Protein 6J4J (pdb70)

Radius of gyration: 38.88 Å; Cα contacts (8 Å, |Δi|>4): 1572; chains: 6; bounding box: 60×95×123 Å

Nearest PDB structures (foldseek):
  6j4j-assembly1_H  TM=1.005E+00  e=2.246E-25  Glycine max
  3a9q-assembly1_B  TM=1.001E+00  e=1.206E-21  Glycine max
  3a9q-assembly1_E  TM=1.002E+00  e=1.329E-21  Glycine max
  3a9q-assembly1_R  TM=1.001E+00  e=2.166E-21  Glycine max
  7xz4-assembly1_A  TM=1.002E+00  e=5.474E-21  Setaria italica

Sequence (1050 aa):
NVSLARQNYADDSESAINEQINVEYNVSYVYHALFAYFDRDNIALKGLAKFFKESSEEEREHAEQLIKYQNIRGGRVVLHPITSPPSEFEHSEKGDALYAMELALSLEKLTNEKLLHVHSVADRNNDPQLADFIESEFLYEQVKSIKKIAEYVAQLRLVGKGHGVWHFDQKLLHDNVSLARQNYADDSESAINEQINVEYNVSYVYHALFAYFDRDNIALKGLAKFFKESSEEEREHAEQLIKYQNIRGGRVVLHPITSPPSEFEHSEKGDALYAMELALSLEKLTNEKLLHVHSVADRNNDPQLADFIESEFLYEQVKSIKKIAEYVAQLRLVGKGHGVWHFDQKLLHDNVSLARQNYADDSESAINEQINVEYNVSYVYHALFAYFDRDNIALKGLAKFFKESSEEEREHAEQLIKYQNIRGGRVVLHPITSPPSEFEHSEKGDALYAMELALSLEKLTNEKLLHVHSVADRNNDPQLADFIESEFLYEQVKSIKKIAEYVAQLRLVGKGHGVWHFDQKLLHDNVSLARQNYADDSESAINEQINVEYNVSYVYHALFAYFDRDNIALKGLAKFFKESSEEEREHAEQLIKYQNIRGGRVVLHPITSPPSEFEHSEKGDALYAMELALSLEKLTNEKLLHVHSVADRNNDPQLADFIESEFLYEQVKSIKKIAEYVAQLRLVGKGHGVWHFDQKLLHDNVSLARQNYADDSESAINEQINVEYNVSYVYHALFAYFDRDNIALKGLAKFFKESSEEEREHAEQLIKYQNIRGGRVVLHPITSPPSEFEHSEKGDALYAMELALSLEKLTNEKLLHVHSVADRNNDPQLADFIESEFLYEQVKSIKKIAEYVAQLRLVGKGHGVWHFDQKLLHDNVSLARQNYADDSESAINEQINVEYNVSYVYHALFAYFDRDNIALKGLAKFFKESSEEEREHAEQLIKYQNIRGGRVVLHPITSPPSEFEHSEKGDALYAMELALSLEKLTNEKLLHVHSVADRNNDPQLADFIESEFLYEQVKSIKKIAEYVAQLRLVGKGHGVWHFDQKLLHD

Secondary structure (DSSP, 8-state):
---SS--S--HHHHHHHHHHHHHHHHHHHHHHHHHHHHTSTTT--HHHHHHHHHHHHHHHHHHHHHHHHHHHHT-------BPPPPS----TTT-HHHHHHHHHHHHHHHHHHHHHHHHHHHHHTT-HHHHHHHIIIIIHHHHHHHHHHHHHHHHHHHH-TTHHHHHHHHHHHT-/---SS--S--HHHHHHHHHHHHHHHHHHHHHHHHHHHHTSTTT--HHHHHHHHHHHHHHHHHHHHHHHHHHHHT----PPPBPPPP-----TTT-HHHHHHHHHHHHHHHHHHHHHHHHHHHHHTT-HHHHHHHIIIIIHHHHHHHHHHHHHHHHHHHH-TTHHHHHHHHHHHT-/---SS--S--HHHHHHHHHHHHHHHHHHHHHHHHHHHHTSTTT--HHHHHHHHHHHHHHHHHHHHHHHHHHHHT----PPPBPPPPS----TTT-HHHHHHHHHHHHHHHHHHHHHHHHHHHHHTT-HHHHHHHIIIIIHHHHHHHHHHHHHHHHHHHH-TTHHHHHHHHHHHT-/---SS--S--HHHHHHHHHHHHHHHHHHHHHHHHHHHHTSTTT--HHHHHHHHHHHHHHHHHHHHHHHHHHHHT-------BPPPPS----TTT-HHHHHHHHHHHHHHHHHHHHHHHHHHHHHTT-HHHHHHHIIIIIHHHHHHHHHHHHHHHHHHHH-TTHHHHHHHHHHHH-/---SS--S--HHHHHHHHHHHHHHHHHHHHHHHHHHHHTSTTT--HHHHHHHHHHHHHHHHHHHHHHHHHHHHTPPP----BPPPPS----TTT-HHHHHHHHHHHHHHHHHHHHHHHHHHHHHTT-HHHHHHHIIIIIHHHHHHHHHHHHHHHHHHHH-TTHHHHHHHHHHHH-/---SS--S--HHHHHHHHHHHHHHHHHHHHHHHHHHHHTSTTT--HHHHHHHHHHHHHHHHHHHHHHHHHHHHT-------BPPPPS----TTT-HHHHHHHHHHHHHHHHHHHHHHHHHHHHHTT-HHHHHHHIIIIIHHHHHHHHHHHHHHHHHHHH-TTHHHHHHHHHHHT-

CATH classification: 1.20.1260.10

Organism: Glycine max (NCBI:txid3847)

B-factor: mean 34.37, std 7.86, range [22.91, 81.15]

Structure (mmCIF, N/CA/C/O backbone):
data_6J4J
#
_entry.id   6J4J
#
_cell.length_a   130.827
_cell.length_b   130.827
_cell.length_c   171.256
_cell.angle_alpha   90.00
_cell.angle_beta   90.00
_cell.angle_gamma   90.00
#
_symmetry.space_group_name_H-M   'I 4'
#
loop_
_entity.id
_entity.type
_entity.pdbx_description
1 polymer Ferritin
2 non-polymer 'MAGNESIUM ION'
3 water water
#
loop_
_atom_site.group_PDB
_atom_site.id
_atom_site.type_symbol
_atom_site.label_atom_id
_atom_site.label_alt_id
_atom_site.label_comp_id
_atom_site.label_asym_id
_atom_site.label_entity_id
_atom_site.label_seq_id
_atom_site.pdbx_PDB_ins_code
_atom_site.Cartn_x
_atom_site.Cartn_y
_atom_site.Cartn_z
_atom_site.occupancy
_atom_site.B_iso_or_equiv
_atom_site.auth_seq_id
_atom_site.auth_comp_id
_atom_site.auth_asym_id
_atom_site.auth_atom_id
_atom_site.pdbx_PDB_model_num
ATOM 1 N N . ASN A 1 31 ? -9.616 -55.221 18.837 1.00 53.69 33 ASN H N 1
ATOM 2 C CA . ASN A 1 31 ? -9.311 -55.294 17.411 1.00 56.22 33 ASN H CA 1
ATOM 3 C C . ASN A 1 31 ? -9.700 -56.638 16.787 1.00 50.94 33 ASN H C 1
ATOM 4 O O . ASN A 1 31 ? -10.419 -56.681 15.791 1.00 56.88 33 ASN H O 1
ATOM 9 N N . VAL A 1 32 ? -9.229 -57.727 17.383 1.00 50.69 34 VAL H N 1
ATOM 10 C CA . VAL A 1 32 ? -9.320 -59.066 16.805 1.00 45.39 34 VAL H CA 1
ATOM 11 C C . VAL A 1 32 ? -10.466 -59.835 17.457 1.00 42.57 34 VAL H C 1
ATOM 12 O O . VAL A 1 32 ? -10.707 -59.713 18.666 1.00 37.06 34 VAL H O 1
ATOM 16 N N . SER A 1 33 ? -11.172 -60.640 16.664 1.00 36.94 35 SER H N 1
ATOM 17 C CA . SER A 1 33 ? -12.199 -61.508 17.227 1.00 39.09 35 SER H CA 1
ATOM 18 C C . SER A 1 33 ? -11.574 -62.568 18.127 1.00 34.65 35 SER H C 1
ATOM 19 O O . SER A 1 33 ? -10.668 -63.290 17.709 1.00 35.05 35 SER H O 1
ATOM 22 N N . LEU A 1 34 ? -12.075 -62.681 19.357 1.00 32.61 36 LEU H N 1
ATOM 23 C CA . LEU A 1 34 ? -11.663 -63.768 20.236 1.00 31.37 36 LEU H CA 1
ATOM 24 C C . LEU A 1 34 ? -12.531 -65.014 20.080 1.00 34.00 36 LEU H C 1
ATOM 25 O O . LEU A 1 34 ? -12.142 -66.086 20.557 1.00 32.23 36 LEU H O 1
ATOM 30 N N . ALA A 1 35 ? -13.676 -64.911 19.398 1.00 30.54 37 ALA H N 1
ATOM 31 C CA . ALA A 1 35 ? -14.553 -66.067 19.221 1.00 32.40 37 ALA H CA 1
ATOM 32 C C . ALA A 1 35 ? -14.145 -66.935 18.034 1.00 30.94 37 ALA H C 1
ATOM 33 O O . ALA A 1 35 ? -14.347 -68.156 18.062 1.00 29.25 37 ALA H O 1
ATOM 35 N N . ARG A 1 36 ? -13.564 -66.331 17.003 1.00 30.51 38 ARG H N 1
ATOM 36 C CA . ARG A 1 36 ? -13.409 -67.000 15.716 1.00 29.13 38 ARG H CA 1
ATOM 37 C C . ARG A 1 36 ? -12.642 -68.309 15.857 1.00 28.98 38 ARG H C 1
ATOM 38 O O . ARG A 1 36 ? -11.586 -68.358 16.490 1.00 31.85 38 ARG H O 1
ATOM 46 N N . GLN A 1 37 ? -13.176 -69.376 15.270 1.00 29.69 39 GLN H N 1
ATOM 47 C CA . GLN A 1 37 ? -12.522 -70.680 15.350 1.00 30.20 39 GLN H CA 1
ATOM 48 C C . GLN A 1 37 ? -13.058 -71.565 14.234 1.00 28.76 39 GLN H C 1
ATOM 49 O O . GLN A 1 37 ? -14.275 -71.702 14.090 1.00 30.06 39 GLN H O 1
ATOM 55 N N . ASN A 1 38 ? -12.151 -72.179 13.473 1.00 29.66 40 ASN H N 1
ATOM 56 C CA . ASN A 1 38 ? -12.505 -73.017 12.322 1.00 30.46 40 ASN H CA 1
ATOM 57 C C . ASN A 1 38 ? -13.397 -72.270 11.329 1.00 26.68 40 ASN H C 1
ATOM 58 O O . ASN A 1 38 ? -14.347 -72.832 10.775 1.00 29.61 40 ASN H O 1
ATOM 63 N N . TYR A 1 39 ? -13.092 -70.994 11.096 1.00 27.80 41 TYR H N 1
ATOM 64 C CA . TYR A 1 39 ? -13.912 -70.124 10.247 1.00 28.93 41 TYR H CA 1
ATOM 65 C C . TYR A 1 39 ? -13.007 -69.490 9.197 1.00 29.50 41 TYR H C 1
ATOM 66 O O . TYR A 1 39 ? -12.266 -68.546 9.495 1.00 30.25 41 TYR H O 1
ATOM 75 N N . ALA A 1 40 ? -13.103 -69.987 7.967 1.00 30.16 42 ALA H N 1
ATOM 76 C CA . ALA A 1 40 ? -12.190 -69.598 6.904 1.00 31.85 42 ALA H CA 1
ATOM 77 C C . ALA A 1 40 ? -12.561 -68.232 6.328 1.00 32.55 42 ALA H C 1
ATOM 78 O O . ALA A 1 40 ? -13.718 -67.802 6.375 1.00 30.00 42 ALA H O 1
ATOM 80 N N . ASP A 1 41 ? -11.554 -67.540 5.784 1.00 32.13 43 ASP H N 1
ATOM 81 C CA . ASP A 1 41 ? -11.818 -66.292 5.068 1.00 30.34 43 ASP H CA 1
ATOM 82 C C . ASP A 1 41 ? -12.824 -66.490 3.935 1.00 32.26 43 ASP H C 1
ATOM 83 O O . ASP A 1 41 ? -13.678 -65.626 3.699 1.00 30.63 43 ASP H O 1
ATOM 88 N N . ASP A 1 42 ? -12.730 -67.611 3.216 1.00 30.83 44 ASP H N 1
ATOM 89 C CA . ASP A 1 42 ? -13.683 -67.885 2.143 1.00 33.14 44 ASP H CA 1
ATOM 90 C C . ASP A 1 42 ? -15.104 -68.018 2.682 1.00 33.26 44 ASP H C 1
ATOM 91 O O . ASP A 1 42 ? -16.063 -67.581 2.040 1.00 29.93 44 ASP H O 1
ATOM 96 N N . SER A 1 43 ? -15.263 -68.636 3.850 1.00 31.74 45 SER H N 1
ATOM 97 C CA . SER A 1 43 ? -16.596 -68.743 4.438 1.00 28.02 45 SER H CA 1
ATOM 98 C C . SER A 1 43 ? -17.110 -67.374 4.861 1.00 29.13 45 SER H C 1
ATOM 99 O O . SER A 1 43 ? -18.267 -67.027 4.601 1.00 30.17 45 SER H O 1
ATOM 102 N N . GLU A 1 44 ? -16.250 -66.577 5.503 1.00 30.35 46 GLU H N 1
ATOM 103 C CA . GLU A 1 44 ? -16.616 -65.220 5.887 1.00 29.11 46 GLU H CA 1
ATOM 104 C C . GLU A 1 44 ? -17.046 -64.401 4.673 1.00 29.37 46 GLU H C 1
ATOM 105 O O . GLU A 1 44 ? -18.061 -63.702 4.719 1.00 27.20 46 GLU H O 1
ATOM 111 N N . SER A 1 45 ? -16.294 -64.488 3.568 1.00 29.87 47 SER H N 1
ATOM 112 C CA . SER A 1 45 ? -16.671 -63.767 2.352 1.00 30.82 47 SER H CA 1
ATOM 113 C C . SER A 1 45 ? -18.001 -64.257 1.796 1.00 29.42 47 SER H C 1
ATOM 114 O O . SER A 1 45 ? -18.820 -63.454 1.333 1.00 30.90 47 SER H O 1
ATOM 117 N N . ALA A 1 46 ? -18.225 -65.573 1.800 1.00 29.73 48 ALA H N 1
ATOM 118 C CA . ALA A 1 46 ? -19.469 -66.094 1.246 1.00 30.28 48 ALA H CA 1
ATOM 119 C C . ALA A 1 46 ? -20.684 -65.613 2.042 1.00 30.31 48 ALA H C 1
ATOM 120 O O . ALA A 1 46 ? -21.755 -65.374 1.469 1.00 27.90 48 ALA H O 1
ATOM 122 N N . ILE A 1 47 ? -20.545 -65.481 3.364 1.00 30.07 49 ILE H N 1
ATOM 123 C CA . ILE A 1 47 ? -21.640 -64.961 4.183 1.00 27.27 49 ILE H CA 1
ATOM 124 C C . ILE A 1 47 ? -21.881 -63.482 3.881 1.00 30.23 49 ILE H C 1
ATOM 125 O O . ILE A 1 47 ? -23.032 -63.037 3.773 1.00 29.17 49 ILE H O 1
ATOM 130 N N . ASN A 1 48 ? -20.810 -62.691 3.732 1.00 25.84 50 ASN H N 1
ATOM 131 C CA . ASN A 1 48 ? -21.006 -61.289 3.352 1.00 28.28 50 ASN H CA 1
ATOM 132 C C . ASN A 1 48 ? -21.672 -61.173 1.984 1.00 31.83 50 ASN H C 1
ATOM 133 O O . ASN A 1 48 ? -22.524 -60.302 1.771 1.00 29.82 50 ASN H O 1
ATOM 138 N N . GLU A 1 49 ? -21.293 -62.036 1.041 1.00 28.37 51 GLU H N 1
ATOM 139 C CA . GLU A 1 49 ? -21.998 -62.063 -0.236 1.00 31.52 51 GLU H CA 1
ATOM 140 C C . GLU A 1 49 ? -23.463 -62.442 -0.043 1.00 28.29 51 GLU H C 1
ATOM 141 O O . GLU A 1 49 ? -24.354 -61.813 -0.628 1.00 27.78 51 GLU H O 1
ATOM 147 N N . GLN A 1 50 ? -23.739 -63.447 0.798 1.00 27.50 52 GLN H N 1
ATOM 148 C CA . GLN A 1 50 ? -25.128 -63.864 0.989 1.00 29.93 52 GLN H CA 1
ATOM 149 C C . GLN A 1 50 ? -25.963 -62.748 1.615 1.00 28.50 52 GLN H C 1
ATOM 150 O O . GLN A 1 50 ? -27.128 -62.555 1.243 1.00 27.22 52 GLN H O 1
ATOM 156 N N . ILE A 1 51 ? -25.384 -62.006 2.564 1.00 26.51 53 ILE H N 1
ATOM 157 C CA . ILE A 1 51 ? -26.076 -60.849 3.138 1.00 29.14 53 ILE H CA 1
ATOM 158 C C . ILE A 1 51 ? -26.519 -59.895 2.038 1.00 28.87 53 ILE H C 1
ATOM 159 O O . ILE A 1 51 ? -27.645 -59.380 2.049 1.00 29.77 53 ILE H O 1
ATOM 164 N N . ASN A 1 52 ? -25.646 -59.659 1.055 1.00 29.82 54 ASN H N 1
ATOM 165 C CA . ASN A 1 52 ? -25.960 -58.722 -0.010 1.00 29.08 54 ASN H CA 1
ATOM 166 C C . ASN A 1 52 ? -27.000 -59.281 -0.975 1.00 29.18 54 ASN H C 1
ATOM 167 O O . ASN A 1 52 ? -27.807 -58.522 -1.524 1.00 28.66 54 ASN H O 1
ATOM 172 N N . VAL A 1 53 ? -26.994 -60.594 -1.198 1.00 26.20 55 VAL H N 1
ATOM 173 C CA . VAL A 1 53 ? -28.022 -61.213 -2.034 1.00 29.00 55 VAL H CA 1
ATOM 174 C C . VAL A 1 53 ? -29.395 -61.018 -1.407 1.00 27.64 55 VAL H C 1
ATOM 175 O O . VAL A 1 53 ? -30.364 -60.656 -2.085 1.00 27.75 55 VAL H O 1
ATOM 179 N N . GLU A 1 54 ? -29.496 -61.262 -0.098 1.00 29.75 56 GLU H N 1
ATOM 180 C CA . GLU A 1 54 ? -30.787 -61.176 0.575 1.00 29.30 56 GLU H CA 1
ATOM 181 C C . GLU A 1 54 ? -31.295 -59.742 0.587 1.00 29.97 56 GLU H C 1
ATOM 182 O O . GLU A 1 54 ? -32.489 -59.500 0.389 1.00 27.80 56 GLU H O 1
ATOM 188 N N . TYR A 1 55 ? -30.393 -58.783 0.816 1.00 29.05 57 TYR H N 1
ATOM 189 C CA . TYR A 1 55 ? -30.742 -57.370 0.749 1.00 29.19 57 TYR H CA 1
ATOM 190 C C . TYR A 1 55 ? -31.232 -56.982 -0.631 1.00 28.55 57 TYR H C 1
ATOM 191 O O . TYR A 1 55 ? -32.237 -56.278 -0.764 1.00 28.54 57 TYR H O 1
ATOM 200 N N . ASN A 1 56 ? -30.520 -57.416 -1.675 1.00 27.43 58 ASN H N 1
ATOM 201 C CA . ASN A 1 56 ? -30.928 -57.071 -3.030 1.00 30.11 58 ASN H CA 1
ATOM 202 C C . ASN A 1 56 ? -32.283 -57.679 -3.368 1.00 30.08 58 ASN H C 1
ATOM 203 O O . ASN A 1 56 ? -33.137 -57.012 -3.962 1.00 27.80 58 ASN H O 1
ATOM 208 N N . VAL A 1 57 ? -32.508 -58.938 -2.986 1.00 27.62 59 VAL H N 1
ATOM 209 C CA . VAL A 1 57 ? -33.817 -59.543 -3.230 1.00 28.14 59 VAL H CA 1
ATOM 210 C C . VAL A 1 57 ? -34.903 -58.830 -2.418 1.00 28.04 59 VAL H C 1
ATOM 211 O O . VAL A 1 57 ? -36.005 -58.589 -2.919 1.00 29.30 59 VAL H O 1
ATOM 215 N N . SER A 1 58 ? -34.610 -58.483 -1.159 1.00 26.47 60 SER H N 1
ATOM 216 C CA . SER A 1 58 ? -35.544 -57.690 -0.354 1.00 28.77 60 SER H CA 1
ATOM 217 C C . SER A 1 58 ? -35.912 -56.378 -1.043 1.00 28.11 60 SER H C 1
ATOM 218 O O . SER A 1 58 ? -37.072 -55.951 -1.014 1.00 26.78 60 SER H O 1
ATOM 221 N N . TYR A 1 59 ? -34.925 -55.718 -1.649 1.00 30.64 61 TYR H N 1
ATOM 222 C CA . TYR A 1 59 ? -35.144 -54.436 -2.308 1.00 27.27 61 TYR H CA 1
ATOM 223 C C . TYR A 1 59 ? -36.017 -54.601 -3.547 1.00 29.61 61 TYR H C 1
ATOM 224 O O . TYR A 1 59 ? -36.912 -53.783 -3.793 1.00 27.66 61 TYR H O 1
ATOM 233 N N . VAL A 1 60 ? -35.770 -55.651 -4.341 1.00 26.95 62 VAL H N 1
ATOM 234 C CA . VAL A 1 60 ? -36.600 -55.915 -5.515 1.00 28.33 62 VAL H CA 1
ATOM 235 C C . VAL A 1 60 ? -38.047 -56.176 -5.094 1.00 30.78 62 VAL H C 1
ATOM 236 O O . VAL A 1 60 ? -38.989 -55.736 -5.761 1.00 30.52 62 VAL H O 1
ATOM 240 N N . TYR A 1 61 ? -38.245 -56.908 -3.990 1.00 27.64 63 TYR H N 1
ATOM 241 C CA . TYR A 1 61 ? -39.601 -57.159 -3.506 1.00 27.58 63 TYR H CA 1
ATOM 242 C C . TYR A 1 61 ? -40.286 -55.867 -3.095 1.00 27.52 63 TYR H C 1
ATOM 243 O O . TYR A 1 61 ? -41.499 -55.722 -3.263 1.00 28.11 63 TYR H O 1
ATOM 252 N N . HIS A 1 62 ? -39.539 -54.931 -2.506 1.00 26.50 64 HIS H N 1
ATOM 253 C CA . HIS A 1 62 ? -40.139 -53.637 -2.210 1.00 28.02 64 HIS H CA 1
ATOM 254 C C . HIS A 1 62 ? -40.520 -52.877 -3.477 1.00 28.78 64 HIS H C 1
ATOM 255 O O . HIS A 1 62 ? -41.529 -52.158 -3.481 1.00 28.12 64 HIS H O 1
ATOM 262 N N . ALA A 1 63 ? -39.720 -53.006 -4.545 1.00 26.39 65 ALA H N 1
ATOM 263 C CA . ALA A 1 63 ? -40.093 -52.422 -5.833 1.00 29.96 65 ALA H CA 1
ATOM 264 C C . ALA A 1 63 ? -41.361 -53.069 -6.372 1.00 29.87 65 ALA H C 1
ATOM 265 O O . ALA A 1 63 ? -42.223 -52.393 -6.946 1.00 29.08 65 ALA H O 1
ATOM 267 N N . LEU A 1 64 ? -41.497 -54.380 -6.190 1.00 28.82 66 LEU H N 1
ATOM 268 C CA . LEU A 1 64 ? -42.706 -55.062 -6.639 1.00 29.41 66 LEU H CA 1
ATOM 269 C C . LEU A 1 64 ? -43.923 -54.579 -5.856 1.00 30.12 66 LEU H C 1
ATOM 270 O O . LEU A 1 64 ? -44.969 -54.278 -6.441 1.00 28.86 66 LEU H O 1
ATOM 275 N N . PHE A 1 65 ? -43.796 -54.479 -4.530 1.00 27.20 67 PHE H N 1
ATOM 276 C CA . PHE A 1 65 ? -44.844 -53.846 -3.728 1.00 30.35 67 PHE H CA 1
ATOM 277 C C . PHE A 1 65 ? -45.218 -52.472 -4.272 1.00 31.22 67 PHE H C 1
ATOM 278 O O . PHE A 1 65 ? -46.402 -52.168 -4.457 1.00 28.62 67 PHE H O 1
ATOM 286 N N . ALA A 1 66 ? -44.213 -51.617 -4.501 1.00 29.11 68 ALA H N 1
ATOM 287 C CA . ALA A 1 66 ? -44.472 -50.228 -4.885 1.00 30.10 68 ALA H CA 1
ATOM 288 C C . ALA A 1 66 ? -45.223 -50.132 -6.207 1.00 27.93 68 ALA H C 1
ATOM 289 O O . ALA A 1 66 ? -45.961 -49.164 -6.435 1.00 30.39 68 ALA H O 1
ATOM 291 N N . TYR A 1 67 ? -45.043 -51.115 -7.090 1.00 27.50 69 TYR H N 1
ATOM 292 C CA . TYR A 1 67 ? -45.756 -51.127 -8.359 1.00 29.44 69 TYR H CA 1
ATOM 293 C C . TYR A 1 67 ? -47.217 -51.522 -8.172 1.00 30.70 69 TYR H C 1
ATOM 294 O O . TYR A 1 67 ? -48.129 -50.815 -8.627 1.00 27.46 69 TYR H O 1
ATOM 303 N N . PHE A 1 68 ? -47.459 -52.648 -7.502 1.00 29.59 70 PHE H N 1
ATOM 304 C CA . PHE A 1 68 ? -48.827 -53.134 -7.363 1.00 29.02 70 PHE H CA 1
ATOM 305 C C . PHE A 1 68 ? -49.637 -52.307 -6.383 1.00 33.70 70 PHE H C 1
ATOM 306 O O . PHE A 1 68 ? -50.870 -52.398 -6.403 1.00 32.41 70 PHE H O 1
ATOM 314 N N . ASP A 1 69 ? -48.969 -51.481 -5.565 1.00 28.13 71 ASP H N 1
ATOM 315 C CA . ASP A 1 69 ? -49.597 -50.483 -4.706 1.00 29.45 71 ASP H CA 1
ATOM 316 C C . ASP A 1 69 ? -50.020 -49.213 -5.457 1.00 30.07 71 ASP H C 1
ATOM 317 O O . ASP A 1 69 ? -50.647 -48.337 -4.851 1.00 29.09 71 ASP H O 1
ATOM 322 N N . ARG A 1 70 ? -49.694 -49.081 -6.745 1.00 29.32 72 ARG H N 1
ATOM 323 C CA . ARG A 1 70 ? -50.146 -47.931 -7.527 1.00 28.51 72 ARG H CA 1
ATOM 324 C C . ARG A 1 70 ? -51.662 -47.933 -7.667 1.00 32.36 72 ARG H C 1
ATOM 325 O O . ARG A 1 70 ? -52.300 -48.989 -7.781 1.00 30.10 72 ARG H O 1
ATOM 333 N N . ASP A 1 71 ? -52.236 -46.725 -7.702 1.00 28.88 73 ASP H N 1
ATOM 334 C CA . ASP A 1 71 ? -53.688 -46.606 -7.754 1.00 30.75 73 ASP H CA 1
ATOM 335 C C . ASP A 1 71 ? -54.265 -47.205 -9.034 1.00 30.89 73 ASP H C 1
ATOM 336 O O . ASP A 1 71 ? -55.378 -47.740 -9.009 1.00 31.59 73 ASP H O 1
ATOM 341 N N . ASN A 1 72 ? -53.528 -47.151 -10.149 1.00 28.90 74 ASN H N 1
ATOM 342 C CA . ASN A 1 72 ? -54.003 -47.671 -11.430 1.00 32.79 74 ASN H CA 1
ATOM 343 C C . ASN A 1 72 ? -53.668 -49.146 -11.644 1.00 33.85 74 ASN H C 1
ATOM 344 O O . ASN A 1 72 ? -54.035 -49.703 -12.680 1.00 30.24 74 ASN H O 1
ATOM 349 N N . ILE A 1 73 ? -52.974 -49.784 -10.698 1.00 31.89 75 ILE H N 1
ATOM 350 C CA . ILE A 1 73 ? -52.707 -51.219 -10.742 1.00 28.67 75 ILE H CA 1
ATOM 351 C C . ILE A 1 73 ? -53.638 -51.893 -9.741 1.00 30.13 75 ILE H C 1
ATOM 352 O O . ILE A 1 73 ? -54.412 -52.784 -10.100 1.00 30.19 75 ILE H O 1
ATOM 357 N N . ALA A 1 74 ? -53.559 -51.469 -8.477 1.00 27.46 76 ALA H N 1
ATOM 358 C CA . ALA A 1 74 ? -54.592 -51.723 -7.470 1.00 31.84 76 ALA H CA 1
ATOM 359 C C . ALA A 1 74 ? -54.798 -53.217 -7.213 1.00 34.21 76 ALA H C 1
ATOM 360 O O . ALA A 1 74 ? -55.925 -53.684 -7.032 1.00 30.02 76 ALA H O 1
ATOM 362 N N . LEU A 1 75 ? -53.700 -53.969 -7.171 1.00 33.42 77 LEU H N 1
ATOM 363 C CA . LEU A 1 75 ? -53.726 -55.389 -6.814 1.00 32.33 77 LEU H CA 1
ATOM 364 C C . LEU A 1 75 ? -53.157 -55.493 -5.396 1.00 31.22 77 LEU H C 1
ATOM 365 O O . LEU A 1 75 ? -51.946 -55.609 -5.192 1.00 32.22 77 LEU H O 1
ATOM 370 N N . LYS A 1 76 ? -54.047 -55.419 -4.409 1.00 33.44 78 LYS H N 1
ATOM 371 C CA . LYS A 1 76 ? -53.612 -55.204 -3.032 1.00 34.55 78 LYS H CA 1
ATOM 372 C C . LYS A 1 76 ? -53.104 -56.482 -2.373 1.00 33.23 78 LYS H C 1
ATOM 373 O O . LYS A 1 76 ?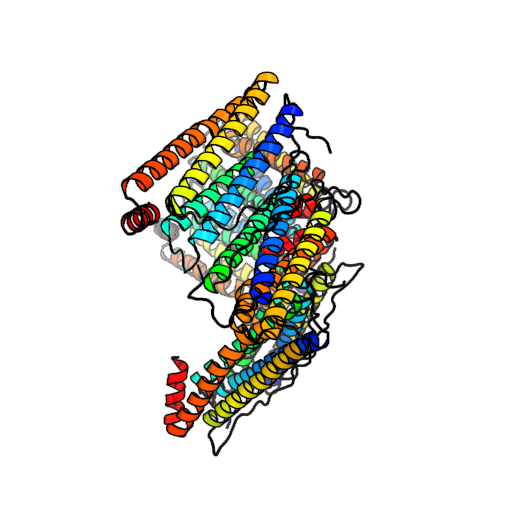 -52.252 -56.414 -1.483 1.00 30.86 78 LYS H O 1
ATOM 379 N N . GLY A 1 77 ? -53.604 -57.647 -2.790 1.00 30.90 79 GLY H N 1
ATOM 380 C CA . GLY A 1 77 ? -53.064 -58.894 -2.273 1.00 30.95 79 GLY H CA 1
ATOM 381 C C . GLY A 1 77 ? -51.630 -59.126 -2.722 1.00 30.20 79 GLY H C 1
ATOM 382 O O . GLY A 1 77 ? -50.774 -59.523 -1.930 1.00 28.47 79 GLY H O 1
ATOM 383 N N . LEU A 1 78 ? -51.352 -58.880 -4.004 1.00 30.54 80 LEU H N 1
ATOM 384 C CA . LEU A 1 78 ? -49.982 -58.984 -4.499 1.00 29.15 80 LEU H CA 1
ATOM 385 C C . LEU A 1 78 ? -49.080 -57.960 -3.831 1.00 31.28 80 LEU H C 1
ATOM 386 O O . LEU A 1 78 ? -47.937 -58.272 -3.472 1.00 33.15 80 LEU H O 1
ATOM 391 N N . ALA A 1 79 ? -49.576 -56.730 -3.646 1.00 29.74 81 ALA H N 1
ATOM 392 C CA . ALA A 1 79 ? -48.800 -55.715 -2.933 1.00 29.56 81 ALA H CA 1
ATOM 393 C C . ALA A 1 79 ? -48.481 -56.169 -1.519 1.00 31.54 81 ALA H C 1
ATOM 394 O O . ALA A 1 79 ? -47.350 -56.019 -1.043 1.00 35.03 81 ALA H O 1
ATOM 396 N N . LYS A 1 80 ? -49.482 -56.691 -0.814 1.00 29.45 82 LYS H N 1
ATOM 397 C CA . LYS A 1 80 ? -49.243 -57.192 0.531 1.00 33.17 82 LYS H CA 1
ATOM 398 C C . LYS A 1 80 ? -48.236 -58.342 0.514 1.00 32.18 82 LYS H C 1
ATOM 399 O O . LYS A 1 80 ? -47.297 -58.368 1.317 1.00 30.29 82 LYS H O 1
ATOM 405 N N . PHE A 1 81 ? -48.401 -59.294 -0.408 1.00 28.93 83 PHE H N 1
ATOM 406 C CA . PHE A 1 81 ? -47.489 -60.438 -0.435 1.00 32.49 83 PHE H CA 1
ATOM 407 C C . PHE A 1 81 ? -46.054 -59.991 -0.716 1.00 31.76 83 PHE H C 1
ATOM 408 O O . PHE A 1 81 ? -45.106 -60.447 -0.063 1.00 31.09 83 PHE H O 1
ATOM 416 N N . PHE A 1 82 ? -45.879 -59.090 -1.683 1.00 27.85 84 PHE H N 1
ATOM 417 C CA . PHE A 1 82 ? -44.538 -58.630 -2.020 1.00 29.29 84 PHE H CA 1
ATOM 418 C C . PHE A 1 82 ? -43.937 -57.806 -0.889 1.00 30.24 84 PHE H C 1
ATOM 419 O O . PHE A 1 82 ? -42.735 -57.899 -0.623 1.00 31.25 84 PHE H O 1
ATOM 427 N N . LYS A 1 83 ? -44.757 -57.025 -0.176 1.00 30.36 85 LYS H N 1
ATOM 428 C CA . LYS A 1 83 ? -44.219 -56.251 0.941 1.00 32.12 85 LYS H CA 1
ATOM 429 C C . LYS A 1 83 ? -43.782 -57.157 2.089 1.00 35.76 85 LYS H C 1
ATOM 430 O O . LYS A 1 83 ? -42.736 -56.922 2.708 1.00 30.85 85 LYS H O 1
ATOM 436 N N . GLU A 1 84 ? -44.571 -58.192 2.393 1.00 30.67 86 GLU H N 1
ATOM 437 C CA . GLU A 1 84 ? -44.168 -59.149 3.418 1.00 31.91 86 GLU H CA 1
ATOM 438 C C . GLU A 1 84 ? -42.968 -59.982 2.975 1.00 31.58 86 GLU H C 1
ATOM 439 O O . GLU A 1 84 ? -42.140 -60.357 3.811 1.00 33.55 86 GLU H O 1
ATOM 445 N N . SER A 1 85 ? -42.856 -60.290 1.676 1.00 29.19 87 SER H N 1
ATOM 446 C CA . SER A 1 85 ? -41.670 -60.986 1.186 1.00 28.42 87 SER H CA 1
ATOM 447 C C . SER A 1 85 ? -40.422 -60.117 1.333 1.00 31.59 87 SER H C 1
ATOM 448 O O . SER A 1 85 ? -39.334 -60.625 1.626 1.00 31.58 87 SER H O 1
ATOM 451 N N . SER A 1 86 ? -40.557 -58.802 1.120 1.00 30.33 88 SER H N 1
ATOM 452 C CA . SER A 1 86 ? -39.423 -57.900 1.320 1.00 29.17 88 SER H CA 1
ATOM 453 C C . SER A 1 86 ? -38.975 -57.887 2.778 1.00 33.96 88 SER H C 1
ATOM 454 O O . SER A 1 86 ? -37.769 -57.919 3.076 1.00 31.04 88 SER H O 1
ATOM 457 N N . GLU A 1 87 ? -39.930 -57.833 3.707 1.00 33.33 89 GLU H N 1
ATOM 458 C CA . GLU A 1 87 ? -39.567 -57.844 5.115 1.00 34.08 89 GLU H CA 1
ATOM 459 C C . GLU A 1 87 ? -38.869 -59.146 5.490 1.00 33.36 89 GLU H C 1
ATOM 460 O O . GLU A 1 87 ? -37.922 -59.151 6.282 1.00 34.73 89 GLU H O 1
ATOM 466 N N . GLU A 1 88 ? -39.320 -60.261 4.918 1.00 34.54 90 GLU H N 1
ATOM 467 C CA . GLU A 1 88 ? -38.765 -61.558 5.283 1.00 37.63 90 GLU H CA 1
ATOM 468 C C . GLU A 1 88 ? -37.338 -61.729 4.764 1.00 34.19 90 GLU H C 1
ATOM 469 O O . GLU A 1 88 ? -36.480 -62.288 5.459 1.00 31.09 90 GLU H O 1
ATOM 475 N N . GLU A 1 89 ? -37.067 -61.277 3.538 1.00 30.17 91 GLU H N 1
ATOM 476 C CA . GLU A 1 89 ? -35.705 -61.372 3.022 1.00 30.06 91 GLU H CA 1
ATOM 477 C C . GLU A 1 89 ? -34.758 -60.470 3.802 1.00 29.93 91 GLU H C 1
ATOM 478 O O . GLU A 1 89 ? -33.592 -60.823 4.018 1.00 28.45 91 GLU H O 1
ATOM 484 N N . ARG A 1 90 ? -35.234 -59.296 4.228 1.00 30.32 92 ARG H N 1
ATOM 485 C CA . ARG A 1 90 ? -34.393 -58.426 5.045 1.00 33.19 92 ARG H CA 1
ATOM 486 C C . ARG A 1 90 ? -34.109 -59.050 6.410 1.00 33.04 92 ARG H C 1
ATOM 487 O O . ARG A 1 90 ? -33.010 -58.893 6.951 1.00 32.01 92 ARG H O 1
ATOM 495 N N . GLU A 1 91 ? -35.092 -59.753 6.987 1.00 32.61 93 GLU H N 1
ATOM 496 C CA . GLU A 1 91 ? -34.842 -60.512 8.211 1.00 32.95 93 GLU H CA 1
ATOM 497 C C . GLU A 1 91 ? -33.804 -61.605 7.975 1.00 29.29 93 GLU H C 1
ATOM 498 O O . GLU A 1 91 ? -32.974 -61.876 8.847 1.00 29.27 93 GLU H O 1
ATOM 504 N N . HIS A 1 92 ? -33.814 -62.226 6.789 1.00 29.65 94 HIS H N 1
ATOM 505 C CA . HIS A 1 92 ? -32.757 -63.183 6.458 1.00 30.42 94 HIS H CA 1
ATOM 506 C C . HIS A 1 92 ? -31.388 -62.513 6.417 1.00 28.50 94 HIS H C 1
ATOM 507 O O . HIS A 1 92 ? -30.407 -63.084 6.894 1.00 27.05 94 HIS H O 1
ATOM 514 N N . ALA A 1 93 ? -31.298 -61.306 5.842 1.00 27.90 95 ALA H N 1
ATOM 515 C CA . ALA A 1 93 ? -30.026 -60.579 5.846 1.00 25.90 95 ALA H CA 1
ATOM 516 C C . ALA A 1 93 ? -29.568 -60.268 7.271 1.00 28.09 95 ALA H C 1
ATOM 517 O O . ALA A 1 93 ? -28.383 -60.419 7.603 1.00 29.16 95 ALA H O 1
ATOM 519 N N . GLU A 1 94 ? -30.496 -59.834 8.128 1.00 30.36 96 GLU H N 1
ATOM 520 C CA . GLU A 1 94 ? -30.153 -59.522 9.515 1.00 31.34 96 GLU H CA 1
ATOM 521 C C . GLU A 1 94 ? -29.694 -60.768 10.260 1.00 27.69 96 GLU H C 1
ATOM 522 O O . GLU A 1 94 ? -28.763 -60.714 11.075 1.00 28.53 96 GLU H O 1
ATOM 528 N N . GLN A 1 95 ? -30.358 -61.896 10.011 1.00 27.23 97 GLN H N 1
ATOM 529 C CA . GLN A 1 95 ? -29.956 -63.151 10.634 1.00 30.17 97 GLN H CA 1
ATOM 530 C C . GLN A 1 95 ? -28.534 -63.537 10.242 1.00 30.39 97 GLN H C 1
ATOM 531 O O . GLN A 1 95 ? -27.776 -64.057 11.068 1.00 28.41 97 GLN H O 1
ATOM 537 N N . LEU A 1 96 ? -28.148 -63.283 8.983 1.00 29.43 98 LEU H N 1
ATOM 538 C CA . LEU A 1 96 ? -26.803 -63.627 8.524 1.00 25.27 98 LEU H CA 1
ATOM 539 C C . LEU A 1 96 ? -25.754 -62.669 9.063 1.00 26.75 98 LEU H C 1
ATOM 540 O O . LEU A 1 96 ? -24.607 -63.075 9.290 1.00 27.58 98 LEU H O 1
ATOM 545 N N . ILE A 1 97 ? -26.118 -61.398 9.239 1.00 26.48 99 ILE H N 1
ATOM 546 C CA . ILE A 1 97 ? -25.250 -60.454 9.942 1.00 27.51 99 ILE H CA 1
ATOM 547 C C . ILE A 1 97 ? -24.960 -60.946 11.358 1.00 29.14 99 ILE H C 1
ATOM 548 O O . ILE A 1 97 ? -23.803 -60.980 11.800 1.00 28.46 99 ILE H O 1
ATOM 553 N N . LYS A 1 98 ? -26.009 -61.326 12.096 1.00 27.91 100 LYS H N 1
ATOM 554 C CA . LYS A 1 98 ? -25.808 -61.845 13.447 1.00 28.12 100 LYS H CA 1
ATOM 555 C C . LYS A 1 98 ? -24.962 -63.111 13.441 1.00 26.67 100 LYS H C 1
ATOM 556 O O . LYS A 1 98 ? -24.129 -63.306 14.329 1.00 28.26 100 LYS H O 1
ATOM 562 N N . TYR A 1 99 ? -25.153 -63.980 12.445 1.00 27.23 101 TYR H N 1
ATOM 563 C CA . TYR A 1 99 ? -24.343 -65.194 12.360 1.00 27.66 101 TYR H CA 1
ATOM 564 C C . TYR A 1 99 ? -22.869 -64.869 12.111 1.00 27.99 101 TYR H C 1
ATOM 565 O O . TYR A 1 99 ? -21.983 -65.466 12.736 1.00 27.12 101 TYR H O 1
ATOM 574 N N . GLN A 1 100 ? -22.590 -63.944 11.183 1.00 26.29 102 GLN H N 1
ATOM 575 C CA . GLN A 1 100 ? -21.218 -63.507 10.940 1.00 28.11 102 GLN H CA 1
ATOM 576 C C . GLN A 1 100 ? -20.514 -63.140 12.247 1.00 29.27 102 GLN H C 1
ATOM 577 O O . GLN A 1 100 ? -19.400 -63.597 12.522 1.00 30.29 102 GLN H O 1
ATOM 583 N N . ASN A 1 101 ? -21.158 -62.309 13.067 1.00 26.33 103 ASN H N 1
ATOM 584 C CA . ASN A 1 101 ? -20.554 -61.902 14.333 1.00 28.59 103 ASN H CA 1
ATOM 585 C C . ASN A 1 101 ? -20.460 -63.047 15.338 1.00 27.38 103 ASN H C 1
ATOM 586 O O . ASN A 1 101 ? -19.508 -63.094 16.120 1.00 27.83 103 ASN H O 1
ATOM 591 N N . ILE A 1 102 ? -21.427 -63.971 15.345 1.00 26.09 104 ILE H N 1
ATOM 592 C CA . ILE A 1 102 ? -21.308 -65.154 16.199 1.00 27.30 104 ILE H CA 1
ATOM 593 C C . ILE A 1 102 ? -20.043 -65.945 15.869 1.00 26.57 104 ILE H C 1
ATOM 594 O O . ILE A 1 102 ? -19.359 -66.444 16.770 1.00 28.80 104 ILE H O 1
ATOM 599 N N . ARG A 1 103 ? -19.705 -66.078 14.582 1.00 29.58 105 ARG H N 1
ATOM 600 C CA . ARG A 1 103 ? -18.529 -66.852 14.182 1.00 28.37 105 ARG H CA 1
ATOM 601 C C . ARG A 1 103 ? -17.234 -66.045 14.222 1.00 26.96 105 ARG H C 1
ATOM 602 O O . ARG A 1 103 ? -16.160 -66.610 13.988 1.00 28.40 105 ARG H O 1
ATOM 610 N N . GLY A 1 104 ? -17.299 -64.756 14.510 1.00 28.07 106 GLY H N 1
ATOM 611 C CA . GLY A 1 104 ? -16.095 -63.953 14.569 1.00 32.60 106 GLY H CA 1
ATOM 612 C C . GLY A 1 104 ? -15.652 -63.351 13.256 1.00 30.91 106 GLY H C 1
ATOM 613 O O . GLY A 1 104 ? -14.556 -62.777 13.198 1.00 30.81 106 GLY H O 1
ATOM 614 N N . GLY A 1 105 ? -16.472 -63.456 12.194 1.00 28.05 107 GLY H N 1
ATOM 615 C CA . GLY A 1 105 ? -16.188 -62.746 10.961 1.00 31.38 107 GLY H CA 1
ATOM 616 C C . GLY A 1 105 ? -16.580 -61.277 11.063 1.00 31.19 107 GLY H C 1
ATOM 617 O O . GLY A 1 105 ? -17.233 -60.844 12.016 1.00 32.51 107 GLY H O 1
ATOM 618 N N . ARG A 1 106 ? -16.152 -60.491 10.077 1.00 34.16 108 ARG H N 1
ATOM 619 C CA . ARG A 1 106 ? -16.473 -59.068 10.027 1.00 32.22 108 ARG H CA 1
ATOM 620 C C . ARG A 1 106 ? -17.497 -58.801 8.932 1.00 31.37 108 ARG H C 1
ATOM 621 O O . ARG A 1 106 ? -17.267 -59.132 7.759 1.00 29.94 108 ARG H O 1
ATOM 629 N N . VAL A 1 107 ? -18.613 -58.185 9.321 1.00 29.79 109 VAL H N 1
ATOM 630 C CA . VAL A 1 107 ? -19.685 -57.879 8.380 1.00 29.16 109 VAL H CA 1
ATOM 631 C C . VAL A 1 107 ? -19.252 -56.737 7.474 1.00 34.82 109 VAL H C 1
ATOM 632 O O . VAL A 1 107 ? -18.856 -55.661 7.948 1.00 29.14 109 VAL H O 1
ATOM 636 N N . VAL A 1 108 ? -19.329 -56.966 6.166 1.00 32.37 110 VAL H N 1
ATOM 637 C CA . VAL A 1 108 ? -19.104 -55.946 5.152 1.00 34.37 110 VAL H CA 1
ATOM 638 C C . VAL A 1 108 ? -20.388 -55.824 4.347 1.00 33.75 110 VAL H C 1
ATOM 639 O O . VAL A 1 108 ? -20.872 -56.820 3.790 1.00 29.51 110 VAL H O 1
ATOM 643 N N . LEU A 1 109 ? -20.928 -54.608 4.270 1.00 30.61 111 LEU H N 1
ATOM 644 C CA . LEU A 1 109 ? -22.207 -54.345 3.616 1.00 32.26 111 LEU H CA 1
ATOM 645 C C . LEU A 1 109 ? -21.938 -53.711 2.252 1.00 35.77 111 LEU H C 1
ATOM 646 O O . LEU A 1 109 ? -21.445 -52.581 2.168 1.00 38.65 111 LEU H O 1
ATOM 651 N N . HIS A 1 110 ? -22.237 -54.446 1.197 1.00 33.54 112 HIS H N 1
ATOM 652 C CA . HIS A 1 110 ? -21.942 -54.021 -0.165 1.00 32.99 112 HIS H CA 1
ATOM 653 C C . HIS A 1 110 ? -23.099 -53.203 -0.716 1.00 33.76 112 HIS H C 1
ATOM 654 O O . HIS A 1 110 ? -24.193 -53.174 -0.133 1.00 33.02 112 HIS H O 1
ATOM 661 N N . PRO A 1 111 ? -22.897 -52.493 -1.833 1.00 36.95 113 PRO H N 1
ATOM 662 C CA . PRO A 1 111 ? -23.983 -51.661 -2.360 1.00 34.83 113 PRO H CA 1
ATOM 663 C C . PRO A 1 111 ? -25.188 -52.504 -2.757 1.00 30.94 113 PRO H C 1
ATOM 664 O O . PRO A 1 111 ? -25.075 -53.688 -3.084 1.00 32.91 113 PRO H O 1
ATOM 668 N N . ILE A 1 112 ? -26.361 -51.896 -2.654 1.00 31.63 114 ILE H N 1
ATOM 669 C CA . ILE A 1 112 ? -27.619 -52.508 -3.071 1.00 32.13 114 ILE H CA 1
ATOM 670 C C . ILE A 1 112 ? -28.049 -51.810 -4.360 1.00 34.73 114 ILE H C 1
ATOM 671 O O . ILE A 1 112 ? -28.266 -50.591 -4.368 1.00 30.40 114 ILE H O 1
ATOM 676 N N . THR A 1 113 ? -28.139 -52.565 -5.455 1.00 33.35 115 THR H N 1
ATOM 677 C CA . THR A 1 113 ? -28.398 -51.948 -6.748 1.00 34.40 115 THR H CA 1
ATOM 678 C C . THR A 1 113 ? -29.875 -51.579 -6.891 1.00 33.22 115 THR H C 1
ATOM 679 O O . THR A 1 113 ? -30.751 -52.104 -6.197 1.00 32.85 115 THR H O 1
ATOM 683 N N . SER A 1 114 ? -30.146 -50.684 -7.825 1.00 30.59 116 SER H N 1
ATOM 684 C CA . SER A 1 114 ? -31.511 -50.219 -8.058 1.00 32.37 116 SER H CA 1
ATOM 685 C C . SER A 1 114 ? -32.352 -51.292 -8.760 1.00 32.32 116 SER H C 1
ATOM 686 O O . SER A 1 114 ? -31.956 -51.780 -9.822 1.00 31.89 116 SER H O 1
ATOM 689 N N . PRO A 1 115 ? -33.499 -51.683 -8.216 1.00 32.46 117 PRO H N 1
ATOM 690 C CA . PRO A 1 115 ? -34.372 -52.641 -8.920 1.00 30.49 117 PRO H CA 1
ATOM 691 C C . PRO A 1 115 ? -35.146 -51.967 -10.037 1.00 31.58 117 PRO H C 1
ATOM 692 O O . PRO A 1 115 ? -35.269 -50.732 -10.057 1.00 29.91 117 PRO H O 1
ATOM 696 N N . PRO A 1 116 ? -35.712 -52.739 -10.976 1.00 34.77 118 PRO H N 1
ATOM 697 C CA . PRO A 1 116 ? -36.669 -52.156 -11.924 1.00 35.90 118 PRO H CA 1
ATOM 698 C C . PRO A 1 116 ? -37.845 -51.552 -11.174 1.00 35.24 118 PRO H C 1
ATOM 699 O O . PRO A 1 116 ? -38.198 -51.987 -10.075 1.00 31.48 118 PRO H O 1
ATOM 703 N N . SER A 1 117 ? -38.457 -50.541 -11.781 1.00 34.31 119 SER H N 1
ATOM 704 C CA . SER A 1 117 ? -39.675 -49.976 -11.221 1.00 33.26 119 SER H CA 1
ATOM 705 C C . SER A 1 117 ? -40.934 -50.458 -11.932 1.00 34.27 119 SER H C 1
ATOM 706 O O . SER A 1 117 ? -42.007 -50.471 -11.318 1.00 34.90 119 SER H O 1
ATOM 709 N N . GLU A 1 118 ? -40.826 -50.869 -13.198 1.00 32.60 120 GLU H N 1
ATOM 710 C CA . GLU A 1 118 ? -41.976 -51.213 -14.027 1.00 34.56 120 GLU H CA 1
ATOM 711 C C . GLU A 1 118 ? -42.070 -52.722 -14.194 1.00 34.40 120 GLU H C 1
ATOM 712 O O . GLU A 1 118 ? -41.073 -53.384 -14.497 1.00 35.81 120 GLU H O 1
ATOM 718 N N . PHE A 1 119 ? -43.267 -53.261 -13.998 1.00 33.73 121 PHE H N 1
ATOM 719 C CA . PHE A 1 119 ? -43.493 -54.697 -14.090 1.00 36.22 121 PHE H CA 1
ATOM 720 C C . PHE A 1 119 ? -44.689 -54.973 -14.985 1.00 34.59 121 PHE H C 1
ATOM 721 O O . PHE A 1 119 ? -45.497 -55.871 -14.731 1.00 36.22 121 PHE H O 1
ATOM 729 N N . GLU A 1 120 ? -44.814 -54.187 -16.051 1.00 38.64 122 GLU H N 1
ATOM 730 C CA . GLU A 1 120 ? -45.888 -54.362 -17.020 1.00 42.08 122 GLU H CA 1
ATOM 731 C C . GLU A 1 120 ? -45.515 -55.408 -18.065 1.00 39.42 122 GLU H C 1
ATOM 732 O O . GLU A 1 120 ? -44.394 -55.426 -18.578 1.00 40.41 122 GLU H O 1
ATOM 738 N N . HIS A 1 121 ? -46.465 -56.282 -18.380 1.00 39.00 123 HIS H N 1
ATOM 739 C CA . HIS A 1 121 ? -46.234 -57.328 -19.371 1.00 40.39 123 HIS H CA 1
ATOM 740 C C . HIS A 1 121 ? -47.574 -57.599 -20.038 1.00 40.96 123 HIS H C 1
ATOM 741 O O . HIS A 1 121 ? -48.469 -58.166 -19.404 1.00 39.20 123 HIS H O 1
ATOM 748 N N . SER A 1 122 ? -47.720 -57.191 -21.303 1.00 42.02 124 SER H N 1
ATOM 749 C CA . SER A 1 122 ? -49.041 -57.240 -21.929 1.00 46.99 124 SER H CA 1
ATOM 750 C C . SER A 1 122 ? -49.483 -58.675 -22.196 1.00 43.28 124 SER H C 1
ATOM 751 O O . SER A 1 122 ? -50.652 -59.017 -21.980 1.00 46.90 124 SER H O 1
ATOM 754 N N . GLU A 1 123 ? -48.564 -59.537 -22.634 1.00 43.64 125 GLU H N 1
ATOM 755 C CA . GLU A 1 123 ? -48.956 -60.898 -22.989 1.00 45.63 125 GLU H CA 1
ATOM 756 C C . GLU A 1 123 ? -49.252 -61.742 -21.749 1.00 39.73 125 GLU H C 1
ATOM 757 O O . GLU A 1 123 ? -50.339 -62.314 -21.625 1.00 40.23 125 GLU H O 1
ATOM 763 N N . LYS A 1 124 ? -48.311 -61.819 -20.806 1.00 39.04 126 LYS H N 1
ATOM 764 C CA . LYS A 1 124 ? -48.572 -62.581 -19.585 1.00 36.36 126 LYS H CA 1
ATOM 765 C C . LYS A 1 124 ? -49.549 -61.874 -18.647 1.00 34.20 126 LYS H C 1
ATOM 766 O O . LYS A 1 124 ? -50.230 -62.537 -17.853 1.00 34.35 126 LYS H O 1
ATOM 772 N N . GLY A 1 125 ? -49.632 -60.554 -18.709 1.00 33.87 127 GLY H N 1
ATOM 773 C CA . GLY A 1 125 ? -50.257 -59.836 -17.605 1.00 32.47 127 GLY H CA 1
ATOM 774 C C . GLY A 1 125 ? -49.248 -59.522 -16.517 1.00 32.22 127 GLY H C 1
ATOM 775 O O . GLY A 1 125 ? -48.304 -60.269 -16.269 1.00 30.75 127 GLY H O 1
ATOM 776 N N . ASP A 1 126 ? -49.447 -58.371 -15.863 1.00 33.62 128 ASP H N 1
ATOM 777 C CA . ASP A 1 126 ? -48.485 -57.892 -14.869 1.00 31.88 128 ASP H CA 1
ATOM 778 C C . ASP A 1 126 ? -48.330 -58.878 -13.716 1.00 31.86 128 ASP H C 1
ATOM 779 O O . ASP A 1 126 ? -47.214 -59.137 -13.256 1.00 32.33 128 ASP H O 1
ATOM 784 N N . ALA A 1 127 ? -49.452 -59.392 -13.198 1.00 29.95 129 ALA H N 1
ATOM 785 C CA . ALA A 1 127 ? -49.401 -60.238 -12.006 1.00 29.26 129 ALA H CA 1
ATOM 786 C C . ALA A 1 127 ? -48.654 -61.542 -12.283 1.00 30.32 129 ALA H C 1
ATOM 787 O O . ALA A 1 127 ? -47.819 -61.970 -11.478 1.00 30.28 129 ALA H O 1
ATOM 789 N N . LEU A 1 128 ? -48.916 -62.175 -13.429 1.00 27.67 130 LEU H N 1
ATOM 790 C CA . LEU A 1 128 ? -48.208 -63.411 -13.750 1.00 28.03 130 LEU H CA 1
ATOM 791 C C . LEU A 1 128 ? -46.727 -63.147 -13.976 1.00 30.44 130 LEU H C 1
ATOM 792 O O . LEU A 1 128 ? -45.874 -63.883 -13.462 1.00 28.97 130 LEU H O 1
ATOM 797 N N . TYR A 1 129 ? -46.404 -62.086 -14.721 1.00 30.57 131 TYR H N 1
ATOM 798 C CA . TYR A 1 129 ? -45.007 -61.718 -14.929 1.00 32.68 131 TYR H CA 1
ATOM 799 C C . TYR A 1 129 ? -44.290 -61.476 -13.604 1.00 31.10 131 TYR H C 1
ATOM 800 O O . TYR A 1 129 ? -43.182 -61.978 -13.387 1.00 29.74 131 TYR H O 1
ATOM 809 N N . ALA A 1 130 ? -44.914 -60.708 -12.698 1.00 29.17 132 ALA H N 1
ATOM 810 C CA . ALA A 1 130 ? -44.280 -60.394 -11.416 1.00 30.69 132 ALA H CA 1
ATOM 811 C C . ALA A 1 130 ? -44.026 -61.646 -10.579 1.00 30.43 132 ALA H C 1
ATOM 812 O O . ALA A 1 130 ? -43.004 -61.747 -9.886 1.00 31.27 132 ALA H O 1
ATOM 814 N N . MET A 1 131 ? -44.955 -62.600 -10.607 1.00 30.00 133 MET H N 1
ATOM 815 C CA . MET A 1 131 ? -44.785 -63.819 -9.822 1.00 31.21 133 MET H CA 1
ATOM 816 C C . MET A 1 131 ? -43.710 -64.725 -10.405 1.00 28.51 133 MET H C 1
ATOM 817 O O . MET A 1 131 ? -42.996 -65.402 -9.657 1.00 29.85 133 MET H O 1
ATOM 822 N N . GLU A 1 132 ? -43.618 -64.798 -11.736 1.00 29.13 134 GLU H N 1
ATOM 823 C CA . GLU A 1 132 ? -42.531 -65.552 -12.354 1.00 32.15 134 GLU H CA 1
ATOM 824 C C . GLU A 1 132 ? -41.181 -64.927 -12.029 1.00 29.14 134 GLU H C 1
ATOM 825 O O . GLU A 1 132 ? -40.193 -65.637 -11.822 1.00 31.64 134 GLU H O 1
ATOM 831 N N . LEU A 1 133 ? -41.132 -63.596 -11.958 1.00 29.45 135 LEU H N 1
ATOM 832 C CA . LEU A 1 133 ? -39.932 -62.900 -11.506 1.00 29.39 135 LEU H CA 1
ATOM 833 C C . LEU A 1 133 ? -39.612 -63.224 -10.047 1.00 33.01 135 LEU H C 1
ATOM 834 O O . LEU A 1 133 ? -38.450 -63.458 -9.694 1.00 31.54 135 LEU H O 1
ATOM 839 N N . ALA A 1 134 ? -40.629 -63.212 -9.172 1.00 30.34 136 ALA H N 1
ATOM 840 C CA . ALA A 1 134 ? -40.391 -63.592 -7.778 1.00 33.27 136 ALA H CA 1
ATOM 841 C C . ALA A 1 134 ? -39.879 -65.025 -7.687 1.00 31.62 136 ALA H C 1
ATOM 842 O O . ALA A 1 134 ? -38.945 -65.309 -6.925 1.00 32.24 136 ALA H O 1
ATOM 844 N N . LEU A 1 135 ? -40.457 -65.936 -8.476 1.00 27.53 137 LEU H N 1
ATOM 845 C CA . LEU A 1 135 ? -39.964 -67.316 -8.514 1.00 31.30 137 LEU H CA 1
ATOM 846 C C . LEU A 1 135 ? -38.481 -67.365 -8.870 1.00 33.27 137 LEU H C 1
ATOM 847 O O . LEU A 1 135 ? -37.701 -68.083 -8.230 1.00 31.56 137 LEU H O 1
ATOM 852 N N . SER A 1 136 ? -38.076 -66.606 -9.895 1.00 31.17 138 SER H N 1
ATOM 853 C CA . SER A 1 136 ? -36.671 -66.568 -10.297 1.00 33.45 138 SER H CA 1
ATOM 854 C C . SER A 1 136 ? -35.799 -65.967 -9.204 1.00 31.55 138 SER H C 1
ATOM 855 O O . SER A 1 136 ? -34.671 -66.420 -8.977 1.00 34.47 138 SER H O 1
ATOM 858 N N . LEU A 1 137 ? -36.312 -64.949 -8.511 1.00 34.06 139 LEU H N 1
ATOM 859 C CA . LEU A 1 137 ? -35.591 -64.350 -7.390 1.00 34.36 139 LEU H CA 1
ATOM 860 C C . LEU A 1 137 ? -35.296 -65.387 -6.317 1.00 35.31 139 LEU H C 1
ATOM 861 O O . LEU A 1 137 ? -34.177 -65.458 -5.791 1.00 33.16 139 LEU H O 1
ATOM 866 N N . GLU A 1 138 ? -36.299 -66.204 -5.981 1.00 31.86 140 GLU H N 1
ATOM 867 C CA . GLU A 1 138 ? -36.154 -67.196 -4.919 1.00 35.02 140 GLU H CA 1
ATOM 868 C C . GLU A 1 138 ? -35.175 -68.293 -5.312 1.00 30.69 140 GLU H C 1
ATOM 869 O O . GLU A 1 138 ? -34.423 -68.796 -4.466 1.00 31.10 140 GLU H O 1
ATOM 875 N N . LYS A 1 139 ? -35.201 -68.694 -6.582 1.00 28.25 141 LYS H N 1
ATOM 876 C CA . LYS A 1 139 ? -34.286 -69.716 -7.073 1.00 33.00 141 LYS H CA 1
ATOM 877 C C . LYS A 1 139 ? -32.859 -69.192 -7.157 1.00 35.30 141 LYS H C 1
ATOM 878 O O . LYS A 1 139 ? -31.903 -69.944 -6.928 1.00 32.98 141 LYS H O 1
ATOM 884 N N . LEU A 1 140 ? -32.693 -67.919 -7.525 1.00 34.20 142 LEU H N 1
ATOM 885 C CA . LEU A 1 140 ? -31.372 -67.304 -7.464 1.00 34.93 142 LEU H CA 1
ATOM 886 C C . LEU A 1 140 ? -30.835 -67.327 -6.040 1.00 33.17 142 LEU H C 1
ATOM 887 O O . LEU A 1 140 ? -29.706 -67.770 -5.797 1.00 36.22 142 LEU H O 1
ATOM 892 N N . THR A 1 141 ? -31.637 -66.845 -5.084 1.00 32.52 143 THR H N 1
ATOM 893 C CA . THR A 1 141 ? -31.261 -66.905 -3.677 1.00 32.65 143 THR H CA 1
ATOM 894 C C . THR A 1 141 ? -30.876 -68.324 -3.270 1.00 33.16 143 THR H C 1
ATOM 895 O O . THR A 1 141 ? -29.892 -68.529 -2.547 1.00 30.91 143 THR H O 1
ATOM 899 N N . ASN A 1 142 ? -31.653 -69.317 -3.717 1.00 30.76 144 ASN H N 1
ATOM 900 C CA . ASN A 1 142 ? -31.366 -70.712 -3.380 1.00 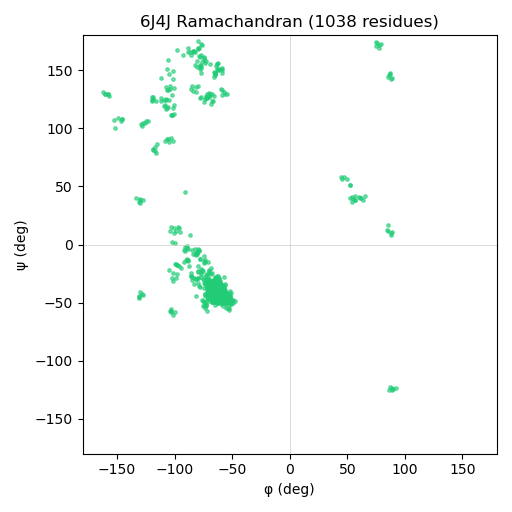32.17 144 ASN H CA 1
ATOM 901 C C . ASN A 1 142 ? -30.011 -71.157 -3.936 1.00 30.16 144 ASN H C 1
ATOM 902 O O . ASN A 1 142 ? -29.236 -71.830 -3.248 1.00 29.68 144 ASN H O 1
ATOM 907 N N . GLU A 1 143 ? -29.726 -70.814 -5.195 1.00 29.49 145 GLU H N 1
ATOM 908 C CA . GLU A 1 143 ? -28.420 -71.101 -5.777 1.00 32.27 145 GLU H CA 1
ATOM 909 C C . GLU A 1 143 ? -27.286 -70.486 -4.957 1.00 32.15 145 GLU H C 1
ATOM 910 O O . GLU A 1 143 ? -26.241 -71.118 -4.757 1.00 30.97 145 GLU H O 1
ATOM 916 N N . LYS A 1 144 ? -27.463 -69.244 -4.494 1.00 31.29 146 LYS H N 1
ATOM 917 C CA . LYS A 1 144 ? -26.431 -68.612 -3.675 1.00 33.69 146 LYS H CA 1
ATOM 918 C C . LYS A 1 144 ? -26.290 -69.308 -2.326 1.00 31.41 146 LYS H C 1
ATOM 919 O O . LYS A 1 144 ? -25.173 -69.475 -1.823 1.00 31.05 146 LYS H O 1
ATOM 925 N N . LEU A 1 145 ? -27.411 -69.714 -1.717 1.00 28.98 147 LEU H N 1
ATOM 926 C CA . LEU A 1 145 ? -27.324 -70.454 -0.457 1.00 31.15 147 LEU H CA 1
ATOM 927 C C . LEU A 1 145 ? -26.589 -71.778 -0.650 1.00 30.50 147 LEU H C 1
ATOM 928 O O . LEU A 1 145 ? -25.772 -72.172 0.192 1.00 27.27 147 LEU H O 1
ATOM 933 N N . LEU A 1 146 ? -26.864 -72.479 -1.757 1.00 28.55 148 LEU H N 1
ATOM 934 C CA . LEU A 1 146 ? -26.160 -73.733 -2.015 1.00 29.36 148 LEU H CA 1
ATOM 935 C C . LEU A 1 146 ? -24.667 -73.496 -2.272 1.00 31.44 148 LEU H C 1
ATOM 936 O O . LEU A 1 146 ? -23.833 -74.337 -1.913 1.00 31.53 148 LEU H O 1
ATOM 941 N N . HIS A 1 147 ? -24.306 -72.348 -2.853 1.00 28.92 149 HIS H N 1
ATOM 942 C CA . HIS A 1 147 ? -22.896 -71.988 -2.954 1.00 29.53 149 HIS H CA 1
ATOM 943 C C . HIS A 1 147 ? -22.266 -71.815 -1.573 1.00 31.18 149 HIS H C 1
ATOM 944 O O . HIS A 1 147 ? -21.157 -72.302 -1.325 1.00 30.11 149 HIS H O 1
ATOM 951 N N . VAL A 1 148 ? -22.954 -71.116 -0.655 1.00 30.67 150 VAL H N 1
ATOM 952 C CA . VAL A 1 148 ? -22.421 -70.971 0.699 1.00 30.21 150 VAL H CA 1
ATOM 953 C C . VAL A 1 148 ? -22.222 -72.340 1.340 1.00 31.57 150 VAL H C 1
ATOM 954 O O . VAL A 1 148 ? -21.197 -72.592 1.988 1.00 27.83 150 VAL H O 1
ATOM 958 N N . HIS A 1 149 ? -23.195 -73.244 1.178 1.00 27.25 151 HIS H N 1
ATOM 959 C CA . HIS A 1 149 ? -23.047 -74.583 1.752 1.00 30.12 151 HIS H CA 1
ATOM 960 C C . HIS A 1 149 ? -21.811 -75.287 1.192 1.00 31.00 151 HIS H C 1
ATOM 961 O O . HIS A 1 149 ? -21.069 -75.940 1.934 1.00 30.46 151 HIS H O 1
ATOM 968 N N . SER A 1 150 ? -21.558 -75.140 -0.116 1.00 32.70 152 SER H N 1
ATOM 969 C CA . SER A 1 150 ? -20.399 -75.792 -0.723 1.00 31.80 152 SER H CA 1
ATOM 970 C C . SER A 1 150 ? -19.090 -75.224 -0.190 1.00 30.22 152 SER H C 1
ATOM 971 O O . SER A 1 150 ? -18.128 -75.967 0.019 1.00 31.37 152 SER H O 1
ATOM 974 N N . VAL A 1 151 ? -19.033 -73.906 0.017 1.00 30.45 153 VAL H N 1
ATOM 975 C CA . VAL A 1 151 ? -17.852 -73.290 0.615 1.00 30.16 153 VAL H CA 1
ATOM 976 C C . VAL A 1 151 ? -17.617 -73.849 2.008 1.00 32.49 153 VAL H C 1
ATOM 977 O O . VAL A 1 151 ? -16.476 -74.149 2.387 1.00 31.54 153 VAL H O 1
ATOM 981 N N . ALA A 1 152 ? -18.691 -74.007 2.791 1.00 28.87 154 ALA H N 1
ATOM 982 C CA . ALA A 1 152 ? -18.561 -74.562 4.137 1.00 27.86 154 ALA H CA 1
ATOM 983 C C . ALA A 1 152 ? -17.994 -75.979 4.097 1.00 31.17 154 ALA H C 1
ATOM 984 O O . ALA A 1 152 ? -17.084 -76.316 4.866 1.00 29.62 154 ALA H O 1
ATOM 986 N N . ASP A 1 153 ? -18.531 -76.830 3.208 1.00 30.82 155 ASP H N 1
ATOM 987 C CA . ASP A 1 153 ? -18.051 -78.213 3.098 1.00 35.27 155 ASP H CA 1
ATOM 988 C C . ASP A 1 153 ? -16.586 -78.252 2.674 1.00 34.76 155 ASP H C 1
ATOM 989 O O . ASP A 1 153 ? -15.790 -79.036 3.202 1.00 32.93 155 ASP H O 1
ATOM 994 N N . ARG A 1 154 ? -16.239 -77.429 1.687 1.00 32.46 156 ARG H N 1
ATOM 995 C CA . ARG A 1 154 ? -14.878 -77.339 1.172 1.00 38.11 156 ARG H CA 1
ATOM 996 C C . ARG A 1 154 ? -13.883 -76.988 2.270 1.00 38.57 156 ARG H C 1
ATOM 997 O O . ARG A 1 154 ? -12.743 -77.466 2.264 1.00 35.99 156 ARG H O 1
ATOM 1005 N N . ASN A 1 155 ? -14.287 -76.137 3.212 1.00 34.57 157 ASN H N 1
ATOM 1006 C CA . ASN A 1 155 ? -13.421 -75.703 4.299 1.00 35.79 157 ASN H CA 1
ATOM 1007 C C . ASN A 1 155 ? -13.645 -76.498 5.579 1.00 33.66 157 ASN H C 1
ATOM 1008 O O . ASN A 1 155 ? -13.179 -76.086 6.642 1.00 36.61 157 ASN H O 1
ATOM 1013 N N . ASN A 1 156 ? -14.327 -77.637 5.487 1.00 35.10 158 ASN H N 1
ATOM 1014 C CA . ASN A 1 156 ? -14.622 -78.505 6.626 1.00 35.67 158 ASN H CA 1
ATOM 1015 C C . ASN A 1 156 ? -15.158 -77.696 7.806 1.00 36.35 158 ASN H C 1
ATOM 1016 O O . ASN A 1 156 ? -14.615 -77.697 8.913 1.00 31.17 158 ASN H O 1
ATOM 1021 N N . ASP A 1 157 ? -16.256 -76.994 7.539 1.00 31.05 159 ASP H N 1
ATOM 1022 C CA . ASP A 1 157 ? -16.921 -76.150 8.528 1.00 31.24 159 ASP H CA 1
ATOM 1023 C C . ASP A 1 157 ? -18.317 -76.715 8.701 1.00 25.81 159 ASP H C 1
ATOM 1024 O O . ASP A 1 157 ? -19.277 -76.222 8.092 1.00 30.14 159 ASP H O 1
ATOM 1029 N N . PRO A 1 158 ? -18.486 -77.757 9.514 1.00 28.64 160 PRO H N 1
ATOM 1030 C CA . PRO A 1 158 ? -19.811 -78.372 9.643 1.00 29.48 160 PRO H CA 1
ATOM 1031 C C . PRO A 1 158 ? -20.821 -77.496 10.374 1.00 30.71 160 PRO H C 1
ATOM 1032 O O . PRO A 1 158 ? -22.029 -77.704 10.198 1.00 29.78 160 PRO H O 1
ATOM 1036 N N . GLN A 1 159 ? -20.379 -76.532 11.187 1.00 29.71 161 GLN H N 1
ATOM 1037 C CA . GLN A 1 159 ? -21.344 -75.651 11.841 1.00 29.83 161 GLN H CA 1
ATOM 1038 C C . GLN A 1 159 ? -21.982 -74.705 10.829 1.00 28.32 161 GLN H C 1
ATOM 1039 O O . GLN A 1 159 ? -23.205 -74.513 10.840 1.00 29.51 161 GLN H O 1
ATOM 1045 N N . LEU A 1 160 ? -21.178 -74.123 9.931 1.00 26.82 162 LEU H N 1
ATOM 1046 C CA . LEU A 1 160 ? -21.740 -73.264 8.888 1.00 27.11 162 LEU H CA 1
ATOM 1047 C C . LEU A 1 160 ? -22.642 -74.055 7.952 1.00 28.38 162 LEU H C 1
ATOM 1048 O O . LEU A 1 160 ? -23.742 -73.602 7.613 1.00 27.82 162 LEU H O 1
ATOM 1053 N N . ALA A 1 161 ? -22.202 -75.250 7.542 1.00 27.15 163 ALA H N 1
ATOM 1054 C CA . ALA A 1 161 ? -23.027 -76.098 6.688 1.00 30.32 163 ALA H CA 1
ATOM 1055 C C . ALA A 1 161 ? -24.384 -76.361 7.334 1.00 31.95 163 ALA H C 1
ATOM 1056 O O . ALA A 1 161 ? -25.433 -76.213 6.691 1.00 32.96 163 ALA H O 1
ATOM 1058 N N . ASP A 1 162 ? -24.384 -76.730 8.616 1.00 30.47 164 ASP H N 1
ATOM 1059 C CA . ASP A 1 162 ? -25.639 -77.015 9.302 1.00 29.86 164 ASP H CA 1
ATOM 1060 C C . ASP A 1 162 ? -26.486 -75.760 9.486 1.00 30.21 164 ASP H C 1
ATOM 1061 O O . ASP A 1 162 ? -27.716 -75.830 9.419 1.00 28.57 164 ASP H O 1
ATOM 1066 N N . PHE A 1 163 ? -25.853 -74.612 9.753 1.00 29.04 165 PHE H N 1
ATOM 1067 C CA . PHE A 1 163 ? -26.613 -73.371 9.892 1.00 30.63 165 PHE H CA 1
ATOM 1068 C C . PHE A 1 163 ? -27.375 -73.055 8.606 1.00 30.90 165 PHE H C 1
ATOM 1069 O O . PHE A 1 163 ? -28.566 -72.732 8.645 1.00 29.45 165 PHE H O 1
ATOM 1077 N N . ILE A 1 164 ? -26.714 -73.186 7.451 1.00 29.77 166 ILE H N 1
ATOM 1078 C CA . ILE A 1 164 ? -27.369 -72.930 6.170 1.00 27.62 166 ILE H CA 1
ATOM 1079 C C . ILE A 1 164 ? -28.512 -73.920 5.942 1.00 31.23 166 ILE H C 1
ATOM 1080 O O . ILE A 1 164 ? -29.641 -73.522 5.631 1.00 29.37 166 ILE H O 1
ATOM 1085 N N . GLU A 1 165 ? -28.235 -75.222 6.114 1.00 28.78 167 GLU H N 1
ATOM 1086 C CA . GLU A 1 165 ? -29.261 -76.263 6.016 1.00 33.74 167 GLU H CA 1
ATOM 1087 C C . GLU A 1 165 ? -30.459 -75.976 6.908 1.00 34.48 167 GLU H C 1
ATOM 1088 O O . GLU A 1 165 ? -31.614 -75.973 6.452 1.00 32.36 167 GLU H O 1
ATOM 1094 N N . SER A 1 166 ? -30.202 -75.769 8.200 1.00 33.52 168 SER H N 1
ATOM 1095 C CA . SER A 1 166 ? -31.284 -75.748 9.174 1.00 33.78 168 SER H CA 1
ATOM 1096 C C . SER A 1 166 ? -32.040 -74.431 9.151 1.00 34.56 168 SER H C 1
ATOM 1097 O O . SER A 1 166 ? -33.260 -74.415 9.334 1.00 35.91 168 SER H O 1
ATOM 1100 N N . GLU A 1 167 ? -31.342 -73.318 8.938 1.00 33.96 169 GLU H N 1
ATOM 1101 C CA . GLU A 1 167 ? -31.984 -72.018 9.022 1.00 31.97 169 GLU H CA 1
ATOM 1102 C C . GLU A 1 167 ? -32.468 -71.499 7.680 1.00 32.10 169 GLU H C 1
ATOM 1103 O O . GLU A 1 167 ? -33.337 -70.626 7.661 1.00 32.55 169 GLU H O 1
ATOM 1109 N N . PHE A 1 168 ? -31.936 -72.002 6.567 1.00 28.15 170 PHE H N 1
ATOM 1110 C CA . PHE A 1 168 ? -32.251 -71.380 5.285 1.00 31.83 170 PHE H CA 1
ATOM 1111 C C . PHE A 1 168 ? -32.749 -72.335 4.206 1.00 33.17 170 PHE H C 1
ATOM 1112 O O . PHE A 1 168 ? -33.699 -71.997 3.494 1.00 30.04 170 PHE H O 1
ATOM 1120 N N . LEU A 1 169 ? -32.133 -73.518 4.061 1.00 29.31 171 LEU H N 1
ATOM 1121 C CA . LEU A 1 169 ? -32.406 -74.311 2.864 1.00 31.80 171 LEU H CA 1
ATOM 1122 C C . LEU A 1 169 ? -33.839 -74.826 2.844 1.00 31.82 171 LEU H C 1
ATOM 1123 O O . LEU A 1 169 ? -34.473 -74.854 1.782 1.00 32.25 171 LEU H O 1
ATOM 1128 N N . TYR A 1 170 ? -34.364 -75.240 3.997 1.00 31.21 172 TYR H N 1
ATOM 1129 C CA . TYR A 1 170 ? -35.708 -75.812 4.027 1.00 36.35 172 TYR H CA 1
ATOM 1130 C C . TYR A 1 170 ? -36.768 -74.744 3.781 1.00 31.68 172 TYR H C 1
ATOM 1131 O O . TYR A 1 170 ? -37.699 -74.953 2.992 1.00 31.64 172 TYR H O 1
ATOM 1140 N N . GLU A 1 171 ? -36.655 -73.599 4.460 1.00 33.00 173 GLU H N 1
ATOM 1141 C CA . GLU A 1 171 ? -37.566 -72.492 4.175 1.00 35.11 173 GLU H CA 1
ATOM 1142 C C . GLU A 1 171 ? -37.491 -72.082 2.715 1.00 31.96 173 GLU H C 1
ATOM 1143 O O . GLU A 1 171 ? -38.516 -71.744 2.115 1.00 31.89 173 GLU H O 1
ATOM 1149 N N . GLN A 1 172 ? -36.295 -72.133 2.118 1.00 29.37 174 GLN H N 1
ATOM 1150 C CA . GLN A 1 172 ? -36.153 -71.707 0.732 1.00 31.60 174 GLN H CA 1
ATOM 1151 C C . GLN A 1 172 ? -36.955 -72.606 -0.210 1.00 29.23 174 GLN H C 1
ATOM 1152 O O . GLN A 1 172 ? -37.656 -72.112 -1.098 1.00 28.95 174 GLN H O 1
ATOM 1158 N N . VAL A 1 173 ? -36.877 -73.932 -0.034 1.00 27.53 175 VAL H N 1
ATOM 1159 C CA . VAL A 1 173 ? -37.606 -74.775 -0.981 1.00 28.44 175 VAL H CA 1
ATOM 1160 C C . VAL A 1 173 ? -39.106 -74.671 -0.726 1.00 29.48 175 VAL H C 1
ATOM 1161 O O . VAL A 1 173 ? -39.907 -74.728 -1.667 1.00 31.37 175 VAL H O 1
ATOM 1165 N N . LYS A 1 174 ? -39.509 -74.479 0.533 1.00 30.58 176 LYS H N 1
ATOM 1166 C CA . LYS A 1 174 ? -40.914 -74.219 0.835 1.00 32.09 176 LYS H CA 1
ATOM 1167 C C . LYS A 1 174 ? -41.405 -72.938 0.167 1.00 31.08 176 LYS H C 1
ATOM 1168 O O . LYS A 1 174 ? -42.506 -72.904 -0.392 1.00 25.47 176 LYS H O 1
ATOM 1174 N N . SER A 1 175 ? -40.608 -71.869 0.233 1.00 24.82 177 SER H N 1
ATOM 1175 C CA . SER A 1 175 ? -40.990 -70.619 -0.414 1.00 30.86 177 SER H CA 1
ATOM 1176 C C . SER A 1 175 ? -41.025 -70.768 -1.935 1.00 31.65 177 SER H C 1
ATOM 1177 O O . SER A 1 175 ? -41.915 -70.222 -2.604 1.00 30.34 177 SER H O 1
ATOM 1180 N N . ILE A 1 176 ? -40.073 -71.512 -2.501 1.00 30.32 178 ILE H N 1
ATOM 1181 C CA . ILE A 1 176 ? -40.062 -71.707 -3.949 1.00 29.85 178 ILE H CA 1
ATOM 1182 C C . ILE A 1 176 ? -41.313 -72.457 -4.397 1.00 30.49 178 ILE H C 1
ATOM 1183 O O . ILE A 1 176 ? -41.925 -72.109 -5.414 1.00 29.17 178 ILE H O 1
ATOM 1188 N N . LYS A 1 177 ? -41.719 -73.496 -3.654 1.00 27.51 179 LYS H N 1
ATOM 1189 C CA . LYS A 1 177 ? -42.925 -74.220 -4.055 1.00 29.25 179 LYS H CA 1
ATOM 1190 C C . LYS A 1 177 ? -44.160 -73.342 -3.922 1.00 28.08 179 LYS H C 1
ATOM 1191 O O . LYS A 1 177 ? -45.037 -73.375 -4.788 1.00 30.35 179 LYS H O 1
ATOM 1197 N N . LYS A 1 178 ? -44.267 -72.583 -2.824 1.00 28.35 180 LYS H N 1
ATOM 1198 C CA . LYS A 1 178 ? -45.400 -71.671 -2.658 1.00 30.08 180 LYS H CA 1
ATOM 1199 C C . LYS A 1 178 ? -45.525 -70.717 -3.845 1.00 33.39 180 LYS H C 1
ATOM 1200 O O . LYS A 1 178 ? -46.620 -70.526 -4.398 1.00 31.51 180 LYS H O 1
ATOM 1206 N N . ILE A 1 179 ? -44.408 -70.131 -4.275 1.00 28.86 181 ILE H N 1
ATOM 1207 C CA . ILE A 1 179 ? -44.468 -69.166 -5.365 1.00 28.02 181 ILE H CA 1
ATOM 1208 C C . ILE A 1 179 ? -44.744 -69.860 -6.695 1.00 32.19 181 ILE H C 1
ATOM 1209 O O . ILE A 1 179 ? -45.489 -69.339 -7.534 1.00 31.48 181 ILE H O 1
ATOM 1214 N N . ALA A 1 180 ? -44.162 -71.048 -6.911 1.00 31.44 182 ALA H N 1
ATOM 1215 C CA . ALA A 1 180 ? -44.498 -71.822 -8.102 1.00 28.93 182 ALA H CA 1
ATOM 1216 C C . ALA A 1 180 ? -45.987 -72.156 -8.138 1.00 30.30 182 ALA H C 1
ATOM 1217 O O . ALA A 1 180 ? -46.598 -72.173 -9.214 1.00 26.79 182 ALA H O 1
ATOM 1219 N N . GLU A 1 181 ? -46.592 -72.423 -6.970 1.00 28.23 183 GLU H N 1
ATOM 1220 C CA . GLU A 1 181 ? -48.038 -72.654 -6.938 1.00 31.22 183 GLU H CA 1
ATOM 1221 C C . GLU A 1 181 ? -48.815 -71.396 -7.326 1.00 29.90 183 GLU H C 1
ATOM 1222 O O . GLU A 1 181 ? -49.818 -71.478 -8.046 1.00 27.38 183 GLU H O 1
ATOM 1228 N N . TYR A 1 182 ? -48.373 -70.224 -6.857 1.00 26.24 184 TYR H N 1
ATOM 1229 C CA . TYR A 1 182 ? -49.016 -68.982 -7.279 1.00 29.50 184 TYR H CA 1
ATOM 1230 C C . TYR A 1 182 ? -48.882 -68.776 -8.786 1.00 29.81 184 TYR H C 1
ATOM 1231 O O . TYR A 1 182 ? -49.829 -68.327 -9.444 1.00 29.38 184 TYR H O 1
ATOM 1240 N N . VAL A 1 183 ? -47.712 -69.088 -9.354 1.00 29.34 185 VAL H N 1
ATOM 1241 C CA . VAL A 1 183 ? -47.552 -68.988 -10.804 1.00 31.62 185 VAL H CA 1
ATOM 1242 C C . VAL A 1 183 ? -48.588 -69.852 -11.506 1.00 28.07 185 VAL H C 1
ATOM 1243 O O . VAL A 1 183 ? -49.247 -69.418 -12.458 1.00 29.57 185 VAL H O 1
ATOM 1247 N N . ALA A 1 184 ? -48.740 -71.096 -11.054 1.00 30.33 186 ALA H N 1
ATOM 1248 C CA . ALA A 1 184 ? -49.663 -72.008 -11.721 1.00 32.03 186 ALA H CA 1
ATOM 1249 C C . ALA A 1 184 ? -51.103 -71.519 -11.598 1.00 28.64 186 ALA H C 1
ATOM 1250 O O . ALA A 1 184 ? -51.875 -71.580 -12.566 1.00 29.58 186 ALA H O 1
ATOM 1252 N N . GLN A 1 185 ? -51.477 -71.024 -10.415 1.00 29.57 187 GLN H N 1
ATOM 1253 C CA . GLN A 1 185 ? -52.827 -70.507 -10.226 1.00 30.82 187 GLN H CA 1
ATOM 1254 C C . GLN A 1 185 ? -53.070 -69.282 -11.089 1.00 28.08 187 GLN H C 1
ATOM 1255 O O . GLN A 1 185 ? -54.141 -69.146 -11.690 1.00 29.46 187 GLN H O 1
ATOM 1261 N N . LEU A 1 186 ? -52.080 -68.387 -11.185 1.00 27.64 188 LEU H N 1
ATOM 1262 C CA . LEU A 1 186 ? -52.246 -67.205 -12.032 1.00 30.85 188 LEU H CA 1
ATOM 1263 C C . LEU A 1 186 ? -52.416 -67.584 -13.496 1.00 32.83 188 LEU H C 1
ATOM 1264 O O . LEU A 1 186 ? -53.202 -66.950 -14.216 1.00 30.39 188 LEU H O 1
ATOM 1269 N N . ARG A 1 187 ? -51.675 -68.601 -13.967 1.00 28.39 189 ARG H N 1
ATOM 1270 C CA . ARG A 1 187 ? -51.874 -69.079 -15.336 1.00 31.29 189 ARG H CA 1
ATOM 1271 C C . ARG A 1 187 ? -53.271 -69.655 -15.510 1.00 28.12 189 ARG H C 1
ATOM 1272 O O . ARG A 1 187 ? -53.893 -69.497 -16.565 1.00 37.41 189 ARG H O 1
ATOM 1280 N N . LEU A 1 188 ? -53.773 -70.337 -14.486 1.00 28.65 190 LEU H N 1
ATOM 1281 C CA . LEU A 1 188 ? -55.056 -71.024 -14.606 1.00 31.38 190 LEU H CA 1
ATOM 1282 C C . LEU A 1 188 ? -56.224 -70.043 -14.655 1.00 30.33 190 LEU H C 1
ATOM 1283 O O . LEU A 1 188 ? -57.163 -70.235 -15.434 1.00 29.94 190 LEU H O 1
ATOM 1288 N N . VAL A 1 189 ? -56.220 -69.020 -13.794 1.00 31.79 191 VAL H N 1
ATOM 1289 C CA . VAL A 1 189 ? -57.380 -68.128 -13.724 1.00 30.94 191 VAL H CA 1
ATOM 1290 C C . VAL A 1 189 ? -57.418 -67.137 -14.884 1.00 30.92 191 VAL H C 1
ATOM 1291 O O . VAL A 1 189 ? -58.498 -66.633 -15.221 1.00 30.88 191 VAL H O 1
ATOM 1295 N N . GLY A 1 190 ? -56.277 -66.845 -15.504 1.00 32.09 192 GLY H N 1
ATOM 1296 C CA . GLY A 1 190 ? -56.236 -65.967 -16.655 1.00 34.01 192 GLY H CA 1
ATOM 1297 C C . GLY A 1 190 ? -56.351 -64.499 -16.281 1.00 32.14 192 GLY H C 1
ATOM 1298 O O . GLY A 1 190 ? -56.690 -64.122 -15.157 1.00 32.63 192 GLY H O 1
ATOM 1299 N N . LYS A 1 191 ? -56.101 -63.651 -17.271 1.00 34.48 193 LYS H N 1
ATOM 1300 C CA . LYS A 1 191 ? -56.072 -62.215 -17.047 1.00 34.00 193 LYS H CA 1
ATOM 1301 C C . LYS A 1 191 ? -57.469 -61.671 -16.745 1.00 32.18 193 LYS H C 1
ATOM 1302 O O . LYS A 1 191 ? -58.493 -62.255 -17.106 1.00 34.33 193 LYS H O 1
ATOM 1308 N N . GLY A 1 192 ? -57.497 -60.551 -16.058 1.00 32.13 194 GLY H N 1
ATOM 1309 C CA . GLY A 1 192 ? -58.749 -59.842 -15.817 1.00 32.34 194 GLY H CA 1
ATOM 1310 C C . GLY A 1 192 ? -59.382 -60.261 -14.499 1.00 28.72 194 GLY H C 1
ATOM 1311 O O . GLY A 1 192 ? -58.755 -60.156 -13.448 1.00 29.45 194 GLY H O 1
ATOM 1312 N N . HIS A 1 193 ? -60.629 -60.732 -14.571 1.00 27.96 195 HIS H N 1
ATOM 1313 C CA . HIS A 1 193 ? -61.372 -61.098 -13.368 1.00 26.10 195 HIS H CA 1
ATOM 1314 C C . HIS A 1 193 ? -60.649 -62.184 -12.571 1.00 29.08 195 HIS H C 1
ATOM 1315 O O . HIS A 1 193 ? -60.609 -62.135 -11.333 1.00 29.03 195 HIS H O 1
ATOM 1322 N N . GLY A 1 194 ? -60.058 -63.164 -13.259 1.00 30.15 196 GLY H N 1
ATOM 1323 C CA . GLY A 1 194 ? -59.335 -64.217 -12.549 1.00 27.13 196 GLY H CA 1
ATOM 1324 C C . GLY A 1 194 ? -58.161 -63.691 -11.739 1.00 27.51 196 GLY H C 1
ATOM 1325 O O . GLY A 1 194 ? -57.968 -64.075 -10.583 1.00 28.53 196 GLY H O 1
ATOM 1326 N N . VAL A 1 195 ? -57.353 -62.808 -12.336 1.00 30.33 197 VAL H N 1
ATOM 1327 C CA . VAL A 1 195 ? -56.208 -62.239 -11.616 1.00 29.55 197 VAL H CA 1
ATOM 1328 C C . VAL A 1 195 ? -56.675 -61.456 -10.393 1.00 26.84 197 VAL H C 1
ATOM 1329 O O . VAL A 1 195 ? -56.122 -61.594 -9.294 1.00 28.04 197 VAL H O 1
ATOM 1333 N N . TRP A 1 196 ? -57.690 -60.607 -10.572 1.00 28.53 198 TRP H N 1
ATOM 1334 C CA . TRP A 1 196 ? -58.233 -59.859 -9.440 1.00 29.13 198 TRP H CA 1
ATOM 1335 C C . TRP A 1 196 ? -58.718 -60.799 -8.341 1.00 28.81 198 TRP H C 1
ATOM 1336 O O . TRP A 1 196 ? -58.552 -60.515 -7.152 1.00 28.11 198 TRP H O 1
ATOM 1347 N N . HIS A 1 197 ? -59.337 -61.917 -8.729 1.00 28.10 199 HIS H N 1
ATOM 1348 C CA . HIS A 1 197 ? -59.867 -62.856 -7.748 1.00 26.99 199 HIS H CA 1
ATOM 1349 C C . HIS A 1 197 ? -58.739 -63.567 -7.012 1.00 30.92 199 HIS H C 1
ATOM 1350 O O . HIS A 1 197 ? -58.784 -63.696 -5.781 1.00 28.07 199 HIS H O 1
ATOM 1357 N N . PHE A 1 198 ? -57.718 -64.032 -7.751 1.00 30.43 200 PHE H N 1
ATOM 1358 C CA . PHE A 1 198 ? -56.530 -64.591 -7.106 1.00 29.55 200 PHE H CA 1
ATOM 1359 C C . PHE A 1 198 ? -55.921 -63.586 -6.139 1.00 30.44 200 PHE H C 1
ATOM 1360 O O . PHE A 1 198 ? -55.530 -63.938 -5.013 1.00 31.01 200 PHE H O 1
ATOM 1368 N N . ASP A 1 199 ? -55.855 -62.322 -6.559 1.00 29.91 201 ASP H N 1
ATOM 1369 C CA . ASP A 1 199 ? -55.316 -61.270 -5.706 1.00 28.70 201 ASP H CA 1
ATOM 1370 C C . ASP A 1 199 ? -56.120 -61.123 -4.411 1.00 32.11 201 ASP H C 1
ATOM 1371 O O . ASP A 1 199 ? -55.542 -60.905 -3.340 1.00 32.17 201 ASP H O 1
ATOM 1376 N N . GLN A 1 200 ? -57.454 -61.233 -4.486 1.00 30.61 202 GLN H N 1
ATOM 1377 C CA . GLN A 1 200 ? -58.269 -61.189 -3.271 1.00 31.68 202 GLN H CA 1
ATOM 1378 C C . GLN A 1 200 ? -57.963 -62.362 -2.347 1.00 31.32 202 GLN H C 1
ATOM 1379 O O . GLN A 1 200 ? -57.963 -62.208 -1.123 1.00 34.41 202 GLN H O 1
ATOM 1385 N N . LYS A 1 201 ? -57.718 -63.548 -2.910 1.00 32.08 203 LYS H N 1
ATOM 1386 C CA . LYS A 1 201 ? -57.358 -64.696 -2.077 1.00 35.11 203 LYS H CA 1
ATOM 1387 C C . LYS A 1 201 ? -56.038 -64.450 -1.360 1.00 40.18 203 LYS H C 1
ATOM 1388 O O . LYS A 1 201 ? -55.903 -64.721 -0.160 1.00 39.74 203 LYS H O 1
ATOM 1394 N N . LEU A 1 202 ? -55.043 -63.943 -2.092 1.00 37.23 204 LEU H N 1
ATOM 1395 C CA . LEU A 1 202 ? -53.760 -63.598 -1.486 1.00 38.12 204 LEU H CA 1
ATOM 1396 C C . LEU A 1 202 ? -53.940 -62.591 -0.354 1.00 41.22 204 LEU H C 1
ATOM 1397 O O . LEU A 1 202 ? -53.318 -62.714 0.706 1.00 42.60 204 LEU H O 1
ATOM 1402 N N . LEU A 1 203 ? -54.821 -61.611 -0.555 1.00 36.27 205 LEU H N 1
ATOM 1403 C CA . LEU A 1 203 ? -55.033 -60.558 0.431 1.00 41.83 205 LEU H CA 1
ATOM 1404 C C . LEU A 1 203 ? -55.519 -61.110 1.768 1.00 50.38 205 LEU H C 1
ATOM 1405 O O . LEU A 1 203 ? -55.122 -60.614 2.828 1.00 52.03 205 LEU H O 1
ATOM 1410 N N . HIS A 1 204 ? -56.373 -62.133 1.750 1.00 48.38 206 HIS H N 1
ATOM 1411 C CA . HIS A 1 204 ? -56.983 -62.637 2.977 1.00 58.22 206 HIS H CA 1
ATOM 1412 C C . HIS A 1 204 ? -56.245 -63.831 3.578 1.00 60.26 206 HIS H C 1
ATOM 1413 O O . HIS A 1 204 ? -56.764 -64.462 4.504 1.00 64.68 206 HIS H O 1
ATOM 1420 N N . ASP A 1 205 ? -55.047 -64.141 3.091 1.00 57.89 207 ASP H N 1
ATOM 1421 C CA . ASP A 1 205 ? -54.253 -65.240 3.626 1.00 62.44 207 ASP H CA 1
ATOM 1422 C C . ASP A 1 205 ? -53.184 -64.729 4.592 1.00 63.93 207 ASP H C 1
ATOM 1423 O O . ASP A 1 205 ? -52.965 -63.519 4.711 1.00 64.60 207 ASP H O 1
ATOM 1428 N N . ASN B 1 31 ? -51.884 -47.382 -17.424 1.00 54.77 33 ASN A N 1
ATOM 1429 C CA . ASN B 1 31 ? -50.656 -46.629 -17.668 1.00 58.05 33 ASN A CA 1
ATOM 1430 C C . ASN B 1 31 ? -50.479 -45.449 -16.716 1.00 52.53 33 ASN A C 1
ATOM 1431 O O . ASN B 1 31 ? -49.399 -45.238 -16.160 1.00 57.34 33 ASN A O 1
ATOM 1436 N N . VAL B 1 32 ? -51.561 -44.695 -16.537 1.00 46.40 34 VAL A N 1
ATOM 1437 C CA . VAL B 1 32 ? -51.536 -43.344 -15.986 1.00 45.07 34 VAL A CA 1
ATOM 1438 C C . VAL B 1 32 ? -52.205 -43.345 -14.614 1.00 41.51 34 VAL A C 1
ATOM 1439 O O . VAL B 1 32 ? -53.171 -44.078 -14.389 1.00 35.99 34 VAL A O 1
ATOM 1443 N N . SER B 1 33 ? -51.680 -42.540 -13.690 1.00 39.26 35 SER A N 1
ATOM 1444 C CA . SER B 1 33 ? -52.307 -42.424 -12.380 1.00 36.59 35 SER A CA 1
ATOM 1445 C C . SER B 1 33 ? -53.633 -41.693 -12.515 1.00 40.23 35 SER A C 1
ATOM 1446 O O . SER B 1 33 ? -53.698 -40.616 -13.116 1.00 35.58 35 SER A O 1
ATOM 1449 N N . LEU B 1 34 ? -54.695 -42.261 -11.936 1.00 32.54 36 LEU A N 1
ATOM 1450 C CA . LEU B 1 34 ? -55.966 -41.553 -11.940 1.00 32.27 36 LEU A CA 1
ATOM 1451 C C . LEU B 1 34 ? -56.152 -40.696 -10.694 1.00 32.84 36 LEU A C 1
ATOM 1452 O O . LEU B 1 34 ? -56.999 -39.796 -10.692 1.00 33.20 36 LEU A O 1
ATOM 1457 N N . ALA B 1 35 ? -55.347 -40.922 -9.658 1.00 30.65 37 ALA A N 1
ATOM 1458 C CA . ALA B 1 35 ? -55.469 -40.155 -8.425 1.00 29.35 37 ALA A CA 1
ATOM 1459 C C . ALA B 1 35 ? -54.694 -38.844 -8.470 1.00 32.86 37 ALA A C 1
ATOM 1460 O O . ALA B 1 35 ? -55.063 -37.896 -7.763 1.00 29.12 37 ALA A O 1
ATOM 1462 N N . ARG B 1 36 ? -53.621 -38.775 -9.266 1.00 27.68 38 ARG A N 1
ATOM 1463 C CA . ARG B 1 36 ? -52.666 -37.669 -9.154 1.00 28.80 38 ARG A CA 1
ATOM 1464 C C . ARG B 1 36 ? -53.353 -36.324 -9.374 1.00 30.00 38 ARG A C 1
ATOM 1465 O O . ARG B 1 36 ? -54.130 -36.157 -10.315 1.00 29.91 38 ARG A O 1
ATOM 1473 N N . GLN B 1 37 ? -53.072 -35.366 -8.499 1.00 31.05 39 GLN A N 1
ATOM 1474 C CA . GLN B 1 37 ? -53.699 -34.052 -8.593 1.00 29.21 39 GLN A CA 1
ATOM 1475 C C . GLN B 1 37 ? -52.892 -33.065 -7.765 1.00 28.15 39 GLN A C 1
ATOM 1476 O O . GLN B 1 37 ? -52.593 -33.335 -6.598 1.00 30.27 39 GLN A O 1
ATOM 1482 N N . ASN B 1 38 ? -52.566 -31.920 -8.364 1.00 28.65 40 ASN A N 1
ATOM 1483 C CA . ASN B 1 38 ? -51.740 -30.895 -7.726 1.00 28.83 40 ASN A CA 1
ATOM 1484 C C . ASN B 1 38 ? -50.432 -31.478 -7.197 1.00 27.30 40 ASN A C 1
ATOM 1485 O O . ASN B 1 38 ? -49.963 -31.115 -6.119 1.00 29.64 40 ASN A O 1
ATOM 1490 N N . TYR B 1 39 ? -49.828 -32.387 -7.965 1.00 28.64 41 TYR A N 1
ATOM 1491 C CA . TYR B 1 39 ? -48.622 -33.105 -7.544 1.00 27.87 41 TYR A CA 1
ATOM 1492 C C . TYR B 1 39 ? -47.571 -32.966 -8.638 1.00 29.29 41 TYR A C 1
ATOM 1493 O O . TYR B 1 39 ? -47.634 -33.659 -9.660 1.00 28.22 41 TYR A O 1
ATOM 1502 N N . ALA B 1 40 ? -46.615 -32.072 -8.412 1.00 28.77 42 ALA A N 1
ATOM 1503 C CA . ALA B 1 40 ? -45.646 -31.700 -9.429 1.00 27.87 42 ALA A CA 1
ATOM 1504 C C . ALA B 1 40 ? -44.576 -32.778 -9.568 1.00 28.99 42 ALA A C 1
ATOM 1505 O O . ALA B 1 40 ? -44.295 -33.528 -8.628 1.00 29.90 42 ALA A O 1
ATOM 1507 N N . ASP B 1 41 ? -43.976 -32.849 -10.760 1.00 27.34 43 ASP A N 1
ATOM 1508 C CA . ASP B 1 41 ? -42.853 -33.763 -10.974 1.00 29.23 43 ASP A CA 1
ATOM 1509 C C . ASP B 1 41 ? -41.710 -33.439 -10.027 1.00 30.76 43 ASP A C 1
ATOM 1510 O O . ASP B 1 41 ? -41.000 -34.335 -9.554 1.00 29.41 43 ASP A O 1
ATOM 1515 N N . ASP B 1 42 ? -41.509 -32.149 -9.771 1.00 29.03 44 ASP A N 1
ATOM 1516 C CA . ASP B 1 42 ? -40.566 -31.676 -8.766 1.00 31.35 44 ASP A CA 1
ATOM 1517 C C . ASP B 1 42 ? -40.795 -32.373 -7.421 1.00 31.45 44 ASP A C 1
ATOM 1518 O O . ASP B 1 42 ? -39.864 -32.913 -6.815 1.00 30.94 44 ASP A O 1
ATOM 1523 N N . SER B 1 43 ? -42.046 -32.390 -6.949 1.00 30.91 45 SER A N 1
ATOM 1524 C CA . SER B 1 43 ? -42.342 -33.019 -5.661 1.00 27.94 45 SER A CA 1
ATOM 1525 C C . SER B 1 43 ? -42.149 -34.532 -5.715 1.00 29.43 45 SER A C 1
ATOM 1526 O O . SER B 1 43 ? -41.582 -35.127 -4.784 1.00 27.07 45 SER A O 1
ATOM 1529 N N . GLU B 1 44 ? -42.646 -35.169 -6.784 1.00 27.54 46 GLU A N 1
ATOM 1530 C CA . GLU B 1 44 ? -42.468 -36.605 -6.970 1.00 28.62 46 GLU A CA 1
ATOM 1531 C C . GLU B 1 44 ? -41.003 -37.000 -6.847 1.00 27.38 46 GLU A C 1
ATOM 1532 O O . GLU B 1 44 ? -40.672 -37.993 -6.191 1.00 27.62 46 GLU A O 1
ATOM 1538 N N . SER B 1 45 ? -40.106 -36.230 -7.473 1.00 27.83 47 SER A N 1
ATOM 1539 C CA . SER B 1 45 ? -38.686 -36.569 -7.432 1.00 29.51 47 SER A CA 1
ATOM 1540 C C . SER B 1 45 ? -38.108 -36.348 -6.044 1.00 26.64 47 SER A C 1
ATOM 1541 O O . SER B 1 45 ? -37.285 -37.143 -5.577 1.00 27.19 47 SER A O 1
ATOM 1544 N N . ALA B 1 46 ? -38.535 -35.281 -5.363 1.00 28.98 48 ALA A N 1
ATOM 1545 C CA . ALA B 1 46 ? -38.044 -35.018 -4.013 1.00 28.04 48 ALA A CA 1
ATOM 1546 C C . ALA B 1 46 ? -38.416 -36.148 -3.062 1.00 29.01 48 ALA A C 1
ATOM 1547 O O . ALA B 1 46 ? -37.639 -36.494 -2.164 1.00 26.85 48 ALA A O 1
ATOM 1549 N N . ILE B 1 47 ? -39.608 -36.730 -3.238 1.00 28.75 49 ILE A N 1
ATOM 1550 C CA . ILE B 1 47 ? -40.014 -37.858 -2.400 1.00 25.95 49 ILE A CA 1
ATOM 1551 C C . ILE B 1 47 ? -39.164 -39.092 -2.706 1.00 26.52 49 ILE A C 1
ATOM 1552 O O . ILE B 1 47 ? -38.723 -39.798 -1.790 1.00 25.75 49 ILE A O 1
ATOM 1557 N N . ASN B 1 48 ? -38.925 -39.384 -3.996 1.00 23.52 50 ASN A N 1
ATOM 1558 C CA . ASN B 1 48 ? -38.053 -40.509 -4.327 1.00 24.93 50 ASN A CA 1
ATOM 1559 C C . ASN B 1 48 ? -36.650 -40.298 -3.772 1.00 25.73 50 ASN A C 1
ATOM 1560 O O . ASN B 1 48 ? -36.017 -41.246 -3.300 1.00 27.39 50 ASN A O 1
ATOM 1565 N N . GLU B 1 49 ? -36.154 -39.056 -3.792 1.00 26.21 51 GLU A N 1
ATOM 1566 C CA . GLU B 1 49 ? -34.865 -38.778 -3.156 1.00 28.97 51 GLU A CA 1
ATOM 1567 C C . GLU B 1 49 ? -34.920 -39.043 -1.653 1.00 29.74 51 GLU A C 1
ATOM 1568 O O . GLU B 1 49 ? -34.026 -39.692 -1.095 1.00 28.05 51 GLU A O 1
ATOM 1574 N N . GLN B 1 50 ? -35.979 -38.577 -0.981 1.00 27.47 52 GLN A N 1
ATOM 1575 C CA . GLN B 1 50 ? -36.044 -38.757 0.468 1.00 25.71 52 GLN A CA 1
A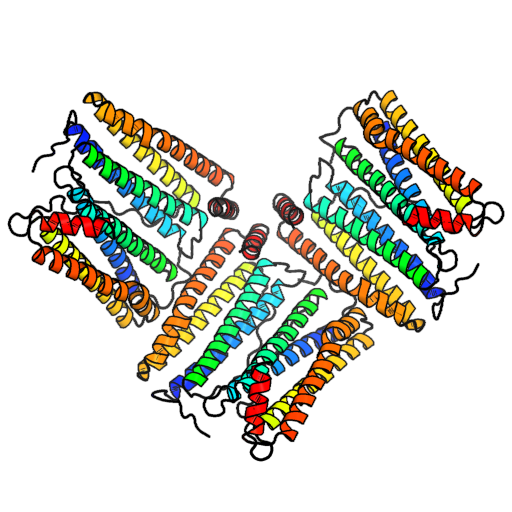TOM 1576 C C . GLN B 1 50 ? -36.143 -40.235 0.841 1.00 27.70 52 GLN A C 1
ATOM 1577 O O . GLN B 1 50 ? -35.578 -40.665 1.856 1.00 27.43 52 GLN A O 1
ATOM 1583 N N . ILE B 1 51 ? -36.867 -41.025 0.043 1.00 27.27 53 ILE A N 1
ATOM 1584 C CA . ILE B 1 51 ? -36.868 -42.477 0.231 1.00 28.18 53 ILE A CA 1
ATOM 1585 C C . ILE B 1 51 ? -35.437 -43.008 0.241 1.00 27.66 53 ILE A C 1
ATOM 1586 O O . ILE B 1 51 ? -35.058 -43.816 1.093 1.00 28.48 53 ILE A O 1
ATOM 1591 N N . ASN B 1 52 ? -34.626 -42.564 -0.721 1.00 26.74 54 ASN A N 1
ATOM 1592 C CA . ASN B 1 52 ? -33.257 -43.050 -0.821 1.00 26.69 54 ASN A CA 1
ATOM 1593 C C . ASN B 1 52 ? -32.407 -42.546 0.337 1.00 25.57 54 ASN A C 1
ATOM 1594 O O . ASN B 1 52 ? -31.522 -43.259 0.818 1.00 29.01 54 ASN A O 1
ATOM 1599 N N . VAL B 1 53 ? -32.652 -41.316 0.791 1.00 26.94 55 VAL A N 1
ATOM 1600 C CA . VAL B 1 53 ? -31.961 -40.809 1.977 1.00 26.46 55 VAL A CA 1
ATOM 1601 C C . VAL B 1 53 ? -32.264 -41.691 3.182 1.00 28.14 55 VAL A C 1
ATOM 1602 O O . VAL B 1 53 ? -31.357 -42.083 3.922 1.00 29.86 55 VAL A O 1
ATOM 1606 N N . GLU B 1 54 ? -33.542 -42.034 3.388 1.00 29.03 56 GLU A N 1
ATOM 1607 C CA . GLU B 1 54 ? -33.907 -42.826 4.561 1.00 25.86 56 GLU A CA 1
ATOM 1608 C C . GLU B 1 54 ? -33.312 -44.231 4.492 1.00 27.38 56 GLU A C 1
ATOM 1609 O O . GLU B 1 54 ? -32.861 -44.767 5.510 1.00 29.62 56 GLU A O 1
ATOM 1615 N N . TYR B 1 55 ? -33.287 -44.832 3.298 1.00 28.09 57 TYR A N 1
ATOM 1616 C CA . TYR B 1 55 ? -32.679 -46.153 3.114 1.00 29.96 57 TYR A CA 1
ATOM 1617 C C . TYR B 1 55 ? -31.180 -46.133 3.396 1.00 30.39 57 TYR A C 1
ATOM 1618 O O . TYR B 1 55 ? -30.645 -47.035 4.059 1.00 28.33 57 TYR A O 1
ATOM 1627 N N . ASN B 1 56 ? -30.472 -45.139 2.856 1.00 27.52 58 ASN A N 1
ATOM 1628 C CA . ASN B 1 56 ? -29.034 -45.049 3.101 1.00 29.13 58 ASN A CA 1
ATOM 1629 C C . ASN B 1 56 ? -28.741 -44.885 4.583 1.00 30.06 58 ASN A C 1
ATOM 1630 O O . ASN B 1 56 ? -27.812 -45.507 5.118 1.00 28.09 58 ASN A O 1
ATOM 1635 N N . VAL B 1 57 ? -29.525 -44.051 5.265 1.00 27.70 59 VAL A N 1
ATOM 1636 C CA . VAL B 1 57 ? -29.319 -43.874 6.695 1.00 28.07 59 VAL A CA 1
ATOM 1637 C C . VAL B 1 57 ? -29.621 -45.171 7.434 1.00 27.08 59 VAL A C 1
ATOM 1638 O O . VAL B 1 57 ? -28.855 -45.592 8.309 1.00 30.94 59 VAL A O 1
ATOM 1642 N N . SER B 1 58 ? -30.737 -45.824 7.090 1.00 25.52 60 SER A N 1
ATOM 1643 C CA . SER B 1 58 ? -31.052 -47.135 7.649 1.00 29.41 60 SER A CA 1
ATOM 1644 C C . SER B 1 58 ? -29.876 -48.090 7.498 1.00 29.94 60 SER A C 1
ATOM 1645 O O . SER B 1 58 ? -29.541 -48.831 8.425 1.00 28.75 60 SER A O 1
ATOM 1648 N N . TYR B 1 59 ? -29.228 -48.060 6.330 1.00 29.81 61 TYR A N 1
ATOM 1649 C CA . TYR B 1 59 ? -28.138 -48.978 6.027 1.00 28.72 61 TYR A CA 1
ATOM 1650 C C . TYR B 1 59 ? -26.914 -48.667 6.874 1.00 28.67 61 TYR A C 1
ATOM 1651 O O . TYR B 1 59 ? -26.251 -49.585 7.369 1.00 28.17 61 TYR A O 1
ATOM 1660 N N . VAL B 1 60 ? -26.607 -47.377 7.068 1.00 29.91 62 VAL A N 1
ATOM 1661 C CA . VAL B 1 60 ? -25.485 -46.998 7.928 1.00 29.55 62 VAL A CA 1
ATOM 1662 C C . VAL B 1 60 ? -25.753 -47.408 9.377 1.00 31.94 62 VAL A C 1
ATOM 1663 O O . VAL B 1 60 ? -24.854 -47.888 10.083 1.00 27.95 62 VAL A O 1
ATOM 1667 N N . TYR B 1 61 ? -26.989 -47.216 9.850 1.00 28.81 63 TYR A N 1
ATOM 1668 C CA . TYR B 1 61 ? -27.336 -47.689 11.187 1.00 27.68 63 TYR A CA 1
ATOM 1669 C C . TYR B 1 61 ? -27.141 -49.191 11.304 1.00 29.07 63 TYR A C 1
ATOM 1670 O O . TYR B 1 61 ? -26.718 -49.692 12.351 1.00 28.13 63 TYR A O 1
ATOM 1679 N N . HIS B 1 62 ? -27.446 -49.929 10.241 1.00 28.73 64 HIS A N 1
ATOM 1680 C CA . HIS B 1 62 ? -27.235 -51.367 10.285 1.00 32.18 64 HIS A CA 1
ATOM 1681 C C . HIS B 1 62 ? -25.751 -51.722 10.339 1.00 29.97 64 HIS A C 1
ATOM 1682 O O . HIS B 1 62 ? -25.364 -52.680 11.023 1.00 30.49 64 HIS A O 1
ATOM 1689 N N . ALA B 1 63 ? -24.901 -50.964 9.640 1.00 26.99 65 ALA A N 1
ATOM 1690 C CA . ALA B 1 63 ? -23.462 -51.172 9.780 1.00 30.68 65 ALA A CA 1
ATOM 1691 C C . ALA B 1 63 ? -22.996 -50.847 11.198 1.00 30.85 65 ALA A C 1
ATOM 1692 O O . ALA B 1 63 ? -22.094 -51.506 11.731 1.00 31.11 65 ALA A O 1
ATOM 1694 N N . LEU B 1 64 ? -23.601 -49.835 11.826 1.00 29.77 66 LEU A N 1
ATOM 1695 C CA . LEU B 1 64 ? -23.235 -49.502 13.199 1.00 27.52 66 LEU A CA 1
ATOM 1696 C C . LEU B 1 64 ? -23.637 -50.624 14.144 1.00 33.26 66 LEU A C 1
ATOM 1697 O O . LEU B 1 64 ? -22.851 -51.026 15.011 1.00 29.89 66 LEU A O 1
ATOM 1702 N N . PHE B 1 65 ? -24.850 -51.161 13.975 1.00 28.83 67 PHE A N 1
ATOM 1703 C CA . PHE B 1 65 ? -25.226 -52.378 14.691 1.00 32.40 67 PHE A CA 1
ATOM 1704 C C . PHE B 1 65 ? -24.210 -53.501 14.480 1.00 32.03 67 PHE A C 1
ATOM 1705 O O . PHE B 1 65 ? -23.781 -54.149 15.440 1.00 31.20 67 PHE A O 1
ATOM 1713 N N . ALA B 1 66 ? -23.827 -53.758 13.220 1.00 30.06 68 ALA A N 1
ATOM 1714 C CA . ALA B 1 66 ? -22.933 -54.883 12.933 1.00 27.55 68 ALA A CA 1
ATOM 1715 C C . ALA B 1 66 ? -21.590 -54.741 13.635 1.00 28.63 68 ALA A C 1
ATOM 1716 O O . ALA B 1 66 ? -20.958 -55.750 13.978 1.00 30.57 68 ALA A O 1
ATOM 1718 N N . TYR B 1 67 ? -21.124 -53.505 13.826 1.00 29.12 69 TYR A N 1
ATOM 1719 C CA . TYR B 1 67 ? -19.837 -53.275 14.474 1.00 30.18 69 TYR A CA 1
ATOM 1720 C C . TYR B 1 67 ? -19.929 -53.509 15.981 1.00 30.34 69 TYR A C 1
ATOM 1721 O O . TYR B 1 67 ? -19.102 -54.223 16.562 1.00 28.00 69 TYR A O 1
ATOM 1730 N N . PHE B 1 68 ? -20.935 -52.918 16.635 1.00 28.98 70 PHE A N 1
ATOM 1731 C CA . PHE B 1 68 ? -21.032 -53.048 18.088 1.00 29.45 70 PHE A CA 1
ATOM 1732 C C . PHE B 1 68 ? -21.518 -54.424 18.524 1.00 32.51 70 PHE A C 1
ATOM 1733 O O . PHE B 1 68 ? -21.327 -54.787 19.691 1.00 29.43 70 PHE A O 1
ATOM 1741 N N . ASP B 1 69 ? -22.095 -55.205 17.604 1.00 27.34 71 ASP A N 1
ATOM 1742 C CA . ASP B 1 69 ? -22.467 -56.601 17.816 1.00 28.48 71 ASP A CA 1
ATOM 1743 C C . ASP B 1 69 ? -21.267 -57.554 17.717 1.00 30.91 71 ASP A C 1
ATOM 1744 O O . ASP B 1 69 ? -21.429 -58.756 17.943 1.00 27.87 71 ASP A O 1
ATOM 1749 N N . ARG B 1 70 ? -20.079 -57.057 17.366 1.00 27.08 72 ARG A N 1
ATOM 1750 C CA . ARG B 1 70 ? -18.880 -57.893 17.340 1.00 30.44 72 ARG A CA 1
ATOM 1751 C C . ARG B 1 70 ? -18.522 -58.378 18.741 1.00 32.00 72 ARG A C 1
ATOM 1752 O O . ARG B 1 70 ? -18.691 -57.657 19.728 1.00 28.48 72 ARG A O 1
ATOM 1760 N N . ASP B 1 71 ? -17.951 -59.589 18.817 1.00 31.43 73 ASP A N 1
ATOM 1761 C CA . ASP B 1 71 ? -17.626 -60.160 20.127 1.00 32.04 73 ASP A CA 1
ATOM 1762 C C . ASP B 1 71 ? -16.569 -59.347 20.873 1.00 33.80 73 ASP A C 1
ATOM 1763 O O . ASP B 1 71 ? -16.561 -59.333 22.112 1.00 32.90 73 ASP A O 1
ATOM 1768 N N . ASN B 1 72 ? -15.678 -58.666 20.156 1.00 29.48 74 ASN A N 1
ATOM 1769 C CA . ASN B 1 72 ? -14.605 -57.918 20.801 1.00 33.23 74 ASN A CA 1
ATOM 1770 C C . ASN B 1 72 ? -14.979 -56.475 21.093 1.00 32.77 74 ASN A C 1
ATOM 1771 O O . ASN B 1 72 ? -14.180 -55.759 21.703 1.00 33.11 74 ASN A O 1
ATOM 1776 N N . ILE B 1 73 ? -16.154 -56.030 20.651 1.00 30.13 75 ILE A N 1
ATOM 1777 C CA . ILE B 1 73 ? -16.676 -54.709 20.986 1.00 30.53 75 ILE A CA 1
ATOM 1778 C C . ILE B 1 73 ? -17.683 -54.874 22.116 1.00 29.77 75 ILE A C 1
ATOM 1779 O O . ILE B 1 73 ? -17.536 -54.276 23.188 1.00 32.16 75 ILE A O 1
ATOM 1784 N N . ALA B 1 74 ? -18.717 -55.681 21.880 1.00 30.38 76 ALA A N 1
ATOM 1785 C CA . ALA B 1 74 ? -19.580 -56.190 22.945 1.00 31.37 76 ALA A CA 1
ATOM 1786 C C . ALA B 1 74 ? -20.299 -55.067 23.691 1.00 35.37 76 ALA A C 1
ATOM 1787 O O . ALA B 1 74 ? -20.433 -55.101 24.919 1.00 29.89 76 ALA A O 1
ATOM 1789 N N . LEU B 1 75 ? -20.760 -54.064 22.953 1.00 31.31 77 LEU A N 1
ATOM 1790 C CA . LEU B 1 75 ? -21.556 -52.975 23.515 1.00 33.25 77 LEU A CA 1
ATOM 1791 C C . LEU B 1 75 ? -22.987 -53.221 23.035 1.00 35.36 77 LEU A C 1
ATOM 1792 O O . LEU B 1 75 ? -23.391 -52.763 21.962 1.00 32.98 77 LEU A O 1
ATOM 1797 N N . LYS B 1 76 ? -23.745 -53.967 23.840 1.00 33.40 78 LYS A N 1
ATOM 1798 C CA . LYS B 1 76 ? -25.015 -54.524 23.384 1.00 36.64 78 LYS A CA 1
ATOM 1799 C C . LYS B 1 76 ? -26.151 -53.504 23.404 1.00 33.59 78 LYS A C 1
ATOM 1800 O O . LYS B 1 76 ? -27.081 -53.612 22.595 1.00 31.06 78 LYS A O 1
ATOM 1806 N N . GLY B 1 77 ? -26.095 -52.515 24.297 1.00 31.25 79 GLY A N 1
ATOM 1807 C CA . GLY B 1 77 ? -27.093 -51.453 24.265 1.00 31.88 79 GLY A CA 1
ATOM 1808 C C . GLY B 1 77 ? -26.976 -50.604 23.014 1.00 32.29 79 GLY A C 1
ATOM 1809 O O . GLY B 1 77 ? -27.974 -50.290 22.363 1.00 31.58 79 GLY A O 1
ATOM 1810 N N . LEU B 1 78 ? -25.748 -50.222 22.663 1.00 30.32 80 LEU A N 1
ATOM 1811 C CA . LEU B 1 78 ? -25.525 -49.476 21.434 1.00 30.15 80 LEU A CA 1
ATOM 1812 C C . LEU B 1 78 ? -25.902 -50.304 20.216 1.00 32.57 80 LEU A C 1
ATOM 1813 O O . LEU B 1 78 ? -26.494 -49.781 19.264 1.00 33.69 80 LEU A O 1
ATOM 1818 N N . ALA B 1 79 ? -25.562 -51.599 20.219 1.00 30.11 81 ALA A N 1
ATOM 1819 C CA . ALA B 1 79 ? -25.957 -52.461 19.110 1.00 32.75 81 ALA A CA 1
ATOM 1820 C C . ALA B 1 79 ? -27.473 -52.483 18.959 1.00 35.43 81 ALA A C 1
ATOM 1821 O O . ALA B 1 79 ? -28.007 -52.333 17.851 1.00 32.38 81 ALA A O 1
ATOM 1823 N N . LYS B 1 80 ? -28.183 -52.654 20.076 1.00 30.31 82 LYS A N 1
ATOM 1824 C CA . LYS B 1 80 ? -29.643 -52.638 20.044 1.00 34.66 82 LYS A CA 1
ATOM 1825 C C . LYS B 1 80 ? -30.181 -51.287 19.580 1.00 33.08 82 LYS A C 1
ATOM 1826 O O . LYS B 1 80 ? -31.124 -51.228 18.782 1.00 31.36 82 LYS A O 1
ATOM 1832 N N . PHE B 1 81 ? -29.606 -50.190 20.071 1.00 30.47 83 PHE A N 1
ATOM 1833 C CA . PHE B 1 81 ? -30.111 -48.881 19.680 1.00 32.34 83 PHE A CA 1
ATOM 1834 C C . PHE B 1 81 ? -29.929 -48.646 18.185 1.00 33.86 83 PHE A C 1
ATOM 1835 O O . PHE B 1 81 ? -30.842 -48.167 17.507 1.00 30.12 83 PHE A O 1
ATOM 1843 N N . PHE B 1 82 ? -28.750 -48.974 17.654 1.00 30.32 84 PHE A N 1
ATOM 1844 C CA . PHE B 1 82 ? -28.506 -48.749 16.231 1.00 31.93 84 PHE A CA 1
ATOM 1845 C C . PHE B 1 82 ? -29.348 -49.687 15.368 1.00 30.33 84 PHE A C 1
ATOM 1846 O O . PHE B 1 82 ? -29.837 -49.290 14.306 1.00 31.37 84 PHE A O 1
ATOM 1854 N N . LYS B 1 83 ? -29.565 -50.923 15.821 1.00 32.63 85 LYS A N 1
ATOM 1855 C CA . LYS B 1 83 ? -30.445 -51.822 15.083 1.00 31.97 85 LYS A CA 1
ATOM 1856 C C . LYS B 1 83 ? -31.873 -51.285 15.042 1.00 35.58 85 LYS A C 1
ATOM 1857 O O . LYS B 1 83 ? -32.521 -51.294 13.989 1.00 33.49 85 LYS A O 1
ATOM 1863 N N . GLU B 1 84 ? -32.391 -50.820 16.187 1.00 30.49 86 GLU A N 1
ATOM 1864 C CA . GLU B 1 84 ? -33.738 -50.250 16.184 1.00 36.58 86 GLU A CA 1
ATOM 1865 C C . GLU B 1 84 ? -33.789 -48.940 15.400 1.00 34.41 86 GLU A C 1
ATOM 1866 O O . GLU B 1 84 ? -34.807 -48.637 14.771 1.00 34.37 86 GLU A O 1
ATOM 1872 N N . SER B 1 85 ? -32.704 -48.160 15.412 1.00 31.21 87 SER A N 1
ATOM 1873 C CA . SER B 1 85 ? -32.650 -46.976 14.564 1.00 31.02 87 SER A CA 1
ATOM 1874 C C . SER B 1 85 ? -32.721 -47.350 13.084 1.00 32.40 87 SER A C 1
ATOM 1875 O O . SER B 1 85 ? -33.405 -46.682 12.300 1.00 31.48 87 SER A O 1
ATOM 1878 N N . SER B 1 86 ? -32.011 -48.413 12.685 1.00 30.95 88 SER A N 1
ATOM 1879 C CA . SER B 1 86 ? -32.065 -48.869 11.300 1.00 32.57 88 SER A CA 1
ATOM 1880 C C . SER B 1 86 ? -33.481 -49.290 10.916 1.00 35.05 88 SER A C 1
ATOM 1881 O O . SER B 1 86 ? -33.953 -48.982 9.814 1.00 31.76 88 SER A O 1
ATOM 1884 N N . GLU 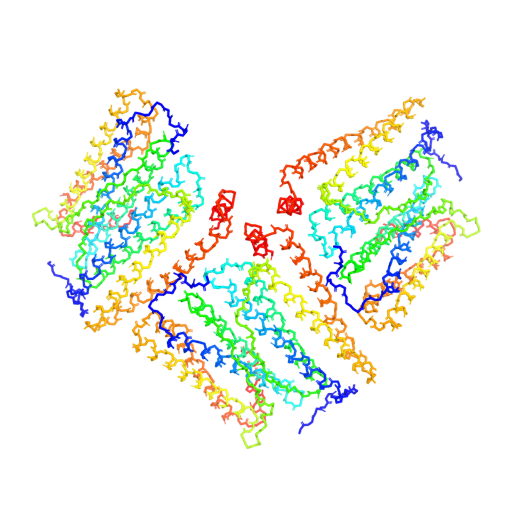B 1 87 ? -34.179 -49.981 11.822 1.00 34.93 89 GLU A N 1
ATOM 1885 C CA . GLU B 1 87 ? -35.564 -50.368 11.565 1.00 38.30 89 GLU A CA 1
ATOM 1886 C C . GLU B 1 87 ? -36.469 -49.147 11.439 1.00 36.08 89 GLU A C 1
ATOM 1887 O O . GLU B 1 87 ? -37.345 -49.102 10.571 1.00 34.85 89 GLU A O 1
ATOM 1893 N N . GLU B 1 88 ? -36.275 -48.147 12.300 1.00 34.52 90 GLU A N 1
ATOM 1894 C CA . GLU B 1 88 ? -37.108 -46.949 12.241 1.00 39.27 90 GLU A CA 1
ATOM 1895 C C . GLU B 1 88 ? -36.906 -46.175 10.934 1.00 35.83 90 GLU A C 1
ATOM 1896 O O . GLU B 1 88 ? -37.870 -45.659 10.358 1.00 33.11 90 GLU A O 1
ATOM 1902 N N . GLU B 1 89 ? -35.663 -46.063 10.457 1.00 32.19 91 GLU A N 1
ATOM 1903 C CA . GLU B 1 89 ? -35.426 -45.326 9.216 1.00 30.62 91 GLU A CA 1
ATOM 1904 C C . GLU B 1 89 ? -36.003 -46.067 8.015 1.00 31.28 91 GLU A C 1
ATOM 1905 O O . GLU B 1 89 ? -36.530 -45.440 7.087 1.00 29.48 91 GLU A O 1
ATOM 1911 N N . ARG B 1 90 ? -35.924 -47.401 8.015 1.00 31.82 92 ARG A N 1
ATOM 1912 C CA . ARG B 1 90 ? -36.538 -48.165 6.936 1.00 34.71 92 ARG A CA 1
ATOM 1913 C C . ARG B 1 90 ? -38.053 -47.969 6.916 1.00 35.74 92 ARG A C 1
ATOM 1914 O O . ARG B 1 90 ? -38.658 -47.863 5.841 1.00 31.29 92 ARG A O 1
ATOM 1922 N N . GLU B 1 91 ? -38.680 -47.911 8.098 1.00 33.27 93 GLU A N 1
ATOM 1923 C CA . GLU B 1 91 ? -40.121 -47.665 8.173 1.00 35.94 93 GLU A CA 1
ATOM 1924 C C . GLU B 1 91 ? -40.483 -46.283 7.638 1.00 31.60 93 GLU A C 1
ATOM 1925 O O . GLU B 1 91 ? -41.532 -46.118 7.010 1.00 30.76 93 GLU A O 1
ATOM 1931 N N . HIS B 1 92 ? -39.639 -45.275 7.887 1.00 31.06 94 HIS A N 1
ATOM 1932 C CA . HIS B 1 92 ? -39.827 -43.968 7.249 1.00 30.84 94 HIS A CA 1
ATOM 1933 C C . HIS B 1 92 ? -39.772 -44.078 5.726 1.00 30.74 94 HIS A C 1
ATOM 1934 O O . HIS B 1 92 ? -40.586 -43.473 5.020 1.00 29.40 94 HIS A O 1
ATOM 1941 N N . ALA B 1 93 ? -38.799 -44.835 5.201 1.00 30.04 95 ALA A N 1
ATOM 1942 C CA . ALA B 1 93 ? -38.711 -45.052 3.761 1.00 30.16 95 ALA A CA 1
ATOM 1943 C C . ALA B 1 93 ? -39.988 -45.694 3.221 1.00 30.91 95 ALA A C 1
ATOM 1944 O O . ALA B 1 93 ? -40.536 -45.259 2.197 1.00 28.43 95 ALA A O 1
ATOM 1946 N N . GLU B 1 94 ? -40.495 -46.719 3.917 1.00 29.66 96 GLU A N 1
ATOM 1947 C CA . GLU B 1 94 ? -41.708 -47.403 3.463 1.00 31.64 96 GLU A CA 1
ATOM 1948 C C . GLU B 1 94 ? -42.927 -46.494 3.541 1.00 28.70 96 GLU A C 1
ATOM 1949 O O . GLU B 1 94 ? -43.814 -46.550 2.677 1.00 28.95 96 GLU A O 1
ATOM 1955 N N . GLN B 1 95 ? -42.993 -45.669 4.583 1.00 28.10 97 GLN A N 1
ATOM 1956 C CA . GLN B 1 95 ? -44.065 -44.687 4.700 1.00 31.56 97 GLN A CA 1
ATOM 1957 C C . GLN B 1 95 ? -44.046 -43.696 3.542 1.00 30.87 97 GLN A C 1
ATOM 1958 O O . GLN B 1 95 ? -45.103 -43.299 3.039 1.00 29.80 97 GLN A O 1
ATOM 1964 N N . LEU B 1 96 ? -42.854 -43.267 3.115 1.00 27.48 98 LEU A N 1
ATOM 1965 C CA . LEU B 1 96 ? -42.768 -42.364 1.963 1.00 27.83 98 LEU A CA 1
ATOM 1966 C C . LEU B 1 96 ? -43.112 -43.074 0.655 1.00 26.69 98 LEU A C 1
ATOM 1967 O O . LEU B 1 96 ? -43.625 -42.442 -0.280 1.00 27.63 98 LEU A O 1
ATOM 1972 N N . ILE B 1 97 ? -42.813 -44.369 0.557 1.00 26.69 99 ILE A N 1
ATOM 1973 C CA . ILE B 1 97 ? -43.239 -45.145 -0.607 1.00 28.05 99 ILE A CA 1
ATOM 1974 C C . ILE B 1 97 ? -44.758 -45.154 -0.696 1.00 26.46 99 ILE A C 1
ATOM 1975 O O . ILE B 1 97 ? -45.339 -44.920 -1.765 1.00 25.98 99 ILE A O 1
ATOM 1980 N N . LYS B 1 98 ? -45.419 -45.468 0.422 1.00 27.54 100 LYS A N 1
ATOM 1981 C CA . LYS B 1 98 ? -46.879 -45.440 0.476 1.00 30.65 100 LYS A CA 1
ATOM 1982 C C . LYS B 1 98 ? -47.416 -44.063 0.125 1.00 27.39 100 LYS A C 1
ATOM 1983 O O . LYS B 1 98 ? -48.389 -43.946 -0.624 1.00 29.71 100 LYS A O 1
ATOM 1989 N N . TYR B 1 99 ? -46.805 -43.010 0.672 1.00 25.93 101 TYR A N 1
ATOM 1990 C CA . TYR B 1 99 ? -47.246 -41.648 0.372 1.00 25.50 101 TYR A CA 1
ATOM 1991 C C . TYR B 1 99 ? -47.139 -41.345 -1.118 1.00 28.98 101 TYR A C 1
ATOM 1992 O O . TYR B 1 99 ? -48.063 -40.775 -1.721 1.00 26.65 101 TYR A O 1
ATOM 2001 N N . GLN B 1 100 ? -45.996 -41.683 -1.722 1.00 26.04 102 GLN A N 1
ATOM 2002 C CA . GLN B 1 100 ? -45.821 -41.477 -3.158 1.00 27.04 102 GLN A CA 1
ATOM 2003 C C . GLN B 1 100 ? -46.989 -42.061 -3.954 1.00 27.58 102 GLN A C 1
ATOM 2004 O O . GLN B 1 100 ? -47.562 -41.401 -4.829 1.00 26.50 102 GLN A O 1
ATOM 2010 N N . ASN B 1 101 ? -47.365 -43.303 -3.654 1.00 28.50 103 ASN A N 1
ATOM 2011 C CA . ASN B 1 101 ? -48.471 -43.934 -4.374 1.00 27.03 103 ASN A CA 1
ATOM 2012 C C . ASN B 1 101 ? -49.821 -43.311 -4.024 1.00 27.34 103 ASN A C 1
ATOM 2013 O O . ASN B 1 101 ? -50.706 -43.247 -4.886 1.00 27.45 103 ASN A O 1
ATOM 2018 N N . ILE B 1 102 ? -50.013 -42.862 -2.776 1.00 25.86 104 ILE A N 1
ATOM 2019 C CA . ILE B 1 102 ? -51.241 -42.135 -2.444 1.00 26.85 104 ILE A CA 1
ATOM 2020 C C . ILE B 1 102 ? -51.390 -40.907 -3.335 1.00 27.22 104 ILE A C 1
ATOM 2021 O O . ILE B 1 102 ? -52.483 -40.615 -3.836 1.00 29.66 104 ILE A O 1
ATOM 2026 N N . ARG B 1 103 ? -50.292 -40.180 -3.570 1.00 27.66 105 ARG A N 1
ATOM 2027 C CA . ARG B 1 103 ? -50.374 -38.975 -4.394 1.00 27.05 105 ARG A CA 1
ATOM 2028 C C . ARG B 1 103 ? -50.338 -39.267 -5.889 1.00 28.65 105 ARG A C 1
ATOM 2029 O O . ARG B 1 103 ? -50.549 -38.349 -6.696 1.00 27.90 105 ARG A O 1
ATOM 2037 N N . GLY B 1 104 ? -50.085 -40.503 -6.287 1.00 27.32 106 GLY A N 1
ATOM 2038 C CA . GLY B 1 104 ? -50.075 -40.824 -7.697 1.00 29.70 106 GLY A CA 1
ATOM 2039 C C . GLY B 1 104 ? -48.746 -40.628 -8.388 1.00 28.99 106 GLY A C 1
ATOM 2040 O O . GLY B 1 104 ? -48.703 -40.689 -9.625 1.00 27.14 106 GLY A O 1
ATOM 2041 N N . GLY B 1 105 ? -47.651 -40.382 -7.626 1.00 28.08 107 GLY A N 1
ATOM 2042 C CA . GLY B 1 105 ? -46.316 -40.463 -8.188 1.00 29.69 107 GLY A CA 1
ATOM 2043 C C . GLY B 1 105 ? -45.845 -41.906 -8.367 1.00 28.60 107 GLY A C 1
ATOM 2044 O O . GLY B 1 105 ? -46.490 -42.863 -7.939 1.00 30.43 107 GLY A O 1
ATOM 2045 N N . ARG B 1 106 ? -44.705 -42.075 -9.038 1.00 30.91 108 ARG A N 1
ATOM 2046 C CA . ARG B 1 106 ? -44.158 -43.406 -9.292 1.00 31.25 108 ARG A CA 1
ATOM 2047 C C . ARG B 1 106 ? -42.916 -43.600 -8.441 1.00 29.15 108 ARG A C 1
ATOM 2048 O O . ARG B 1 106 ? -41.984 -42.790 -8.507 1.00 31.74 108 ARG A O 1
ATOM 2056 N N . VAL B 1 107 ? -42.908 -44.666 -7.638 1.00 29.31 109 VAL A N 1
ATOM 2057 C CA . VAL B 1 107 ? -41.757 -44.931 -6.782 1.00 28.31 109 VAL A CA 1
ATOM 2058 C C . VAL B 1 107 ? -40.603 -45.418 -7.646 1.00 29.98 109 VAL A C 1
ATOM 2059 O O . VAL B 1 107 ? -40.756 -46.337 -8.465 1.00 28.41 109 VAL A O 1
ATOM 2063 N N . VAL B 1 108 ? -39.448 -44.782 -7.494 1.00 29.61 110 VAL A N 1
ATOM 2064 C CA . VAL B 1 108 ? -38.193 -45.269 -8.050 1.00 29.34 110 VAL A CA 1
ATOM 2065 C C . VAL B 1 108 ? -37.248 -45.493 -6.883 1.00 33.17 110 VAL A C 1
ATOM 2066 O O . VAL B 1 108 ? -37.042 -44.585 -6.067 1.00 32.52 110 VAL A O 1
ATOM 2070 N N . LEU B 1 109 ? -36.685 -46.700 -6.793 1.00 31.04 111 LEU A N 1
ATOM 2071 C CA . LEU B 1 109 ? -35.817 -47.084 -5.684 1.00 30.82 111 LEU A CA 1
ATOM 2072 C C . LEU B 1 109 ? -34.370 -47.025 -6.168 1.00 34.10 111 LEU A C 1
ATOM 2073 O O . LEU B 1 109 ? -33.955 -47.824 -7.011 1.00 36.48 111 LEU A O 1
ATOM 2078 N N . HIS B 1 110 ? -33.615 -46.070 -5.651 1.00 33.53 112 HIS A N 1
ATOM 2079 C CA . HIS B 1 110 ? -32.278 -45.761 -6.146 1.00 31.45 112 HIS A CA 1
ATOM 2080 C C . HIS B 1 110 ? -31.236 -46.613 -5.426 1.00 31.45 112 HIS A C 1
ATOM 2081 O O . HIS B 1 110 ? -31.533 -47.276 -4.431 1.00 29.77 112 HIS A O 1
ATOM 2088 N N . PRO B 1 111 ? -29.985 -46.633 -5.905 1.00 31.58 113 PRO A N 1
ATOM 2089 C CA . PRO B 1 111 ? -28.981 -47.484 -5.251 1.00 31.53 113 PRO A CA 1
ATOM 2090 C C . PRO B 1 111 ? -28.723 -47.045 -3.816 1.00 32.89 113 PRO A C 1
ATOM 2091 O O . PRO B 1 111 ? -28.904 -45.881 -3.444 1.00 32.47 113 PRO A O 1
ATOM 2095 N N . ILE B 1 112 ? -28.339 -48.010 -2.989 1.00 29.80 114 ILE A N 1
ATOM 2096 C CA . ILE B 1 112 ? -27.989 -47.753 -1.598 1.00 30.62 114 ILE A CA 1
ATOM 2097 C C . ILE B 1 112 ? -26.483 -47.924 -1.467 1.00 32.55 114 ILE A C 1
ATOM 2098 O O . ILE B 1 112 ? -25.940 -48.998 -1.756 1.00 30.13 114 ILE A O 1
ATOM 2103 N N . THR B 1 113 ? -25.812 -46.850 -1.065 1.00 32.54 115 THR A N 1
ATOM 2104 C CA . THR B 1 113 ? -24.358 -46.844 -0.942 1.00 34.53 115 THR A CA 1
ATOM 2105 C C . THR B 1 113 ? -23.887 -47.803 0.144 1.00 36.22 115 THR A C 1
ATOM 2106 O O . THR B 1 113 ? -24.540 -47.971 1.174 1.00 35.95 115 THR A O 1
ATOM 2110 N N . SER B 1 114 ? -22.736 -48.410 -0.085 1.00 35.50 116 SER A N 1
ATOM 2111 C CA . SER B 1 114 ? -22.072 -49.226 0.923 1.00 36.40 116 SER A CA 1
ATOM 2112 C C . SER B 1 114 ? -21.593 -48.350 2.079 1.00 37.23 116 SER A C 1
ATOM 2113 O O . SER B 1 114 ? -20.855 -47.388 1.844 1.00 39.77 116 SER A O 1
ATOM 2116 N N . PRO B 1 115 ? -21.986 -48.622 3.323 1.00 37.62 117 PRO A N 1
ATOM 2117 C CA . PRO B 1 115 ? -21.548 -47.780 4.451 1.00 33.43 117 PRO A CA 1
ATOM 2118 C C . PRO B 1 115 ? -20.179 -48.205 4.951 1.00 34.72 117 PRO A C 1
ATOM 2119 O O . PRO B 1 115 ? -19.700 -49.302 4.617 1.00 33.00 117 PRO A O 1
ATOM 2123 N N . PRO B 1 116 ? -19.524 -47.385 5.779 1.00 37.03 118 PRO A N 1
ATOM 2124 C CA . PRO B 1 116 ? -18.284 -47.838 6.429 1.00 39.05 118 PRO A CA 1
ATOM 2125 C C . PRO B 1 116 ? -18.560 -49.050 7.307 1.00 37.36 118 PRO A C 1
ATOM 2126 O O . PRO B 1 116 ? -19.660 -49.219 7.832 1.00 36.74 118 PRO A O 1
ATOM 2130 N N . SER B 1 117 ? -17.550 -49.904 7.458 1.00 35.49 119 SER A N 1
ATOM 2131 C CA . SER B 1 117 ? -17.669 -51.041 8.362 1.00 38.67 119 SER A CA 1
ATOM 2132 C C . SER B 1 117 ? -17.015 -50.805 9.723 1.00 37.83 119 SER A C 1
ATOM 2133 O O . SER B 1 117 ? -17.486 -51.361 10.723 1.00 35.26 119 SER A O 1
ATOM 2136 N N . GLU B 1 118 ? -15.968 -49.975 9.798 1.00 38.42 120 GLU A N 1
ATOM 2137 C CA . GLU B 1 118 ? -15.213 -49.761 11.031 1.00 36.41 120 GLU A CA 1
ATOM 2138 C C . GLU B 1 118 ? -15.572 -48.424 11.671 1.00 37.00 120 GLU A C 1
ATOM 2139 O O . GLU B 1 118 ? -15.675 -47.401 10.990 1.00 38.90 120 GLU A O 1
ATOM 2145 N N . PHE B 1 119 ? -15.758 -48.437 12.988 1.00 35.77 121 PHE A N 1
ATOM 2146 C CA . PHE B 1 119 ? -16.124 -47.250 13.754 1.00 35.11 121 PHE A CA 1
ATOM 2147 C C . PHE B 1 119 ? -15.224 -47.107 14.970 1.00 37.78 121 PHE A C 1
ATOM 2148 O O . PHE B 1 119 ? -15.650 -46.676 16.043 1.00 39.42 121 PHE A O 1
ATOM 2156 N N . GLU B 1 120 ? -13.953 -47.467 14.808 1.00 38.01 122 GLU A N 1
ATOM 2157 C CA . GLU B 1 120 ? -12.971 -47.361 15.881 1.00 39.88 122 GLU A CA 1
ATOM 2158 C C . GLU B 1 120 ? -12.404 -45.948 15.937 1.00 39.66 122 GLU A C 1
ATOM 2159 O O . GLU B 1 120 ? -12.018 -45.385 14.910 1.00 45.80 122 GLU A O 1
ATOM 2165 N N . HIS B 1 121 ? -12.353 -45.378 17.137 1.00 40.27 123 HIS A N 1
ATOM 2166 C CA . HIS B 1 121 ? -11.827 -44.028 17.339 1.00 41.99 123 HIS A CA 1
ATOM 2167 C C . HIS B 1 121 ? -11.146 -44.037 18.702 1.00 46.64 123 HIS A C 1
ATOM 2168 O O . HIS B 1 121 ? -11.831 -44.120 19.724 1.00 39.67 123 HIS A O 1
ATOM 2175 N N . SER B 1 122 ? -9.808 -43.986 18.723 1.00 46.62 124 SER A N 1
ATOM 2176 C CA . SER B 1 122 ? -9.089 -44.153 19.987 1.00 52.38 124 SER A CA 1
ATOM 2177 C C . SER B 1 122 ? -9.239 -42.929 20.885 1.00 50.44 124 SER A C 1
ATOM 2178 O O . SER B 1 122 ? -9.314 -43.055 22.113 1.00 52.63 124 SER A O 1
ATOM 2181 N N . GLU B 1 123 ? -9.312 -41.751 20.282 1.00 47.92 125 GLU A N 1
ATOM 2182 C CA . GLU B 1 123 ? -9.385 -40.487 20.992 1.00 48.55 125 GLU A CA 1
ATOM 2183 C C . GLU B 1 123 ? -10.741 -40.290 21.661 1.00 45.50 125 GLU A C 1
ATOM 2184 O O . GLU B 1 123 ? -10.809 -40.127 22.885 1.00 46.03 125 GLU A O 1
ATOM 2190 N N . LYS B 1 124 ? -11.824 -40.344 20.883 1.00 45.58 126 LYS A N 1
ATOM 2191 C CA . LYS B 1 124 ? -13.172 -40.241 21.430 1.00 40.43 126 LYS A CA 1
ATOM 2192 C C . LYS B 1 124 ? -13.649 -41.531 22.094 1.00 40.69 126 LYS A C 1
ATOM 2193 O O . LYS B 1 124 ? -14.524 -41.481 22.970 1.00 40.51 126 LYS A O 1
ATOM 2199 N N . GLY B 1 125 ? -13.116 -42.684 21.693 1.00 37.41 127 GLY A N 1
ATOM 2200 C CA . GLY B 1 125 ? -13.755 -43.946 22.019 1.00 35.18 127 GLY A CA 1
ATOM 2201 C C . GLY B 1 125 ? -14.786 -44.284 20.955 1.00 33.76 127 GLY A C 1
ATOM 2202 O O . GLY B 1 125 ? -15.391 -43.372 20.380 1.00 33.02 127 GLY A O 1
ATOM 2203 N N . ASP B 1 126 ? -14.988 -45.578 20.673 1.00 31.66 128 ASP A N 1
ATOM 2204 C CA . ASP B 1 126 ? -15.870 -45.970 19.576 1.00 35.80 128 ASP A CA 1
ATOM 2205 C C . ASP B 1 126 ? -17.298 -45.492 19.811 1.00 32.94 128 ASP A C 1
ATOM 2206 O O . ASP B 1 126 ? -17.978 -45.074 18.868 1.00 31.46 128 ASP A O 1
ATOM 2211 N N . ALA B 1 127 ? -17.779 -45.579 21.059 1.00 27.80 129 ALA A N 1
ATOM 2212 C CA . ALA B 1 127 ? -19.180 -45.270 21.345 1.00 30.05 129 ALA A CA 1
ATOM 2213 C C . ALA B 1 127 ? -19.483 -43.798 21.097 1.00 29.61 129 ALA A C 1
ATOM 2214 O O . ALA B 1 127 ? -20.483 -43.458 20.452 1.00 30.05 129 ALA A O 1
ATOM 2216 N N . LEU B 1 128 ? -18.638 -42.903 21.618 1.00 30.31 130 LEU A N 1
ATOM 2217 C CA . LEU B 1 128 ? -18.876 -41.478 21.420 1.00 29.74 130 LEU A CA 1
ATOM 2218 C C . LEU B 1 128 ? -18.768 -41.112 19.946 1.00 30.78 130 LEU A C 1
ATOM 2219 O O . LEU B 1 128 ? -19.581 -40.338 19.421 1.00 31.87 130 LEU A O 1
ATOM 2224 N N . TYR B 1 129 ? -17.774 -41.667 19.258 1.00 31.57 131 TYR A N 1
ATOM 2225 C CA . TYR B 1 129 ? -17.638 -41.395 17.836 1.00 33.86 131 TYR A CA 1
ATOM 2226 C C . TYR B 1 129 ? -18.862 -41.868 17.061 1.00 31.16 131 TYR A C 1
ATOM 2227 O O . TYR B 1 129 ? -19.368 -41.148 16.195 1.00 33.26 131 TYR A O 1
ATOM 2236 N N . ALA B 1 130 ? -19.374 -43.066 17.377 1.00 29.55 132 ALA A N 1
ATOM 2237 C CA . ALA B 1 130 ? -20.554 -43.568 16.668 1.00 32.81 132 ALA A CA 1
ATOM 2238 C C . ALA B 1 130 ? -21.795 -42.722 16.962 1.00 31.28 132 ALA A C 1
ATOM 2239 O O . ALA B 1 130 ? -22.638 -42.520 16.079 1.00 30.80 132 ALA A O 1
ATOM 2241 N N . MET B 1 131 ? -21.935 -42.225 18.194 1.00 28.84 133 MET A N 1
ATOM 2242 C CA . MET B 1 131 ? -23.106 -41.410 18.516 1.00 32.22 133 MET A CA 1
ATOM 2243 C C . MET B 1 131 ? -23.018 -40.028 17.877 1.00 32.04 133 MET A C 1
ATOM 2244 O O . MET B 1 131 ? -24.045 -39.460 17.484 1.00 28.14 133 MET A O 1
ATOM 2249 N N . GLU B 1 132 ? -21.811 -39.468 17.762 1.00 30.93 134 GLU A N 1
ATOM 2250 C CA . GLU B 1 132 ? -21.667 -38.221 17.016 1.00 31.19 134 GLU A CA 1
ATOM 2251 C C . GLU B 1 132 ? -21.976 -38.429 15.546 1.00 32.00 134 GLU A C 1
ATOM 2252 O O . GLU B 1 132 ? -22.549 -37.546 14.898 1.00 30.67 134 GLU A O 1
ATOM 2258 N N . LEU B 1 133 ? -21.621 -39.600 15.004 1.00 31.58 135 LEU A N 1
ATOM 2259 C CA . LEU B 1 133 ? -21.981 -39.912 13.628 1.00 32.32 135 LEU A CA 1
ATOM 2260 C C . LEU B 1 133 ? -23.493 -40.017 13.467 1.00 30.40 135 LEU A C 1
ATOM 2261 O O . LEU B 1 133 ? -24.057 -39.473 12.509 1.00 32.71 135 LEU A O 1
ATOM 2266 N N . ALA B 1 134 ? -24.170 -40.709 14.397 1.00 29.63 136 ALA A N 1
ATOM 2267 C CA . ALA B 1 134 ? -25.631 -40.793 14.334 1.00 30.10 136 ALA A CA 1
ATOM 2268 C C . ALA B 1 134 ? -26.257 -39.408 14.382 1.00 28.92 136 ALA A C 1
ATOM 2269 O O . ALA B 1 134 ? -27.212 -39.129 13.655 1.00 30.06 136 ALA A O 1
ATOM 2271 N N . LEU B 1 135 ? -25.729 -38.520 15.232 1.00 30.45 137 LEU A N 1
ATOM 2272 C CA . LEU B 1 135 ? -26.244 -37.154 15.273 1.00 30.98 137 LEU A CA 1
ATOM 2273 C C . LEU B 1 135 ? -26.102 -36.479 13.912 1.00 30.81 137 LEU A C 1
ATOM 2274 O O . LEU B 1 135 ? -27.038 -35.829 13.437 1.00 29.05 137 LEU A O 1
ATOM 2279 N N . SER B 1 136 ? -24.945 -36.650 13.258 1.00 30.50 138 SER A N 1
ATOM 2280 C CA . SER B 1 136 ? -24.745 -36.079 11.927 1.00 34.21 138 SER A CA 1
ATOM 2281 C C . SER B 1 136 ? -25.732 -36.656 10.928 1.00 34.04 138 SER A C 1
ATOM 2282 O O . SER B 1 136 ? -26.252 -35.931 10.072 1.00 33.06 138 SER A O 1
ATOM 2285 N N . LEU B 1 137 ? -25.983 -37.968 11.011 1.00 31.71 139 LEU A N 1
ATOM 2286 C CA . LEU B 1 137 ? -26.933 -38.604 10.106 1.00 33.91 139 LEU A CA 1
ATOM 2287 C C . LEU B 1 137 ? -28.333 -38.027 10.280 1.00 35.39 139 LEU A C 1
ATOM 2288 O O . LEU B 1 137 ? -29.035 -37.786 9.292 1.00 32.96 139 LEU A O 1
ATOM 2293 N N . GLU B 1 138 ? -28.761 -37.817 11.532 1.00 31.41 140 GLU A N 1
ATOM 2294 C CA . GLU B 1 138 ? -30.097 -37.284 11.782 1.00 33.92 140 GLU A CA 1
ATOM 2295 C C . GLU B 1 138 ? -30.220 -35.844 11.305 1.00 31.36 140 GLU A C 1
ATOM 2296 O O . GLU B 1 138 ? -31.275 -35.444 10.804 1.00 31.59 140 GLU A O 1
ATOM 2302 N N . LYS B 1 139 ? -29.172 -35.040 11.492 1.00 28.71 141 LYS A N 1
ATOM 2303 C CA . LYS B 1 139 ? -29.224 -33.665 11.019 1.00 31.26 141 LYS A CA 1
ATOM 2304 C C . LYS B 1 139 ? -29.163 -33.597 9.500 1.00 30.85 141 LYS A C 1
ATOM 2305 O O . LYS B 1 139 ? -29.796 -32.721 8.904 1.00 31.77 141 LYS A O 1
ATOM 2311 N N . LEU B 1 140 ? -28.420 -34.507 8.860 1.00 31.95 142 LEU A N 1
ATOM 2312 C CA . LEU B 1 140 ? -28.453 -34.594 7.403 1.00 36.31 142 LEU A CA 1
ATOM 2313 C C . LEU B 1 140 ? -29.837 -34.982 6.903 1.00 30.96 142 LEU A C 1
ATOM 2314 O O . LEU B 1 140 ? -30.322 -34.431 5.911 1.00 31.67 142 LEU A O 1
ATOM 2319 N N . THR B 1 141 ? -30.479 -35.946 7.559 1.00 28.87 143 THR A N 1
ATOM 2320 C CA . THR B 1 141 ? -31.837 -36.298 7.170 1.00 31.35 143 THR A CA 1
ATOM 2321 C C . THR B 1 141 ? -32.777 -35.113 7.361 1.00 32.93 143 THR A C 1
ATOM 2322 O O . THR B 1 141 ? -33.645 -34.857 6.520 1.00 29.93 143 THR A O 1
ATOM 2326 N N . ASN B 1 142 ? -32.606 -34.370 8.460 1.00 32.01 144 ASN A N 1
ATOM 2327 C CA . ASN B 1 142 ? -33.447 -33.202 8.699 1.00 28.95 144 ASN A CA 1
ATOM 2328 C C . ASN B 1 142 ? -33.284 -32.173 7.591 1.00 28.18 144 ASN A C 1
ATOM 2329 O O . ASN B 1 142 ? -34.261 -31.563 7.157 1.00 28.01 144 ASN A O 1
ATOM 2334 N N . GLU B 1 143 ? -32.046 -31.963 7.136 1.00 28.05 145 GLU A N 1
ATOM 2335 C CA . GLU B 1 143 ? -31.777 -31.016 6.060 1.00 33.06 145 GLU A CA 1
ATOM 2336 C C . GLU B 1 143 ? -32.485 -31.422 4.774 1.00 30.45 145 GLU A C 1
ATOM 2337 O O . GLU B 1 143 ? -33.020 -30.573 4.052 1.00 27.63 145 GLU A O 1
ATOM 2343 N N . LYS B 1 144 ? -32.471 -32.716 4.458 1.00 27.78 146 LYS A N 1
ATOM 2344 C CA . LYS B 1 144 ? -33.164 -33.201 3.267 1.00 30.23 146 LYS A CA 1
ATOM 2345 C C . LYS B 1 144 ? -34.672 -33.069 3.425 1.00 29.00 146 LYS A C 1
ATOM 2346 O O . LYS B 1 144 ? -35.365 -32.692 2.478 1.00 29.73 146 LYS A O 1
ATOM 2352 N N . LEU B 1 145 ? -35.193 -33.350 4.626 1.00 26.87 147 LEU A N 1
ATOM 2353 C CA . LEU B 1 145 ? -36.624 -33.180 4.882 1.00 24.66 147 LEU A CA 1
ATOM 2354 C C . LEU B 1 145 ? -37.052 -31.728 4.703 1.00 26.69 147 LEU A C 1
ATOM 2355 O O . LEU B 1 145 ? -38.108 -31.452 4.124 1.00 27.76 147 LEU A O 1
ATOM 2360 N N . LEU B 1 146 ? -36.255 -30.781 5.221 1.00 27.39 148 LEU A N 1
ATOM 2361 C CA . LEU B 1 146 ? -36.575 -29.365 5.059 1.00 27.89 148 LEU A CA 1
ATOM 2362 C C . LEU B 1 146 ? -36.528 -28.952 3.597 1.00 27.55 148 LEU A C 1
ATOM 2363 O O . LEU B 1 146 ? -37.299 -28.082 3.163 1.00 28.57 148 LEU A O 1
ATOM 2368 N N . HIS B 1 147 ? -35.634 -29.556 2.819 1.00 28.19 149 HIS A N 1
ATOM 2369 C CA . HIS B 1 147 ? -35.663 -29.308 1.383 1.00 27.79 149 HIS A CA 1
ATOM 2370 C C . HIS B 1 147 ? -36.950 -29.838 0.753 1.00 28.67 149 HIS A C 1
ATOM 2371 O O . HIS B 1 147 ? -37.567 -29.152 -0.075 1.00 27.21 149 HIS A O 1
ATOM 2378 N N . VAL B 1 148 ? -37.377 -31.055 1.121 1.00 28.25 150 VAL A N 1
ATOM 2379 C CA . VAL B 1 148 ? -38.650 -31.557 0.592 1.00 26.10 150 VAL A CA 1
ATOM 2380 C C . VAL B 1 148 ? -39.770 -30.582 0.922 1.00 28.94 150 VAL A C 1
ATOM 2381 O O . VAL B 1 148 ? -40.631 -30.289 0.081 1.00 28.24 150 VAL A O 1
ATOM 2385 N N . HIS B 1 149 ? -39.773 -30.060 2.152 1.00 26.21 151 HIS A N 1
ATOM 2386 C CA . HIS B 1 149 ? -40.819 -29.126 2.554 1.00 29.51 151 HIS A CA 1
ATOM 2387 C C . HIS B 1 149 ? -40.795 -27.875 1.684 1.00 28.21 151 HIS A C 1
ATOM 2388 O O . HIS B 1 149 ? -41.845 -27.373 1.270 1.00 28.30 151 HIS A O 1
ATOM 2395 N N . SER B 1 150 ? -39.598 -27.362 1.400 1.00 27.85 152 SER A N 1
ATOM 2396 C CA . SER B 1 150 ? -39.455 -26.215 0.504 1.00 30.66 152 SER A CA 1
ATOM 2397 C C . SER B 1 150 ? -39.913 -26.538 -0.921 1.00 26.71 152 SER A C 1
ATOM 2398 O O . SER B 1 150 ? -40.443 -25.664 -1.617 1.00 26.31 152 SER A O 1
ATOM 2401 N N . VAL B 1 151 ? -39.752 -27.787 -1.363 1.00 27.22 153 VAL A N 1
ATOM 2402 C CA . VAL B 1 151 ? -40.262 -28.183 -2.676 1.00 26.42 153 VAL A CA 1
ATOM 2403 C C . VAL B 1 151 ? -41.788 -28.130 -2.693 1.00 29.33 153 VAL A C 1
ATOM 2404 O O . VAL B 1 151 ? -42.400 -27.650 -3.656 1.00 27.26 153 VAL A O 1
ATOM 2408 N N . ALA B 1 152 ? -42.425 -28.611 -1.621 1.00 27.57 154 ALA A N 1
ATOM 2409 C CA . ALA B 1 152 ? -43.880 -28.541 -1.512 1.00 26.91 154 ALA A CA 1
ATOM 2410 C C . ALA B 1 152 ? -44.371 -27.100 -1.536 1.00 28.90 154 ALA A C 1
ATOM 2411 O O . ALA B 1 152 ? -45.363 -26.785 -2.209 1.00 28.16 154 ALA A O 1
ATOM 2413 N N . ASP B 1 153 ? -43.701 -26.218 -0.785 1.00 25.32 155 ASP A N 1
ATOM 2414 C CA . ASP B 1 153 ? -44.102 -24.814 -0.738 1.00 31.62 155 ASP A CA 1
ATOM 2415 C C . ASP B 1 153 ? -44.005 -24.171 -2.115 1.00 30.08 155 ASP A C 1
ATOM 2416 O O . ASP B 1 153 ? -44.921 -23.469 -2.549 1.00 33.65 155 ASP A O 1
ATOM 2421 N N . ARG B 1 154 ? -42.908 -24.415 -2.830 1.00 29.57 156 ARG A N 1
ATOM 2422 C CA . ARG B 1 154 ? -42.733 -23.701 -4.083 1.00 32.50 156 ARG A CA 1
ATOM 2423 C C . ARG B 1 154 ? -43.649 -24.224 -5.178 1.00 32.57 156 ARG A C 1
ATOM 2424 O O . ARG B 1 154 ? -43.805 -23.550 -6.196 1.00 32.36 156 ARG A O 1
ATOM 2432 N N . ASN B 1 155 ? -44.279 -25.385 -4.986 1.00 31.91 157 ASN A N 1
ATOM 2433 C CA . ASN B 1 155 ? -45.262 -25.901 -5.932 1.00 31.63 157 ASN A CA 1
ATOM 2434 C C . ASN B 1 155 ? -46.693 -25.736 -5.438 1.00 32.22 157 ASN A C 1
ATOM 2435 O O . ASN B 1 155 ? -47.599 -26.353 -6.004 1.00 32.80 157 ASN A O 1
ATOM 2440 N N . ASN B 1 156 ? -46.913 -24.955 -4.377 1.00 29.71 158 ASN A N 1
ATOM 2441 C CA . ASN B 1 156 ? -48.251 -24.768 -3.818 1.00 35.10 158 ASN A CA 1
ATOM 2442 C C . ASN B 1 156 ? -48.923 -26.107 -3.526 1.00 32.46 158 ASN A C 1
ATOM 2443 O O . ASN B 1 156 ? -50.048 -26.365 -3.950 1.00 31.38 158 ASN A O 1
ATOM 2448 N N . ASP B 1 157 ? -48.210 -26.976 -2.800 1.00 29.33 159 ASP A N 1
ATOM 2449 C CA . ASP B 1 157 ? -48.688 -28.314 -2.458 1.00 27.31 159 ASP A CA 1
ATOM 2450 C C . ASP B 1 157 ? -48.818 -28.355 -0.936 1.00 29.57 159 ASP A C 1
ATOM 2451 O O . ASP B 1 157 ? -47.937 -28.885 -0.255 1.00 29.93 159 ASP A O 1
ATOM 2456 N N . PRO B 1 158 ? -49.899 -27.780 -0.383 1.00 27.73 160 PRO A N 1
ATOM 2457 C CA . PRO B 1 158 ? -50.023 -27.767 1.086 1.00 29.02 160 PRO A CA 1
ATOM 2458 C C . PRO B 1 158 ? -50.230 -29.141 1.693 1.00 29.77 160 PRO A C 1
ATOM 2459 O O . PRO B 1 158 ? -49.893 -29.328 2.873 1.00 28.36 160 PRO A O 1
ATOM 2463 N N . GLN B 1 159 ? -50.767 -30.107 0.940 1.00 26.82 161 GLN A N 1
ATOM 2464 C CA . GLN B 1 159 ? -50.896 -31.453 1.485 1.00 28.59 161 GLN A CA 1
ATOM 2465 C C . GLN B 1 159 ? -49.518 -32.083 1.686 1.00 27.53 161 GLN A C 1
ATOM 2466 O O . GLN B 1 159 ? -49.238 -32.642 2.752 1.00 29.83 161 GLN A O 1
ATOM 2472 N N . LEU B 1 160 ? -48.625 -31.967 0.689 1.00 25.63 162 LEU A N 1
ATOM 2473 C CA . LEU B 1 160 ? -47.270 -32.490 0.866 1.00 25.59 162 LEU A CA 1
ATOM 2474 C C . LEU B 1 160 ? -46.552 -31.789 2.013 1.00 26.47 162 LEU A C 1
ATOM 2475 O O . LEU B 1 160 ? -45.885 -32.441 2.829 1.00 29.24 162 LEU A O 1
ATOM 2480 N N . ALA B 1 161 ? -46.675 -30.460 2.092 1.00 28.52 163 ALA A N 1
ATOM 2481 C CA . ALA B 1 161 ? -46.049 -29.721 3.186 1.00 27.63 163 ALA A CA 1
ATOM 2482 C C . ALA B 1 161 ? -46.553 -30.214 4.540 1.00 32.49 163 ALA A C 1
ATOM 2483 O O . ALA B 1 161 ? -45.761 -30.441 5.467 1.00 29.51 163 ALA A O 1
ATOM 2485 N N . ASP B 1 162 ? -47.870 -30.402 4.671 1.00 28.95 164 ASP A N 1
ATOM 2486 C CA . ASP B 1 162 ? -48.409 -30.862 5.947 1.00 31.12 164 ASP A CA 1
ATOM 2487 C C . ASP B 1 162 ? -47.968 -32.289 6.266 1.00 30.93 164 ASP A C 1
ATOM 2488 O O . ASP B 1 162 ? -47.701 -32.615 7.424 1.00 30.51 164 ASP A O 1
ATOM 2493 N N . PHE B 1 163 ? -47.907 -33.158 5.258 1.00 29.93 165 PHE A N 1
ATOM 2494 C CA . PHE B 1 163 ? -47.441 -34.520 5.484 1.00 30.00 165 PHE A CA 1
ATOM 2495 C C . PHE B 1 163 ? -46.019 -34.529 6.039 1.00 30.75 165 PHE A C 1
ATOM 2496 O O . PHE B 1 163 ? -45.712 -35.253 6.993 1.00 29.18 165 PHE A O 1
ATOM 2504 N N . ILE B 1 164 ? -45.132 -33.729 5.443 1.00 28.37 166 ILE A N 1
ATOM 2505 C CA . ILE B 1 164 ? -43.747 -33.670 5.905 1.00 29.42 166 ILE A CA 1
ATOM 2506 C C . ILE B 1 164 ? -43.691 -33.114 7.326 1.00 29.26 166 ILE A C 1
ATOM 2507 O O . ILE B 1 164 ? -43.018 -33.669 8.196 1.00 30.73 166 ILE A O 1
ATOM 2512 N N . GLU B 1 165 ? -44.430 -32.026 7.579 1.00 29.59 167 GLU A N 1
ATOM 2513 C CA . GLU B 1 165 ? -44.500 -31.425 8.919 1.00 30.74 167 GLU A CA 1
ATOM 2514 C C . GLU B 1 165 ? -44.989 -32.411 9.967 1.00 33.61 167 GLU A C 1
ATOM 2515 O O . GLU B 1 165 ? -44.374 -32.567 11.032 1.00 34.39 167 GLU A O 1
ATOM 2521 N N . SER B 1 166 ? -46.138 -33.039 9.711 1.00 29.71 168 SER A N 1
ATOM 2522 C CA . SER B 1 166 ? -46.804 -33.832 10.739 1.00 34.64 168 SER A CA 1
ATOM 2523 C C . SER B 1 166 ? -46.181 -35.204 10.912 1.00 35.13 168 SER A C 1
ATOM 2524 O O . SER B 1 166 ? -46.180 -35.743 12.023 1.00 34.46 168 SER A O 1
ATOM 2527 N N . GLU B 1 167 ? -45.667 -35.800 9.841 1.00 33.19 169 GLU A N 1
ATOM 2528 C CA . GLU B 1 167 ? -45.148 -37.154 9.952 1.00 33.45 169 GLU A CA 1
ATOM 2529 C C . GLU B 1 167 ? -43.639 -37.211 10.128 1.00 34.25 169 GLU A C 1
ATOM 2530 O O . GLU B 1 167 ? -43.129 -38.253 10.547 1.00 32.49 169 GLU A O 1
ATOM 2536 N N . PHE B 1 168 ? -42.916 -36.135 9.823 1.00 29.74 170 PHE A N 1
ATOM 2537 C CA . PHE B 1 168 ? -41.458 -36.253 9.861 1.00 32.88 170 PHE A CA 1
ATOM 2538 C C . PHE B 1 168 ? -40.748 -35.156 10.637 1.00 33.27 170 PHE A C 1
ATOM 2539 O O . PHE B 1 168 ? -39.828 -35.471 11.396 1.00 32.23 170 PHE A O 1
ATOM 2547 N N . LEU B 1 169 ? -41.133 -33.882 10.466 1.00 28.84 171 LEU A N 1
ATOM 2548 C CA . LEU B 1 169 ? -40.280 -32.805 10.971 1.00 30.63 171 LEU A CA 1
ATOM 2549 C C . LEU B 1 169 ? -40.220 -32.797 12.494 1.00 30.80 171 LEU A C 1
ATOM 2550 O O . LEU B 1 169 ? -39.152 -32.577 13.072 1.00 29.65 171 LEU A O 1
ATOM 2555 N N . TYR B 1 170 ? -41.357 -33.008 13.161 1.00 30.17 172 TYR A N 1
ATOM 2556 C CA . TYR B 1 170 ? -41.359 -32.977 14.622 1.00 34.69 172 TYR A CA 1
ATOM 2557 C C . TYR B 1 170 ? -40.657 -34.197 15.191 1.00 32.04 172 TYR A C 1
ATOM 2558 O O . TYR B 1 170 ? -39.863 -34.079 16.130 1.00 33.88 172 TYR A O 1
ATOM 2567 N N . GLU B 1 171 ? -40.944 -35.381 14.643 1.00 33.56 173 GLU A N 1
ATOM 2568 C CA . GLU B 1 171 ? -40.214 -36.574 15.060 1.00 36.10 173 GLU A CA 1
ATOM 2569 C C . GLU B 1 171 ? -38.715 -36.392 14.881 1.00 34.10 173 GLU A C 1
ATOM 2570 O O . GLU B 1 171 ? -37.927 -36.897 15.691 1.00 31.98 173 GLU A O 1
ATOM 2576 N N . GLN B 1 172 ? -38.308 -35.655 13.841 1.00 29.35 174 GLN A N 1
ATOM 2577 C CA . GLN B 1 172 ? -36.886 -35.511 13.545 1.00 29.84 174 GLN A CA 1
ATOM 2578 C C . GLN B 1 172 ? -36.176 -34.623 14.568 1.00 28.92 174 GLN A C 1
ATOM 2579 O O . GLN B 1 172 ? -35.059 -34.939 14.984 1.00 28.21 174 GLN A O 1
ATOM 2585 N N . VAL B 1 173 ? -36.792 -33.512 14.998 1.00 26.90 175 VAL A N 1
ATOM 2586 C CA . VAL B 1 173 ? -36.103 -32.694 16.001 1.00 28.43 175 VAL A CA 1
ATOM 2587 C C . VAL B 1 173 ? -36.107 -33.393 17.351 1.00 30.39 175 VAL A C 1
ATOM 2588 O O . VAL B 1 173 ? -35.167 -33.232 18.138 1.00 29.57 175 VAL A O 1
ATOM 2592 N N . LYS B 1 174 ? -37.147 -34.177 17.645 1.00 30.78 176 LYS A N 1
ATOM 2593 C CA . LYS B 1 174 ? -37.130 -34.972 18.867 1.00 31.37 176 LYS A CA 1
ATOM 2594 C C . LYS B 1 174 ? -36.014 -36.003 18.823 1.00 32.19 176 LYS A C 1
ATOM 2595 O O . LYS B 1 174 ? -35.308 -36.211 19.816 1.00 30.17 176 LYS A O 1
ATOM 2601 N N . SER B 1 175 ? -35.825 -36.637 17.666 1.00 26.92 177 SER A N 1
ATOM 2602 C CA . SER B 1 175 ? -34.746 -37.602 17.502 1.00 30.01 177 SER A CA 1
ATOM 2603 C C . SER B 1 175 ? -33.378 -36.937 17.633 1.00 30.77 177 SER A C 1
ATOM 2604 O O . SER B 1 175 ? -32.475 -37.470 18.293 1.00 29.40 177 SER A O 1
ATOM 2607 N N . ILE B 1 176 ? -33.204 -35.771 17.005 1.00 29.41 178 ILE A N 1
ATOM 2608 C CA . ILE B 1 176 ? -31.931 -35.057 17.079 1.00 27.05 178 ILE A CA 1
ATOM 2609 C C . ILE B 1 176 ? -31.602 -34.680 18.522 1.00 28.82 178 ILE A C 1
ATOM 2610 O O . ILE B 1 176 ? -30.457 -34.830 18.971 1.00 29.17 178 ILE A O 1
ATOM 2615 N N . LYS B 1 177 ? -32.588 -34.169 19.271 1.00 27.69 179 LYS A N 1
ATOM 2616 C CA . LYS B 1 177 ? -32.317 -33.813 20.662 1.00 29.08 179 LYS A CA 1
ATOM 2617 C C . LYS B 1 177 ? -31.943 -35.046 21.475 1.00 28.27 179 LYS A C 1
ATOM 2618 O O . LYS B 1 177 ? -30.995 -35.010 22.265 1.00 30.37 179 LYS A O 1
ATOM 2624 N N . LYS B 1 178 ? -32.670 -36.150 21.284 1.00 27.78 180 LYS A N 1
ATOM 2625 C CA . LYS B 1 178 ? -32.361 -37.382 22.007 1.00 30.61 180 LYS A CA 1
ATOM 2626 C C . LYS B 1 178 ? -30.916 -37.821 21.778 1.00 31.92 180 LYS A C 1
ATOM 2627 O O . LYS B 1 178 ? -30.197 -38.150 22.725 1.00 30.02 180 LYS A O 1
ATOM 2633 N N . ILE B 1 179 ? -30.473 -37.839 20.517 1.00 29.84 181 ILE A N 1
ATOM 2634 C CA . ILE B 1 179 ? -29.110 -38.273 20.227 1.00 29.47 181 ILE A CA 1
ATOM 2635 C C . ILE B 1 179 ? -28.085 -37.239 20.697 1.00 30.26 181 ILE A C 1
ATOM 2636 O O . ILE B 1 179 ? -26.988 -37.599 21.152 1.00 28.59 181 ILE A O 1
ATOM 2641 N N . ALA B 1 180 ? -28.420 -35.948 20.626 1.00 29.59 182 ALA A N 1
ATOM 2642 C CA . ALA B 1 180 ? -27.551 -34.939 21.223 1.00 27.45 182 ALA A CA 1
ATOM 2643 C C . ALA B 1 180 ? -27.390 -35.169 22.725 1.00 29.78 182 ALA A C 1
ATOM 2644 O O . ALA B 1 180 ? -26.301 -34.974 23.282 1.00 26.70 182 ALA A O 1
ATOM 2646 N N . GLU B 1 181 ? -28.467 -35.584 23.400 1.00 29.36 183 GLU A N 1
ATOM 2647 C CA . GLU B 1 181 ? -28.379 -35.916 24.821 1.00 30.85 183 GLU A CA 1
ATOM 2648 C C . GLU B 1 181 ? -27.455 -37.109 25.057 1.00 30.69 183 GLU A C 1
ATOM 2649 O O . GLU B 1 181 ? -26.677 -37.117 26.018 1.00 29.71 183 GLU A O 1
ATOM 2655 N N . TYR B 1 182 ? -27.539 -38.131 24.195 1.00 29.97 184 TYR A N 1
ATOM 2656 C CA . TYR B 1 182 ? -26.646 -39.285 24.307 1.00 30.90 184 TYR A CA 1
ATOM 2657 C C . TYR B 1 182 ? -25.181 -38.887 24.142 1.00 31.07 184 TYR A C 1
ATOM 2658 O O . TYR B 1 182 ? -24.304 -39.412 24.837 1.00 28.62 184 TYR A O 1
ATOM 2667 N N . VAL B 1 183 ? -24.890 -38.003 23.185 1.00 28.85 185 VAL A N 1
ATOM 2668 C CA . VAL B 1 183 ? -23.523 -37.517 23.013 1.00 30.06 185 VAL A CA 1
ATOM 2669 C C . VAL B 1 183 ? -23.027 -36.859 24.298 1.00 30.12 185 VAL A C 1
ATOM 2670 O O . VAL B 1 183 ? -21.921 -37.144 24.778 1.00 29.35 185 VAL A O 1
ATOM 2674 N N . ALA B 1 184 ? -23.835 -35.961 24.871 1.00 28.72 186 ALA A N 1
ATOM 2675 C CA . ALA B 1 184 ? -23.442 -35.284 26.105 1.00 29.14 186 ALA A CA 1
ATOM 2676 C C . ALA B 1 184 ? -23.216 -36.282 27.233 1.00 27.11 186 ALA A C 1
ATOM 2677 O O . ALA B 1 184 ? -22.271 -36.145 28.010 1.00 30.06 186 ALA A O 1
ATOM 2679 N N . GLN B 1 185 ? -24.055 -37.313 27.325 1.00 29.34 187 GLN A N 1
ATOM 2680 C CA . GLN B 1 185 ? -23.866 -38.307 28.376 1.00 26.86 187 GLN A CA 1
ATOM 2681 C C . GLN B 1 185 ? -22.602 -39.134 28.148 1.00 29.73 187 GLN A C 1
ATOM 2682 O O . GLN B 1 185 ? -21.865 -39.413 29.097 1.00 29.53 187 GLN A O 1
ATOM 2688 N N . LEU B 1 186 ? -22.322 -39.528 26.898 1.00 28.96 188 LEU A N 1
ATOM 2689 C CA . LEU B 1 186 ? -21.106 -40.294 26.632 1.00 28.63 188 LEU A CA 1
ATOM 2690 C C . LEU B 1 186 ? -19.848 -39.471 26.918 1.00 32.90 188 LEU A C 1
ATOM 2691 O O . LEU B 1 186 ? -18.862 -40.000 27.446 1.00 32.04 188 LEU A O 1
ATOM 2696 N N . ARG B 1 187 ? -19.856 -38.175 26.566 1.00 30.47 189 ARG A N 1
ATOM 2697 C CA . ARG B 1 187 ? -18.764 -37.290 26.972 1.00 31.66 189 ARG A CA 1
ATOM 2698 C C . ARG B 1 187 ? -18.636 -37.221 28.493 1.00 33.31 189 ARG A C 1
ATOM 2699 O O . ARG B 1 187 ? -17.525 -37.161 29.031 1.00 33.49 189 ARG A O 1
ATOM 2707 N N . LEU B 1 188 ? -19.767 -37.190 29.203 1.00 31.08 190 LEU A N 1
ATOM 2708 C CA . LEU B 1 188 ? -19.726 -37.006 30.650 1.00 33.03 190 LEU A CA 1
ATOM 2709 C C . LEU B 1 188 ? -19.170 -38.238 31.363 1.00 33.81 190 LEU A C 1
ATOM 2710 O O . LEU B 1 188 ? -18.350 -38.113 32.282 1.00 33.67 190 LEU A O 1
ATOM 2715 N N . VAL B 1 189 ? -19.609 -39.437 30.971 1.00 31.77 191 VAL A N 1
ATOM 2716 C CA . VAL B 1 189 ? -19.211 -40.630 31.719 1.00 32.33 191 VAL A CA 1
ATOM 2717 C C . VAL B 1 189 ? -17.785 -41.067 31.396 1.00 34.28 191 VAL A C 1
ATOM 2718 O O . VAL B 1 189 ? -17.171 -41.791 32.192 1.00 31.94 191 VAL A O 1
ATOM 2722 N N . GLY B 1 190 ? -17.239 -40.652 30.256 1.00 31.94 192 GLY A N 1
ATOM 2723 C CA . GLY B 1 190 ? -15.878 -40.988 29.896 1.00 32.84 192 GLY A CA 1
ATOM 2724 C C . GLY B 1 190 ? -15.740 -42.420 29.418 1.00 34.23 192 GLY A C 1
ATOM 2725 O O . GLY B 1 190 ? -16.661 -43.235 29.496 1.00 36.74 192 GLY A O 1
ATOM 2726 N N . LYS B 1 191 ? -14.540 -42.736 28.940 1.00 32.95 193 LYS A N 1
ATOM 2727 C CA . LYS B 1 191 ? -14.280 -44.039 28.345 1.00 35.71 193 LYS A CA 1
ATOM 2728 C C . LYS B 1 191 ? -14.176 -45.126 29.414 1.00 36.81 193 LYS A C 1
ATOM 2729 O O . LYS B 1 191 ? -13.991 -44.859 30.603 1.00 35.20 193 LYS A O 1
ATOM 2735 N N . GLY B 1 192 ? -14.319 -46.368 28.975 1.00 35.68 194 GLY A N 1
ATOM 2736 C CA . GLY B 1 192 ? -14.123 -47.506 29.857 1.00 34.57 194 GLY A CA 1
ATOM 2737 C C . GLY B 1 192 ? -15.392 -47.854 30.608 1.00 33.45 194 GLY A C 1
ATOM 2738 O O . GLY B 1 192 ? -16.442 -48.086 29.995 1.00 31.08 194 GLY A O 1
ATOM 2739 N N . HIS B 1 193 ? -15.290 -47.902 31.940 1.00 27.70 195 HIS A N 1
ATOM 2740 C CA . HIS B 1 193 ? -16.431 -48.257 32.778 1.00 29.86 195 HIS A CA 1
ATOM 2741 C C . HIS B 1 193 ? -17.635 -47.373 32.471 1.00 28.86 195 HIS A C 1
ATOM 2742 O O . HIS B 1 193 ? -18.759 -47.868 32.336 1.00 27.36 195 HIS A O 1
ATOM 2749 N N . GLY B 1 194 ? -17.413 -46.062 32.330 1.00 31.33 196 GLY A N 1
ATOM 2750 C CA . GLY B 1 194 ? -18.521 -45.154 32.046 1.00 29.33 196 GLY A CA 1
ATOM 2751 C C . GLY B 1 194 ? -19.271 -45.516 30.776 1.00 29.17 196 GLY A C 1
ATOM 2752 O O . GLY B 1 194 ? -20.504 -45.573 30.760 1.00 29.81 196 GLY A O 1
ATOM 2753 N N . VAL B 1 195 ? -18.535 -45.780 29.692 1.00 32.14 197 VAL A N 1
ATOM 2754 C CA . VAL B 1 195 ? -19.176 -46.153 28.432 1.00 28.30 197 VAL A CA 1
ATOM 2755 C C . VAL B 1 195 ? -19.982 -47.439 28.595 1.00 30.14 197 VAL A C 1
ATOM 2756 O O . VAL B 1 195 ? -21.135 -47.528 28.158 1.00 30.03 197 VAL A O 1
ATOM 2760 N N . TRP B 1 196 ? -19.383 -48.459 29.220 1.00 28.79 198 TRP A N 1
ATOM 2761 C CA . TRP B 1 196 ? -20.089 -49.716 29.438 1.00 29.40 198 TRP A CA 1
ATOM 2762 C C . TRP B 1 196 ? -21.383 -49.495 30.221 1.00 28.10 198 TRP A C 1
ATOM 2763 O O . TRP B 1 196 ? -22.415 -50.109 29.922 1.00 26.87 198 TRP A O 1
ATOM 2774 N N . HIS B 1 197 ? -21.354 -48.585 31.198 1.00 26.92 199 HIS A N 1
ATOM 2775 C CA . HIS B 1 197 ? -22.530 -48.316 32.021 1.00 27.42 199 HIS A CA 1
ATOM 2776 C C . HIS B 1 197 ? -23.613 -47.588 31.231 1.00 30.78 199 HIS A C 1
ATOM 2777 O O . HIS B 1 197 ? -24.800 -47.925 31.339 1.00 28.50 199 HIS A O 1
ATOM 2784 N N . PHE B 1 198 ? -23.227 -46.563 30.462 1.00 29.41 200 PHE A N 1
ATOM 2785 C CA . PHE B 1 198 ? -24.178 -45.902 29.572 1.00 29.33 200 PHE A CA 1
ATOM 2786 C C . PHE B 1 198 ? -24.809 -46.906 28.617 1.00 29.02 200 PHE A C 1
ATOM 2787 O O . PHE B 1 198 ? -26.015 -46.853 28.340 1.00 29.71 200 PHE A O 1
ATOM 2795 N N . ASP B 1 199 ? -23.993 -47.821 28.099 1.00 30.53 201 ASP A N 1
ATOM 2796 C CA . ASP B 1 199 ? -24.478 -48.874 27.216 1.00 30.42 201 ASP A CA 1
ATOM 2797 C C . ASP B 1 199 ? -25.515 -49.760 27.905 1.00 32.91 201 ASP A C 1
ATOM 2798 O O . ASP B 1 199 ? -26.523 -50.133 27.288 1.00 31.54 201 ASP A O 1
ATOM 2803 N N . GLN B 1 200 ? -25.279 -50.124 29.179 1.00 29.12 202 GLN A N 1
ATOM 2804 C CA . GLN B 1 200 ? -26.271 -50.892 29.938 1.00 31.05 202 GLN A CA 1
ATOM 2805 C C . GLN B 1 200 ? -27.582 -50.134 30.080 1.00 31.21 202 GLN A C 1
ATOM 2806 O O . GLN B 1 200 ? -28.660 -50.724 29.967 1.00 36.25 202 GLN A O 1
ATOM 2812 N N . LYS B 1 201 ? -27.520 -48.828 30.349 1.00 33.17 203 LYS A N 1
ATOM 2813 C CA . LYS B 1 201 ? -28.766 -48.076 30.458 1.00 37.45 203 LYS A CA 1
ATOM 2814 C C . LYS B 1 201 ? -29.491 -48.032 29.113 1.00 38.40 203 LYS A C 1
ATOM 2815 O O . LYS B 1 201 ? -30.719 -48.164 29.057 1.00 38.22 203 LYS A O 1
ATOM 2821 N N . LEU B 1 202 ? -28.742 -47.912 28.016 1.00 35.03 204 LEU A N 1
ATOM 2822 C CA . LEU B 1 202 ? -29.357 -47.933 26.693 1.00 38.38 204 LEU A CA 1
ATOM 2823 C C . LEU B 1 202 ? -30.010 -49.283 26.421 1.00 41.22 204 LEU A C 1
ATOM 2824 O O . LEU B 1 202 ? -31.108 -49.351 25.860 1.00 42.35 204 LEU A O 1
ATOM 2829 N N . LEU B 1 203 ? -29.369 -50.364 26.873 1.00 39.22 205 LEU A N 1
ATOM 2830 C CA . LEU B 1 203 ? -29.876 -51.717 26.655 1.00 42.12 205 LEU A CA 1
ATOM 2831 C C . LEU B 1 203 ? -31.212 -51.949 27.359 1.00 50.93 205 LEU A C 1
ATOM 2832 O O . LEU B 1 203 ? -32.138 -52.533 26.780 1.00 52.19 205 LEU A O 1
ATOM 2837 N N . HIS B 1 204 ? -31.329 -51.519 28.613 1.00 50.80 206 HIS A N 1
ATOM 2838 C CA . HIS B 1 204 ? -32.553 -51.726 29.395 1.00 57.85 206 HIS A CA 1
ATOM 2839 C C . HIS B 1 204 ? -33.534 -50.574 29.255 1.00 60.53 206 HIS A C 1
ATOM 2840 O O . HIS B 1 204 ? -34.119 -50.111 30.236 1.00 68.37 206 HIS A O 1
ATOM 2847 N N . ASP B 1 205 ? -33.746 -50.116 28.027 1.00 62.48 207 ASP A N 1
ATOM 2848 C CA . ASP B 1 205 ? -34.474 -48.888 27.756 1.00 62.92 207 ASP A CA 1
ATOM 2849 C C . ASP B 1 205 ? -35.461 -49.104 26.607 1.00 69.50 207 ASP A C 1
ATOM 2850 O O . ASP B 1 205 ? -35.639 -50.228 26.123 1.00 73.91 207 ASP A O 1
ATOM 2855 N N . ASN C 1 31 ? -23.876 -110.463 26.376 1.00 61.55 33 ASN B N 1
ATOM 2856 C CA . ASN C 1 31 ? -25.202 -109.940 26.057 1.00 55.93 33 ASN B CA 1
ATOM 2857 C C . ASN C 1 31 ? -25.060 -108.644 25.257 1.00 52.87 33 ASN B C 1
ATOM 2858 O O . ASN C 1 31 ? -24.609 -107.622 25.776 1.00 58.61 33 ASN B O 1
ATOM 2863 N N . VAL C 1 32 ? -25.470 -108.694 23.997 1.00 47.54 34 VAL B N 1
ATOM 2864 C CA . VAL C 1 32 ? -25.060 -107.726 22.993 1.00 46.95 34 VAL B CA 1
ATOM 2865 C C . VAL C 1 32 ? -26.214 -106.771 22.682 1.00 40.68 34 VAL B C 1
ATOM 2866 O O . VAL C 1 32 ? -27.390 -107.059 22.939 1.00 38.69 34 VAL B O 1
ATOM 2870 N N . SER C 1 33 ? -25.862 -105.607 22.132 1.00 40.69 35 SER B N 1
ATOM 2871 C CA . SER C 1 33 ? -26.863 -104.624 21.728 1.00 36.38 35 SER B CA 1
ATOM 2872 C C . SER C 1 33 ? -27.644 -105.124 20.521 1.00 36.04 35 SER B C 1
ATOM 2873 O O . SER C 1 33 ? -27.058 -105.482 19.496 1.00 35.84 35 SER B O 1
ATOM 2876 N N . LEU C 1 34 ? -28.970 -105.127 20.629 1.00 33.35 36 LEU B N 1
ATOM 2877 C CA . LEU C 1 34 ? -29.819 -105.411 19.478 1.00 33.08 36 LEU B CA 1
ATOM 2878 C C . LEU C 1 34 ? -30.163 -104.161 18.671 1.00 34.40 36 LEU B C 1
ATOM 2879 O O . LEU C 1 34 ? -30.677 -104.286 17.556 1.00 35.07 36 LEU B O 1
ATOM 2884 N N . ALA C 1 35 ? -29.914 -102.964 19.208 1.00 31.53 37 ALA B N 1
ATOM 2885 C CA . ALA C 1 35 ? -30.211 -101.737 18.479 1.00 31.69 37 ALA B CA 1
ATOM 2886 C C . ALA C 1 35 ? -29.093 -101.300 17.542 1.00 33.12 37 ALA B C 1
ATOM 2887 O O . ALA C 1 35 ? -29.371 -100.642 16.533 1.00 29.86 37 ALA B O 1
ATOM 2889 N N . ARG C 1 36 ? -27.845 -101.658 17.847 1.00 29.89 38 ARG B N 1
ATOM 2890 C CA . ARG C 1 36 ? -26.702 -101.062 17.174 1.00 27.39 38 ARG B CA 1
ATOM 2891 C C . ARG C 1 36 ? -26.750 -101.319 15.673 1.00 28.48 38 ARG B C 1
ATOM 2892 O O . ARG C 1 36 ? -26.997 -102.439 15.229 1.00 28.65 38 ARG B O 1
ATOM 2900 N N . GLN C 1 37 ? -26.510 -100.271 14.891 1.00 29.83 39 GLN B N 1
ATOM 2901 C CA . GLN C 1 37 ? -26.578 -100.370 13.437 1.00 29.50 39 GLN B CA 1
ATOM 2902 C C . GLN C 1 37 ? -25.809 -99.197 12.853 1.00 29.97 39 GLN B C 1
ATOM 2903 O O . GLN C 1 37 ? -26.034 -98.050 13.253 1.00 30.03 39 GLN B O 1
ATOM 2909 N N . ASN C 1 38 ? -24.906 -99.484 11.917 1.00 28.86 40 ASN B N 1
ATOM 2910 C CA . ASN C 1 38 ? -24.074 -98.456 11.273 1.00 29.91 40 ASN B CA 1
ATOM 2911 C C . ASN C 1 38 ? -23.320 -97.609 12.301 1.00 27.89 40 ASN B C 1
ATOM 2912 O O . ASN C 1 38 ? -23.148 -96.399 12.132 1.00 30.19 40 ASN B O 1
ATOM 2917 N N . TYR C 1 39 ? -22.873 -98.235 13.386 1.00 28.74 41 TYR B N 1
ATOM 2918 C CA . TYR C 1 39 ? -22.239 -97.509 14.486 1.00 30.13 41 TYR B CA 1
ATOM 2919 C C . TYR C 1 39 ? -20.846 -98.087 14.710 1.00 31.23 41 TYR B C 1
ATOM 2920 O O . TYR C 1 39 ? -20.707 -99.191 15.248 1.00 31.67 41 TYR B O 1
ATOM 2929 N N . ALA C 1 40 ? -19.826 -97.340 14.305 1.00 30.52 42 ALA B N 1
ATOM 2930 C CA . ALA C 1 40 ? -18.468 -97.865 14.242 1.00 30.80 42 ALA B CA 1
ATOM 2931 C C . ALA C 1 40 ? -17.833 -97.850 15.622 1.00 32.31 42 ALA B C 1
ATOM 2932 O O . ALA C 1 40 ? -18.205 -97.049 16.487 1.00 30.45 42 ALA B O 1
ATOM 2934 N N . ASP C 1 41 ? -16.877 -98.765 15.833 1.00 30.81 43 ASP B N 1
ATOM 2935 C CA . ASP C 1 41 ? -16.120 -98.762 17.081 1.00 30.29 43 ASP B CA 1
ATOM 2936 C C . ASP C 1 41 ? -15.475 -97.405 17.327 1.00 33.76 43 ASP B C 1
ATOM 2937 O O . ASP C 1 41 ? -15.481 -96.906 18.457 1.00 32.23 43 ASP B O 1
ATOM 2942 N N . ASP C 1 42 ? -14.919 -96.788 16.277 1.00 32.77 44 ASP B N 1
ATOM 2943 C CA . ASP C 1 42 ? -14.278 -95.483 16.438 1.00 32.42 44 ASP B CA 1
ATOM 2944 C C . ASP C 1 42 ? -15.275 -94.406 16.856 1.00 32.06 44 ASP B C 1
ATOM 2945 O O . ASP C 1 42 ? -14.930 -93.494 17.616 1.00 32.03 44 ASP B O 1
ATOM 2950 N N . SER C 1 43 ? -16.503 -94.467 16.340 1.00 31.38 45 SER B N 1
ATOM 2951 C CA . SER C 1 43 ? -17.523 -93.506 16.754 1.00 30.38 45 SER B CA 1
ATOM 2952 C C . SER C 1 43 ? -17.898 -93.701 18.220 1.00 29.69 45 SER B C 1
ATOM 2953 O O . SER C 1 43 ? -17.924 -92.738 18.998 1.00 31.03 45 SER B O 1
ATOM 2956 N N . GLU C 1 44 ? -18.184 -94.947 18.612 1.00 29.54 46 GLU B N 1
ATOM 2957 C CA . GLU C 1 44 ? -18.419 -95.288 20.015 1.00 29.13 46 GLU B CA 1
ATOM 2958 C C . GLU C 1 44 ? -17.322 -94.727 20.918 1.00 32.19 46 GLU B C 1
ATOM 2959 O O . GLU C 1 44 ? -17.604 -94.107 21.953 1.00 28.71 46 GLU B O 1
ATOM 2965 N N . SER C 1 45 ? -16.054 -94.931 20.529 1.00 30.65 47 SER B N 1
ATOM 2966 C CA . SER C 1 45 ? -14.933 -94.453 21.337 1.00 35.54 47 SER B CA 1
ATOM 2967 C C . SER C 1 45 ? -14.885 -92.927 21.387 1.00 30.51 47 SER B C 1
ATOM 2968 O O . SER C 1 45 ? -14.594 -92.348 22.438 1.00 29.87 47 SER B O 1
ATOM 2971 N N . ALA C 1 46 ? -15.141 -92.259 20.259 1.00 30.53 48 ALA B N 1
ATOM 2972 C CA . ALA C 1 46 ? -15.142 -90.797 20.249 1.00 30.40 48 ALA B CA 1
ATOM 2973 C C . ALA C 1 46 ? -16.247 -90.229 21.140 1.00 28.85 48 ALA B C 1
ATOM 2974 O O . ALA C 1 46 ? -16.071 -89.179 21.766 1.00 28.45 48 ALA B O 1
ATOM 2976 N N . ILE C 1 47 ? -17.399 -90.902 21.205 1.00 29.07 49 ILE B N 1
ATOM 2977 C CA . ILE C 1 47 ? -18.453 -90.458 22.118 1.00 27.90 49 ILE B CA 1
ATOM 2978 C C . ILE C 1 47 ? -18.028 -90.658 23.572 1.00 31.61 49 ILE B C 1
ATOM 2979 O O . ILE C 1 47 ? -18.222 -89.769 24.415 1.00 29.78 49 ILE B O 1
ATOM 2984 N N . ASN C 1 48 ? -17.438 -91.817 23.898 1.00 26.33 50 ASN B N 1
ATOM 2985 C CA . ASN C 1 48 ? -16.933 -92.000 25.260 1.00 29.05 50 ASN B CA 1
ATOM 2986 C C . ASN C 1 48 ? -15.861 -90.973 25.598 1.00 30.57 50 ASN B C 1
ATOM 2987 O O . ASN C 1 48 ? -15.787 -90.502 26.740 1.00 29.12 50 ASN B O 1
ATOM 2992 N N . GLU C 1 49 ? -15.008 -90.629 24.627 1.00 25.76 51 GLU B N 1
ATOM 2993 C CA . GLU C 1 49 ? -14.012 -89.581 24.860 1.00 32.05 51 GLU B CA 1
ATOM 2994 C C . GLU C 1 49 ? -14.684 -88.237 25.114 1.00 29.33 51 GLU B C 1
ATOM 2995 O O . GLU C 1 49 ? -14.271 -87.487 26.007 1.00 29.88 51 GLU B O 1
ATOM 3001 N N . GLN C 1 50 ? -15.736 -87.924 24.346 1.00 27.33 52 GLN B N 1
ATOM 3002 C CA . GLN C 1 50 ? -16.416 -86.639 24.494 1.00 28.32 52 GLN B CA 1
ATOM 3003 C C . GLN C 1 50 ? -17.167 -86.554 25.821 1.00 29.09 52 GLN B C 1
ATOM 3004 O O . GLN C 1 50 ? -17.273 -85.471 26.407 1.00 28.18 52 GLN B O 1
ATOM 3010 N N . ILE C 1 51 ? -17.732 -87.674 26.285 1.00 27.44 53 ILE B N 1
ATOM 3011 C CA . ILE C 1 51 ? -18.350 -87.696 27.613 1.00 28.10 53 ILE B CA 1
ATOM 3012 C C . ILE C 1 51 ? -17.345 -87.248 28.664 1.00 29.94 53 ILE B C 1
ATOM 3013 O O . ILE C 1 51 ? -17.654 -86.420 29.530 1.00 28.46 53 ILE B O 1
ATOM 3018 N N . ASN C 1 52 ? -16.111 -87.764 28.584 1.00 30.01 54 ASN B N 1
ATOM 3019 C CA . ASN C 1 52 ? -15.079 -87.413 29.555 1.00 30.71 54 ASN B CA 1
ATOM 3020 C C . ASN C 1 52 ? -14.636 -85.961 29.400 1.00 32.44 54 ASN B C 1
ATOM 3021 O O . ASN C 1 52 ? -14.315 -85.302 30.394 1.00 30.58 54 ASN B O 1
ATOM 3026 N N . VAL C 1 53 ? -14.606 -85.447 28.163 1.00 28.25 55 VAL B N 1
ATOM 3027 C CA . VAL C 1 53 ? -14.305 -84.032 27.959 1.00 26.88 55 VAL B CA 1
ATOM 3028 C C . VAL C 1 53 ? -15.318 -83.162 28.693 1.00 29.81 55 VAL B C 1
ATOM 3029 O O . VAL C 1 53 ? -14.948 -82.224 29.411 1.00 29.25 55 VAL B O 1
ATOM 3033 N N . GLU C 1 54 ? -16.616 -83.449 28.518 1.00 31.60 56 GLU B N 1
ATOM 3034 C CA . GLU C 1 54 ? -17.640 -82.594 29.116 1.00 29.31 56 GLU B CA 1
ATOM 3035 C C . GLU C 1 54 ? -17.573 -82.656 30.640 1.00 30.24 56 GLU B C 1
ATOM 3036 O O . GLU C 1 54 ? -17.693 -81.626 31.315 1.00 29.92 56 GLU B O 1
ATOM 3042 N N . TYR C 1 55 ? -17.346 -83.854 31.194 1.00 25.98 57 TYR B N 1
ATOM 3043 C CA . TYR C 1 55 ? -17.208 -84.009 32.640 1.00 28.56 57 TYR B CA 1
ATOM 3044 C C . TYR C 1 55 ? -16.021 -83.224 33.177 1.00 32.71 57 TYR B C 1
ATOM 3045 O O . TYR C 1 55 ? -16.132 -82.561 34.213 1.00 28.63 57 TYR B O 1
ATOM 3054 N N . ASN C 1 56 ? -14.866 -83.310 32.507 1.00 28.36 58 ASN B N 1
ATOM 3055 C CA . ASN C 1 56 ? -13.699 -82.565 32.975 1.00 30.23 58 ASN B CA 1
ATOM 3056 C C . ASN C 1 56 ? -13.949 -81.061 32.929 1.00 30.54 58 ASN B C 1
ATOM 3057 O O . ASN C 1 56 ? -13.608 -80.338 33.874 1.00 28.27 58 ASN B O 1
ATOM 3062 N N . VAL C 1 57 ? -14.570 -80.573 31.853 1.00 29.34 59 VAL B N 1
ATOM 3063 C CA . VAL C 1 57 ? -14.876 -79.143 31.768 1.00 29.75 59 VAL B CA 1
ATOM 3064 C C . VAL C 1 57 ? -15.860 -78.744 32.858 1.00 28.65 59 VAL B C 1
ATOM 3065 O O . VAL C 1 57 ? -15.738 -77.675 33.469 1.00 27.78 59 VAL B O 1
ATOM 3069 N N . SER C 1 58 ? -16.863 -79.590 33.098 1.00 28.98 60 SER B N 1
ATOM 3070 C CA . SER C 1 58 ? -17.822 -79.357 34.165 1.00 29.43 60 SER B CA 1
ATOM 3071 C C . SER C 1 58 ? -17.123 -79.252 35.512 1.00 29.02 60 SER B C 1
ATOM 3072 O O . SER C 1 58 ? -17.460 -78.391 36.332 1.00 30.79 60 SER B O 1
ATOM 3075 N N . TYR C 1 59 ? -16.139 -80.125 35.747 1.00 32.42 61 TYR B N 1
ATOM 3076 C CA . TYR C 1 59 ? -15.388 -80.125 36.999 1.00 28.52 61 TYR B CA 1
ATOM 3077 C C . TYR C 1 59 ? -14.581 -78.840 37.151 1.00 28.67 61 TYR B C 1
ATOM 3078 O O . TYR C 1 59 ? -14.534 -78.253 38.237 1.00 29.87 61 TYR B O 1
ATOM 3087 N N . VAL C 1 60 ? -13.962 -78.373 36.064 1.00 28.38 62 VAL B N 1
ATOM 3088 C CA . VAL C 1 60 ? -13.199 -77.131 36.118 1.00 30.03 62 VAL B CA 1
ATOM 3089 C C . VAL C 1 60 ? -14.123 -75.957 36.419 1.00 28.62 62 VAL B C 1
ATOM 3090 O O . VAL C 1 60 ? -13.783 -75.072 37.206 1.00 29.29 62 VAL B O 1
ATOM 3094 N N . TYR C 1 61 ? -15.310 -75.937 35.805 1.00 28.95 63 TYR B N 1
ATOM 3095 C CA . TYR C 1 61 ? -16.281 -74.887 36.109 1.00 28.60 63 TYR B CA 1
ATOM 3096 C C . TYR C 1 61 ? -16.705 -74.922 37.572 1.00 29.20 63 TYR B C 1
ATOM 3097 O O . TYR C 1 61 ? -16.946 -73.871 38.179 1.00 30.17 63 TYR B O 1
ATOM 3106 N N . HIS C 1 62 ? -16.828 -76.122 38.157 1.00 30.23 64 HIS B N 1
ATOM 3107 C CA . HIS C 1 62 ? -17.134 -76.197 39.584 1.00 30.91 64 HIS B CA 1
ATOM 3108 C C . HIS C 1 62 ? -15.983 -75.657 40.432 1.00 30.51 64 HIS B C 1
ATOM 3109 O O . HIS C 1 62 ? -16.224 -75.033 41.472 1.00 29.14 64 HIS B O 1
ATOM 3116 N N . ALA C 1 63 ? -14.733 -75.853 39.996 1.00 28.50 65 ALA B N 1
ATOM 3117 C CA . ALA C 1 63 ? -13.610 -75.257 40.718 1.00 30.04 65 ALA B CA 1
ATOM 3118 C C . ALA C 1 63 ? -13.628 -73.738 40.609 1.00 30.70 65 ALA B C 1
ATOM 3119 O O . ALA C 1 63 ? -13.305 -73.036 41.576 1.00 32.22 65 ALA B O 1
ATOM 3121 N N . LEU C 1 64 ? -14.018 -73.213 39.444 1.00 29.42 66 LEU B N 1
ATOM 3122 C CA . LEU C 1 64 ? -14.152 -71.768 39.290 1.00 29.84 66 LEU B CA 1
ATOM 3123 C C . LEU C 1 64 ? -15.255 -71.223 40.182 1.00 32.59 66 LEU B C 1
ATOM 3124 O O . LEU C 1 64 ? -15.093 -70.165 40.802 1.00 31.19 66 LEU B O 1
ATOM 3129 N N . PHE C 1 65 ? -16.390 -71.926 40.258 1.00 27.86 67 PHE B N 1
ATOM 3130 C CA . PHE C 1 65 ? -17.418 -71.526 41.211 1.00 30.75 67 PHE B CA 1
ATOM 3131 C C . PHE C 1 65 ? -16.858 -71.498 42.630 1.00 29.34 67 PHE B C 1
ATOM 3132 O O . PHE C 1 65 ? -17.061 -70.530 43.365 1.00 28.14 67 PHE B O 1
ATOM 3140 N N . ALA C 1 66 ? -16.158 -72.565 43.032 1.00 28.92 68 ALA B N 1
ATOM 3141 C CA . ALA C 1 66 ? -15.704 -72.678 44.416 1.00 28.46 68 ALA B CA 1
ATOM 3142 C C . ALA C 1 66 ? -14.732 -71.565 44.785 1.00 27.81 68 ALA B C 1
ATOM 3143 O O . ALA C 1 66 ? -14.649 -71.179 45.959 1.00 32.32 68 ALA B O 1
ATOM 3145 N N . TYR C 1 67 ? -14.005 -71.031 43.800 1.00 27.94 69 TYR B N 1
ATOM 3146 C CA . TYR C 1 67 ? -13.084 -69.924 44.038 1.00 30.98 69 TYR B CA 1
ATOM 3147 C C . TYR C 1 67 ? -13.830 -68.603 44.218 1.00 31.24 69 TYR B C 1
ATOM 3148 O O . TYR C 1 67 ? -13.612 -67.890 45.200 1.00 28.54 69 TYR B O 1
ATOM 3157 N N . PHE C 1 68 ? -14.704 -68.246 43.269 1.00 28.68 70 PHE B N 1
ATOM 3158 C CA . PHE C 1 68 ? -15.377 -66.957 43.358 1.00 26.87 70 PHE B CA 1
ATOM 3159 C C . PHE C 1 68 ? -16.472 -66.942 44.417 1.00 30.99 70 PHE B C 1
ATOM 3160 O O . PHE C 1 68 ? -16.966 -65.861 44.757 1.00 31.51 70 PHE B O 1
ATOM 3168 N N . ASP C 1 69 ? -16.828 -68.106 44.966 1.00 28.70 71 ASP B N 1
ATOM 3169 C CA . ASP C 1 69 ? -17.731 -68.223 46.108 1.00 31.74 71 ASP B CA 1
ATOM 3170 C C . ASP C 1 69 ? -17.036 -67.978 47.449 1.00 31.80 71 ASP B C 1
ATOM 3171 O O . ASP C 1 69 ? -17.718 -67.906 48.480 1.00 29.66 71 ASP B O 1
ATOM 3176 N N . ARG C 1 70 ? -15.711 -67.844 47.464 1.00 29.35 72 ARG B N 1
ATOM 3177 C CA . ARG C 1 70 ? -14.991 -67.573 48.707 1.00 32.06 72 ARG B CA 1
ATOM 3178 C C . ARG C 1 70 ? -15.377 -66.207 49.270 1.00 32.11 72 ARG B C 1
ATOM 3179 O O . ARG C 1 70 ? -15.661 -65.265 48.529 1.00 32.09 72 ARG B O 1
ATOM 3187 N N . ASP C 1 71 ? -15.365 -66.093 50.604 1.00 29.51 73 ASP B N 1
ATOM 3188 C CA . ASP C 1 71 ? -15.793 -64.837 51.222 1.00 31.52 73 ASP B CA 1
ATOM 3189 C C . ASP C 1 71 ? -14.877 -63.668 50.851 1.00 31.86 73 ASP B C 1
ATOM 3190 O O . ASP C 1 71 ? -15.340 -62.522 50.784 1.00 30.98 73 ASP B O 1
ATOM 3195 N N . ASN C 1 72 ? -13.595 -63.924 50.576 1.00 29.14 74 ASN B N 1
ATOM 3196 C CA . ASN C 1 72 ? -12.654 -62.843 50.280 1.00 33.56 74 ASN B CA 1
ATOM 3197 C C . ASN C 1 72 ? -12.562 -62.521 48.799 1.00 34.96 74 ASN B C 1
ATOM 3198 O O . ASN C 1 72 ? -11.817 -61.604 48.423 1.00 32.60 74 ASN B O 1
ATOM 3203 N N . ILE C 1 73 ? -13.280 -63.263 47.956 1.00 32.91 75 ILE B N 1
ATOM 3204 C CA . ILE C 1 73 ? -13.351 -62.994 46.524 1.00 32.58 75 ILE B CA 1
ATOM 3205 C C . ILE C 1 73 ? -14.701 -62.338 46.277 1.00 34.77 75 ILE B C 1
ATOM 3206 O O . ILE C 1 73 ? -14.775 -61.232 45.734 1.00 32.41 75 ILE B O 1
ATOM 3211 N N . ALA C 1 74 ? -15.775 -63.019 46.694 1.00 29.74 76 ALA B N 1
ATOM 3212 C CA . ALA C 1 74 ? -17.107 -62.429 46.797 1.00 31.71 76 ALA B CA 1
ATOM 3213 C C . ALA C 1 74 ? -17.590 -61.828 45.474 1.00 32.14 76 ALA B C 1
ATOM 3214 O O . ALA C 1 74 ? -18.181 -60.746 45.447 1.00 29.58 76 ALA B O 1
ATOM 3216 N N . LEU C 1 75 ? -17.347 -62.522 44.364 1.00 31.51 77 LEU B N 1
ATOM 3217 C CA . LEU C 1 75 ? -17.927 -62.118 43.078 1.00 32.76 77 LEU B CA 1
ATOM 3218 C C . LEU C 1 75 ? -19.095 -63.070 42.812 1.00 34.22 77 LEU B C 1
ATOM 3219 O O . LEU C 1 75 ? -18.931 -64.159 42.254 1.00 32.11 77 LEU B O 1
ATOM 3224 N N . LYS C 1 76 ? -20.285 -62.653 43.263 1.00 32.46 78 LYS B N 1
ATOM 3225 C CA . LYS C 1 76 ? -21.448 -63.537 43.289 1.00 35.99 78 LYS B CA 1
ATOM 3226 C C . LYS C 1 76 ? -21.949 -63.852 41.886 1.00 34.43 78 LYS B C 1
ATOM 3227 O O . LYS C 1 76 ? -22.444 -64.955 41.632 1.00 32.83 78 LYS B O 1
ATOM 3233 N N . GLY C 1 77 ? -21.862 -62.887 40.971 1.00 32.10 79 GLY B N 1
ATOM 3234 C CA . GLY C 1 77 ? -22.333 -63.129 39.618 1.00 30.98 79 GLY B CA 1
ATOM 3235 C C . GLY C 1 77 ? -21.456 -64.110 38.865 1.00 32.84 79 GLY B C 1
ATOM 3236 O O . GLY C 1 77 ? -21.958 -64.998 38.168 1.00 27.92 79 GLY B O 1
ATOM 3237 N N . LEU C 1 78 ? -20.133 -63.951 38.977 1.00 29.84 80 LEU B N 1
ATOM 3238 C CA . LEU C 1 78 ? -19.213 -64.904 38.367 1.00 32.72 80 LEU B CA 1
ATOM 3239 C C . LEU C 1 78 ? -19.394 -66.290 38.968 1.00 31.45 80 LEU B C 1
ATOM 3240 O O . LEU C 1 78 ? -19.396 -67.295 38.246 1.00 33.36 80 LEU B O 1
ATOM 3245 N N . ALA C 1 79 ? -19.562 -66.361 40.292 1.00 31.49 81 ALA B N 1
ATOM 3246 C CA . ALA C 1 79 ? -19.805 -67.646 40.942 1.00 35.12 81 ALA B CA 1
ATOM 3247 C C . ALA C 1 79 ? -21.042 -68.317 40.366 1.00 33.33 81 ALA B C 1
ATOM 3248 O O . ALA C 1 79 ? -21.005 -69.496 39.989 1.00 31.96 81 ALA B O 1
ATOM 3250 N N . LYS C 1 80 ? -22.150 -67.574 40.289 1.00 30.28 82 LYS B N 1
ATOM 3251 C CA . LYS C 1 80 ? -23.381 -68.125 39.725 1.00 31.75 82 LYS B CA 1
ATOM 3252 C C . LYS C 1 80 ? -23.187 -68.559 38.276 1.00 31.60 82 LYS B C 1
ATOM 3253 O O . LYS C 1 80 ? -23.652 -69.633 37.882 1.00 31.21 82 LYS B O 1
ATOM 3259 N N . PHE C 1 81 ? -22.496 -67.746 37.471 1.00 31.77 83 PHE B N 1
ATOM 3260 C CA . PHE C 1 81 ? -22.275 -68.112 36.072 1.00 31.91 83 PHE B CA 1
ATOM 3261 C C . PHE C 1 81 ? -21.496 -69.423 35.949 1.00 34.64 83 PHE B C 1
ATOM 3262 O O . PHE C 1 81 ? -21.866 -70.314 35.170 1.00 31.77 83 PHE B O 1
ATOM 3270 N N . PHE C 1 82 ? -20.408 -69.557 36.709 1.00 30.44 84 PHE B N 1
ATOM 3271 C CA . PHE C 1 82 ? -19.587 -70.761 36.618 1.00 31.96 84 PHE B CA 1
ATOM 3272 C C . PHE C 1 82 ? -20.318 -71.976 37.178 1.00 31.09 84 PHE B C 1
ATOM 3273 O O . PHE C 1 82 ? -20.173 -73.086 36.655 1.00 31.72 84 PHE B O 1
ATOM 3281 N N . LYS C 1 83 ? -21.112 -71.792 38.235 1.00 30.02 85 LYS B N 1
ATOM 3282 C CA . LYS C 1 83 ? -21.914 -72.896 38.749 1.00 30.96 85 LYS B CA 1
ATOM 3283 C C . LYS C 1 83 ? -22.902 -73.398 37.699 1.00 36.46 85 LYS B C 1
ATOM 3284 O O . LYS C 1 83 ? -23.032 -74.607 37.475 1.00 30.73 85 LYS B O 1
ATOM 3290 N N . GLU C 1 84 ? -23.632 -72.481 37.060 1.00 33.32 86 GLU B N 1
ATOM 3291 C CA . GLU C 1 84 ? -24.579 -72.905 36.037 1.00 35.32 86 GLU B CA 1
ATOM 3292 C C . GLU C 1 84 ? -23.864 -73.448 34.801 1.00 33.96 86 GLU B C 1
ATOM 3293 O O . GLU C 1 84 ? -24.375 -74.362 34.152 1.00 32.59 86 GLU B O 1
ATOM 3299 N N . SER C 1 85 ? -22.671 -72.935 34.483 1.00 32.39 87 SER B N 1
ATOM 3300 C CA . SER C 1 85 ? -21.886 -73.531 33.408 1.00 32.06 87 SER B CA 1
ATOM 3301 C C . SER C 1 85 ? -21.490 -74.970 33.743 1.00 33.57 87 SER B C 1
ATOM 3302 O O . SER C 1 85 ? -21.490 -75.841 32.863 1.00 33.68 87 SER B O 1
ATOM 3305 N N . SER C 1 86 ? -21.153 -75.235 35.011 1.00 29.45 88 SER B N 1
ATOM 3306 C CA . SER C 1 86 ? -20.811 -76.588 35.442 1.00 28.73 88 SER B CA 1
ATOM 3307 C C . SER C 1 86 ? -21.988 -77.543 35.272 1.00 34.79 88 SER B C 1
ATOM 3308 O O . SER C 1 86 ? -21.831 -78.666 34.768 1.00 30.83 88 SER B O 1
ATOM 3311 N N . GLU C 1 87 ? -23.172 -77.129 35.730 1.00 32.04 89 GLU B N 1
ATOM 3312 C CA . GLU C 1 87 ? -24.387 -77.911 35.529 1.00 38.50 89 GLU B CA 1
ATOM 3313 C C . GLU C 1 87 ? -24.648 -78.174 34.043 1.00 37.62 89 GLU B C 1
ATOM 3314 O O . GLU C 1 87 ? -24.986 -79.294 33.652 1.00 38.92 89 GLU B O 1
ATOM 3320 N N . GLU C 1 88 ? -24.506 -77.138 33.211 1.00 36.82 90 GLU B N 1
ATOM 3321 C CA . GLU C 1 88 ? -24.742 -77.273 31.774 1.00 40.98 90 GLU B CA 1
ATOM 3322 C C . GLU C 1 88 ? -23.817 -78.313 31.138 1.00 42.03 90 GLU B C 1
ATOM 3323 O O . GLU C 1 88 ? -24.279 -79.186 30.389 1.00 37.72 90 GLU B O 1
ATOM 3329 N N . GLU C 1 89 ? -22.510 -78.238 31.423 1.00 34.14 91 GLU B N 1
ATOM 3330 C CA . GLU C 1 89 ? -21.575 -79.199 30.848 1.00 32.68 91 GLU B CA 1
ATOM 3331 C C . GLU C 1 89 ? -21.855 -80.613 31.344 1.00 34.58 91 GLU B C 1
ATOM 3332 O O . GLU C 1 89 ? -21.742 -81.575 30.578 1.00 30.00 91 GLU B O 1
ATOM 3338 N N . ARG C 1 90 ? -22.237 -80.765 32.614 1.00 33.39 92 ARG B N 1
ATOM 3339 C CA . ARG C 1 90 ? -22.588 -82.098 33.089 1.00 36.38 92 ARG B CA 1
ATOM 3340 C C . ARG C 1 90 ? -23.837 -82.620 32.383 1.00 36.40 92 ARG B C 1
ATOM 3341 O O . ARG C 1 90 ? -23.936 -83.819 32.097 1.00 32.00 92 ARG B O 1
ATOM 3349 N N . GLU C 1 91 ? -24.798 -81.738 32.091 1.00 30.70 93 GLU B N 1
ATOM 3350 C CA . GLU C 1 91 ? -25.956 -82.147 31.300 1.00 36.35 93 GLU B CA 1
ATOM 3351 C C . GLU C 1 91 ? -25.556 -82.575 29.886 1.00 33.13 93 GLU B C 1
ATOM 3352 O O . GLU C 1 91 ? -26.160 -83.495 29.324 1.00 34.54 93 GLU B O 1
ATOM 3358 N N . HIS C 1 92 ? -24.539 -81.937 29.297 1.00 32.49 94 HIS B N 1
ATOM 3359 C CA . HIS C 1 92 ? -24.043 -82.393 27.994 1.00 32.15 94 HIS B CA 1
ATOM 3360 C C . HIS C 1 92 ? -23.476 -83.805 28.092 1.00 32.78 94 HIS B C 1
ATOM 3361 O O . HIS C 1 92 ? -23.736 -84.657 27.232 1.00 31.25 94 HIS B O 1
ATOM 3368 N N . ALA C 1 93 ? -22.704 -84.076 29.150 1.00 32.26 95 ALA B N 1
ATOM 3369 C CA . ALA C 1 93 ? -22.176 -85.419 29.360 1.00 34.10 95 ALA B CA 1
ATOM 3370 C C . ALA C 1 93 ? -23.304 -86.441 29.455 1.00 30.62 95 ALA B C 1
ATOM 3371 O O . ALA C 1 93 ? -23.242 -87.506 28.834 1.00 27.85 95 ALA B O 1
ATOM 3373 N N . GLU C 1 94 ? -24.344 -86.136 30.240 1.00 30.48 96 GLU B N 1
ATOM 3374 C CA . GLU C 1 94 ? -25.451 -87.082 30.408 1.00 29.54 96 GLU B CA 1
ATOM 3375 C C . GLU C 1 94 ? -26.209 -87.297 29.100 1.00 29.06 96 GLU B C 1
ATOM 3376 O O . GLU C 1 94 ? -26.724 -88.395 28.845 1.00 29.12 96 GLU B O 1
ATOM 3382 N N . GLN C 1 95 ? -26.359 -86.243 28.303 1.00 28.74 97 GLN B N 1
ATOM 3383 C CA . GLN C 1 95 ? -26.987 -86.393 26.996 1.00 31.85 97 GLN B CA 1
ATOM 3384 C C . GLN C 1 95 ? -26.166 -87.305 26.090 1.00 32.12 97 GLN B C 1
ATOM 3385 O O . GLN C 1 95 ? -26.724 -88.102 25.329 1.00 30.09 97 GLN B O 1
ATOM 3391 N N . LEU C 1 96 ? -24.837 -87.202 26.157 1.00 30.49 98 LEU B N 1
ATOM 3392 C CA . LEU C 1 96 ? -23.991 -88.078 25.350 1.00 30.54 98 LEU B CA 1
ATOM 3393 C C . LEU C 1 96 ? -24.028 -89.518 25.854 1.00 29.04 98 LEU B C 1
ATOM 3394 O O . LEU C 1 96 ? -23.955 -90.456 25.050 1.00 28.54 98 LEU B O 1
ATOM 3399 N N . ILE C 1 97 ? -24.154 -89.717 27.171 1.00 27.68 99 ILE B N 1
ATOM 3400 C CA . ILE C 1 97 ? -24.365 -91.063 27.706 1.00 29.12 99 ILE B CA 1
ATOM 3401 C C . ILE C 1 97 ? -25.637 -91.672 27.123 1.00 30.11 99 ILE B C 1
ATOM 3402 O O . ILE C 1 97 ? -25.636 -92.804 26.619 1.00 29.49 99 ILE B O 1
ATOM 3407 N N . LYS C 1 98 ? -26.742 -90.921 27.180 1.00 29.17 100 LYS B N 1
ATOM 3408 C CA . LYS C 1 98 ? -28.007 -91.390 26.622 1.00 30.58 100 LYS B CA 1
ATOM 3409 C C . LYS C 1 98 ? -27.890 -91.678 25.136 1.00 28.65 100 LYS B C 1
ATOM 3410 O O . LYS C 1 98 ? -28.444 -92.665 24.641 1.00 28.60 100 LYS B O 1
ATOM 3416 N N . TYR C 1 99 ? -27.206 -90.804 24.397 1.00 25.85 101 TYR B N 1
ATOM 3417 C CA . TYR C 1 99 ? -27.031 -91.027 22.967 1.00 27.46 101 TYR B CA 1
ATOM 3418 C C . TYR C 1 99 ? -26.263 -92.321 22.698 1.00 29.84 101 TYR B C 1
ATOM 3419 O O . TYR C 1 99 ? -26.631 -93.102 21.812 1.00 27.92 101 TYR B O 1
ATOM 3428 N N . GLN C 1 100 ? -25.177 -92.547 23.449 1.00 27.76 102 GLN B N 1
ATOM 3429 C CA . GLN C 1 100 ? -24.397 -93.778 23.324 1.00 26.55 102 GLN B CA 1
ATOM 3430 C C . GLN C 1 100 ? -25.296 -95.007 23.432 1.00 28.13 102 GLN B C 1
ATOM 3431 O O . GLN C 1 100 ? -25.195 -95.942 22.628 1.00 27.58 102 GLN B O 1
ATOM 3437 N N . ASN C 1 101 ? -26.206 -95.009 24.412 1.00 27.82 103 ASN B N 1
ATOM 3438 C CA . ASN C 1 101 ? -27.088 -96.160 24.583 1.00 28.66 103 ASN B CA 1
ATOM 3439 C C . ASN C 1 101 ? -28.153 -96.232 23.493 1.00 27.00 103 ASN B C 1
ATOM 3440 O O . ASN C 1 101 ? -28.529 -97.335 23.080 1.00 29.69 103 ASN B O 1
ATOM 3445 N N . ILE C 1 102 ? -28.629 -95.088 22.998 1.00 26.36 104 ILE B N 1
ATOM 3446 C CA . ILE C 1 102 ? -29.558 -95.102 21.867 1.00 31.38 104 ILE B CA 1
ATOM 3447 C C . ILE C 1 102 ? -28.927 -95.802 20.666 1.00 29.69 104 ILE B C 1
ATOM 3448 O O . ILE C 1 102 ? -29.587 -96.583 19.969 1.00 28.81 104 ILE B O 1
ATOM 3453 N N . ARG C 1 103 ? -27.634 -95.549 20.414 1.00 25.64 105 ARG B N 1
ATOM 3454 C CA . ARG C 1 103 ? -26.965 -96.140 19.261 1.00 24.88 105 ARG B CA 1
ATOM 3455 C C . ARG C 1 103 ? -26.444 -97.546 19.526 1.00 28.39 105 ARG B C 1
ATOM 3456 O O . ARG C 1 103 ? -25.980 -98.203 18.586 1.00 28.85 105 ARG B O 1
ATOM 3464 N N . GLY C 1 104 ? -26.497 -98.020 20.766 1.00 28.78 106 GLY B N 1
ATOM 3465 C CA . GLY C 1 104 ? -26.050 -99.359 21.077 1.00 30.42 106 GLY B CA 1
ATOM 3466 C C . GLY C 1 104 ? -24.583 -99.484 21.422 1.00 30.14 106 GLY B C 1
ATOM 3467 O O . GLY C 1 104 ? -24.078 -100.609 21.485 1.00 29.60 106 GLY B O 1
ATOM 3468 N N . GLY C 1 105 ? -23.876 -98.368 21.626 1.00 25.63 107 GLY B N 1
ATOM 3469 C CA . GLY C 1 105 ? -22.538 -98.438 22.171 1.00 30.46 107 GLY B CA 1
ATOM 3470 C C . GLY C 1 105 ? -22.576 -98.615 23.681 1.00 31.76 107 GLY B C 1
ATOM 3471 O O . GLY C 1 105 ? -23.622 -98.502 24.317 1.00 31.47 107 GLY B O 1
ATOM 3472 N N . ARG C 1 106 ? -21.420 -98.912 24.262 1.00 30.25 108 ARG B N 1
ATOM 3473 C CA . ARG C 1 106 ? -21.311 -99.101 25.702 1.00 30.78 108 ARG B CA 1
ATOM 3474 C C . ARG C 1 106 ? -20.583 -97.915 26.296 1.00 28.91 108 ARG B C 1
ATOM 3475 O O . ARG C 1 106 ? -19.472 -97.586 25.864 1.00 29.36 108 ARG B O 1
ATOM 3483 N N . VAL C 1 107 ? -21.218 -97.279 27.279 1.00 29.20 109 VAL B N 1
ATOM 3484 C CA . VAL C 1 107 ? -20.615 -96.146 27.963 1.00 30.56 109 VAL B CA 1
ATOM 3485 C C . VAL C 1 107 ? -19.461 -96.638 28.823 1.00 32.08 109 VAL B C 1
ATOM 3486 O O . VAL C 1 107 ? -19.617 -97.577 29.621 1.00 28.69 109 VAL B O 1
ATOM 3490 N N . VAL C 1 108 ? -18.294 -96.021 28.648 1.00 33.46 110 VAL B N 1
ATOM 3491 C CA . VAL C 1 108 ? -17.146 -96.206 29.523 1.00 34.63 110 VAL B CA 1
ATOM 3492 C C . VAL C 1 108 ? -16.813 -94.849 30.121 1.00 37.14 110 VAL B C 1
ATOM 3493 O O . VAL C 1 108 ? -16.574 -93.884 29.385 1.00 32.87 110 VAL B O 1
ATOM 3497 N N . LEU C 1 109 ? -16.789 -94.775 31.447 1.00 33.78 111 LEU B N 1
ATOM 3498 C CA . LEU C 1 109 ? -16.531 -93.536 32.162 1.00 34.21 111 LEU B CA 1
ATOM 3499 C C . LEU C 1 109 ? -15.080 -93.539 32.637 1.00 39.43 111 LEU B C 1
ATOM 3500 O O . LEU C 1 109 ? -14.678 -94.410 33.417 1.00 42.48 111 LEU B O 1
ATOM 3505 N N . HIS C 1 110 ? -14.302 -92.590 32.148 1.00 34.41 112 HIS B N 1
ATOM 3506 C CA . HIS C 1 110 ? -12.882 -92.445 32.415 1.00 37.76 112 HIS B CA 1
ATOM 3507 C C . HIS C 1 110 ? -12.646 -91.516 33.595 1.00 38.48 112 HIS B C 1
ATOM 3508 O O . HIS C 1 110 ? -13.543 -90.773 34.002 1.00 34.56 112 HIS B O 1
ATOM 3515 N N . PRO C 1 111 ? -11.444 -91.540 34.179 1.00 40.30 113 PRO B N 1
ATOM 3516 C CA . PRO C 1 111 ? -11.200 -90.705 35.355 1.00 36.46 113 PRO B CA 1
ATOM 3517 C C . PRO C 1 111 ? -11.401 -89.229 35.046 1.00 36.70 113 PRO B C 1
ATOM 3518 O O . PRO C 1 111 ? -11.260 -88.775 33.907 1.00 33.08 113 PRO B O 1
ATOM 3522 N N . ILE C 1 112 ? -11.801 -88.487 36.071 1.00 35.52 114 ILE B N 1
ATOM 3523 C CA . ILE C 1 112 ? -11.941 -87.039 35.975 1.00 35.24 114 ILE B CA 1
ATOM 3524 C C . ILE C 1 112 ? -10.776 -86.427 36.733 1.00 36.72 114 ILE B C 1
ATOM 3525 O O . ILE C 1 112 ? -10.616 -86.655 37.939 1.00 37.01 114 ILE B O 1
ATOM 3530 N N . THR C 1 113 ? -9.952 -85.672 36.019 1.00 37.86 115 THR B N 1
ATOM 3531 C CA . THR C 1 113 ? -8.719 -85.149 36.577 1.00 37.96 115 THR B CA 1
ATOM 3532 C C . THR C 1 113 ? -9.015 -83.970 37.506 1.00 36.52 115 THR B C 1
ATOM 3533 O O . THR C 1 113 ? -10.053 -83.309 37.410 1.00 37.26 115 THR B O 1
ATOM 3537 N N . SER C 1 114 ? -8.091 -83.719 38.410 1.00 38.53 116 SER B N 1
ATOM 3538 C CA . SER C 1 114 ? -8.264 -82.682 39.420 1.00 38.74 116 SER B CA 1
ATOM 3539 C C . SER C 1 114 ? -8.025 -81.303 38.805 1.00 36.19 116 SER B C 1
ATOM 3540 O O . SER C 1 114 ? -6.987 -81.086 38.183 1.00 39.81 116 SER B O 1
ATOM 3543 N N . PRO C 1 115 ? -8.951 -80.360 38.952 1.00 39.20 117 PRO B N 1
ATOM 3544 C CA . PRO C 1 115 ? -8.746 -79.013 38.370 1.00 34.33 117 PRO B CA 1
ATOM 3545 C C . PRO C 1 115 ? -7.907 -78.141 39.280 1.00 33.00 117 PRO B C 1
ATOM 3546 O O . PRO C 1 115 ? -7.711 -78.474 40.463 1.00 36.55 117 PRO B O 1
ATOM 3550 N N . PRO C 1 116 ? -7.394 -77.003 38.795 1.00 35.75 118 PRO B N 1
ATOM 3551 C CA . PRO C 1 116 ? -6.754 -76.046 39.704 1.00 38.05 118 PRO B CA 1
ATOM 3552 C C . PRO C 1 116 ? -7.779 -75.522 40.696 1.00 37.17 118 PRO B C 1
ATOM 3553 O O . PRO C 1 116 ? -8.987 -75.542 40.440 1.00 37.35 118 PRO B O 1
ATOM 3557 N N . SER C 1 117 ? -7.287 -75.073 41.854 1.00 34.90 119 SER B N 1
ATOM 3558 C CA . SER C 1 117 ? -8.149 -74.461 42.854 1.00 35.23 119 SER B CA 1
ATOM 3559 C C . SER C 1 117 ? -8.008 -72.944 42.932 1.00 39.50 119 SER B C 1
ATOM 3560 O O . SER C 1 117 ? -8.941 -72.280 43.401 1.00 34.21 119 SER B O 1
ATOM 3563 N N . GLU C 1 118 ? -6.887 -72.381 42.475 1.00 35.12 120 GLU B N 1
ATOM 3564 C CA . GLU C 1 118 ? -6.613 -70.951 42.570 1.00 34.50 120 GLU B CA 1
ATOM 3565 C C . GLU C 1 118 ? -6.722 -70.292 41.205 1.00 37.96 120 GLU B C 1
ATOM 3566 O O . GLU C 1 118 ? -6.216 -70.815 40.207 1.00 37.48 120 GLU B O 1
ATOM 3572 N N . PHE C 1 119 ? -7.374 -69.136 41.166 1.00 34.93 121 PHE B N 1
ATOM 3573 C CA . PHE C 1 119 ? -7.545 -68.390 39.927 1.00 35.86 121 PHE B CA 1
ATOM 3574 C C . PHE C 1 119 ? -7.211 -66.921 40.145 1.00 35.98 121 PHE B C 1
ATOM 3575 O O . PHE C 1 119 ? -7.884 -66.021 39.636 1.00 38.34 121 PHE B O 1
ATOM 3583 N N . GLU C 1 120 ? -6.156 -66.664 40.915 1.00 39.30 122 GLU B N 1
ATOM 3584 C CA . GLU C 1 120 ? -5.690 -65.311 41.183 1.00 40.57 122 GLU B CA 1
ATOM 3585 C C . GLU C 1 120 ? -4.752 -64.871 40.067 1.00 42.26 122 GLU B C 1
ATOM 3586 O O . GLU C 1 120 ? -3.869 -65.631 39.658 1.00 41.24 122 GLU B O 1
ATOM 3592 N N . HIS C 1 121 ? -4.956 -63.651 39.574 1.00 41.04 123 HIS B N 1
ATOM 3593 C CA . HIS C 1 121 ? -4.131 -63.079 38.514 1.00 40.35 123 HIS B CA 1
ATOM 3594 C C . HIS C 1 121 ? -4.043 -61.583 38.762 1.00 41.18 123 HIS B C 1
ATOM 3595 O O . HIS C 1 121 ? -5.013 -60.862 38.516 1.00 39.90 123 HIS B O 1
ATOM 3602 N N . SER C 1 122 ? -2.888 -61.107 39.237 1.00 47.00 124 SER B N 1
ATOM 3603 C CA . SER C 1 122 ? -2.823 -59.728 39.718 1.00 44.80 124 SER B CA 1
ATOM 3604 C C . SER C 1 122 ? -2.940 -58.716 38.577 1.00 47.01 124 SER B C 1
ATOM 3605 O O . SER C 1 122 ? -3.599 -57.680 38.733 1.00 49.51 124 SER B O 1
ATOM 3608 N N . GLU C 1 123 ? -2.336 -58.999 37.417 1.00 42.40 125 GLU B N 1
ATOM 3609 C CA . GLU C 1 123 ? -2.313 -57.993 36.355 1.00 46.98 125 GLU B CA 1
ATOM 3610 C C . GLU C 1 123 ? -3.620 -57.972 35.565 1.00 45.08 125 GLU B C 1
ATOM 3611 O O . GLU C 1 123 ? -4.151 -56.897 35.269 1.00 45.39 125 GLU B O 1
ATOM 3617 N N . LYS C 1 124 ? -4.150 -59.145 35.200 1.00 44.20 126 LYS B N 1
ATOM 3618 C CA . LYS C 1 124 ? -5.464 -59.199 34.568 1.00 39.92 126 LYS B CA 1
ATOM 3619 C C . LYS C 1 124 ? -6.592 -58.956 35.564 1.00 38.78 126 LYS B C 1
ATOM 3620 O O . LYS C 1 124 ? -7.627 -58.398 35.190 1.00 35.38 126 LYS B O 1
ATOM 3626 N N . GLY C 1 125 ? -6.411 -59.340 36.828 1.00 38.26 127 GLY B N 1
ATOM 3627 C CA . GLY C 1 125 ? -7.533 -59.404 37.743 1.00 35.49 127 GLY B CA 1
ATOM 3628 C C . GLY C 1 125 ? -8.150 -60.785 37.633 1.00 35.70 127 GLY B C 1
ATOM 3629 O O . GLY C 1 125 ? -8.193 -61.357 36.539 1.00 32.78 127 GLY B O 1
ATOM 3630 N N . ASP C 1 126 ? -8.615 -61.335 38.758 1.00 35.17 128 ASP B N 1
ATOM 3631 C CA . ASP C 1 126 ? -9.112 -62.710 38.775 1.00 36.26 128 ASP B CA 1
ATOM 3632 C C . ASP C 1 126 ? -10.261 -62.909 37.793 1.00 32.42 128 ASP B C 1
ATOM 3633 O O . ASP C 1 126 ? -10.360 -63.959 37.156 1.00 31.49 128 ASP B O 1
ATOM 3638 N N . ALA C 1 127 ? -11.157 -61.925 37.686 1.00 31.44 129 ALA B N 1
ATOM 3639 C CA . ALA C 1 127 ? -12.352 -62.089 36.863 1.00 31.44 129 ALA B CA 1
ATOM 3640 C C . ALA C 1 127 ? -11.995 -62.229 35.390 1.00 30.23 129 ALA B C 1
ATOM 3641 O O . ALA C 1 127 ? -12.441 -63.164 34.715 1.00 30.14 129 ALA B O 1
ATOM 3643 N N . LEU C 1 128 ? -11.198 -61.297 34.868 1.00 30.33 130 LEU B N 1
ATOM 3644 C CA . LEU C 1 128 ? -10.833 -61.362 33.459 1.00 31.79 130 LEU B CA 1
ATOM 3645 C C . LEU C 1 128 ? -10.058 -62.639 33.152 1.00 31.23 130 LEU B C 1
ATOM 3646 O O . LEU C 1 128 ? -10.315 -63.305 32.141 1.00 31.61 130 LEU B O 1
ATOM 3651 N N . TYR C 1 129 ? -9.113 -63.002 34.020 1.00 31.62 131 TYR B N 1
ATOM 3652 C CA . TYR C 1 129 ? -8.363 -64.232 33.820 1.00 32.75 131 TYR B CA 1
ATOM 3653 C C . TYR C 1 129 ? -9.280 -65.454 33.811 1.00 35.21 131 TYR B C 1
ATOM 3654 O O . TYR C 1 129 ? -9.122 -66.352 32.971 1.00 34.12 131 TYR B O 1
ATOM 3663 N N . ALA C 1 130 ? -10.258 -65.505 34.725 1.00 32.84 132 ALA B N 1
ATOM 3664 C CA . ALA C 1 130 ? -11.156 -66.662 34.766 1.00 31.38 132 ALA B CA 1
ATOM 3665 C C . ALA C 1 130 ? -12.065 -66.714 33.537 1.00 31.96 132 ALA B C 1
ATOM 3666 O O . ALA C 1 130 ? -12.376 -67.804 33.031 1.00 32.29 132 ALA B O 1
ATOM 3668 N N . MET C 1 131 ? -12.509 -65.554 33.048 1.00 30.89 133 MET B N 1
ATOM 3669 C CA . MET C 1 131 ? -13.356 -65.537 31.858 1.00 32.61 133 MET B CA 1
ATOM 3670 C C . MET C 1 131 ? -12.563 -65.926 30.617 1.00 32.52 133 MET B C 1
ATOM 3671 O O . MET C 1 131 ? -13.084 -66.614 29.730 1.00 28.47 133 MET B O 1
ATOM 3676 N N . GLU C 1 132 ? -11.299 -65.501 30.538 1.00 29.31 134 GLU B N 1
ATOM 3677 C CA . GLU C 1 132 ? -10.446 -65.953 29.448 1.00 28.67 134 GLU B CA 1
ATOM 3678 C C . GLU C 1 132 ? -10.175 -67.448 29.530 1.00 33.57 134 GLU B C 1
ATOM 3679 O O . GLU C 1 132 ? -10.013 -68.102 28.492 1.00 35.42 134 GLU B O 1
ATOM 3685 N N . LEU C 1 133 ? -10.122 -68.009 30.742 1.00 32.78 135 LEU B N 1
ATOM 3686 C CA . LEU C 1 133 ? -9.960 -69.454 30.865 1.00 33.93 135 LEU B CA 1
ATOM 3687 C C . LEU C 1 133 ? -11.223 -70.188 30.422 1.00 32.69 135 LEU B C 1
ATOM 3688 O O . LEU C 1 133 ? -11.145 -71.228 29.757 1.00 32.04 135 LEU B O 1
ATOM 3693 N N . ALA C 1 134 ? -12.394 -69.675 30.804 1.00 28.89 136 ALA B N 1
ATOM 3694 C CA . ALA C 1 134 ? -13.647 -70.260 30.341 1.00 32.81 136 ALA B CA 1
ATOM 3695 C C . ALA C 1 134 ? -13.727 -70.232 28.819 1.00 31.71 136 ALA B C 1
ATOM 3696 O O . ALA C 1 134 ? -14.176 -71.202 28.193 1.00 34.06 136 ALA B O 1
ATOM 3698 N N . LEU C 1 135 ? -13.265 -69.141 28.203 1.00 31.47 137 LEU B N 1
ATOM 3699 C CA . LEU C 1 135 ? -13.253 -69.066 26.747 1.00 35.55 137 LEU B CA 1
ATOM 3700 C C . LEU C 1 135 ? -12.380 -70.164 26.144 1.00 33.45 137 LEU B C 1
ATOM 3701 O O . LEU C 1 135 ? -12.770 -70.801 25.162 1.00 33.85 137 LEU B O 1
ATOM 3706 N N . SER C 1 136 ? -11.200 -70.407 26.729 1.00 35.33 138 SER B N 1
ATOM 3707 C CA . SER C 1 136 ? -10.346 -71.498 26.257 1.00 37.35 138 SER B CA 1
ATOM 3708 C C . SER C 1 136 ? -11.013 -72.852 26.458 1.00 35.02 138 SER B C 1
ATOM 3709 O O . SER C 1 136 ? -10.927 -73.730 25.591 1.00 34.02 138 SER B O 1
ATOM 3712 N N . LEU C 1 137 ? -11.666 -73.046 27.608 1.00 33.29 139 LEU B N 1
ATOM 3713 C CA . LEU C 1 137 ? -12.401 -74.284 27.853 1.00 34.85 139 LEU B CA 1
ATOM 3714 C C . LEU C 1 137 ? -13.439 -74.530 26.763 1.00 34.92 139 LEU B C 1
ATOM 3715 O O . LEU C 1 137 ? -13.559 -75.647 26.248 1.00 36.57 139 LEU B O 1
ATOM 3720 N N . GLU C 1 138 ? -14.200 -73.494 26.399 1.00 33.70 140 GLU B N 1
ATOM 3721 C CA . GLU C 1 138 ? -15.262 -73.657 25.407 1.00 36.52 140 GLU B CA 1
ATOM 3722 C C . GLU C 1 138 ? -14.697 -73.946 24.022 1.00 35.03 140 GLU B C 1
ATOM 3723 O O . GLU C 1 138 ? -15.247 -74.774 23.285 1.00 33.95 140 GLU B O 1
ATOM 3729 N N . LYS C 1 139 ? -13.610 -73.265 23.646 1.00 31.03 141 LYS B N 1
ATOM 3730 C CA . LYS C 1 139 ? -12.991 -73.533 22.353 1.00 33.78 141 LYS B CA 1
ATOM 3731 C C . LYS C 1 139 ? -12.322 -74.896 22.329 1.00 34.77 141 LYS B C 1
ATOM 3732 O O . LYS C 1 139 ? -12.292 -75.539 21.275 1.00 34.27 141 LYS B O 1
ATOM 3738 N N . LEU C 1 140 ? -11.789 -75.364 23.466 1.00 34.32 142 LEU B N 1
ATOM 3739 C CA . LEU C 1 140 ? -11.263 -76.726 23.487 1.00 33.97 142 LEU B CA 1
ATOM 3740 C C . LEU C 1 140 ? -12.388 -77.744 23.325 1.00 35.17 142 LEU B C 1
ATOM 3741 O O . LEU C 1 140 ? -12.259 -78.706 22.557 1.00 35.75 142 LEU B O 1
ATOM 3746 N N . THR C 1 141 ? -13.490 -77.566 24.062 1.00 31.98 143 THR B N 1
ATOM 3747 C CA . THR C 1 141 ? -14.648 -78.435 23.877 1.00 32.02 143 THR B CA 1
ATOM 3748 C C . THR C 1 141 ? -15.124 -78.411 22.426 1.00 32.21 143 THR B C 1
ATOM 3749 O O . THR C 1 141 ? -15.482 -79.453 21.867 1.00 29.64 143 THR B O 1
ATOM 3753 N N . ASN C 1 142 ? -15.114 -77.231 21.797 1.00 31.60 144 ASN B N 1
ATOM 3754 C CA . ASN C 1 142 ? -15.542 -77.121 20.399 1.00 33.23 144 ASN B CA 1
ATOM 3755 C C . ASN C 1 142 ? -14.645 -77.946 19.478 1.00 31.76 144 ASN B C 1
ATOM 3756 O O . ASN C 1 142 ? -15.127 -78.661 18.594 1.00 30.46 144 ASN B O 1
ATOM 3761 N N . GLU C 1 143 ? -13.332 -77.838 19.667 1.00 31.97 145 GLU B N 1
ATOM 3762 C CA . GLU C 1 143 ? -12.380 -78.624 18.893 1.00 35.63 145 GLU B CA 1
ATOM 3763 C C . GLU C 1 143 ? -12.624 -80.122 19.053 1.00 34.54 145 GLU B C 1
ATOM 3764 O O . GLU C 1 143 ? -12.548 -80.881 18.079 1.00 31.33 145 GLU B O 1
ATOM 3770 N N . LYS C 1 144 ? -12.911 -80.567 20.279 1.00 32.08 146 LYS B N 1
ATOM 3771 C CA . LYS C 1 144 ? -13.215 -81.978 20.513 1.00 29.67 146 LYS B CA 1
ATOM 3772 C C . LYS C 1 144 ? -14.494 -82.395 19.797 1.00 32.84 146 LYS B C 1
ATOM 3773 O O . LYS C 1 144 ? -14.540 -83.456 19.162 1.00 30.91 146 LYS B O 1
ATOM 3779 N N . LEU C 1 145 ? -15.536 -81.557 19.868 1.00 29.74 147 LEU B N 1
ATOM 3780 C CA . LEU C 1 145 ? -16.785 -81.843 19.160 1.00 28.27 147 LEU B CA 1
ATOM 3781 C C . LEU C 1 145 ? -16.573 -81.933 17.652 1.00 30.26 147 LEU B C 1
ATOM 3782 O O . LEU C 1 145 ? -17.171 -82.790 16.983 1.00 28.16 147 LEU B O 1
ATOM 3787 N N . LEU C 1 146 ? -15.755 -81.029 17.091 1.00 28.11 148 LEU B N 1
ATOM 3788 C CA . LEU C 1 146 ? -15.482 -81.063 15.655 1.00 33.15 148 LEU B CA 1
ATOM 3789 C C . LEU C 1 146 ? -14.702 -82.316 15.279 1.00 30.60 148 LEU B C 1
ATOM 3790 O O . LEU C 1 146 ? -14.870 -82.841 14.176 1.00 30.21 148 LEU B O 1
ATOM 3795 N N . HIS C 1 147 ? -13.875 -82.824 16.194 1.00 30.62 149 HIS B N 1
ATOM 3796 C CA . HIS C 1 147 ? -13.244 -84.125 15.998 1.00 32.20 149 HIS B CA 1
ATOM 3797 C C . HIS C 1 147 ? -14.280 -85.251 15.974 1.00 32.87 149 HIS B C 1
ATOM 3798 O O . HIS C 1 147 ? -14.228 -86.131 15.108 1.00 31.75 149 HIS B O 1
ATOM 3805 N N . VAL C 1 148 ? -15.218 -85.257 16.930 1.00 30.70 150 VAL B N 1
ATOM 3806 C CA . VAL C 1 148 ? -16.271 -86.276 16.920 1.00 29.61 150 VAL B CA 1
ATOM 3807 C C . VAL C 1 148 ? -17.020 -86.241 15.592 1.00 30.54 150 VAL B C 1
ATOM 3808 O O . VAL C 1 148 ? -17.316 -87.282 14.997 1.00 29.09 150 VAL B O 1
ATOM 3812 N N . HIS C 1 149 ? -17.330 -85.037 15.107 1.00 29.24 151 HIS B N 1
ATOM 3813 C CA . HIS C 1 149 ? -18.034 -84.902 13.838 1.00 29.87 151 HIS B CA 1
ATOM 3814 C C . HIS C 1 149 ? -17.222 -85.503 12.694 1.00 32.79 151 HIS B C 1
ATOM 3815 O O . HIS C 1 149 ? -17.772 -86.216 11.846 1.00 29.48 151 HIS B O 1
ATOM 3822 N N . SER C 1 150 ? -15.908 -85.236 12.657 1.00 30.96 152 SER B N 1
ATOM 3823 C CA . SER C 1 150 ? -15.094 -85.786 11.575 1.00 33.67 152 SER B CA 1
ATOM 3824 C C . SER C 1 150 ? -14.972 -87.304 11.686 1.00 31.83 152 SER B C 1
ATOM 3825 O O . SER C 1 150 ? -14.904 -87.990 10.663 1.00 33.70 152 SER B O 1
ATOM 3828 N N . VAL C 1 151 ? -14.977 -87.856 12.904 1.00 31.73 153 VAL B N 1
ATOM 3829 C CA . VAL C 1 151 ? -15.022 -89.313 13.039 1.00 32.34 153 VAL B CA 1
ATOM 3830 C C . VAL C 1 151 ? -16.315 -89.861 12.439 1.00 33.88 153 VAL B C 1
ATOM 3831 O O . VAL C 1 151 ? -16.308 -90.875 11.726 1.00 32.24 153 VAL B O 1
ATOM 3835 N N . ALA C 1 152 ? -17.444 -89.195 12.705 1.00 29.90 154 ALA B N 1
ATOM 3836 C CA . ALA C 1 152 ? -18.717 -89.626 12.125 1.00 26.46 154 ALA B CA 1
ATOM 3837 C C . ALA C 1 152 ? -18.679 -89.609 10.596 1.00 31.33 154 ALA B C 1
ATOM 3838 O O . ALA C 1 152 ? -19.166 -90.542 9.942 1.00 33.11 154 ALA B O 1
ATOM 3840 N N . ASP C 1 153 ? -18.115 -88.551 10.008 1.00 31.11 155 ASP B N 1
ATOM 3841 C CA . ASP C 1 153 ? -18.073 -88.442 8.550 1.00 33.45 155 ASP B CA 1
ATOM 3842 C C . ASP C 1 153 ? -17.186 -89.527 7.938 1.00 35.35 155 ASP B C 1
ATOM 3843 O O . ASP C 1 153 ? -17.574 -90.183 6.966 1.00 33.81 155 ASP B O 1
ATOM 3848 N N . ARG C 1 154 ? -15.986 -89.730 8.496 1.00 34.61 156 ARG B N 1
ATOM 3849 C CA . ARG C 1 154 ? -15.092 -90.781 8.007 1.00 36.44 156 ARG B CA 1
ATOM 3850 C C . ARG C 1 154 ? -15.746 -92.155 8.047 1.00 34.88 156 ARG B C 1
ATOM 3851 O O . ARG C 1 154 ? -15.384 -93.039 7.266 1.00 35.90 156 ARG B O 1
ATOM 3859 N N . ASN C 1 155 ? -16.686 -92.371 8.960 1.00 33.73 157 ASN B N 1
ATOM 3860 C CA . ASN C 1 155 ? -17.348 -93.662 9.080 1.00 34.01 157 ASN B CA 1
ATOM 3861 C C . ASN C 1 155 ? -18.725 -93.696 8.425 1.00 32.46 157 ASN B C 1
ATOM 3862 O O . ASN C 1 155 ? -19.481 -94.646 8.653 1.00 33.22 157 ASN B O 1
ATOM 3867 N N . ASN C 1 156 ? -19.047 -92.705 7.592 1.00 29.11 158 ASN B N 1
ATOM 3868 C CA . ASN C 1 156 ? -20.353 -92.590 6.934 1.00 29.90 158 ASN B CA 1
ATOM 3869 C C . ASN C 1 156 ? -21.490 -92.851 7.923 1.00 32.55 158 ASN B C 1
ATOM 3870 O O . ASN C 1 156 ? -22.338 -93.728 7.741 1.00 30.56 158 ASN B O 1
ATOM 3875 N N . ASP C 1 157 ? -21.485 -92.072 9.001 1.00 31.51 159 ASP B N 1
ATOM 3876 C CA . ASP C 1 157 ? -22.502 -92.157 10.047 1.00 28.21 159 ASP B CA 1
ATOM 3877 C C . ASP C 1 157 ? -23.200 -90.799 10.033 1.00 28.97 159 ASP B C 1
ATOM 3878 O O . ASP C 1 157 ? -22.840 -89.901 10.806 1.00 27.55 159 ASP B O 1
ATOM 3883 N N . PRO C 1 158 ? -24.180 -90.615 9.145 1.00 27.41 160 PRO B N 1
ATOM 3884 C CA . PRO C 1 158 ? -24.823 -89.300 9.073 1.00 29.89 160 PRO B CA 1
ATOM 3885 C C . PRO C 1 158 ? -25.682 -88.995 10.279 1.00 29.10 160 PRO B C 1
ATOM 3886 O O . PRO C 1 158 ? -25.912 -87.816 10.575 1.00 30.97 160 PRO B O 1
ATOM 3890 N N . GLN C 1 159 ? -26.184 -90.006 10.989 1.00 28.83 161 GLN B N 1
ATOM 3891 C CA . GLN C 1 159 ? -26.986 -89.691 12.165 1.00 29.53 161 GLN B CA 1
ATOM 3892 C C . GLN C 1 159 ? -26.108 -89.120 13.275 1.00 28.84 161 GLN B C 1
ATOM 3893 O O . GLN C 1 159 ? -26.451 -88.101 13.884 1.00 28.72 161 GLN B O 1
ATOM 3899 N N . LEU C 1 160 ? -24.947 -89.728 13.524 1.00 26.68 162 LEU B N 1
ATOM 3900 C CA . LEU C 1 160 ? -24.035 -89.171 14.521 1.00 25.93 162 LEU B CA 1
ATOM 3901 C C . LEU C 1 160 ? -23.589 -87.762 14.137 1.00 31.27 162 LEU B C 1
ATOM 3902 O O . LEU C 1 160 ? -23.585 -86.849 14.975 1.00 29.61 162 LEU B O 1
ATOM 3907 N N . ALA C 1 161 ? -23.217 -87.560 12.863 1.00 27.97 163 ALA B N 1
ATOM 3908 C CA . ALA C 1 161 ? -22.796 -86.229 12.435 1.00 30.45 163 ALA B CA 1
ATOM 3909 C C . ALA C 1 161 ? -23.899 -85.203 12.679 1.00 32.51 163 ALA B C 1
ATOM 3910 O O . ALA C 1 161 ? -23.638 -84.099 13.176 1.00 31.99 163 ALA B O 1
ATOM 3912 N N . ASP C 1 162 ? -25.144 -85.567 12.368 1.00 29.41 164 ASP B N 1
ATOM 3913 C CA . ASP C 1 162 ? -26.257 -84.645 12.564 1.00 32.05 164 ASP B CA 1
ATOM 3914 C C . ASP C 1 162 ? -26.551 -84.417 14.045 1.00 28.79 164 ASP B C 1
ATOM 3915 O O . ASP C 1 162 ? -26.885 -83.301 14.446 1.00 28.87 164 ASP B O 1
ATOM 3920 N N . PHE C 1 163 ? -26.454 -85.465 14.865 1.00 29.79 165 PHE B N 1
ATOM 3921 C CA . PHE C 1 163 ? -26.602 -85.304 16.309 1.00 30.99 165 PHE B CA 1
ATOM 3922 C C . PHE C 1 163 ? -25.616 -84.269 16.856 1.00 31.85 165 PHE B C 1
ATOM 3923 O O . PHE C 1 163 ? -26.001 -83.352 17.595 1.00 31.49 165 PHE B O 1
ATOM 3931 N N . ILE C 1 164 ? -24.339 -84.383 16.482 1.00 28.52 166 ILE B N 1
ATOM 3932 C CA . ILE C 1 164 ? -23.344 -83.423 16.957 1.00 30.83 166 ILE B CA 1
ATOM 3933 C C . ILE C 1 164 ? -23.674 -82.018 16.459 1.00 31.74 166 ILE B C 1
ATOM 3934 O O . ILE C 1 164 ? -23.692 -81.057 17.238 1.00 32.25 166 ILE B O 1
ATOM 3939 N N . GLU C 1 165 ? -23.939 -81.883 15.155 1.00 29.49 167 GLU B N 1
ATOM 3940 C CA . GLU C 1 165 ? -24.301 -80.594 14.566 1.00 33.82 167 GLU B CA 1
ATOM 3941 C C . GLU C 1 165 ? -25.457 -79.942 15.307 1.00 33.58 167 GLU B C 1
ATOM 3942 O O . GLU C 1 165 ? -25.368 -78.793 15.748 1.00 34.00 167 GLU B O 1
ATOM 3948 N N . SER C 1 166 ? -26.574 -80.654 15.413 1.00 31.70 168 SER B N 1
ATOM 3949 C CA . SER C 1 166 ? -27.807 -80.011 15.826 1.00 34.15 168 SER B CA 1
ATOM 3950 C C . SER C 1 166 ? -27.956 -79.934 17.340 1.00 35.67 168 SER B C 1
ATOM 3951 O O . SER C 1 166 ? -28.632 -79.026 17.833 1.00 37.28 168 SER B O 1
ATOM 3954 N N . GLU C 1 167 ? -27.308 -80.822 18.093 1.00 35.04 169 GLU B N 1
ATOM 3955 C CA . GLU C 1 167 ? -27.412 -80.773 19.548 1.00 37.04 169 GLU B CA 1
ATOM 3956 C C . GLU C 1 167 ? -26.241 -80.066 20.216 1.00 35.79 169 GLU B C 1
ATOM 3957 O O . GLU C 1 167 ? -26.371 -79.672 21.377 1.00 32.42 169 GLU B O 1
ATOM 3963 N N . PHE C 1 168 ? -25.109 -79.891 19.525 1.00 31.21 170 PHE B N 1
ATOM 3964 C CA . PHE C 1 168 ? -23.926 -79.361 20.200 1.00 32.26 170 PHE B CA 1
ATOM 3965 C C . PHE C 1 168 ? -23.235 -78.205 19.479 1.00 34.22 170 PHE B C 1
ATOM 3966 O O . PHE C 1 168 ? -22.906 -77.204 20.123 1.00 33.10 170 PHE B O 1
ATOM 3974 N N . LEU C 1 169 ? -23.009 -78.306 18.160 1.00 31.80 171 LEU B N 1
ATOM 3975 C CA . LEU C 1 169 ? -22.091 -77.364 17.515 1.00 32.93 171 LEU B CA 1
ATOM 3976 C C . LEU C 1 169 ? -22.643 -75.940 17.534 1.00 31.32 171 LEU B C 1
ATOM 3977 O O . LEU C 1 169 ? -21.895 -74.980 17.750 1.00 30.14 171 LEU B O 1
ATOM 3982 N N . TYR C 1 170 ? -23.947 -75.786 17.303 1.00 32.45 172 TYR B N 1
ATOM 3983 C CA . TYR C 1 170 ? -24.543 -74.451 17.280 1.00 31.20 172 TYR B CA 1
ATOM 3984 C C . TYR C 1 170 ? -24.579 -73.827 18.674 1.00 32.09 172 TYR B C 1
ATOM 3985 O O . TYR C 1 170 ? -24.233 -72.652 18.848 1.00 33.15 172 TYR B O 1
ATOM 3994 N N . GLU C 1 171 ? -25.003 -74.580 19.690 1.00 34.38 173 GLU B N 1
ATOM 3995 C CA . GLU C 1 171 ? -24.933 -74.034 21.045 1.00 34.62 173 GLU B CA 1
ATOM 3996 C C . GLU C 1 171 ? -23.495 -73.679 21.420 1.00 32.09 173 GLU B C 1
ATOM 3997 O O . GLU C 1 171 ? -23.255 -72.695 22.119 1.00 30.50 173 GLU B O 1
ATOM 4003 N N . GLN C 1 172 ? -22.521 -74.451 20.925 1.00 30.10 174 GLN B N 1
ATOM 4004 C CA . GLN C 1 172 ? -21.125 -74.198 21.274 1.00 30.04 174 GLN B CA 1
ATOM 4005 C C . GLN C 1 172 ? -20.623 -72.869 20.703 1.00 30.17 174 GLN B C 1
ATOM 4006 O O . GLN C 1 172 ? -19.955 -72.115 21.414 1.00 30.18 174 GLN B O 1
ATOM 4012 N N . VAL C 1 173 ? -20.935 -72.544 19.435 1.00 29.51 175 VAL B N 1
ATOM 4013 C CA . VAL C 1 173 ? -20.461 -71.255 18.910 1.00 29.68 175 VAL B CA 1
ATOM 4014 C C . VAL C 1 173 ? -21.192 -70.097 19.587 1.00 30.93 175 VAL B C 1
ATOM 4015 O O . VAL C 1 173 ? -20.606 -69.025 19.795 1.00 33.03 175 VAL B O 1
ATOM 4019 N N . LYS C 1 174 ? -22.464 -70.285 19.957 1.00 29.76 176 LYS B N 1
ATOM 4020 C CA . LYS C 1 174 ? -23.183 -69.238 20.684 1.00 29.77 176 LYS B CA 1
ATOM 4021 C C . LYS C 1 174 ? -22.583 -69.004 22.065 1.00 32.02 176 LYS B C 1
ATOM 4022 O O . LYS C 1 174 ? -22.424 -67.854 22.495 1.00 30.80 176 LYS B O 1
ATOM 4028 N N . SER C 1 175 ? -22.266 -70.084 22.778 1.00 26.29 177 SER B N 1
ATOM 4029 C CA . SER C 1 175 ? -21.614 -69.959 24.077 1.00 29.61 177 SER B CA 1
ATOM 4030 C C . SER C 1 175 ? -20.228 -69.327 23.945 1.00 29.97 177 SER B C 1
ATOM 4031 O O . SER C 1 175 ? -19.844 -68.484 24.765 1.00 28.85 177 SER B O 1
ATOM 4034 N N . ILE C 1 176 ? -19.476 -69.693 22.898 1.00 29.71 178 ILE B N 1
ATOM 4035 C CA . ILE C 1 176 ? -18.156 -69.095 22.684 1.00 29.72 178 ILE B CA 1
ATOM 4036 C C . ILE C 1 176 ? -18.271 -67.587 22.448 1.00 30.17 178 ILE B C 1
ATOM 4037 O O . ILE C 1 176 ? -17.482 -66.795 22.990 1.00 28.83 178 ILE B O 1
ATOM 4042 N N . LYS C 1 177 ? -19.256 -67.158 21.652 1.00 24.32 179 LYS B N 1
ATOM 4043 C CA . LYS C 1 177 ? -19.408 -65.725 21.425 1.00 27.00 179 LYS B CA 1
ATOM 4044 C C . LYS C 1 177 ? -19.829 -65.007 22.703 1.00 27.75 179 LYS B C 1
ATOM 4045 O O . LYS C 1 177 ? -19.316 -63.921 23.004 1.00 31.29 179 LYS B O 1
ATOM 4051 N N . LYS C 1 178 ? -20.777 -65.592 23.445 1.00 28.41 180 LYS B N 1
ATOM 4052 C CA . LYS C 1 178 ? -21.201 -65.050 24.737 1.00 30.25 180 LYS B CA 1
ATOM 4053 C C . LYS C 1 178 ? -20.011 -64.783 25.652 1.00 31.35 180 LYS B C 1
ATOM 4054 O O . LYS C 1 178 ? -19.865 -63.687 26.213 1.00 29.70 180 LYS B O 1
ATOM 4060 N N . ILE C 1 179 ? -19.149 -65.785 25.816 1.00 27.95 181 ILE B N 1
ATOM 4061 C CA . ILE C 1 179 ? -18.021 -65.652 26.726 1.00 26.84 181 ILE B CA 1
ATOM 4062 C C . ILE C 1 179 ? -16.991 -64.665 26.186 1.00 27.96 181 ILE B C 1
ATOM 4063 O O . ILE C 1 179 ? -16.363 -63.922 26.956 1.00 29.85 181 ILE B O 1
ATOM 4068 N N . ALA C 1 180 ? -16.791 -64.641 24.858 1.00 29.84 182 ALA B N 1
ATOM 4069 C CA . ALA C 1 180 ? -15.902 -63.645 24.265 1.00 27.12 182 ALA B CA 1
ATOM 4070 C C . ALA C 1 180 ? -16.409 -62.230 24.536 1.00 31.11 182 ALA B C 1
ATOM 4071 O O . ALA C 1 180 ? -15.615 -61.313 24.789 1.00 27.94 182 ALA B O 1
ATOM 4073 N N . GLU C 1 181 ? -17.733 -62.036 24.475 1.00 27.62 183 GLU B N 1
ATOM 4074 C CA . GLU C 1 181 ? -18.328 -60.748 24.825 1.00 29.85 183 GLU B CA 1
ATOM 4075 C C . GLU C 1 181 ? -18.073 -60.402 26.290 1.00 27.88 183 GLU B C 1
ATOM 4076 O O . GLU C 1 181 ? -17.802 -59.242 26.624 1.00 28.33 183 GLU B O 1
ATOM 4082 N N . TYR C 1 182 ? -18.177 -61.391 27.182 1.00 27.78 184 TYR B N 1
ATOM 4083 C CA . TYR C 1 182 ? -17.833 -61.160 28.584 1.00 30.01 184 TYR B CA 1
ATOM 4084 C C . TYR C 1 182 ? -16.368 -60.743 28.739 1.00 28.15 184 TYR B C 1
ATOM 4085 O O . TYR C 1 182 ? -16.055 -59.819 29.501 1.00 28.97 184 TYR B O 1
ATOM 4094 N N . VAL C 1 183 ? -15.459 -61.403 28.021 1.00 27.92 185 VAL B N 1
ATOM 4095 C CA . VAL C 1 183 ? -14.047 -61.023 28.077 1.00 30.72 185 VAL B CA 1
ATOM 4096 C C . VAL C 1 183 ? -13.872 -59.564 27.663 1.00 32.58 185 VAL B C 1
ATOM 4097 O O . VAL C 1 183 ? -13.151 -58.800 28.316 1.00 30.23 185 VAL B O 1
ATOM 4101 N N . ALA C 1 184 ? -14.533 -59.156 26.569 1.00 29.98 186 ALA B N 1
ATOM 4102 C CA . ALA C 1 184 ? -14.381 -57.787 26.083 1.00 31.09 186 ALA B CA 1
ATOM 4103 C C . ALA C 1 184 ? -14.929 -56.779 27.087 1.00 28.49 186 ALA B C 1
ATOM 4104 O O . ALA C 1 184 ? -14.333 -55.720 27.297 1.00 28.83 186 ALA B O 1
ATOM 4106 N N . GLN C 1 185 ? -16.060 -57.098 27.722 1.00 28.39 187 GLN B N 1
ATOM 4107 C CA . GLN C 1 185 ? -16.641 -56.188 28.705 1.00 31.58 187 GLN B CA 1
ATOM 4108 C C . GLN C 1 185 ? -15.769 -56.086 29.954 1.00 28.12 187 GLN B C 1
ATOM 4109 O O . GLN C 1 185 ? -15.636 -55.003 30.529 1.00 30.06 187 GLN B O 1
ATOM 4115 N N . LEU C 1 186 ? -15.158 -57.196 30.380 1.00 29.44 188 LEU B N 1
ATOM 4116 C CA . LEU C 1 186 ? -14.257 -57.150 31.535 1.00 30.38 188 LEU B CA 1
ATOM 4117 C C . LEU C 1 186 ? -12.996 -56.352 31.227 1.00 32.74 188 LEU B C 1
ATOM 4118 O O . LEU C 1 186 ? -12.491 -55.627 32.094 1.00 32.88 188 LEU B O 1
ATOM 4123 N N . ARG C 1 187 ? -12.468 -56.467 30.001 1.00 31.23 189 ARG B N 1
ATOM 4124 C CA . ARG C 1 187 ? -11.351 -55.610 29.600 1.00 34.36 189 ARG B CA 1
ATOM 4125 C C . ARG C 1 187 ? -11.757 -54.141 29.598 1.00 33.19 189 ARG B C 1
ATOM 4126 O O . ARG C 1 187 ? -10.961 -53.270 29.967 1.00 33.56 189 ARG B O 1
ATOM 4134 N N . LEU C 1 188 ? -12.995 -53.846 29.182 1.00 30.98 190 LEU B N 1
ATOM 4135 C CA . LEU C 1 188 ? -13.429 -52.455 29.051 1.00 30.07 190 LEU B CA 1
ATOM 4136 C C . LEU C 1 188 ? -13.670 -51.801 30.410 1.00 33.37 190 LEU B C 1
ATOM 4137 O O . LEU C 1 188 ? -13.321 -50.629 30.606 1.00 33.17 190 LEU B O 1
ATOM 4142 N N . VAL C 1 189 ? -14.311 -52.512 31.345 1.00 30.97 191 VAL B N 1
ATOM 4143 C CA . VAL C 1 189 ? -14.663 -51.875 32.621 1.00 33.44 191 VAL B CA 1
ATOM 4144 C C . VAL C 1 189 ? -13.454 -51.703 33.539 1.00 34.20 191 VAL B C 1
ATOM 4145 O O . VAL C 1 189 ? -13.464 -50.814 34.401 1.00 32.60 191 VAL B O 1
ATOM 4149 N N . GLY C 1 190 ? -12.402 -52.497 33.354 1.00 31.18 192 GLY B N 1
ATOM 4150 C CA . GLY C 1 190 ? -11.225 -52.406 34.194 1.00 32.34 192 GLY B CA 1
ATOM 4151 C C . GLY C 1 190 ? -11.425 -53.002 35.574 1.00 35.63 192 GLY B C 1
ATOM 4152 O O . GLY C 1 190 ? -12.545 -53.365 35.943 1.00 35.71 192 GLY B O 1
ATOM 4153 N N . LYS C 1 191 ? -10.352 -53.067 36.360 1.00 33.99 193 LYS B N 1
ATOM 4154 C CA . LYS C 1 191 ? -10.375 -53.696 37.672 1.00 34.89 193 LYS B CA 1
ATOM 4155 C C . LYS C 1 191 ? -11.092 -52.827 38.711 1.00 34.04 193 LYS B C 1
ATOM 4156 O O . LYS C 1 191 ? -11.249 -51.615 38.557 1.00 35.24 193 LYS B O 1
ATOM 4162 N N . GLY C 1 192 ? -11.533 -53.464 39.774 1.00 34.11 194 GLY B N 1
ATOM 4163 C CA . GLY C 1 192 ? -12.106 -52.740 40.905 1.00 32.42 194 GLY B CA 1
ATOM 4164 C C . GLY C 1 192 ? -13.608 -52.522 40.732 1.00 32.55 194 GLY B C 1
ATOM 4165 O O . GLY C 1 192 ? -14.351 -53.481 40.558 1.00 31.31 194 GLY B O 1
ATOM 4166 N N . HIS C 1 193 ? -14.033 -51.257 40.815 1.00 30.12 195 HIS B N 1
ATOM 4167 C CA . HIS C 1 193 ? -15.453 -50.924 40.679 1.00 28.14 195 HIS B CA 1
ATOM 4168 C C . HIS C 1 193 ? -16.056 -51.526 39.401 1.00 29.78 195 HIS B C 1
ATOM 4169 O O . HIS C 1 193 ? -17.162 -52.083 39.426 1.00 28.84 195 HIS B O 1
ATOM 4176 N N . GLY C 1 194 ? -15.345 -51.426 38.275 1.00 30.95 196 GLY B N 1
ATOM 4177 C CA . GLY C 1 194 ? -15.865 -51.959 37.016 1.00 30.07 196 GLY B CA 1
ATOM 4178 C C . GLY C 1 194 ? -16.151 -53.452 37.060 1.00 29.07 196 GLY B C 1
ATOM 4179 O O . GLY C 1 194 ? -17.210 -53.909 36.617 1.00 29.19 196 GLY B O 1
ATOM 4180 N N . VAL C 1 195 ? -15.210 -54.240 37.586 1.00 32.11 197 VAL B N 1
ATOM 4181 C CA . VAL C 1 195 ? -15.416 -55.690 37.661 1.00 30.03 197 VAL B CA 1
ATOM 4182 C C . VAL C 1 195 ? -16.602 -56.015 38.564 1.00 31.33 197 VAL B C 1
ATOM 4183 O O . VAL C 1 195 ? -17.445 -56.864 38.240 1.00 27.59 197 VAL B O 1
ATOM 4187 N N . TRP C 1 196 ? -16.657 -55.372 39.734 1.00 30.70 198 TRP B N 1
ATOM 4188 C CA . TRP C 1 196 ? -17.781 -55.583 40.638 1.00 31.07 198 TRP B CA 1
ATOM 4189 C C . TRP C 1 196 ? -19.104 -55.267 39.947 1.00 29.91 198 TRP B C 1
ATOM 4190 O O . TRP C 1 196 ? -20.095 -55.991 40.116 1.00 27.37 198 TRP B O 1
ATOM 4201 N N . HIS C 1 197 ? -19.130 -54.187 39.158 1.00 27.69 199 HIS B N 1
ATOM 4202 C CA . HIS C 1 197 ? -20.343 -53.795 38.455 1.00 26.97 199 HIS B CA 1
ATOM 4203 C C . HIS C 1 197 ? -20.704 -54.816 37.382 1.00 30.32 199 HIS B C 1
ATOM 4204 O O . HIS C 1 197 ? -21.857 -55.254 37.291 1.00 27.69 199 HIS B O 1
ATOM 4211 N N . PHE C 1 198 ? -19.732 -55.192 36.545 1.00 27.61 200 PHE B N 1
ATOM 4212 C CA . PHE C 1 198 ? -19.975 -56.256 35.581 1.00 30.61 200 PHE B CA 1
ATOM 4213 C C . PHE C 1 198 ? -20.520 -57.496 36.273 1.00 29.86 200 PHE B C 1
ATOM 4214 O O . PHE C 1 198 ? -21.446 -58.142 35.775 1.00 30.72 200 PHE B O 1
ATOM 4222 N N . ASP C 1 199 ? -19.965 -57.830 37.439 1.00 28.97 201 ASP B N 1
ATOM 4223 C CA . ASP C 1 199 ? -20.401 -59.014 38.165 1.00 31.22 201 ASP B CA 1
ATOM 4224 C C . ASP C 1 199 ? -21.864 -58.896 38.597 1.00 34.93 201 ASP B C 1
ATOM 4225 O O . ASP C 1 199 ? -22.617 -59.880 38.535 1.00 31.74 201 ASP B O 1
ATOM 4230 N N . GLN C 1 200 ? -22.284 -57.696 39.037 1.00 29.48 202 GLN B N 1
ATOM 4231 C CA . GLN C 1 200 ? -23.688 -57.468 39.382 1.00 32.28 202 GLN B CA 1
ATOM 4232 C C . GLN C 1 200 ? -24.594 -57.671 38.171 1.00 34.69 202 GLN B C 1
ATOM 4233 O O . GLN C 1 200 ? -25.679 -58.242 38.295 1.00 39.21 202 GLN B O 1
ATOM 4239 N N . LYS C 1 201 ? -24.162 -57.198 36.995 1.00 33.72 203 LYS B N 1
ATOM 4240 C CA . LYS C 1 201 ? -24.902 -57.438 35.756 1.00 36.78 203 LYS B CA 1
ATOM 4241 C C . LYS C 1 201 ? -25.037 -58.930 35.481 1.00 38.47 203 LYS B C 1
ATOM 4242 O O . LYS C 1 201 ? -26.117 -59.410 35.116 1.00 40.64 203 LYS B O 1
ATOM 4248 N N . LEU C 1 202 ? -23.945 -59.677 35.656 1.00 37.84 204 LEU B N 1
ATOM 4249 C CA . LEU C 1 202 ? -23.980 -61.125 35.469 1.00 39.43 204 LEU B CA 1
ATOM 4250 C C . LEU C 1 202 ? -24.956 -61.778 36.436 1.00 42.36 204 LEU B C 1
ATOM 4251 O O . LEU C 1 202 ? -25.696 -62.698 36.068 1.00 41.03 204 LEU B O 1
ATOM 4256 N N . LEU C 1 203 ? -24.977 -61.300 37.677 1.00 36.44 205 LEU B N 1
ATOM 4257 C CA . LEU C 1 203 ? -25.821 -61.891 38.704 1.00 43.09 205 LEU B CA 1
ATOM 4258 C C . LEU C 1 203 ? -27.303 -61.751 38.374 1.00 48.62 205 LEU B C 1
ATOM 4259 O O . LEU C 1 203 ? -28.092 -62.650 38.680 1.00 49.57 205 LEU B O 1
ATOM 4264 N N . HIS C 1 204 ? -27.700 -60.650 37.739 1.00 50.03 206 HIS B N 1
ATOM 4265 C CA . HIS C 1 204 ? -29.103 -60.392 37.439 1.00 55.38 206 HIS B CA 1
ATOM 4266 C C . HIS C 1 204 ? -29.475 -60.718 35.998 1.00 55.04 206 HIS B C 1
ATOM 4267 O O . HIS C 1 204 ? -30.581 -60.384 35.567 1.00 64.64 206 HIS B O 1
ATOM 4274 N N . ASP C 1 205 ? -28.589 -61.369 35.250 1.00 54.30 207 ASP B N 1
ATOM 4275 C CA . ASP C 1 205 ? -28.911 -61.828 33.901 1.00 56.61 207 ASP B CA 1
ATOM 4276 C C . ASP C 1 205 ? -29.866 -63.012 33.988 1.00 64.52 207 ASP B C 1
ATOM 4277 O O . ASP C 1 205 ? -29.447 -64.139 34.270 1.00 67.04 207 ASP B O 1
ATOM 4282 N N . ASN D 1 31 ? -6.475 -62.314 50.221 1.00 57.29 33 ASN C N 1
ATOM 4283 C CA . ASN D 1 31 ? -6.262 -63.698 49.803 1.00 54.48 33 ASN C CA 1
ATOM 4284 C C . ASN D 1 31 ? -6.543 -64.666 50.949 1.00 50.31 33 ASN C C 1
ATOM 4285 O O . ASN D 1 31 ? -6.569 -65.882 50.747 1.00 58.14 33 ASN C O 1
ATOM 4290 N N . VAL D 1 32 ? -6.754 -64.123 52.150 1.00 48.92 34 VAL C N 1
ATOM 4291 C CA . VAL D 1 32 ? -7.067 -64.920 53.332 1.00 45.93 34 VAL C CA 1
ATOM 4292 C C . VAL D 1 32 ? -8.552 -64.770 53.651 1.00 42.75 34 VAL C C 1
ATOM 4293 O O . VAL D 1 32 ? -9.167 -63.722 53.418 1.00 37.58 34 VAL C O 1
ATOM 4297 N N . SER D 1 33 ? -9.144 -65.840 54.173 1.00 39.43 35 SER C N 1
ATOM 4298 C CA . SER D 1 33 ? -10.541 -65.791 54.582 1.00 39.85 35 SER C CA 1
ATOM 4299 C C . SER D 1 33 ? -10.704 -64.855 55.776 1.00 36.00 35 SER C C 1
ATOM 4300 O O . SER D 1 33 ? -9.976 -64.962 56.764 1.00 35.26 35 SER C O 1
ATOM 4303 N N . LEU D 1 34 ? -11.654 -63.930 55.680 1.00 31.94 36 LEU C N 1
ATOM 4304 C CA . LEU D 1 34 ? -12.049 -63.137 56.834 1.00 32.99 36 LEU C CA 1
ATOM 4305 C C . LEU D 1 34 ? -13.158 -63.795 57.647 1.00 33.85 36 LEU C C 1
ATOM 4306 O O . LEU D 1 34 ? -13.409 -63.370 58.780 1.00 34.29 36 LEU C O 1
ATOM 4311 N N . ALA D 1 35 ? -13.827 -64.816 57.104 1.00 30.83 37 ALA C N 1
ATOM 4312 C CA . ALA D 1 35 ? -14.908 -65.468 57.842 1.00 33.67 37 ALA C CA 1
ATOM 4313 C C . ALA D 1 35 ? -14.394 -66.521 58.825 1.00 32.27 37 ALA C C 1
ATOM 4314 O O . ALA D 1 35 ? -14.968 -66.683 59.910 1.00 32.16 37 ALA C O 1
ATOM 4316 N N . ARG D 1 36 ? -13.313 -67.219 58.473 1.00 30.95 38 ARG C N 1
ATOM 4317 C CA . ARG D 1 36 ? -12.910 -68.433 59.176 1.00 29.18 38 ARG C CA 1
ATOM 4318 C C . ARG D 1 36 ? -12.754 -68.195 60.674 1.00 29.62 38 ARG C C 1
ATOM 4319 O O . ARG D 1 36 ? -12.074 -67.260 61.099 1.00 29.17 38 ARG C O 1
ATOM 4327 N N . GLN D 1 37 ? -13.390 -69.054 61.469 1.00 31.02 39 GLN C N 1
ATOM 4328 C CA . GLN D 1 37 ? -13.350 -68.939 62.925 1.00 31.00 39 GLN C CA 1
ATOM 4329 C C . GLN D 1 37 ? -13.677 -70.303 63.516 1.00 33.28 39 GLN C C 1
ATOM 4330 O O . GLN D 1 37 ? -14.672 -70.930 63.126 1.00 31.66 39 GLN C O 1
ATOM 4336 N N . ASN D 1 38 ? -12.837 -70.759 64.441 1.00 29.03 40 ASN C N 1
ATOM 4337 C CA . ASN D 1 38 ? -13.011 -72.070 65.080 1.00 32.17 40 ASN C CA 1
ATOM 4338 C C . ASN D 1 38 ? -13.099 -73.201 64.052 1.00 30.02 40 ASN C C 1
ATOM 4339 O O . ASN D 1 38 ? -13.875 -74.148 64.207 1.00 29.11 40 ASN C O 1
ATOM 4344 N N . TYR D 1 39 ? -12.296 -73.121 62.993 1.00 30.10 41 TYR C N 1
ATOM 4345 C CA . TYR D 1 39 ? -12.363 -74.095 61.900 1.00 30.49 41 TYR C CA 1
ATOM 4346 C C . TYR D 1 39 ? -10.969 -74.676 61.693 1.00 31.97 41 TYR C C 1
ATOM 4347 O O . TYR D 1 39 ? -10.106 -74.012 61.112 1.00 33.98 41 TYR C O 1
ATOM 4356 N N . ALA D 1 40 ? -10.758 -75.911 62.149 1.00 28.74 42 ALA C N 1
ATOM 4357 C CA . ALA D 1 40 ? -9.432 -76.515 62.123 1.00 30.23 42 ALA C CA 1
ATOM 4358 C C . ALA D 1 40 ? -9.070 -76.998 60.724 1.00 33.93 42 ALA C C 1
ATOM 4359 O O . ALA D 1 40 ? -9.939 -77.361 59.925 1.00 32.46 42 ALA C O 1
ATOM 4361 N N . ASP D 1 41 ? -7.760 -77.018 60.444 1.00 30.94 43 ASP C N 1
ATOM 4362 C CA . ASP D 1 41 ? -7.273 -77.606 59.199 1.00 33.84 43 ASP C CA 1
ATOM 4363 C C . ASP D 1 41 ? -7.808 -79.021 59.001 1.00 34.23 43 ASP C C 1
ATOM 4364 O O . ASP D 1 41 ? -8.164 -79.404 57.880 1.00 31.55 43 ASP C O 1
ATOM 4369 N N . ASP D 1 42 ? -7.869 -79.816 60.076 1.00 31.86 44 ASP C N 1
ATOM 4370 C CA . ASP D 1 42 ? -8.354 -81.193 59.953 1.00 34.21 44 ASP C CA 1
ATOM 4371 C C . ASP D 1 42 ? -9.820 -81.234 59.532 1.00 35.43 44 ASP C C 1
ATOM 4372 O O . ASP D 1 42 ? -10.240 -82.151 58.821 1.00 32.42 44 ASP C O 1
ATOM 4377 N N . SER D 1 43 ? -10.624 -80.283 60.007 1.00 34.38 45 SER C N 1
ATOM 4378 C CA . SER D 1 43 ? -12.023 -80.231 59.598 1.00 31.99 45 SER C CA 1
ATOM 4379 C C . SER D 1 43 ? -12.142 -79.825 58.140 1.00 30.95 45 SER C C 1
ATOM 4380 O O . SER D 1 43 ? -12.919 -80.422 57.384 1.00 29.88 45 SER C O 1
ATOM 4383 N N . GLU D 1 44 ? -11.371 -78.811 57.732 1.00 31.89 46 GLU C N 1
ATOM 4384 C CA . GLU D 1 44 ? -11.299 -78.413 56.329 1.00 29.56 46 GLU C CA 1
ATOM 4385 C C . GLU D 1 44 ? -10.944 -79.597 55.432 1.00 32.79 46 GLU C C 1
ATOM 4386 O O . GLU D 1 44 ? -11.557 -79.797 54.374 1.00 31.88 46 GLU C O 1
ATOM 4392 N N . SER D 1 45 ? -9.942 -80.392 55.834 1.00 30.10 47 SER C N 1
ATOM 4393 C CA . SER D 1 45 ? -9.564 -81.562 55.041 1.00 34.53 47 SER C CA 1
ATOM 4394 C C . SER D 1 45 ? -10.678 -82.603 55.010 1.00 32.64 47 SER C C 1
ATOM 4395 O O . SER D 1 45 ? -10.958 -83.191 53.961 1.00 32.54 47 SER C O 1
ATOM 4398 N N . ALA D 1 46 ? -11.301 -82.874 56.155 1.00 30.14 48 ALA C N 1
ATOM 4399 C CA . ALA D 1 46 ? -12.359 -83.876 56.164 1.00 33.18 48 ALA C CA 1
ATOM 4400 C C . ALA D 1 46 ? -13.500 -83.460 55.246 1.00 28.16 48 ALA C C 1
ATOM 4401 O O . ALA D 1 46 ? -14.101 -84.301 54.570 1.00 29.22 48 ALA C O 1
ATOM 4403 N N . ILE D 1 47 ? -13.801 -82.161 55.187 1.00 28.10 49 ILE C N 1
ATOM 4404 C CA . ILE D 1 47 ? -14.848 -81.705 54.276 1.00 28.09 49 ILE C CA 1
ATOM 4405 C C . ILE D 1 47 ? -14.413 -81.892 52.823 1.00 28.02 49 ILE C C 1
ATOM 4406 O O . ILE D 1 47 ? -15.194 -82.355 51.983 1.00 27.83 49 ILE C O 1
ATOM 4411 N N . ASN D 1 48 ? -13.164 -81.535 52.505 1.00 26.16 50 ASN C N 1
ATOM 4412 C CA . ASN D 1 48 ? -12.684 -81.746 51.143 1.00 27.70 50 ASN C CA 1
ATOM 4413 C C . ASN D 1 48 ? -12.699 -83.226 50.784 1.00 29.66 50 ASN C C 1
ATOM 4414 O O . ASN D 1 48 ? -13.039 -83.590 49.652 1.00 28.83 50 ASN C O 1
ATOM 4419 N N . GLU D 1 49 ? -12.355 -84.101 51.734 1.00 26.91 51 GLU C N 1
ATOM 4420 C CA . GLU D 1 49 ? -12.458 -85.535 51.466 1.00 31.89 51 GLU C CA 1
ATOM 4421 C C . GLU D 1 49 ? -13.906 -85.958 51.253 1.00 29.20 51 GLU C C 1
ATOM 4422 O O . GLU D 1 49 ? -14.190 -86.793 50.387 1.00 27.43 51 GLU C O 1
ATOM 4428 N N . GLN D 1 50 ? -14.838 -85.394 52.032 1.00 27.05 52 GLN C N 1
ATOM 4429 C CA . GLN D 1 50 ? -16.243 -85.763 51.863 1.00 29.11 52 GLN C CA 1
ATOM 4430 C C . GLN D 1 50 ? -16.777 -85.318 50.506 1.00 27.49 52 GLN C C 1
ATOM 4431 O O . GLN D 1 50 ? -17.599 -86.016 49.906 1.00 29.71 52 GLN C O 1
ATOM 4437 N N . ILE D 1 51 ? -16.352 -84.143 50.026 1.00 28.24 53 ILE C N 1
ATOM 4438 C CA . ILE D 1 51 ? -16.741 -83.693 48.688 1.00 29.14 53 ILE C CA 1
ATOM 4439 C C . ILE D 1 51 ? -16.339 -84.730 47.643 1.00 30.61 53 ILE C C 1
ATOM 4440 O O . ILE D 1 51 ? -17.115 -85.059 46.739 1.00 30.41 53 ILE C O 1
ATOM 4445 N N . ASN D 1 52 ? -15.118 -85.264 47.757 1.00 28.69 54 ASN C N 1
ATOM 4446 C CA . ASN D 1 52 ? -14.632 -86.259 46.807 1.00 27.97 54 ASN C CA 1
ATOM 4447 C C . ASN D 1 52 ? -15.382 -87.582 46.931 1.00 29.17 54 ASN C C 1
ATOM 4448 O O . ASN D 1 52 ? -15.594 -88.270 45.926 1.00 29.22 54 ASN C O 1
ATOM 4453 N N . VAL D 1 53 ? -15.765 -87.963 48.149 1.00 26.78 55 VAL C N 1
ATOM 4454 C CA . VAL D 1 53 ? -16.567 -89.171 48.336 1.00 30.11 55 VAL C CA 1
ATOM 4455 C C . VAL D 1 53 ? -17.916 -89.020 47.646 1.00 30.83 55 VAL C C 1
ATOM 4456 O O . VAL D 1 53 ? -18.383 -89.935 46.958 1.00 29.67 55 VAL C O 1
ATOM 4460 N N . GLU D 1 54 ? -18.574 -87.869 47.838 1.00 29.49 56 GLU C N 1
ATOM 4461 C CA . GLU D 1 54 ? -19.878 -87.654 47.213 1.00 30.40 56 GLU C CA 1
ATOM 4462 C C . GLU D 1 54 ? -19.768 -87.664 45.693 1.00 29.81 56 GLU C C 1
ATOM 4463 O O . GLU D 1 54 ? -20.640 -88.203 45.008 1.00 30.24 56 GLU C O 1
ATOM 4469 N N . TYR D 1 55 ? -18.709 -87.064 45.146 1.00 28.20 57 TYR C N 1
ATOM 4470 C CA . TYR D 1 55 ? -18.529 -87.075 43.695 1.00 31.02 57 TYR C CA 1
ATOM 4471 C C . TYR D 1 55 ? -18.286 -88.481 43.170 1.00 31.14 57 TYR C C 1
ATOM 4472 O O . TYR D 1 55 ? -18.835 -88.865 42.129 1.00 29.63 57 TYR C O 1
ATOM 4481 N N . ASN D 1 56 ? -17.438 -89.256 43.856 1.00 30.54 58 ASN C N 1
ATOM 4482 C CA . ASN D 1 56 ? -17.158 -90.609 43.379 1.00 32.10 58 ASN C CA 1
ATOM 4483 C C . ASN D 1 56 ? -18.408 -91.476 43.447 1.00 30.80 58 ASN C C 1
ATOM 4484 O O . ASN D 1 56 ? -18.701 -92.228 42.509 1.00 28.98 58 ASN C O 1
ATOM 4489 N N . VAL D 1 57 ? -19.190 -91.347 44.522 1.00 28.56 59 VAL C N 1
ATOM 4490 C CA . VAL D 1 57 ? -20.442 -92.099 44.612 1.00 29.44 59 VAL C CA 1
ATOM 4491 C C . VAL D 1 57 ? -21.416 -91.655 43.524 1.00 28.92 59 VAL C C 1
ATOM 4492 O O . VAL D 1 57 ? -22.088 -92.483 42.897 1.00 28.05 59 VAL C O 1
ATOM 4496 N N . SER D 1 58 ? -21.507 -90.344 43.281 1.00 29.41 60 SER C N 1
ATOM 4497 C CA . SER D 1 58 ? -22.330 -89.841 42.184 1.00 28.70 60 SER C CA 1
ATOM 4498 C C . SER D 1 58 ? -21.902 -90.445 40.851 1.00 30.77 60 SER C C 1
ATOM 4499 O O . SER D 1 58 ? -22.743 -90.802 40.016 1.00 31.43 60 SER C O 1
ATOM 4502 N N . TYR D 1 59 ? -20.591 -90.561 40.636 1.00 31.96 61 TYR C N 1
ATOM 4503 C CA . TYR D 1 59 ? -20.071 -91.098 39.383 1.00 29.18 61 TYR C CA 1
ATOM 4504 C C . TYR D 1 59 ? -20.428 -92.569 39.213 1.00 30.03 61 TYR C C 1
ATOM 4505 O O . TYR D 1 59 ? -20.828 -92.990 38.122 1.00 29.22 61 TYR C O 1
ATOM 4514 N N . VAL D 1 60 ? -20.321 -93.363 40.287 1.00 29.96 62 VAL C N 1
ATOM 4515 C CA . VAL D 1 60 ? -20.702 -94.775 40.230 1.00 27.29 62 VAL C CA 1
ATOM 4516 C C . VAL D 1 60 ? -22.196 -94.927 39.938 1.00 30.78 62 VAL C C 1
ATOM 4517 O O . VAL D 1 60 ? -22.605 -95.819 39.188 1.00 28.18 62 VAL C O 1
ATOM 4521 N N . TYR D 1 61 ? -23.032 -94.068 40.537 1.00 28.91 63 TYR C N 1
ATOM 4522 C CA . TYR D 1 61 ? -24.460 -94.100 40.218 1.00 27.86 63 TYR C CA 1
ATOM 4523 C C . TYR D 1 61 ? -24.702 -93.808 38.741 1.00 28.99 63 TYR C C 1
ATOM 4524 O O . TYR D 1 61 ? -25.598 -94.392 38.121 1.00 31.76 63 TYR C O 1
ATOM 4533 N N . HIS D 1 62 ? -23.913 -92.911 38.155 1.00 30.75 64 HIS C N 1
ATOM 4534 C CA . HIS D 1 62 ? -24.056 -92.643 36.728 1.00 32.26 64 HIS C CA 1
ATOM 4535 C C . HIS D 1 62 ? -23.629 -93.840 35.884 1.00 31.35 64 HIS C C 1
ATOM 4536 O O . HIS D 1 62 ? -24.210 -94.086 34.821 1.00 30.93 64 HIS C O 1
ATOM 4543 N N . ALA D 1 63 ? -22.619 -94.588 36.335 1.00 30.51 65 ALA C N 1
ATOM 4544 C CA . ALA D 1 63 ? -22.260 -95.831 35.658 1.00 32.25 65 ALA C CA 1
ATOM 4545 C C . ALA D 1 63 ? -23.386 -96.857 35.760 1.00 31.93 65 ALA C C 1
ATOM 4546 O O . ALA D 1 63 ? -23.659 -97.586 34.801 1.00 30.66 65 ALA C O 1
ATOM 4548 N N . LEU D 1 64 ? -24.062 -96.919 36.909 1.00 29.93 66 LEU C N 1
ATOM 4549 C CA . LEU D 1 64 ? -25.202 -97.820 37.050 1.00 29.42 66 LEU C CA 1
ATOM 4550 C C . LEU D 1 64 ? -26.345 -97.409 36.127 1.00 31.84 66 LEU C C 1
ATOM 4551 O O . LEU D 1 64 ? -26.973 -98.264 35.486 1.00 29.20 66 LEU C O 1
ATOM 4556 N N . PHE D 1 65 ? -26.636 -96.105 36.051 1.00 27.29 67 PHE C N 1
ATOM 4557 C CA . PHE D 1 65 ? -27.613 -95.619 35.074 1.00 30.19 67 PHE C CA 1
ATOM 4558 C C . PHE D 1 65 ? -27.239 -96.032 33.653 1.00 29.56 67 PHE C C 1
ATOM 4559 O O . PHE D 1 65 ? -28.076 -96.544 32.904 1.00 29.78 67 PHE C O 1
ATOM 4567 N N . ALA D 1 66 ? -25.986 -95.789 33.258 1.00 29.58 68 ALA C N 1
ATOM 4568 C CA . ALA D 1 66 ? -25.558 -96.087 31.891 1.00 29.95 68 ALA C CA 1
ATOM 4569 C C . ALA D 1 66 ? -25.707 -97.568 31.562 1.00 29.63 68 ALA C C 1
ATOM 4570 O O . ALA D 1 66 ? -25.987 -97.924 30.409 1.00 31.63 68 ALA C O 1
ATOM 4572 N N . TYR D 1 67 ? -25.534 -98.441 32.556 1.00 30.02 69 TYR C N 1
ATOM 4573 C CA . TYR D 1 67 ? -25.704 -99.874 32.331 1.00 30.58 69 TYR C CA 1
ATOM 4574 C C . TYR D 1 67 ? -27.176 -100.244 32.164 1.00 31.38 69 TYR C C 1
ATOM 4575 O O . TYR D 1 67 ? -27.546 -100.926 31.201 1.00 30.45 69 TYR C O 1
ATOM 4584 N N . PHE D 1 68 ? -28.037 -99.824 33.103 1.00 28.32 70 PHE C N 1
ATOM 4585 C CA . PHE D 1 68 ? -29.430 -100.255 33.009 1.00 29.59 70 PHE C CA 1
ATOM 4586 C C . PHE D 1 68 ? -30.205 -99.533 31.912 1.00 29.67 70 PHE C C 1
ATOM 4587 O O . PHE D 1 68 ? -31.285 -100.002 31.534 1.00 29.57 70 PHE C O 1
ATOM 4595 N N . ASP D 1 69 ? -29.667 -98.438 31.371 1.00 30.05 71 ASP C N 1
ATOM 4596 C CA . ASP D 1 69 ? -30.217 -97.731 30.214 1.00 29.03 71 ASP C CA 1
ATOM 4597 C C . ASP D 1 69 ? -29.859 -98.404 28.884 1.00 30.40 71 ASP C C 1
ATOM 4598 O O . ASP D 1 69 ? -30.326 -97.956 27.829 1.00 28.48 71 ASP C O 1
ATOM 4603 N N . ARG D 1 70 ? -29.048 -99.461 28.905 1.00 31.31 72 ARG C N 1
ATOM 4604 C CA . ARG D 1 70 ? -28.723 -100.193 27.684 1.00 33.73 72 ARG C CA 1
ATOM 4605 C C . ARG D 1 70 ? -29.956 -100.885 27.123 1.00 31.39 72 ARG C C 1
ATOM 4606 O O . ARG D 1 70 ? -30.791 -101.404 27.872 1.00 31.61 72 ARG C O 1
ATOM 4614 N N . ASP D 1 71 ? -30.044 -100.927 25.788 1.00 31.85 73 ASP C N 1
ATOM 4615 C CA . ASP D 1 71 ? -31.228 -101.485 25.143 1.00 29.94 73 ASP C CA 1
ATOM 4616 C C . ASP D 1 71 ? -31.424 -102.961 25.477 1.00 31.29 73 ASP C C 1
ATOM 4617 O O . ASP D 1 71 ? -32.563 -103.448 25.474 1.00 32.98 73 ASP C O 1
ATOM 4622 N N . ASN D 1 72 ? -30.350 -103.686 25.781 1.00 29.89 74 ASN C N 1
ATOM 4623 C CA . ASN D 1 72 ? -30.450 -105.117 26.056 1.00 31.92 74 ASN C CA 1
ATOM 4624 C C . ASN D 1 72 ? -30.653 -105.426 27.538 1.00 34.19 74 ASN C C 1
ATOM 4625 O O . ASN D 1 72 ? -30.827 -106.599 27.892 1.00 31.52 74 ASN C O 1
ATOM 4630 N N . ILE D 1 73 ? -30.625 -104.408 28.402 1.00 34.57 75 ILE C N 1
ATOM 4631 C CA . ILE D 1 73 ? -30.915 -104.540 29.830 1.00 31.06 75 ILE C CA 1
ATOM 4632 C C . ILE D 1 73 ? -32.327 -104.013 30.068 1.00 32.38 75 ILE C C 1
ATOM 4633 O O . ILE D 1 73 ? -33.192 -104.726 30.596 1.00 31.75 75 ILE C O 1
ATOM 4638 N N . ALA D 1 74 ? -32.564 -102.753 29.688 1.00 30.22 76 ALA C N 1
ATOM 4639 C CA . ALA D 1 74 ? -33.922 -102.222 29.541 1.00 33.19 76 ALA C CA 1
ATOM 4640 C C . ALA D 1 74 ? -34.708 -102.275 30.854 1.00 33.90 76 ALA C C 1
ATOM 4641 O O . ALA D 1 74 ? -35.898 -102.602 30.877 1.00 28.92 76 ALA C O 1
ATOM 4643 N N . LEU D 1 75 ? -34.042 -101.955 31.959 1.00 30.68 77 LEU C N 1
ATOM 4644 C CA . LEU D 1 75 ? -34.707 -101.847 33.261 1.00 33.16 77 LEU C CA 1
ATOM 4645 C C . LEU D 1 75 ? -34.835 -100.354 33.552 1.00 33.00 77 LEU C C 1
ATOM 4646 O O . LEU D 1 75 ? -33.958 -99.747 34.169 1.00 29.83 77 LEU C O 1
ATOM 4651 N N . LYS D 1 76 ? -35.943 -99.768 33.071 1.00 31.78 78 LYS C N 1
ATOM 4652 C CA . LYS D 1 76 ? -36.126 -98.316 33.057 1.00 34.77 78 LYS C CA 1
ATOM 4653 C C . LYS D 1 76 ? -36.258 -97.736 34.464 1.00 32.07 78 LYS C C 1
ATOM 4654 O O . LYS D 1 76 ? -35.811 -96.612 34.725 1.00 31.46 78 LYS C O 1
ATOM 4660 N N . GLY D 1 77 ? -36.928 -98.448 35.365 1.00 29.28 79 GLY C N 1
ATOM 4661 C CA . GLY D 1 77 ? -37.084 -97.926 36.713 1.00 34.36 79 GLY C CA 1
ATOM 4662 C C . GLY D 1 77 ? -35.764 -97.870 37.456 1.00 31.83 79 GLY C C 1
ATOM 4663 O O . GLY D 1 77 ? -35.459 -96.882 38.134 1.00 28.68 79 GLY C O 1
ATOM 4664 N N . LEU D 1 78 ? -34.963 -98.928 37.339 1.00 28.96 80 LEU C N 1
ATOM 4665 C CA . LEU D 1 78 ? -33.646 -98.907 37.959 1.00 28.05 80 LEU C CA 1
ATOM 4666 C C . LEU D 1 78 ? -32.762 -97.840 37.331 1.00 31.18 80 LEU C C 1
ATOM 4667 O O . LEU D 1 78 ? -32.029 -97.150 38.045 1.00 30.85 80 LEU C O 1
ATOM 4672 N N . ALA D 1 79 ? -32.832 -97.667 36.002 1.00 26.77 81 ALA C N 1
ATOM 4673 C CA . ALA D 1 79 ? -32.045 -96.615 35.368 1.00 30.47 81 ALA C CA 1
ATOM 4674 C C . ALA D 1 79 ? -32.417 -95.249 35.931 1.00 32.46 81 ALA C C 1
ATOM 4675 O O . ALA D 1 79 ? -31.543 -94.449 36.287 1.00 31.16 81 ALA C O 1
ATOM 4677 N N . LYS D 1 80 ? -33.719 -94.964 36.002 1.00 30.74 82 LYS C N 1
ATOM 4678 C CA . LYS D 1 80 ? -34.177 -93.677 36.519 1.00 31.96 82 LYS C CA 1
ATOM 4679 C C . LYS D 1 80 ? -33.749 -93.476 37.966 1.00 31.03 82 LYS C C 1
ATOM 4680 O O . LYS D 1 80 ? -33.304 -92.383 38.337 1.00 32.47 82 LYS C O 1
ATOM 4686 N N . PHE D 1 81 ? -33.876 -94.519 38.797 1.00 28.79 83 PHE C N 1
ATOM 4687 C CA . PHE D 1 81 ? -33.487 -94.411 40.200 1.00 28.87 83 PHE C CA 1
ATOM 4688 C C . PHE D 1 81 ? -31.999 -94.120 40.343 1.00 31.85 83 PHE C C 1
ATOM 4689 O O . PHE D 1 81 ? -31.598 -93.257 41.134 1.00 30.82 83 PHE C O 1
ATOM 4697 N N . PHE D 1 82 ? -31.158 -94.836 39.584 1.00 29.48 84 PHE C N 1
ATOM 4698 C CA . PHE D 1 82 ? -29.717 -94.605 39.664 1.00 29.82 84 PHE C CA 1
ATOM 4699 C C . PHE D 1 82 ? -29.327 -93.240 39.109 1.00 28.48 84 PHE C C 1
ATOM 4700 O O . PHE D 1 82 ? -28.388 -92.612 39.611 1.00 31.24 84 PHE C O 1
ATOM 4708 N N . LYS D 1 83 ? -30.031 -92.758 38.082 1.00 30.26 85 LYS C N 1
ATOM 4709 C CA . LYS D 1 83 ? -29.737 -91.430 37.553 1.00 29.29 85 LYS C CA 1
ATOM 4710 C C . LYS D 1 83 ? -30.109 -90.338 38.552 1.00 31.23 85 LYS C C 1
ATOM 4711 O O . LYS D 1 83 ? -29.363 -89.367 38.731 1.00 29.03 85 LYS C O 1
ATOM 4717 N N . GLU D 1 84 ? -31.271 -90.468 39.197 1.00 32.07 86 GLU C N 1
ATOM 4718 C CA . GLU D 1 84 ? -31.648 -89.504 40.225 1.00 34.36 86 GLU C CA 1
ATOM 4719 C C . GLU D 1 84 ? -30.745 -89.611 41.448 1.00 32.57 86 GLU C C 1
ATOM 4720 O O . GLU D 1 84 ? -30.416 -88.590 42.055 1.00 34.96 86 GLU C O 1
ATOM 4726 N N . SER D 1 85 ? -30.295 -90.821 41.797 1.00 30.08 87 SER C N 1
ATOM 4727 C CA . SER D 1 85 ? -29.344 -90.954 42.898 1.00 32.50 87 SER C CA 1
ATOM 4728 C C . SER D 1 85 ? -28.024 -90.263 42.568 1.00 31.78 87 SER C C 1
ATOM 4729 O O . SER D 1 85 ? -27.398 -89.662 43.448 1.00 30.65 87 SER C O 1
ATOM 4732 N N . SER D 1 86 ? -27.593 -90.324 41.300 1.00 30.78 88 SER C N 1
ATOM 4733 C CA . SER D 1 86 ? -26.361 -89.653 40.892 1.00 29.29 88 SER C CA 1
ATOM 4734 C C . SER D 1 86 ? -26.486 -88.137 41.003 1.00 31.80 88 SER C C 1
ATOM 4735 O O . SER D 1 86 ? -25.542 -87.452 41.424 1.00 30.62 88 SER C O 1
ATOM 4738 N N . GLU D 1 87 ? -27.639 -87.595 40.619 1.00 31.85 89 GLU C N 1
ATOM 4739 C CA . GLU D 1 87 ? -27.857 -86.157 40.728 1.00 35.35 89 GLU C CA 1
ATOM 4740 C C . GLU D 1 87 ? -27.876 -85.703 42.188 1.00 35.87 89 GLU C C 1
ATOM 4741 O O . GLU D 1 87 ? -27.318 -84.654 42.528 1.00 36.10 89 GLU C O 1
ATOM 4747 N N . GLU D 1 88 ? -28.502 -86.490 43.067 1.00 31.81 90 GLU C N 1
ATOM 4748 C CA . GLU D 1 88 ? -28.596 -86.117 44.479 1.00 38.30 90 GLU C CA 1
ATOM 4749 C C . GLU D 1 88 ? -27.240 -86.187 45.189 1.00 35.04 90 GLU C C 1
ATOM 4750 O O . GLU D 1 88 ? -26.941 -85.347 46.048 1.00 32.66 90 GLU C O 1
ATOM 4756 N N . GLU D 1 89 ? -26.417 -87.194 44.875 1.00 31.10 91 GLU C N 1
ATOM 4757 C CA . GLU D 1 89 ? -25.074 -87.251 45.450 1.00 31.34 91 GLU C CA 1
ATOM 4758 C C . GLU D 1 89 ? -24.219 -86.080 44.975 1.00 33.59 91 GLU C C 1
ATOM 4759 O O . GLU D 1 89 ? -23.416 -85.533 45.743 1.00 31.82 91 GLU C O 1
ATOM 4765 N N . ARG D 1 90 ? -24.374 -85.680 43.711 1.00 31.93 92 ARG C N 1
ATOM 4766 C CA . ARG D 1 90 ? -23.665 -84.502 43.228 1.00 32.32 92 ARG C CA 1
ATOM 4767 C C . ARG D 1 90 ? -24.138 -83.239 43.943 1.00 33.02 92 ARG C C 1
ATOM 4768 O O . ARG D 1 90 ? -23.333 -82.349 44.237 1.00 32.09 92 ARG C O 1
ATOM 4776 N N . GLU D 1 91 ? -25.447 -83.139 44.212 1.00 34.49 93 GLU C N 1
ATOM 4777 C CA . GLU D 1 91 ? -25.979 -82.021 44.993 1.00 36.05 93 GLU C CA 1
ATOM 4778 C C . GLU D 1 91 ? -25.398 -82.000 46.408 1.00 31.76 93 GLU C C 1
ATOM 4779 O O . GLU D 1 91 ? -25.168 -80.927 46.978 1.00 33.07 93 GLU C O 1
ATOM 4785 N N . HIS D 1 92 ? -25.149 -83.172 46.991 1.00 32.24 94 HIS C N 1
ATOM 4786 C CA . HIS D 1 92 ? -24.492 -83.226 48.294 1.00 32.94 94 HIS C CA 1
ATOM 4787 C C . HIS D 1 92 ? -23.076 -82.668 48.215 1.00 29.43 94 HIS C C 1
ATOM 4788 O O . HIS D 1 92 ? -22.650 -81.888 49.076 1.00 30.34 94 HIS C O 1
ATOM 4795 N N . ALA D 1 93 ? -22.334 -83.062 47.181 1.00 32.41 95 ALA C N 1
ATOM 4796 C CA . ALA D 1 93 ? -21.007 -82.506 46.951 1.00 31.14 95 ALA C CA 1
ATOM 4797 C C . ALA D 1 93 ? -21.057 -80.985 46.856 1.00 31.54 95 ALA C C 1
ATOM 4798 O O . ALA D 1 93 ? -20.215 -80.289 47.436 1.00 29.43 95 ALA C O 1
ATOM 4800 N N . GLU D 1 94 ? -22.035 -80.452 46.119 1.00 29.51 96 GLU C N 1
ATOM 4801 C CA . GLU D 1 94 ? -22.128 -79.004 45.951 1.00 32.22 96 GLU C CA 1
ATOM 4802 C C . GLU D 1 94 ? -22.537 -78.309 47.252 1.00 30.39 96 GLU C C 1
ATOM 4803 O O . GLU D 1 94 ? -22.093 -77.190 47.535 1.00 28.22 96 GLU C O 1
ATOM 4809 N N . GLN D 1 95 ? -23.389 -78.951 48.053 1.00 29.90 97 GLN C N 1
ATOM 4810 C CA . GLN D 1 95 ? -23.719 -78.397 49.364 1.00 31.27 97 GLN C CA 1
ATOM 4811 C C . GLN D 1 95 ? -22.478 -78.330 50.256 1.00 29.72 97 GLN C C 1
ATOM 4812 O O . GLN D 1 95 ? -22.249 -77.331 50.948 1.00 31.41 97 GLN C O 1
ATOM 4818 N N . LEU D 1 96 ? -21.638 -79.364 50.212 1.00 29.18 98 LEU C N 1
ATOM 4819 C CA . LEU D 1 96 ? -20.408 -79.371 51.004 1.00 30.18 98 LEU C CA 1
ATOM 4820 C C . LEU D 1 96 ? -19.410 -78.319 50.519 1.00 28.30 98 LEU C C 1
ATOM 4821 O O . LEU D 1 96 ? -18.684 -77.727 51.327 1.00 29.13 98 LEU C O 1
ATOM 4826 N N . ILE D 1 97 ? -19.343 -78.095 49.205 1.00 26.00 99 ILE C N 1
ATOM 4827 C CA . ILE D 1 97 ? -18.522 -77.016 48.658 1.00 25.99 99 ILE C CA 1
ATOM 4828 C C . ILE D 1 97 ? -18.970 -75.676 49.230 1.00 29.90 99 ILE C C 1
ATOM 4829 O O . ILE D 1 97 ? -18.149 -74.871 49.694 1.00 28.80 99 ILE C O 1
ATOM 4834 N N . LYS D 1 98 ? -20.284 -75.416 49.202 1.00 27.87 100 LYS C N 1
ATOM 4835 C CA . LYS D 1 98 ? -20.807 -74.160 49.735 1.00 30.61 100 LYS C CA 1
ATOM 4836 C C . LYS D 1 98 ? -20.555 -74.057 51.230 1.00 26.92 100 LYS C C 1
ATOM 4837 O O . LYS D 1 98 ? -20.230 -72.979 51.737 1.00 30.12 100 LYS C O 1
ATOM 4843 N N . TYR D 1 99 ? -20.689 -75.171 51.954 1.00 27.65 101 TYR C N 1
ATOM 4844 C CA . TYR D 1 99 ? -20.388 -75.146 53.385 1.00 27.87 101 TYR C CA 1
ATOM 4845 C C . TYR D 1 99 ? -18.922 -74.797 53.635 1.00 27.81 101 TYR C C 1
ATOM 4846 O O . TYR D 1 99 ? -18.611 -73.973 54.500 1.00 28.03 101 TYR C O 1
ATOM 4855 N N . GLN D 1 100 ? -18.006 -75.428 52.890 1.00 26.95 102 GLN C N 1
ATOM 4856 C CA . GLN D 1 100 ? -16.585 -75.120 53.028 1.00 26.04 102 GLN C CA 1
ATOM 4857 C C . GLN D 1 100 ? -16.335 -73.618 52.920 1.00 29.00 102 GLN C C 1
ATOM 4858 O O . GLN D 1 100 ? -15.622 -73.035 53.743 1.00 27.33 102 GLN C O 1
ATOM 4864 N N . ASN D 1 101 ? -16.931 -72.968 51.912 1.00 27.51 103 ASN C N 1
ATOM 4865 C CA . ASN D 1 101 ? -16.726 -71.530 51.746 1.00 26.29 103 ASN C CA 1
ATOM 4866 C C . ASN D 1 101 ? -17.425 -70.708 52.829 1.00 25.36 103 ASN C C 1
ATOM 4867 O O . ASN D 1 101 ? -16.930 -69.633 53.196 1.00 27.85 103 ASN C O 1
ATOM 4872 N N . ILE D 1 102 ? -18.572 -71.170 53.337 1.00 24.82 104 ILE C N 1
ATOM 4873 C CA . ILE D 1 102 ? -19.212 -70.488 54.469 1.00 29.20 104 ILE C CA 1
ATOM 4874 C C . ILE D 1 102 ? -18.286 -70.465 55.689 1.00 28.68 104 ILE C C 1
ATOM 4875 O O . ILE D 1 102 ? -18.202 -69.454 56.407 1.00 31.55 104 ILE C O 1
ATOM 4880 N N . ARG D 1 103 ? -17.579 -71.572 55.945 1.00 26.19 105 ARG C N 1
ATOM 4881 C CA . ARG D 1 103 ? -16.661 -71.655 57.081 1.00 27.74 105 ARG C CA 1
ATOM 4882 C C . ARG D 1 103 ? -15.303 -71.027 56.809 1.00 30.55 105 ARG C C 1
ATOM 4883 O O . ARG D 1 103 ? -14.501 -70.901 57.744 1.00 31.64 105 ARG C O 1
ATOM 4891 N N . GLY D 1 104 ? -15.017 -70.639 55.571 1.00 31.29 106 GLY C N 1
ATOM 4892 C CA . GLY D 1 104 ? -13.750 -70.014 55.252 1.00 29.47 106 GLY C CA 1
ATOM 4893 C C . GLY D 1 104 ? -12.607 -70.969 54.982 1.00 32.54 106 GLY C C 1
ATOM 4894 O O . GLY D 1 104 ? -11.452 -70.531 54.967 1.00 30.62 106 GLY C O 1
ATOM 4895 N N . GLY D 1 105 ? -12.885 -72.268 54.795 1.00 32.43 107 GLY C N 1
ATOM 4896 C CA . GLY D 1 105 ? -11.881 -73.168 54.263 1.00 35.73 107 GLY C CA 1
ATOM 4897 C C . GLY D 1 105 ? -11.768 -73.028 52.750 1.00 32.82 107 GLY C C 1
ATOM 4898 O O . GLY D 1 105 ? -12.531 -72.298 52.116 1.00 29.70 107 GLY C O 1
ATOM 4899 N N . ARG D 1 106 ? -10.795 -73.733 52.169 1.00 32.75 108 ARG C N 1
ATOM 4900 C CA . ARG D 1 106 ? -10.535 -73.687 50.728 1.00 30.12 108 ARG C CA 1
ATOM 4901 C C . ARG D 1 106 ? -10.891 -75.033 50.113 1.00 32.16 108 ARG C C 1
ATOM 4902 O O . ARG D 1 106 ? -10.363 -76.070 50.535 1.00 33.40 108 ARG C O 1
ATOM 4910 N N . VAL D 1 107 ? -11.788 -75.012 49.124 1.00 29.33 109 VAL C N 1
ATOM 4911 C CA . VAL D 1 107 ? -12.194 -76.229 48.432 1.00 28.88 109 VAL C CA 1
ATOM 4912 C C . VAL D 1 107 ? -11.049 -76.706 47.549 1.00 33.98 109 VAL C C 1
ATOM 4913 O O . VAL D 1 107 ? -10.518 -75.940 46.733 1.00 31.00 109 VAL C O 1
ATOM 4917 N N . VAL D 1 108 ? -10.664 -77.970 47.710 1.00 32.55 110 VAL C N 1
ATOM 4918 C CA . VAL D 1 108 ? -9.733 -78.654 46.812 1.00 35.82 110 VAL C CA 1
ATOM 4919 C C . VAL D 1 108 ? -10.481 -79.832 46.205 1.00 36.65 110 VAL C C 1
ATOM 4920 O O . VAL D 1 108 ? -11.033 -80.664 46.938 1.00 33.97 110 VAL C O 1
ATOM 4924 N N . LEU D 1 109 ? -10.504 -79.903 44.876 1.00 34.49 111 LEU C N 1
ATOM 4925 C CA . LEU D 1 109 ? -11.223 -80.942 44.149 1.00 33.94 111 LEU C CA 1
ATOM 4926 C C . LEU D 1 109 ? -10.231 -82.010 43.695 1.00 37.99 111 LEU C C 1
ATOM 4927 O O . LEU D 1 109 ? -9.284 -81.714 42.960 1.00 42.33 111 LEU C O 1
ATOM 4932 N N . HIS D 1 110 ? -10.438 -83.234 44.142 1.00 36.87 112 HIS C N 1
ATOM 4933 C CA . HIS D 1 110 ? -9.508 -84.328 43.917 1.00 37.21 112 HIS C CA 1
ATOM 4934 C C . HIS D 1 110 ? -9.963 -85.176 42.742 1.00 37.11 112 HIS C C 1
ATOM 4935 O O . HIS D 1 110 ? -11.091 -85.032 42.255 1.00 35.70 112 HIS C O 1
ATOM 4942 N N . PRO D 1 111 ? -9.101 -86.065 42.232 1.00 38.99 113 PRO C N 1
ATOM 4943 C CA . PRO D 1 111 ? -9.498 -86.876 41.078 1.00 35.90 113 PRO C CA 1
ATOM 4944 C C . PRO D 1 111 ? -10.735 -87.708 41.391 1.00 37.48 113 PRO C C 1
ATOM 4945 O O . PRO D 1 111 ? -10.981 -88.095 42.534 1.00 34.27 113 PRO C O 1
ATOM 4949 N N . ILE D 1 112 ? -11.545 -87.929 40.362 1.00 35.76 114 ILE C N 1
ATOM 4950 C CA . ILE D 1 112 ? -12.704 -88.811 40.436 1.00 36.82 114 ILE C CA 1
ATOM 4951 C C . ILE D 1 112 ? -12.350 -90.057 39.641 1.00 38.21 114 ILE C C 1
ATOM 4952 O O . ILE D 1 112 ? -12.107 -89.980 38.430 1.00 36.98 114 ILE C O 1
ATOM 4957 N N . THR D 1 113 ? -12.286 -91.197 40.321 1.00 36.97 115 THR C N 1
ATOM 4958 C CA . THR D 1 113 ? -11.754 -92.389 39.678 1.00 36.60 115 THR C CA 1
ATOM 4959 C C . THR D 1 113 ? -12.819 -93.051 38.807 1.00 39.53 115 THR C C 1
ATOM 4960 O O . THR D 1 113 ? -14.022 -92.839 38.976 1.00 36.80 115 THR C O 1
ATOM 4964 N N . SER D 1 114 ? -12.353 -93.843 37.852 1.00 34.00 116 SER C N 1
ATOM 4965 C CA . SER D 1 114 ? -13.246 -94.474 36.887 1.00 39.68 116 SER C CA 1
ATOM 4966 C C . SER D 1 114 ? -14.054 -95.590 37.549 1.00 39.09 116 SER C C 1
ATOM 4967 O O . SER D 1 114 ? -13.470 -96.490 38.154 1.00 39.45 116 SER C O 1
ATOM 4970 N N . PRO D 1 115 ? -15.384 -95.573 37.459 1.00 36.46 117 PRO C N 1
ATOM 4971 C CA . PRO D 1 115 ? -16.180 -96.655 38.045 1.00 34.98 117 PRO C CA 1
ATOM 4972 C C . PRO D 1 115 ? -16.231 -97.851 37.110 1.00 38.30 117 PRO C C 1
ATOM 4973 O O . PRO D 1 115 ? -15.883 -97.739 35.922 1.00 34.29 117 PRO C O 1
ATOM 4977 N N . PRO D 1 116 ? -16.660 -99.016 37.596 1.00 36.75 118 PRO C N 1
ATOM 4978 C CA . PRO D 1 116 ? -16.907 -100.137 36.680 1.00 40.31 118 PRO C CA 1
ATOM 4979 C C . PRO D 1 116 ? -18.027 -99.812 35.700 1.00 36.36 118 PRO C C 1
ATOM 4980 O O . PRO D 1 116 ? -18.897 -98.977 35.963 1.00 36.41 118 PRO C O 1
ATOM 4984 N N . SER D 1 117 ? -18.001 -100.484 34.552 1.00 34.58 119 SER C N 1
ATOM 4985 C CA . SER D 1 117 ? -19.067 -100.310 33.571 1.00 35.60 119 SER C CA 1
ATOM 4986 C C . SER D 1 117 ? -20.078 -101.452 33.569 1.00 38.41 119 SER C C 1
ATOM 4987 O O . SER D 1 117 ? -21.248 -101.222 33.234 1.00 34.35 119 SER C O 1
ATOM 4990 N N . GLU D 1 118 ? -19.667 -102.669 33.940 1.00 36.03 120 GLU C N 1
ATOM 4991 C CA . GLU D 1 118 ? -20.517 -103.850 33.836 1.00 35.65 120 GLU C CA 1
ATOM 4992 C C . GLU D 1 118 ? -21.031 -104.236 35.215 1.00 36.66 120 GLU C C 1
ATOM 4993 O O . GLU D 1 118 ? -20.263 -104.282 36.179 1.00 37.78 120 GLU C O 1
ATOM 4999 N N . PHE D 1 119 ? -22.324 -104.514 35.305 1.00 33.33 121 PHE C N 1
ATOM 5000 C CA . PHE D 1 119 ? -22.949 -104.938 36.552 1.00 35.38 121 PHE C CA 1
ATOM 5001 C C . PHE D 1 119 ? -23.728 -106.224 36.336 1.00 37.04 121 PHE C C 1
ATOM 5002 O O . PHE D 1 119 ? -24.816 -106.421 36.883 1.00 38.85 121 PHE C O 1
ATOM 5010 N N . GLU D 1 120 ? -23.174 -107.114 35.509 1.00 40.58 122 GLU C N 1
ATOM 5011 C CA . GLU D 1 120 ? -23.777 -108.414 35.244 1.00 39.63 122 GLU C CA 1
ATOM 5012 C C . GLU D 1 120 ? -23.440 -109.392 36.365 1.00 43.45 122 GLU C C 1
ATOM 5013 O O . GLU D 1 120 ? -22.277 -109.523 36.758 1.00 45.38 122 GLU C O 1
ATOM 5019 N N . HIS D 1 121 ? -24.458 -110.081 36.880 1.00 42.90 123 HIS C N 1
ATOM 5020 C CA . HIS D 1 121 ? -24.275 -111.069 37.945 1.00 41.74 123 HIS C CA 1
ATOM 5021 C C . HIS D 1 121 ? -25.286 -112.181 37.704 1.00 46.15 123 HIS C C 1
ATOM 5022 O O . HIS D 1 121 ? -26.488 -111.979 37.907 1.00 42.27 123 HIS C O 1
ATOM 5029 N N . SER D 1 122 ? -24.801 -113.348 37.271 1.00 45.26 124 SER C N 1
ATOM 5030 C CA . SER D 1 122 ? -25.701 -114.410 36.825 1.00 50.91 124 SER C CA 1
ATOM 5031 C C . SER D 1 122 ? -26.500 -115.007 37.981 1.00 48.88 124 SER C C 1
ATOM 5032 O O . SER D 1 122 ? -27.697 -115.279 37.833 1.00 48.66 124 SER C O 1
ATOM 5035 N N . GLU D 1 123 ? -25.866 -115.214 39.137 1.00 46.52 125 GLU C N 1
ATOM 5036 C CA . GLU D 1 123 ? -26.572 -115.851 40.249 1.00 50.64 125 GLU C CA 1
ATOM 5037 C C . GLU D 1 123 ? -27.593 -114.909 40.879 1.00 43.46 125 GLU C C 1
ATOM 5038 O O . GLU D 1 123 ? -28.767 -115.262 41.018 1.00 43.28 125 GLU C O 1
ATOM 5044 N N . LYS D 1 124 ? -27.167 -113.706 41.274 1.00 44.30 126 LYS C N 1
ATOM 5045 C CA . LYS D 1 124 ? -28.092 -112.762 41.905 1.00 40.75 126 LYS C CA 1
ATOM 5046 C C . LYS D 1 124 ? -29.062 -112.144 40.901 1.00 38.63 126 LYS C C 1
ATOM 5047 O O . LYS D 1 124 ? -30.175 -111.752 41.277 1.00 35.80 126 LYS C O 1
ATOM 5053 N N . GLY D 1 125 ? -28.663 -112.040 39.630 1.00 38.31 127 GLY C N 1
ATOM 5054 C CA . GLY D 1 125 ? -29.355 -111.195 38.675 1.00 34.58 127 GLY C CA 1
ATOM 5055 C C . GLY D 1 125 ? -28.829 -109.771 38.757 1.00 37.54 127 GLY C C 1
ATOM 5056 O O . GLY D 1 125 ? -28.475 -109.312 39.848 1.00 34.07 127 GLY C O 1
ATOM 5057 N N . ASP D 1 126 ? -28.783 -109.060 37.622 1.00 36.14 128 ASP C N 1
ATOM 5058 C CA . ASP D 1 126 ? -28.175 -107.725 37.586 1.00 33.92 128 ASP C CA 1
ATOM 5059 C C . ASP D 1 126 ? -28.862 -106.751 38.536 1.00 32.76 128 ASP C C 1
ATOM 5060 O O . ASP D 1 126 ? -28.202 -105.899 39.141 1.00 29.14 128 ASP C O 1
ATOM 5065 N N . ALA D 1 127 ? -30.193 -106.812 38.632 1.00 29.19 129 ALA C N 1
ATOM 5066 C CA . ALA D 1 127 ? -30.918 -105.811 39.413 1.00 29.97 129 ALA C CA 1
ATOM 5067 C C . ALA D 1 127 ? -30.612 -105.938 40.905 1.00 31.67 129 ALA C C 1
ATOM 5068 O O . ALA D 1 127 ? -30.300 -104.945 41.573 1.00 30.59 129 ALA C O 1
ATOM 5070 N N . LEU D 1 128 ? -30.707 -107.155 41.447 1.00 30.74 130 LEU C N 1
ATOM 5071 C CA . LEU D 1 128 ? -30.395 -107.364 42.860 1.00 29.18 130 LEU C CA 1
ATOM 5072 C C . LEU D 1 128 ? -28.939 -107.038 43.163 1.00 29.17 130 LEU C C 1
ATOM 5073 O O . LEU D 1 128 ? -28.626 -106.418 44.193 1.00 31.48 130 LEU C O 1
ATOM 5078 N N . TYR D 1 129 ? -28.035 -107.456 42.285 1.00 31.21 131 TYR C N 1
ATOM 5079 C CA . TYR D 1 129 ? -26.623 -107.167 42.487 1.00 33.82 131 TYR C CA 1
ATOM 5080 C C . TYR D 1 129 ? -26.382 -105.667 42.549 1.00 33.60 131 TYR C C 1
ATOM 5081 O O . TYR D 1 129 ? -25.687 -105.178 43.447 1.00 28.60 131 TYR C O 1
ATOM 5090 N N . ALA D 1 130 ? -26.973 -104.918 41.606 1.00 29.74 132 ALA C N 1
ATOM 5091 C CA . ALA D 1 130 ? -26.777 -103.471 41.558 1.00 29.85 132 ALA C CA 1
ATOM 5092 C C . ALA D 1 130 ? -27.361 -102.778 42.786 1.00 31.70 132 ALA C C 1
ATOM 5093 O O . ALA D 1 130 ? -26.793 -101.793 43.281 1.00 28.95 132 ALA C O 1
ATOM 5095 N N . MET D 1 131 ? -28.509 -103.260 43.277 1.00 31.35 133 MET C N 1
ATOM 5096 C CA . MET D 1 131 ? -29.126 -102.638 44.449 1.00 27.45 133 MET C CA 1
ATOM 5097 C C . MET D 1 131 ? -28.334 -102.934 45.718 1.00 29.29 133 MET C C 1
ATOM 5098 O O . MET D 1 131 ? -28.215 -102.073 46.596 1.00 30.06 133 MET C O 1
ATOM 5103 N N . GLU D 1 132 ? -27.778 -104.141 45.832 1.00 29.92 134 GLU C N 1
ATOM 5104 C CA . GLU D 1 132 ? -26.864 -104.432 46.934 1.00 31.45 134 GLU C CA 1
ATOM 5105 C C . GLU D 1 132 ? -25.616 -103.563 46.850 1.00 33.98 134 GLU C C 1
ATOM 5106 O O . GLU D 1 132 ? -25.107 -103.092 47.875 1.00 30.61 134 GLU C O 1
ATOM 5112 N N . LEU D 1 133 ? -25.122 -103.311 45.632 1.00 30.69 135 LEU C N 1
ATOM 5113 C CA . LEU D 1 133 ? -23.986 -102.406 45.484 1.00 31.66 135 LEU C CA 1
ATOM 5114 C C . LEU D 1 133 ? -24.352 -100.979 45.899 1.00 32.65 135 LEU C C 1
ATOM 5115 O O . LEU D 1 133 ? -23.579 -100.317 46.598 1.00 31.04 135 LEU C O 1
ATOM 5120 N N . ALA D 1 134 ? -25.528 -100.491 45.482 1.00 32.13 136 ALA C N 1
ATOM 5121 C CA . ALA D 1 134 ? -25.995 -99.174 45.919 1.00 30.69 136 ALA C CA 1
ATOM 5122 C C . ALA D 1 134 ? -26.063 -99.090 47.438 1.00 31.39 136 ALA C C 1
ATOM 5123 O O . ALA D 1 134 ? -25.666 -98.081 48.032 1.00 33.10 136 ALA C O 1
ATOM 5125 N N . LEU D 1 135 ? -26.558 -100.148 48.083 1.00 33.65 137 LEU C N 1
ATOM 5126 C CA . LEU D 1 135 ? -26.612 -100.174 49.541 1.00 31.94 137 LEU C CA 1
ATOM 5127 C C . LEU D 1 135 ? -25.228 -100.009 50.149 1.00 32.30 137 LEU C C 1
ATOM 5128 O O . LEU D 1 135 ? -25.050 -99.246 51.105 1.00 30.80 137 LEU C O 1
ATOM 5133 N N . SER D 1 136 ? -24.223 -100.699 49.606 1.00 30.75 138 SER C N 1
ATOM 5134 C CA . SER D 1 136 ? -22.897 -100.559 50.193 1.00 31.50 138 SER C CA 1
ATOM 5135 C C . SER D 1 136 ? -22.298 -99.186 49.904 1.00 33.30 138 SER C C 1
ATOM 5136 O O . SER D 1 136 ? -21.502 -98.690 50.704 1.00 31.96 138 SER C O 1
ATOM 5139 N N . LEU D 1 137 ? -22.672 -98.553 48.778 1.00 34.05 139 LEU C N 1
ATOM 5140 C CA . LEU D 1 137 ? -22.225 -97.187 48.500 1.00 33.29 139 LEU C CA 1
ATOM 5141 C C . LEU D 1 137 ? -22.804 -96.196 49.506 1.00 31.22 139 LEU C C 1
ATOM 5142 O O . LEU D 1 137 ? -22.116 -95.263 49.931 1.00 32.84 139 LEU C O 1
ATOM 5147 N N . GLU D 1 138 ? -24.073 -96.371 49.880 1.00 30.51 140 GLU C N 1
ATOM 5148 C CA . GLU D 1 138 ? -24.696 -95.489 50.866 1.00 34.01 140 GLU C CA 1
ATOM 5149 C C . GLU D 1 138 ? -24.101 -95.693 52.257 1.00 31.90 140 GLU C C 1
ATOM 5150 O O . GLU D 1 138 ? -23.934 -94.727 53.012 1.00 27.70 140 GLU C O 1
ATOM 5156 N N . LYS D 1 139 ? -23.802 -96.947 52.616 1.00 28.45 141 LYS C N 1
ATOM 5157 C CA . LYS D 1 139 ? -23.167 -97.228 53.901 1.00 31.96 141 LYS C CA 1
ATOM 5158 C C . LYS D 1 139 ? -21.730 -96.724 53.932 1.00 32.61 141 LYS C C 1
ATOM 5159 O O . LYS D 1 139 ? -21.248 -96.279 54.982 1.00 31.55 141 LYS C O 1
ATOM 5165 N N . LEU D 1 140 ? -21.019 -96.806 52.804 1.00 31.58 142 LEU C N 1
ATOM 5166 C CA . LEU D 1 140 ? -19.683 -96.225 52.744 1.00 30.02 142 LEU C CA 1
ATOM 5167 C C . LEU D 1 140 ? -19.736 -94.704 52.903 1.00 32.93 142 LEU C C 1
ATOM 5168 O O . LEU D 1 140 ? -18.910 -94.115 53.603 1.00 33.59 142 LEU C O 1
ATOM 5173 N N . THR D 1 141 ? -20.692 -94.054 52.236 1.00 30.07 143 THR C N 1
ATOM 5174 C CA . THR D 1 141 ? -20.858 -92.616 52.439 1.00 31.46 143 THR C CA 1
ATOM 5175 C C . THR D 1 141 ? -21.181 -92.312 53.895 1.00 32.10 143 THR C C 1
ATOM 5176 O O . THR D 1 141 ? -20.641 -91.362 54.481 1.00 31.71 143 THR C O 1
ATOM 5180 N N . ASN D 1 142 ? -22.048 -93.122 54.502 1.00 30.90 144 ASN C N 1
ATOM 5181 C CA . ASN D 1 142 ? -22.423 -92.919 55.895 1.00 29.36 144 ASN C CA 1
ATOM 5182 C C . ASN D 1 142 ? -21.210 -93.018 56.816 1.00 29.34 144 ASN C C 1
ATOM 5183 O O . ASN D 1 142 ? -21.024 -92.186 57.707 1.00 28.67 144 ASN C O 1
ATOM 5188 N N . GLU D 1 143 ? -20.362 -94.022 56.597 1.00 29.71 145 GLU C N 1
ATOM 5189 C CA . GLU D 1 143 ? -19.146 -94.149 57.388 1.00 30.35 145 GLU C CA 1
ATOM 5190 C C . GLU D 1 143 ? -18.259 -92.913 57.258 1.00 31.79 145 GLU C C 1
ATOM 5191 O O . GLU D 1 143 ? -17.685 -92.450 58.244 1.00 28.75 145 GLU C O 1
ATOM 5197 N N . LYS D 1 144 ? -18.111 -92.375 56.042 1.00 30.49 146 LYS C N 1
ATOM 5198 C CA . LYS D 1 144 ? -17.289 -91.179 55.871 1.00 31.03 146 LYS C CA 1
ATOM 5199 C C . LYS D 1 144 ? -17.923 -89.970 56.552 1.00 30.27 146 LYS C C 1
ATOM 5200 O O . LYS D 1 144 ? -17.220 -89.155 57.161 1.00 30.21 146 LYS C O 1
ATOM 5206 N N . LEU D 1 145 ? -19.250 -89.836 56.460 1.00 29.88 147 LEU C N 1
ATOM 5207 C CA . LEU D 1 145 ? -19.944 -88.768 57.179 1.00 31.21 147 LEU C CA 1
ATOM 5208 C C . LEU D 1 145 ? -19.724 -88.880 58.687 1.00 29.18 147 LEU C C 1
ATOM 5209 O O . LEU D 1 145 ? -19.450 -87.881 59.359 1.00 30.48 147 LEU C O 1
ATOM 5214 N N . LEU D 1 146 ? -19.845 -90.087 59.239 1.00 28.40 148 LEU C N 1
ATOM 5215 C CA . LEU D 1 146 ? -19.595 -90.263 60.667 1.00 30.41 148 LEU C CA 1
ATOM 5216 C C . LEU D 1 146 ? -18.147 -89.917 61.020 1.00 32.50 148 LEU C C 1
ATOM 5217 O O . LEU D 1 146 ? -17.877 -89.399 62.111 1.00 32.14 148 LEU C O 1
ATOM 5222 N N . HIS D 1 147 ? -17.207 -90.176 60.103 1.00 30.56 149 HIS C N 1
ATOM 5223 C CA . HIS D 1 147 ? -15.823 -89.752 60.313 1.00 31.22 149 HIS C CA 1
ATOM 5224 C C . HIS D 1 147 ? -15.709 -88.233 60.370 1.00 32.86 149 HIS C C 1
ATOM 5225 O O . HIS D 1 147 ? -15.021 -87.690 61.244 1.00 31.36 149 HIS C O 1
ATOM 5232 N N . VAL D 1 148 ? -16.341 -87.523 59.421 1.00 32.87 150 VAL C N 1
ATOM 5233 C CA . VAL D 1 148 ? -16.335 -86.059 59.487 1.00 29.25 150 VAL C CA 1
ATOM 5234 C C . VAL D 1 148 ? -16.894 -85.594 60.826 1.00 31.71 150 VAL C C 1
ATOM 5235 O O . VAL D 1 148 ? -16.350 -84.678 61.458 1.00 30.97 150 VAL C O 1
ATOM 5239 N N . HIS D 1 149 ? -17.987 -86.219 61.285 1.00 27.72 151 HIS C N 1
ATOM 5240 C CA . HIS D 1 149 ? -18.564 -85.847 62.573 1.00 31.43 151 HIS C CA 1
ATOM 5241 C C . HIS D 1 149 ? -17.543 -85.996 63.701 1.00 33.76 151 HIS C C 1
ATOM 5242 O O . HIS D 1 149 ? -17.417 -85.112 64.559 1.00 28.35 151 HIS C O 1
ATOM 5249 N N . SER D 1 150 ? -16.799 -87.110 63.708 1.00 31.98 152 SER C N 1
ATOM 5250 C CA . SER D 1 150 ? -15.831 -87.339 64.781 1.00 31.22 152 SER C CA 1
ATOM 5251 C C . SER D 1 150 ? -14.708 -86.320 64.734 1.00 29.96 152 SER C C 1
ATOM 5252 O O . SER D 1 150 ? -14.203 -85.899 65.778 1.00 31.90 152 SER C O 1
ATOM 5255 N N . VAL D 1 151 ? -14.296 -85.915 63.531 1.00 31.76 153 VAL C N 1
ATOM 5256 C CA . VAL D 1 151 ? -13.271 -84.880 63.413 1.00 31.92 153 VAL C CA 1
ATOM 5257 C C . VAL D 1 151 ? -13.764 -83.578 64.033 1.00 31.93 153 VAL C C 1
ATOM 5258 O O . VAL D 1 151 ? -13.025 -82.906 64.764 1.00 27.32 153 VAL C O 1
ATOM 5262 N N . ALA D 1 152 ? -15.026 -83.211 63.758 1.00 28.34 154 ALA C N 1
ATOM 5263 C CA . ALA D 1 152 ? -15.614 -81.993 64.319 1.00 29.15 154 ALA C CA 1
ATOM 5264 C C . ALA D 1 152 ? -15.660 -82.047 65.845 1.00 29.36 154 ALA C C 1
ATOM 5265 O O . ALA D 1 152 ? -15.303 -81.076 66.524 1.00 31.29 154 ALA C O 1
ATOM 5267 N N . ASP D 1 153 ? -16.121 -83.176 66.398 1.00 30.09 155 ASP C N 1
ATOM 5268 C CA . ASP D 1 153 ? -16.143 -83.364 67.849 1.00 32.91 155 ASP C CA 1
ATOM 5269 C C . ASP D 1 153 ? -14.744 -83.254 68.451 1.00 32.69 155 ASP C C 1
ATOM 5270 O O . ASP D 1 153 ? -14.557 -82.600 69.483 1.00 33.54 155 ASP C O 1
ATOM 5275 N N . ARG D 1 154 ? -13.752 -83.900 67.830 1.00 31.27 156 ARG C N 1
ATOM 5276 C CA . ARG D 1 154 ? -12.384 -83.847 68.346 1.00 34.69 156 ARG C CA 1
ATOM 5277 C C . ARG D 1 154 ? -11.811 -82.436 68.315 1.00 38.99 156 ARG C C 1
ATOM 5278 O O . ARG D 1 154 ? -10.966 -82.091 69.146 1.00 34.78 156 ARG C O 1
ATOM 5286 N N . ASN D 1 155 ? -12.219 -81.618 67.353 1.00 35.11 157 ASN C N 1
ATOM 5287 C CA . ASN D 1 155 ? -11.736 -80.249 67.273 1.00 33.70 157 ASN C CA 1
ATOM 5288 C C . ASN D 1 155 ? -12.691 -79.256 67.915 1.00 33.29 157 ASN C C 1
ATOM 5289 O O . ASN D 1 155 ? -12.540 -78.047 67.711 1.00 34.91 157 ASN C O 1
ATOM 5294 N N . ASN D 1 156 ? -13.655 -79.740 68.697 1.00 34.28 158 ASN C N 1
ATOM 5295 C CA . ASN D 1 156 ? -14.624 -78.900 69.392 1.00 34.75 158 ASN C CA 1
ATOM 5296 C C . ASN D 1 156 ? -15.260 -77.892 68.436 1.00 30.45 158 ASN C C 1
ATOM 5297 O O . ASN D 1 156 ? -15.241 -76.680 68.651 1.00 31.72 158 ASN C O 1
ATOM 5302 N N . ASP D 1 157 ? -15.851 -78.423 67.370 1.00 29.08 159 ASP C N 1
ATOM 5303 C CA . ASP D 1 157 ? -16.477 -77.614 66.328 1.00 27.87 159 ASP C CA 1
ATOM 5304 C C . ASP D 1 157 ? -17.955 -78.012 66.319 1.00 27.89 159 ASP C C 1
ATOM 5305 O O . ASP D 1 157 ? -18.375 -78.841 65.504 1.00 30.46 159 ASP C O 1
ATOM 5310 N N . PRO D 1 158 ? -18.750 -77.448 67.231 1.00 28.13 160 PRO C N 1
ATOM 5311 C CA . PRO D 1 158 ? -20.156 -77.874 67.292 1.00 26.85 160 PRO C CA 1
ATOM 5312 C C . PRO D 1 158 ? -20.954 -77.450 66.080 1.00 28.09 160 PRO C C 1
ATOM 5313 O O . PRO D 1 158 ? -21.964 -78.092 65.771 1.00 31.64 160 PRO C O 1
ATOM 5317 N N . GLN D 1 159 ? -20.555 -76.389 65.378 1.00 27.53 161 GLN C N 1
ATOM 5318 C CA . GLN D 1 159 ? -21.315 -76.009 64.191 1.00 29.52 161 GLN C CA 1
ATOM 5319 C C . GLN D 1 159 ? -21.149 -77.058 63.100 1.00 30.80 161 GLN C C 1
ATOM 5320 O O . GLN D 1 159 ? -22.139 -77.505 62.501 1.00 27.61 161 GLN C O 1
ATOM 5326 N N . LEU D 1 160 ? -19.902 -77.491 62.849 1.00 27.22 162 LEU C N 1
ATOM 5327 C CA . LEU D 1 160 ? -19.675 -78.534 61.852 1.00 28.31 162 LEU C CA 1
ATOM 532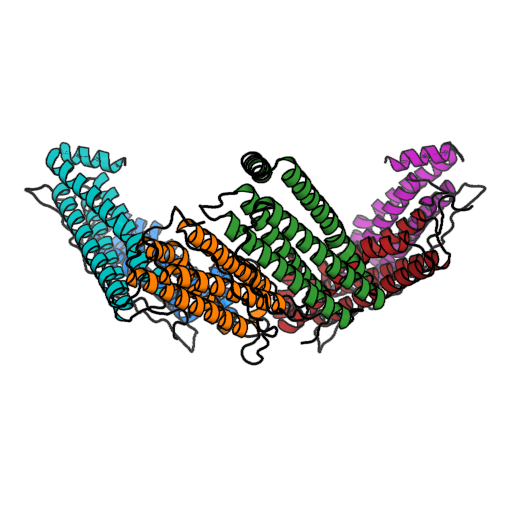8 C C . LEU D 1 160 ? -20.370 -79.835 62.243 1.00 29.13 162 LEU C C 1
ATOM 5329 O O . LEU D 1 160 ? -20.989 -80.491 61.394 1.00 29.75 162 LEU C O 1
ATOM 5334 N N . ALA D 1 161 ? -20.282 -80.222 63.523 1.00 29.76 163 ALA C N 1
ATOM 5335 C CA . ALA D 1 161 ? -20.981 -81.421 63.982 1.00 30.52 163 ALA C CA 1
ATOM 5336 C C . ALA D 1 161 ? -22.477 -81.317 63.717 1.00 33.04 163 ALA C C 1
ATOM 5337 O O . ALA D 1 161 ? -23.102 -82.263 63.222 1.00 30.32 163 ALA C O 1
ATOM 5339 N N . ASP D 1 162 ? -23.071 -80.167 64.037 1.00 31.86 164 ASP C N 1
ATOM 5340 C CA . ASP D 1 162 ? -24.503 -80.013 63.815 1.00 31.74 164 ASP C CA 1
ATOM 5341 C C . ASP D 1 162 ? -24.852 -79.960 62.329 1.00 32.19 164 ASP C C 1
ATOM 5342 O O . ASP D 1 162 ? -25.902 -80.468 61.924 1.00 30.05 164 ASP C O 1
ATOM 5347 N N . PHE D 1 163 ? -23.996 -79.358 61.503 1.00 30.39 165 PHE C N 1
ATOM 5348 C CA . PHE D 1 163 ? -24.247 -79.343 60.065 1.00 32.04 165 PHE C CA 1
ATOM 5349 C C . PHE D 1 163 ? -24.316 -80.764 59.504 1.00 33.55 165 PHE C C 1
ATOM 5350 O O . PHE D 1 163 ? -25.228 -81.102 58.738 1.00 30.71 165 PHE C O 1
ATOM 5358 N N . ILE D 1 164 ? -23.362 -81.616 59.886 1.00 30.95 166 ILE C N 1
ATOM 5359 C CA . ILE D 1 164 ? -23.356 -82.997 59.406 1.00 29.29 166 ILE C CA 1
ATOM 5360 C C . ILE D 1 164 ? -24.605 -83.727 59.890 1.00 30.86 166 ILE C C 1
ATOM 5361 O O . ILE D 1 164 ? -25.324 -84.352 59.101 1.00 31.24 166 ILE C O 1
ATOM 5366 N N . GLU D 1 165 ? -24.894 -83.630 61.192 1.00 30.58 167 GLU C N 1
ATOM 5367 C CA . GLU D 1 165 ? -26.084 -84.243 61.782 1.00 33.90 167 GLU C CA 1
ATOM 5368 C C . GLU D 1 165 ? -27.358 -83.838 61.058 1.00 31.72 167 GLU C C 1
ATOM 5369 O O . GLU D 1 165 ? -28.168 -84.684 60.663 1.00 31.95 167 GLU C O 1
ATOM 5375 N N . SER D 1 166 ? -27.582 -82.531 60.931 1.00 31.94 168 SER C N 1
ATOM 5376 C CA . SER D 1 166 ? -28.905 -82.066 60.525 1.00 34.60 168 SER C CA 1
ATOM 5377 C C . SER D 1 166 ? -29.085 -82.071 59.014 1.00 37.61 168 SER C C 1
ATOM 5378 O O . SER D 1 166 ? -30.214 -82.232 58.532 1.00 37.33 168 SER C O 1
ATOM 5381 N N . GLU D 1 167 ? -28.004 -81.911 58.247 1.00 35.15 169 GLU C N 1
ATOM 5382 C CA . GLU D 1 167 ? -28.130 -81.857 56.795 1.00 35.71 169 GLU C CA 1
ATOM 5383 C C . GLU D 1 167 ? -27.810 -83.175 56.101 1.00 34.70 169 GLU C C 1
ATOM 5384 O O . GLU D 1 167 ? -28.166 -83.335 54.933 1.00 32.60 169 GLU C O 1
ATOM 5390 N N . PHE D 1 168 ? -27.147 -84.116 56.774 1.00 31.08 170 PHE C N 1
ATOM 5391 C CA . PHE D 1 168 ? -26.691 -85.313 56.080 1.00 31.09 170 PHE C CA 1
ATOM 5392 C C . PHE D 1 168 ? -27.042 -86.621 56.784 1.00 30.79 170 PHE C C 1
ATOM 5393 O O . PHE D 1 168 ? -27.508 -87.553 56.125 1.00 31.81 170 PHE C O 1
ATOM 5401 N N . LEU D 1 169 ? -26.836 -86.718 58.107 1.00 30.41 171 LEU C N 1
ATOM 5402 C CA . LEU D 1 169 ? -26.916 -88.029 58.754 1.00 33.05 171 LEU C CA 1
ATOM 5403 C C . LEU D 1 169 ? -28.328 -88.603 58.725 1.00 30.16 171 LEU C C 1
ATOM 5404 O O . LEU D 1 169 ? -28.498 -89.809 58.532 1.00 30.03 171 LEU C O 1
ATOM 5409 N N . TYR D 1 170 ? -29.356 -87.776 58.942 1.00 30.10 172 TYR C N 1
ATOM 5410 C CA . TYR D 1 170 ? -30.712 -88.327 58.959 1.00 34.56 172 TYR C CA 1
ATOM 5411 C C . TYR D 1 170 ? -31.161 -88.735 57.561 1.00 30.79 172 TYR C C 1
ATOM 5412 O O . TYR D 1 170 ? -31.739 -89.814 57.382 1.00 30.89 172 TYR C O 1
ATOM 5421 N N . GLU D 1 171 ? -30.915 -87.887 56.561 1.00 33.22 173 GLU C N 1
ATOM 5422 C CA . GLU D 1 171 ? -31.220 -88.274 55.184 1.00 35.10 173 GLU C CA 1
ATOM 5423 C C . GLU D 1 171 ? -30.485 -89.549 54.801 1.00 33.69 173 GLU C C 1
ATOM 5424 O O . GLU D 1 171 ? -31.033 -90.404 54.093 1.00 31.35 173 GLU C O 1
ATOM 5430 N N . GLN D 1 172 ? -29.242 -89.699 55.268 1.00 29.22 174 GLN C N 1
ATOM 5431 C CA . GLN D 1 172 ? -28.465 -90.887 54.932 1.00 29.50 174 GLN C CA 1
ATOM 5432 C C . GLN D 1 172 ? -29.073 -92.160 55.531 1.00 29.53 174 GLN C C 1
ATOM 5433 O O . GLN D 1 172 ? -29.099 -93.197 54.863 1.00 30.45 174 GLN C O 1
ATOM 5439 N N . VAL D 1 173 ? -29.563 -92.126 56.780 1.00 28.77 175 VAL C N 1
ATOM 5440 C CA . VAL D 1 173 ? -30.132 -93.376 57.302 1.00 29.85 175 VAL C CA 1
ATOM 5441 C C . VAL D 1 173 ? -31.465 -93.687 56.633 1.00 28.56 175 VAL C C 1
ATOM 5442 O O . VAL D 1 173 ? -31.799 -94.862 56.433 1.00 28.22 175 VAL C O 1
ATOM 5446 N N . LYS D 1 174 ? -32.246 -92.660 56.275 1.00 27.92 176 LYS C N 1
ATOM 5447 C CA . LYS D 1 174 ? -33.468 -92.896 55.506 1.00 30.08 176 LYS C CA 1
ATOM 5448 C C . LYS D 1 174 ? -33.150 -93.478 54.133 1.00 31.52 176 LYS C C 1
ATOM 5449 O O . LYS D 1 174 ? -33.828 -94.398 53.661 1.00 29.67 176 LYS C O 1
ATOM 5455 N N . SER D 1 175 ? -32.120 -92.947 53.474 1.00 28.35 177 SER C N 1
ATOM 5456 C CA . SER D 1 175 ? -31.720 -93.494 52.184 1.00 34.22 177 SER C CA 1
ATOM 5457 C C . SER D 1 175 ? -31.273 -94.952 52.314 1.00 32.11 177 SER C C 1
ATOM 5458 O O . SER D 1 175 ? -31.675 -95.807 51.515 1.00 31.38 177 SER C O 1
ATOM 5461 N N . ILE D 1 176 ? -30.467 -95.260 53.333 1.00 30.52 178 ILE C N 1
ATOM 5462 C CA . ILE D 1 176 ? -30.007 -96.635 53.542 1.00 29.08 178 ILE C CA 1
ATOM 5463 C C . ILE D 1 176 ? -31.190 -97.581 53.764 1.00 29.67 178 ILE C C 1
ATOM 5464 O O . ILE D 1 176 ? -31.239 -98.676 53.188 1.00 28.87 178 ILE C O 1
ATOM 5469 N N . LYS D 1 177 ? -32.168 -97.178 54.593 1.00 29.20 179 LYS C N 1
ATOM 5470 C CA . LYS D 1 177 ? -33.329 -98.046 54.804 1.00 27.92 179 LYS C CA 1
ATOM 5471 C C . LYS D 1 177 ? -34.127 -98.233 53.519 1.00 30.44 179 LYS C C 1
ATOM 5472 O O . LYS D 1 177 ? -34.609 -99.336 53.238 1.00 28.85 179 LYS C O 1
ATOM 5478 N N . LYS D 1 178 ? -34.311 -97.160 52.743 1.00 30.95 180 LYS C N 1
ATOM 5479 C CA . LYS D 1 178 ? -35.048 -97.278 51.485 1.00 31.28 180 LYS C CA 1
ATOM 5480 C C . LYS D 1 178 ? -34.399 -98.308 50.568 1.00 29.28 180 LYS C C 1
ATOM 5481 O O . LYS D 1 178 ? -35.073 -99.181 50.002 1.00 30.64 180 LYS C O 1
ATOM 5487 N N . ILE D 1 179 ? -33.075 -98.231 50.420 1.00 28.69 181 ILE C N 1
ATOM 5488 C CA . ILE D 1 179 ? -32.378 -99.134 49.515 1.00 27.84 181 ILE C CA 1
ATOM 5489 C C . ILE D 1 179 ? -32.354 -100.558 50.069 1.00 27.19 181 ILE C C 1
ATOM 5490 O O . ILE D 1 179 ? -32.523 -101.527 49.320 1.00 29.47 181 ILE C O 1
ATOM 5495 N N . ALA D 1 180 ? -32.177 -100.715 51.388 1.00 29.54 182 ALA C N 1
ATOM 5496 C CA . ALA D 1 180 ? -32.273 -102.049 51.975 1.00 26.95 182 ALA C CA 1
ATOM 5497 C C . ALA D 1 180 ? -33.656 -102.657 51.735 1.00 30.59 182 ALA C C 1
ATOM 5498 O O . ALA D 1 180 ? -33.786 -103.878 51.554 1.00 28.89 182 ALA C O 1
ATOM 5500 N N . GLU D 1 181 ? -34.704 -101.820 51.739 1.00 26.87 183 GLU C N 1
ATOM 5501 C CA . GLU D 1 181 ? -36.049 -102.300 51.412 1.00 29.11 183 GLU C CA 1
ATOM 5502 C C . GLU D 1 181 ? -36.133 -102.757 49.957 1.00 29.97 183 GLU C C 1
ATOM 5503 O O . GLU D 1 181 ? -36.799 -103.751 49.646 1.00 30.45 183 GLU C O 1
ATOM 5509 N N . TYR D 1 182 ? -35.482 -102.025 49.050 1.00 28.64 184 TYR C N 1
ATOM 5510 C CA . TYR D 1 182 ? -35.419 -102.446 47.650 1.00 28.93 184 TYR C CA 1
ATOM 5511 C C . TYR D 1 182 ? -34.706 -103.786 47.506 1.00 30.11 184 TYR C C 1
ATOM 5512 O O . TYR D 1 182 ? -35.121 -104.638 46.707 1.00 30.26 184 TYR C O 1
ATOM 5521 N N . VAL D 1 183 ? -33.612 -103.980 48.244 1.00 27.42 185 VAL C N 1
ATOM 5522 C CA . VAL D 1 183 ? -32.901 -105.257 48.206 1.00 29.19 185 VAL C CA 1
ATOM 5523 C C . VAL D 1 183 ? -33.823 -106.383 48.659 1.00 30.56 185 VAL C C 1
ATOM 5524 O O . VAL D 1 183 ? -33.903 -107.439 48.024 1.00 30.12 185 VAL C O 1
ATOM 5528 N N . ALA D 1 184 ? -34.543 -106.159 49.765 1.00 30.65 186 ALA C N 1
ATOM 5529 C CA . ALA D 1 184 ? -35.472 -107.162 50.274 1.00 29.23 186 ALA C CA 1
ATOM 5530 C C . ALA D 1 184 ? -36.558 -107.487 49.256 1.00 29.88 186 ALA C C 1
ATOM 5531 O O . ALA D 1 184 ? -36.903 -108.658 49.059 1.00 29.80 186 ALA C O 1
ATOM 5533 N N . GLN D 1 185 ? -37.116 -106.465 48.600 1.00 29.01 187 GLN C N 1
ATOM 5534 C CA . GLN D 1 185 ? -38.163 -106.718 47.616 1.00 31.62 187 GLN C CA 1
ATOM 5535 C C . GLN D 1 185 ? -37.613 -107.437 46.385 1.00 28.71 187 GLN C C 1
ATOM 5536 O O . GLN D 1 185 ? -38.270 -108.333 45.848 1.00 28.98 187 GLN C O 1
ATOM 5542 N N . LEU D 1 186 ? -36.407 -107.071 45.930 1.00 28.99 188 LEU C N 1
ATOM 5543 C CA . LEU D 1 186 ? -35.810 -107.759 44.781 1.00 30.03 188 LEU C CA 1
ATOM 5544 C C . LEU D 1 186 ? -35.517 -109.228 45.087 1.00 32.30 188 LEU C C 1
ATOM 5545 O O . LEU D 1 186 ? -35.653 -110.082 44.202 1.00 33.32 188 LEU C O 1
ATOM 5550 N N . ARG D 1 187 ? -35.125 -109.546 46.329 1.00 30.48 189 ARG C N 1
ATOM 5551 C CA . ARG D 1 187 ? -34.959 -110.947 46.722 1.00 32.52 189 ARG C CA 1
ATOM 5552 C C . ARG D 1 187 ? -36.300 -111.674 46.774 1.00 32.16 189 ARG C C 1
ATOM 5553 O O . ARG D 1 187 ? -36.377 -112.869 46.465 1.00 31.89 189 ARG C O 1
ATOM 5561 N N . LEU D 1 188 ? -37.363 -110.983 47.194 1.00 29.34 190 LEU C N 1
ATOM 5562 C CA . LEU D 1 188 ? -38.659 -111.653 47.310 1.00 31.23 190 LEU C CA 1
ATOM 5563 C C . LEU D 1 188 ? -39.252 -111.986 45.942 1.00 31.10 190 LEU C C 1
ATOM 5564 O O . LEU D 1 188 ? -39.820 -113.067 45.762 1.00 33.00 190 LEU C O 1
ATOM 5569 N N . VAL D 1 189 ? -39.154 -111.070 44.970 1.00 28.89 191 VAL C N 1
ATOM 5570 C CA . VAL D 1 189 ? -39.876 -111.270 43.707 1.00 30.72 191 VAL C CA 1
ATOM 5571 C C . VAL D 1 189 ? -39.149 -112.231 42.774 1.00 33.69 191 VAL C C 1
ATOM 5572 O O . VAL D 1 189 ? -39.789 -112.858 41.914 1.00 34.21 191 VAL C O 1
ATOM 5576 N N . GLY D 1 190 ? -37.838 -112.379 42.934 1.00 30.99 192 GLY C N 1
ATOM 5577 C CA . GLY D 1 190 ? -37.069 -113.312 42.142 1.00 34.29 192 GLY C CA 1
ATOM 5578 C C . GLY D 1 190 ? -36.760 -112.761 40.763 1.00 32.54 192 GLY C C 1
ATOM 5579 O O . GLY D 1 190 ? -37.276 -111.732 40.331 1.00 34.53 192 GLY C O 1
ATOM 5580 N N . LYS D 1 191 ? -35.930 -113.502 40.042 1.00 32.79 193 LYS C N 1
ATOM 5581 C CA . LYS D 1 191 ? -35.452 -113.077 38.738 1.00 36.49 193 LYS C CA 1
ATOM 5582 C C . LYS D 1 191 ? -36.547 -113.200 37.674 1.00 34.88 193 LYS C C 1
ATOM 5583 O O . LYS D 1 191 ? -37.492 -113.982 37.793 1.00 34.62 193 LYS C O 1
ATOM 5589 N N . GLY D 1 192 ? -36.406 -112.414 36.627 1.00 32.12 194 GLY C N 1
ATOM 5590 C CA . GLY D 1 192 ? -37.302 -112.509 35.477 1.00 34.48 194 GLY C CA 1
ATOM 5591 C C . GLY D 1 192 ? -38.511 -111.596 35.640 1.00 29.73 194 GLY C C 1
ATOM 5592 O O . GLY D 1 192 ? -38.351 -110.398 35.834 1.00 29.93 194 GLY C O 1
ATOM 5593 N N . HIS D 1 193 ? -39.710 -112.177 35.558 1.00 28.20 195 HIS C N 1
ATOM 5594 C CA . HIS D 1 193 ? -40.943 -111.394 35.653 1.00 30.70 195 HIS C CA 1
ATOM 5595 C C . HIS D 1 193 ? -40.981 -110.546 36.931 1.00 28.71 195 HIS C C 1
ATOM 5596 O O . HIS D 1 193 ? -41.335 -109.362 36.888 1.00 28.07 195 HIS C O 1
ATOM 5603 N N . GLY D 1 194 ? -40.596 -111.124 38.073 1.00 30.22 196 GLY C N 1
ATOM 5604 C CA . GLY D 1 194 ? -40.625 -110.363 39.321 1.00 30.38 196 GLY C CA 1
ATOM 5605 C C . GLY D 1 194 ? -39.754 -109.117 39.281 1.00 31.44 196 GLY C C 1
ATOM 5606 O O . GLY D 1 194 ? -40.178 -108.030 39.694 1.00 29.24 196 GLY C O 1
ATOM 5607 N N . VAL D 1 195 ? -38.520 -109.258 38.786 1.00 28.40 197 VAL C N 1
ATOM 5608 C CA . VAL D 1 195 ? -37.618 -108.110 38.671 1.00 28.44 197 VAL C CA 1
ATOM 5609 C C . VAL D 1 195 ? -38.199 -107.051 37.742 1.00 28.66 197 VAL C C 1
ATOM 5610 O O . VAL D 1 195 ? -38.140 -105.849 38.027 1.00 28.09 197 VAL C O 1
ATOM 5614 N N . TRP D 1 196 ? -38.725 -107.469 36.594 1.00 30.11 198 TRP C N 1
ATOM 5615 C CA . TRP D 1 196 ? -39.327 -106.501 35.686 1.00 30.62 198 TRP C CA 1
ATOM 5616 C C . TRP D 1 196 ? -40.457 -105.740 36.375 1.00 29.45 198 TRP C C 1
ATOM 5617 O O . TRP D 1 196 ? -40.592 -104.521 36.212 1.00 29.04 198 TRP C O 1
ATOM 5628 N N . HIS D 1 197 ? -41.270 -106.453 37.156 1.00 25.94 199 HIS C N 1
ATOM 5629 C CA . HIS D 1 197 ? -42.416 -105.855 37.833 1.00 27.82 199 HIS C CA 1
ATOM 5630 C C . HIS D 1 197 ? -41.965 -104.884 38.927 1.00 30.74 199 HIS C C 1
ATOM 5631 O O . HIS D 1 197 ? -42.494 -103.767 39.036 1.00 29.15 199 HIS C O 1
ATOM 5638 N N . PHE D 1 198 ? -40.983 -105.288 39.741 1.00 27.03 200 PHE C N 1
ATOM 5639 C CA . PHE D 1 198 ? -40.420 -104.360 40.723 1.00 30.03 200 PHE C CA 1
ATOM 5640 C C . PHE D 1 198 ? -39.908 -103.103 40.038 1.00 30.97 200 PHE C C 1
ATOM 5641 O O . PHE D 1 198 ? -40.112 -101.988 40.526 1.00 30.62 200 PHE C O 1
ATOM 5649 N N . ASP D 1 199 ? -39.249 -103.274 38.893 1.00 31.42 201 ASP C N 1
ATOM 5650 C CA . ASP D 1 199 ? -38.710 -102.140 38.155 1.00 31.29 201 ASP C CA 1
ATOM 5651 C C . ASP D 1 199 ? -39.817 -101.186 37.700 1.00 32.81 201 ASP C C 1
ATOM 5652 O O . ASP D 1 199 ? -39.654 -99.963 37.783 1.00 33.45 201 ASP C O 1
ATOM 5657 N N . GLN D 1 200 ? -40.950 -101.721 37.218 1.00 29.88 202 GLN C N 1
ATOM 5658 C CA . GLN D 1 200 ? -42.085 -100.857 36.878 1.00 31.74 202 GLN C CA 1
ATOM 5659 C C . GLN D 1 200 ? -42.571 -100.076 38.096 1.00 34.56 202 GLN C C 1
ATOM 5660 O O . GLN D 1 200 ? -42.934 -98.899 37.984 1.00 40.13 202 GLN C O 1
ATOM 5666 N N . LYS D 1 201 ? -42.604 -100.722 39.266 1.00 34.96 203 LYS C N 1
ATOM 5667 C CA . LYS D 1 201 ? -42.995 -100.036 40.494 1.00 34.23 203 LYS C CA 1
ATOM 5668 C C . LYS D 1 201 ? -42.048 -98.877 40.781 1.00 41.25 203 LYS C C 1
ATOM 5669 O O . LYS D 1 201 ? -42.482 -97.751 41.047 1.00 41.95 203 LYS C O 1
ATOM 5675 N N . LEU D 1 202 ? -40.741 -99.141 40.696 1.00 39.35 204 LEU C N 1
ATOM 5676 C CA . LEU D 1 202 ? -39.728 -98.113 40.910 1.00 39.01 204 LEU C CA 1
ATOM 5677 C C . LEU D 1 202 ? -39.854 -96.989 39.886 1.00 44.55 204 LEU C C 1
ATOM 5678 O O . LEU D 1 202 ? -39.692 -95.809 40.221 1.00 45.52 204 LEU C O 1
ATOM 5683 N N . LEU D 1 203 ? -40.168 -97.340 38.637 1.00 39.58 205 LEU C N 1
ATOM 5684 C CA . LEU D 1 203 ? -40.309 -96.348 37.576 1.00 41.36 205 LEU C CA 1
ATOM 5685 C C . LEU D 1 203 ? -41.391 -95.323 37.905 1.00 51.10 205 LEU C C 1
ATOM 5686 O O . LEU D 1 203 ? -41.169 -94.114 37.785 1.00 54.39 205 LEU C O 1
ATOM 5691 N N . HIS D 1 204 ? -42.568 -95.783 38.329 1.00 50.71 206 HIS C N 1
ATOM 5692 C CA . HIS D 1 204 ? -43.678 -94.874 38.605 1.00 58.64 206 HIS C CA 1
ATOM 5693 C C . HIS D 1 204 ? -43.658 -94.308 40.036 1.00 59.22 206 HIS C C 1
ATOM 5694 O O . HIS D 1 204 ? -44.618 -93.640 40.446 1.00 65.05 206 HIS C O 1
ATOM 5701 N N . ASP D 1 205 ? -42.586 -94.551 40.789 1.00 56.65 207 ASP C N 1
ATOM 5702 C CA . ASP D 1 205 ? -42.333 -93.852 42.050 1.00 55.78 207 ASP C CA 1
ATOM 5703 C C . ASP D 1 205 ? -41.008 -93.099 42.004 1.00 61.75 207 ASP C C 1
ATOM 5704 O O . ASP D 1 205 ? -40.924 -91.996 41.471 1.00 65.34 207 ASP C O 1
ATOM 5709 N N . ASN E 1 31 ? -42.838 -68.774 94.197 1.00 51.92 33 ASN D N 1
ATOM 5710 C CA . ASN E 1 31 ? -41.426 -68.784 94.550 1.00 59.10 33 ASN D CA 1
ATOM 5711 C C . ASN E 1 31 ? -40.602 -69.414 93.418 1.00 51.80 33 ASN D C 1
ATOM 5712 O O . ASN E 1 31 ? -39.930 -68.715 92.659 1.00 59.05 33 ASN D O 1
ATOM 5717 N N . VAL E 1 32 ? -40.686 -70.733 93.306 1.00 46.97 34 VAL D N 1
ATOM 5718 C CA . VAL E 1 32 ? -39.701 -71.544 92.600 1.00 45.15 34 VAL D CA 1
ATOM 5719 C C . VAL E 1 32 ? -40.277 -72.029 91.275 1.00 36.26 34 VAL D C 1
ATOM 5720 O O . VAL E 1 32 ? -41.492 -72.216 91.129 1.00 36.18 34 VAL D O 1
ATOM 5724 N N . SER E 1 33 ? -39.396 -72.228 90.300 1.00 35.73 35 SER D N 1
ATOM 5725 C CA . SER E 1 33 ? -39.815 -72.785 89.019 1.00 35.44 35 SER D CA 1
ATOM 5726 C C . SER E 1 33 ? -40.212 -74.247 89.174 1.00 35.74 35 SER D C 1
ATOM 5727 O O . SER E 1 33 ? -39.451 -75.053 89.719 1.00 34.07 35 SER D O 1
ATOM 5730 N N . LEU E 1 34 ? -41.386 -74.606 88.665 1.00 32.23 36 LEU D N 1
ATOM 5731 C CA . LEU E 1 34 ? -41.736 -76.021 88.616 1.00 31.06 36 LEU D CA 1
ATOM 5732 C C . LEU E 1 34 ? -41.298 -76.695 87.320 1.00 31.76 36 LEU D C 1
ATOM 5733 O O . LEU E 1 34 ? -41.309 -77.927 87.246 1.00 34.84 36 LEU D O 1
ATOM 5738 N N . ALA E 1 35 ? -40.911 -75.928 86.298 1.00 29.88 37 ALA D N 1
ATOM 5739 C CA . ALA E 1 35 ? -40.470 -76.549 85.051 1.00 30.53 37 ALA D CA 1
ATOM 5740 C C . ALA E 1 35 ? -39.007 -76.974 85.097 1.00 30.78 37 ALA D C 1
ATOM 5741 O O . ALA E 1 35 ? -38.628 -77.944 84.429 1.00 30.24 37 ALA D O 1
ATOM 5743 N N . ARG E 1 36 ? -38.186 -76.275 85.881 1.00 27.78 38 ARG D N 1
ATOM 5744 C CA . ARG E 1 36 ? -36.739 -76.408 85.780 1.00 28.90 38 ARG D CA 1
ATOM 5745 C C . ARG E 1 36 ? -36.297 -77.850 86.017 1.00 29.93 38 ARG D C 1
ATOM 5746 O O . ARG E 1 36 ? -36.666 -78.469 87.019 1.00 30.93 38 ARG D O 1
ATOM 5754 N N . GLN E 1 37 ? -35.492 -78.374 85.091 1.00 30.93 39 GLN D N 1
ATOM 5755 C CA . GLN E 1 37 ? -35.025 -79.754 85.152 1.00 33.72 39 GLN D CA 1
ATOM 5756 C C . GLN E 1 37 ? -33.734 -79.888 84.346 1.00 31.29 39 GLN D C 1
ATOM 5757 O O . GLN E 1 37 ? -33.694 -79.508 83.173 1.00 30.87 39 GLN D O 1
ATOM 5763 N N . ASN E 1 38 ? -32.689 -80.441 84.969 1.00 27.24 40 ASN D N 1
ATOM 5764 C CA . ASN E 1 38 ? -31.383 -80.606 84.319 1.00 27.70 40 ASN D CA 1
ATOM 5765 C C . ASN E 1 38 ? -30.832 -79.273 83.803 1.00 27.96 40 ASN D C 1
ATOM 5766 O O . ASN E 1 38 ? -30.235 -79.202 82.724 1.00 27.82 40 ASN D O 1
ATOM 5771 N N . TYR E 1 39 ? -31.046 -78.200 84.563 1.00 27.26 41 TYR D N 1
ATOM 5772 C CA . TYR E 1 39 ? -30.665 -76.850 84.144 1.00 28.05 41 TYR D CA 1
ATOM 5773 C C . TYR E 1 39 ? -29.771 -76.239 85.216 1.00 29.36 41 TYR D C 1
ATOM 5774 O O . TYR E 1 39 ? -30.261 -75.823 86.271 1.00 29.78 41 TYR D O 1
ATOM 5783 N N . ALA E 1 40 ? -28.474 -76.148 84.930 1.00 28.36 42 ALA D N 1
ATOM 5784 C CA . ALA E 1 40 ? -27.495 -75.776 85.942 1.00 26.75 42 ALA D CA 1
ATOM 5785 C C . ALA E 1 40 ? -27.435 -74.263 86.129 1.00 29.32 42 ALA D C 1
ATOM 5786 O O . ALA E 1 40 ? -27.759 -73.490 85.224 1.00 28.88 42 ALA D O 1
ATOM 5788 N N . ASP E 1 41 ? -27.006 -73.845 87.322 1.00 29.79 43 ASP D N 1
ATOM 5789 C CA . ASP E 1 41 ? -26.812 -72.421 87.585 1.00 31.62 43 ASP D CA 1
ATOM 5790 C C . ASP E 1 41 ? -25.887 -71.777 86.556 1.00 31.47 43 ASP D C 1
ATOM 5791 O O . ASP E 1 41 ? -26.142 -70.653 86.107 1.00 31.64 43 ASP D O 1
ATOM 5796 N N . ASP E 1 42 ? -24.802 -72.468 86.178 1.00 26.03 44 ASP D N 1
ATOM 5797 C CA . ASP E 1 42 ? -23.863 -71.916 85.201 1.00 32.48 44 ASP D CA 1
ATOM 5798 C C . ASP E 1 42 ? -24.499 -71.771 83.821 1.00 31.20 44 ASP D C 1
ATOM 5799 O O . ASP E 1 42 ? -24.142 -70.857 83.067 1.00 29.90 44 ASP D O 1
ATOM 5804 N N . SER E 1 43 ? -25.415 -72.671 83.462 1.00 28.37 45 SER D N 1
ATOM 5805 C CA . SER E 1 43 ? -26.098 -72.552 82.176 1.00 28.85 45 SER D CA 1
ATOM 5806 C C . SER E 1 43 ? -27.047 -71.362 82.185 1.00 30.08 45 SER D C 1
ATOM 5807 O O . SER E 1 43 ? -27.079 -70.577 81.233 1.00 29.16 45 SER D O 1
ATOM 5810 N N . GLU E 1 44 ? -27.824 -71.220 83.265 1.00 28.73 46 GLU D N 1
ATOM 5811 C CA . GLU E 1 44 ? -28.688 -70.061 83.466 1.00 28.69 46 GLU D CA 1
ATOM 5812 C C . GLU E 1 44 ? -27.903 -68.757 83.356 1.00 30.93 46 GLU D C 1
ATOM 5813 O O . GLU E 1 44 ? -28.343 -67.804 82.702 1.00 28.92 46 GLU D O 1
ATOM 5819 N N . SER E 1 45 ? -26.735 -68.703 84.013 1.00 29.31 47 SER D N 1
ATOM 5820 C CA . SER E 1 45 ? -25.875 -67.523 83.959 1.00 30.70 47 SER D CA 1
ATOM 5821 C C . SER E 1 45 ? -25.348 -67.274 82.555 1.00 29.18 47 SER D C 1
ATOM 5822 O O . SER E 1 45 ? -25.281 -66.123 82.107 1.00 29.11 47 SER D O 1
ATOM 5825 N N . ALA E 1 46 ? -24.930 -68.333 81.854 1.00 30.59 48 ALA D N 1
ATOM 5826 C CA . ALA E 1 46 ? -24.425 -68.146 80.496 1.00 30.62 48 ALA D CA 1
ATOM 5827 C C . ALA E 1 46 ? -25.509 -67.598 79.575 1.00 27.59 48 ALA D C 1
ATOM 5828 O O . ALA E 1 46 ? -25.220 -66.812 78.666 1.00 32.35 48 ALA D O 1
ATOM 5830 N N . ILE E 1 47 ? -26.764 -68.014 79.781 1.00 28.56 49 ILE D N 1
ATOM 5831 C CA . ILE E 1 47 ? -27.860 -67.505 78.952 1.00 26.64 49 ILE D CA 1
ATOM 5832 C C . ILE E 1 47 ? -28.132 -66.038 79.275 1.00 27.31 49 ILE D C 1
ATOM 5833 O O . ILE E 1 47 ? -28.322 -65.218 78.368 1.00 28.21 49 ILE D O 1
ATOM 5838 N N . ASN E 1 48 ? -28.155 -65.677 80.567 1.00 25.22 50 ASN D N 1
ATOM 5839 C CA . ASN E 1 48 ? -28.310 -64.261 80.910 1.00 27.37 50 ASN D CA 1
ATOM 5840 C C . ASN E 1 48 ? -27.165 -63.431 80.329 1.00 31.51 50 ASN D C 1
ATOM 5841 O O . ASN E 1 48 ? -27.380 -62.313 79.843 1.00 30.25 50 ASN D O 1
ATOM 5846 N N . GLU E 1 49 ? -25.941 -63.968 80.354 1.00 26.51 51 GLU D N 1
ATOM 5847 C CA . GLU E 1 49 ? -24.830 -63.285 79.695 1.00 32.49 51 GLU D CA 1
ATOM 5848 C C . GLU E 1 49 ? -25.066 -63.142 78.197 1.00 31.14 51 GLU D C 1
ATOM 5849 O O . GLU E 1 49 ? -24.803 -62.078 77.620 1.00 29.43 51 GLU D O 1
ATOM 5855 N N . GLN E 1 50 ? -25.532 -64.208 77.538 1.00 28.94 52 GLN D N 1
ATOM 5856 C CA . GLN E 1 50 ? -25.715 -64.122 76.091 1.00 28.81 52 GLN D CA 1
ATOM 5857 C C . GLN E 1 50 ? -26.822 -63.134 75.734 1.00 28.60 52 GLN D C 1
ATOM 5858 O O . GLN E 1 50 ? -26.739 -62.447 74.707 1.00 29.91 52 GLN D O 1
ATOM 5864 N N . ILE E 1 51 ? -27.879 -63.068 76.551 1.00 27.35 53 ILE D N 1
ATOM 5865 C CA . ILE E 1 51 ? -28.916 -62.054 76.346 1.00 28.11 53 ILE D CA 1
ATOM 5866 C C . ILE E 1 51 ? -28.278 -60.674 76.295 1.00 29.56 53 ILE D C 1
ATOM 5867 O O . ILE E 1 51 ? -28.570 -59.865 75.402 1.00 27.72 53 ILE D O 1
ATOM 5872 N N . ASN E 1 52 ? -27.342 -60.413 77.216 1.00 27.52 54 ASN D N 1
ATOM 5873 C CA . ASN E 1 52 ? -26.693 -59.110 77.288 1.00 29.15 54 ASN D CA 1
ATOM 5874 C C . ASN E 1 52 ? -25.769 -58.863 76.098 1.00 29.10 54 ASN D C 1
ATOM 5875 O O . ASN E 1 52 ? -25.693 -57.738 75.591 1.00 29.01 54 ASN D O 1
ATOM 5880 N N . VAL E 1 53 ? -25.037 -59.891 75.658 1.00 30.10 55 VAL D N 1
ATOM 5881 C CA . VAL E 1 53 ? -24.224 -59.772 74.446 1.00 27.58 55 VAL D CA 1
ATOM 5882 C C . VAL E 1 53 ? -25.092 -59.364 73.263 1.00 30.38 55 VAL D C 1
ATOM 5883 O O . VAL E 1 53 ? -24.740 -58.460 72.491 1.00 29.75 55 VAL D O 1
ATOM 5887 N N . GLU E 1 54 ? -26.223 -60.060 73.077 1.00 27.13 56 GLU D N 1
ATOM 5888 C CA . GLU E 1 54 ? -27.079 -59.793 71.923 1.00 27.54 56 GLU D CA 1
ATOM 5889 C C . GLU E 1 54 ? -27.643 -58.381 71.986 1.00 30.48 56 GLU D C 1
ATOM 5890 O O . GLU E 1 54 ? -27.701 -57.686 70.968 1.00 30.05 56 GLU D O 1
ATOM 5896 N N . TYR E 1 55 ? -28.038 -57.935 73.182 1.00 27.81 57 TYR D N 1
ATOM 5897 C CA . TYR E 1 55 ? -28.547 -56.578 73.340 1.00 31.74 57 TYR D CA 1
ATOM 5898 C C . TYR E 1 55 ? -27.475 -55.551 73.030 1.00 29.79 57 TYR D C 1
ATOM 5899 O O . TYR E 1 55 ? -27.730 -54.569 72.327 1.00 28.62 57 TYR D O 1
ATOM 5908 N N . ASN E 1 56 ? -26.266 -55.756 73.556 1.00 27.83 58 ASN D N 1
ATOM 5909 C CA . ASN E 1 56 ? -25.192 -54.798 73.315 1.00 30.88 58 ASN D CA 1
ATOM 5910 C C . ASN E 1 56 ? -24.851 -54.711 71.835 1.00 29.49 58 ASN D C 1
ATOM 5911 O O . ASN E 1 56 ? -24.658 -53.614 71.303 1.00 28.71 58 ASN D O 1
ATOM 5916 N N . VAL E 1 57 ? -24.797 -55.854 71.148 1.00 27.79 59 VAL D N 1
ATOM 5917 C CA . VAL E 1 57 ? -24.511 -55.835 69.716 1.00 26.93 59 VAL D CA 1
ATOM 5918 C C . VAL E 1 57 ? -25.664 -55.189 68.954 1.00 29.60 59 VAL D C 1
ATOM 5919 O O . VAL E 1 57 ? -25.446 -54.422 68.012 1.00 28.68 59 VAL D O 1
ATOM 5923 N N . SER E 1 58 ? -26.905 -55.461 69.367 1.00 28.92 60 SER D N 1
ATOM 5924 C CA . SER E 1 58 ? -28.048 -54.767 68.784 1.00 28.65 60 SER D CA 1
ATOM 5925 C C . SER E 1 58 ? -27.906 -53.255 68.923 1.00 29.52 60 SER D C 1
ATOM 5926 O O . SER E 1 58 ? -28.218 -52.503 67.988 1.00 27.93 60 SER D O 1
ATOM 5929 N N . TYR E 1 59 ? -27.432 -52.797 70.084 1.00 29.56 61 TYR D N 1
ATOM 5930 C CA . TYR E 1 59 ? -27.305 -51.363 70.355 1.00 27.51 61 TYR D CA 1
ATOM 5931 C C . TYR E 1 59 ? -26.223 -50.732 69.490 1.00 28.29 61 TYR D C 1
ATOM 5932 O O . TYR E 1 59 ? -26.405 -49.623 68.973 1.00 27.08 61 TYR D O 1
ATOM 5941 N N . VAL E 1 60 ? -25.090 -51.426 69.312 1.00 27.58 62 VAL D N 1
ATOM 5942 C CA . VAL E 1 60 ? -24.039 -50.921 68.425 1.00 30.78 62 VAL D CA 1
ATOM 5943 C C . VAL E 1 60 ? -24.530 -50.851 66.979 1.00 30.62 62 VAL D C 1
ATOM 5944 O O . VAL E 1 60 ? -24.214 -49.904 66.247 1.00 29.03 62 VAL D O 1
ATOM 5948 N N . TYR E 1 61 ? -25.285 -51.858 66.527 1.00 27.73 63 TYR D N 1
ATOM 5949 C CA . TYR E 1 61 ? -25.848 -51.774 65.179 1.00 28.92 63 TYR D CA 1
ATOM 5950 C C . TYR E 1 61 ? -26.768 -50.570 65.036 1.00 28.63 63 TYR D C 1
ATOM 5951 O O . TYR E 1 61 ? -26.823 -49.950 63.968 1.00 29.69 63 TYR D O 1
ATOM 5960 N N . HIS E 1 62 ? -27.495 -50.214 66.096 1.00 29.56 64 HIS D N 1
ATOM 5961 C CA . HIS E 1 62 ? -28.354 -49.036 66.011 1.00 32.42 64 HIS D CA 1
ATOM 5962 C C . HIS E 1 62 ? -27.541 -47.744 65.988 1.00 30.34 64 HIS D C 1
ATOM 5963 O O . HIS E 1 62 ? -27.961 -46.767 65.360 1.00 29.62 64 HIS D O 1
ATOM 5970 N N . ALA E 1 63 ? -26.390 -47.715 66.672 1.00 27.89 65 ALA D N 1
ATOM 5971 C CA . ALA E 1 63 ? -25.480 -46.577 66.535 1.00 29.31 65 ALA D CA 1
ATOM 5972 C C . ALA E 1 63 ? -24.941 -46.487 65.113 1.00 28.88 65 ALA D C 1
ATOM 5973 O O . ALA E 1 63 ? -24.794 -45.389 64.562 1.00 28.50 65 ALA D O 1
ATOM 5975 N N . LEU E 1 64 ? -24.637 -47.635 64.503 1.00 27.01 66 LEU D N 1
ATOM 5976 C CA . LEU E 1 64 ? -24.188 -47.640 63.113 1.00 29.69 66 LEU D CA 1
ATOM 5977 C C . LEU E 1 64 ? -25.271 -47.106 62.184 1.00 31.45 66 LEU D C 1
ATOM 5978 O O . LEU E 1 64 ? -24.985 -46.320 61.272 1.00 29.07 66 LEU D O 1
ATOM 5983 N N . PHE E 1 65 ? -26.521 -47.533 62.387 1.00 28.93 67 PHE D N 1
ATOM 5984 C CA . PHE E 1 65 ? -27.616 -46.950 61.616 1.00 29.81 67 PHE D CA 1
ATOM 5985 C C . PHE E 1 65 ? -27.668 -45.437 61.791 1.00 31.45 67 PHE D C 1
ATOM 5986 O O . PHE E 1 65 ? -27.809 -44.690 60.816 1.00 29.70 67 PHE D O 1
ATOM 5994 N N . ALA E 1 66 ? -27.560 -44.967 63.035 1.00 27.90 68 ALA D N 1
ATOM 5995 C CA . ALA E 1 66 ? -27.729 -43.539 63.301 1.00 28.58 68 ALA D CA 1
ATOM 5996 C C . ALA E 1 66 ? -26.634 -42.712 62.643 1.00 29.06 68 ALA D C 1
ATOM 5997 O O . ALA E 1 66 ? -26.850 -41.539 62.329 1.00 30.11 68 ALA D O 1
ATOM 5999 N N . TYR E 1 67 ? -25.450 -43.298 62.449 1.00 27.76 69 TYR D N 1
ATOM 6000 C CA . TYR E 1 67 ? -24.356 -42.591 61.800 1.00 28.63 69 TYR D CA 1
ATOM 6001 C C . TYR E 1 67 ? -24.587 -42.488 60.299 1.00 30.05 69 TYR D C 1
ATOM 6002 O O . TYR E 1 67 ? -24.485 -41.400 59.723 1.00 28.77 69 TYR D O 1
ATOM 6011 N N . PHE E 1 68 ? -24.922 -43.604 59.645 1.00 28.16 70 PHE D N 1
ATOM 6012 C CA . PHE E 1 68 ? -25.055 -43.565 58.191 1.00 30.68 70 PHE D CA 1
ATOM 6013 C C . PHE E 1 68 ? -26.366 -42.943 57.727 1.00 30.98 70 PHE D C 1
ATOM 6014 O O . PHE E 1 68 ? -26.476 -42.599 56.541 1.00 29.61 70 PHE D O 1
ATOM 6022 N N . ASP E 1 69 ? -27.326 -42.749 58.641 1.00 27.86 71 ASP D N 1
ATOM 6023 C CA . ASP E 1 69 ? -28.568 -42.023 58.412 1.00 28.68 71 ASP D CA 1
ATOM 6024 C C . ASP E 1 69 ? -28.402 -40.505 58.531 1.00 28.60 71 ASP D C 1
ATOM 6025 O O . ASP E 1 69 ? -29.369 -39.769 58.306 1.00 29.05 71 ASP D O 1
ATOM 6030 N N . ARG E 1 70 ? -27.217 -40.015 58.889 1.00 28.01 72 ARG D N 1
ATOM 6031 C CA . ARG E 1 70 ? -26.974 -38.575 58.911 1.00 30.23 72 ARG D CA 1
ATOM 6032 C C . ARG E 1 70 ? -27.042 -37.986 57.504 1.00 32.49 72 ARG D C 1
ATOM 6033 O O . ARG E 1 70 ? -26.691 -38.633 56.512 1.00 30.66 72 ARG D O 1
ATOM 6041 N N . ASP E 1 71 ? -27.478 -36.726 57.424 1.00 30.39 73 ASP D N 1
ATOM 6042 C CA . ASP E 1 71 ? -27.642 -36.094 56.118 1.00 29.32 73 ASP D CA 1
ATOM 6043 C C . ASP E 1 71 ? -26.311 -35.933 55.384 1.00 30.87 73 ASP D C 1
ATOM 6044 O O . ASP E 1 71 ? -26.272 -36.010 54.147 1.00 30.44 73 ASP D O 1
ATOM 6049 N N . ASN E 1 72 ? -25.214 -35.722 56.108 1.00 29.19 74 ASN D N 1
ATOM 6050 C CA . ASN E 1 72 ? -23.905 -35.515 55.487 1.00 30.96 74 ASN D CA 1
ATOM 6051 C C . ASN E 1 72 ? -23.151 -36.813 55.231 1.00 31.70 74 ASN D C 1
ATOM 6052 O O . ASN E 1 72 ? -22.057 -36.772 54.658 1.00 32.68 74 ASN D O 1
ATOM 6057 N N . ILE E 1 73 ? -23.697 -37.957 55.650 1.00 33.58 75 ILE D N 1
ATOM 6058 C CA . ILE E 1 73 ? -23.126 -39.265 55.329 1.00 32.19 75 ILE D CA 1
ATOM 6059 C C . ILE E 1 73 ? -23.945 -39.879 54.193 1.00 31.75 75 ILE D C 1
ATOM 6060 O O . ILE E 1 73 ? -23.419 -40.172 53.115 1.00 30.14 75 ILE D O 1
ATOM 6065 N N . ALA E 1 74 ? -25.242 -40.089 54.435 1.00 29.41 76 ALA D N 1
ATOM 6066 C CA . ALA E 1 74 ? -26.219 -40.323 53.370 1.00 32.21 76 ALA D CA 1
ATOM 6067 C C . ALA E 1 74 ? -25.966 -41.636 52.627 1.00 33.84 76 ALA D C 1
ATOM 6068 O O . ALA E 1 74 ? -26.079 -41.707 51.397 1.00 30.08 76 ALA D O 1
ATOM 6070 N N . LEU E 1 75 ? -25.631 -42.683 53.368 1.00 28.39 77 LEU D N 1
ATOM 6071 C CA . LEU E 1 75 ? -25.431 -44.015 52.798 1.00 30.48 77 LEU D CA 1
ATOM 6072 C C . LEU E 1 75 ? -26.624 -44.837 53.273 1.00 32.04 77 LEU D C 1
ATOM 6073 O O . LEU E 1 75 ? -26.597 -45.464 54.339 1.00 32.92 77 LEU D O 1
ATOM 6078 N N . LYS E 1 76 ? -27.692 -44.789 52.476 1.00 33.66 78 LYS D N 1
ATOM 6079 C CA . LYS E 1 76 ? -28.990 -45.285 52.908 1.00 33.69 78 LYS D CA 1
ATOM 6080 C C . LYS E 1 76 ? -29.054 -46.810 52.909 1.00 33.97 78 LYS D C 1
ATOM 6081 O O . LYS E 1 76 ? -29.785 -47.399 53.717 1.00 30.21 78 LYS D O 1
ATOM 6087 N N . GLY E 1 77 ? -28.293 -47.467 52.034 1.00 31.71 79 GLY D N 1
ATOM 6088 C CA . GLY E 1 77 ? -28.261 -48.919 52.058 1.00 32.02 79 GLY D CA 1
ATOM 6089 C C . GLY E 1 77 ? -27.557 -49.451 53.290 1.00 31.47 79 GLY D C 1
ATOM 6090 O O . GLY E 1 77 ? -28.019 -50.408 53.911 1.00 28.69 79 GLY D O 1
ATOM 6091 N N . LEU E 1 78 ? -26.434 -48.830 53.663 1.00 31.68 80 LEU D N 1
ATOM 6092 C CA . LEU E 1 78 ? -25.750 -49.194 54.900 1.00 31.65 80 LEU D CA 1
ATOM 6093 C C . LEU E 1 78 ? -26.630 -48.913 56.110 1.00 31.87 80 LEU D C 1
ATOM 6094 O O . LEU E 1 78 ? -26.749 -49.752 57.010 1.00 30.22 80 LEU D O 1
ATOM 6099 N N . ALA E 1 79 ? -27.269 -47.735 56.142 1.00 30.23 81 ALA D N 1
ATOM 6100 C CA . ALA E 1 79 ? -28.196 -47.419 57.223 1.00 31.11 81 ALA D CA 1
ATOM 6101 C C . ALA E 1 79 ? -29.255 -48.505 57.370 1.00 31.43 81 ALA D C 1
ATOM 6102 O O . ALA E 1 79 ? -29.498 -49.011 58.473 1.00 30.38 81 ALA D O 1
ATOM 6104 N N . LYS E 1 80 ? -29.896 -48.870 56.261 1.00 30.71 82 LYS D N 1
ATOM 6105 C CA . LYS E 1 80 ? -30.935 -49.898 56.293 1.00 33.02 82 LYS D CA 1
ATOM 6106 C C . LYS E 1 80 ? -30.379 -51.235 56.772 1.00 31.62 82 LYS D C 1
ATOM 6107 O O . LYS E 1 80 ? -30.989 -51.906 57.610 1.00 33.13 82 LYS D O 1
ATOM 6113 N N . PHE E 1 81 ? -29.216 -51.638 56.250 1.00 32.73 83 PHE D N 1
ATOM 6114 C CA . PHE E 1 81 ? -28.655 -52.924 56.639 1.00 31.46 83 PHE D CA 1
ATOM 6115 C C . PHE E 1 81 ? -28.347 -52.963 58.132 1.00 32.65 83 PHE D C 1
ATOM 6116 O O . PHE E 1 81 ? -28.649 -53.953 58.810 1.00 30.72 83 PHE D O 1
ATOM 6124 N N . PHE E 1 82 ? -27.752 -51.891 58.663 1.00 30.61 84 PHE D N 1
ATOM 6125 C CA . PHE E 1 82 ? -27.431 -51.856 60.085 1.00 31.36 84 PHE D CA 1
ATOM 6126 C C . PHE E 1 82 ? -28.689 -51.771 60.950 1.00 32.24 84 PHE D C 1
ATOM 6127 O O . PHE E 1 82 ? -28.721 -52.331 62.053 1.00 30.58 84 PHE D O 1
ATOM 6135 N N . LYS E 1 83 ? -29.732 -51.082 60.478 1.00 30.55 85 LYS D N 1
ATOM 6136 C CA . LYS E 1 83 ? -30.970 -51.038 61.247 1.00 28.36 85 LYS D CA 1
ATOM 6137 C C . LYS E 1 83 ? -31.640 -52.404 61.280 1.00 33.45 85 LYS D C 1
ATOM 6138 O O . LYS E 1 83 ? -32.136 -52.834 62.328 1.00 31.56 85 LYS D O 1
ATOM 6144 N N . GLU E 1 84 ? -31.659 -53.109 60.143 1.00 28.99 86 GLU D N 1
ATOM 6145 C CA . GLU E 1 84 ? -32.194 -54.464 60.145 1.00 31.33 86 GLU D CA 1
ATOM 6146 C C . GLU E 1 84 ? -31.327 -55.403 60.982 1.00 31.40 86 GLU D C 1
ATOM 6147 O O . GLU E 1 84 ? -31.859 -56.292 61.650 1.00 31.46 86 GLU D O 1
ATOM 6153 N N . SER E 1 85 ? -30.006 -55.203 61.003 1.00 29.13 87 SER D N 1
ATOM 6154 C CA . SER E 1 85 ? -29.164 -56.032 61.862 1.00 31.58 87 SER D CA 1
ATOM 6155 C C . SER E 1 85 ? -29.464 -55.773 63.336 1.00 31.98 87 SER D C 1
ATOM 6156 O O . SER E 1 85 ? -29.442 -56.702 64.154 1.00 31.90 87 SER D O 1
ATOM 6159 N N . SER E 1 86 ? -29.751 -54.514 63.692 1.00 32.19 88 SER D N 1
ATOM 6160 C CA . SER E 1 86 ? -30.095 -54.181 65.072 1.00 29.31 88 SER D CA 1
ATOM 6161 C C . SER E 1 86 ? -31.375 -54.893 65.498 1.00 30.96 88 SER D C 1
ATOM 6162 O O . SER E 1 86 ? -31.441 -55.495 66.576 1.00 31.07 88 SER D O 1
ATOM 6165 N N . GLU E 1 87 ? -32.399 -54.846 64.646 1.00 32.27 89 GLU D N 1
ATOM 6166 C CA . GLU E 1 87 ? -33.632 -55.571 64.932 1.00 34.20 89 GLU D CA 1
ATOM 6167 C C . GLU E 1 87 ? -33.380 -57.071 65.057 1.00 33.73 89 GLU D C 1
ATOM 6168 O O . GLU E 1 87 ? -33.911 -57.719 65.961 1.00 33.00 89 GLU D O 1
ATOM 6174 N N . GLU E 1 88 ? -32.570 -57.643 64.163 1.00 33.58 90 GLU D N 1
ATOM 6175 C CA . GLU E 1 88 ? -32.318 -59.082 64.195 1.00 38.24 90 GLU D CA 1
ATOM 6176 C C . GLU E 1 88 ? -31.649 -59.504 65.503 1.00 36.56 90 GLU D C 1
ATOM 6177 O O . GLU E 1 88 ? -32.020 -60.516 66.115 1.00 34.42 90 GLU D O 1
ATOM 6183 N N . GLU E 1 89 ? -30.653 -58.738 65.947 1.00 31.65 91 GLU D N 1
ATOM 6184 C CA . GLU E 1 89 ? -29.961 -59.106 67.174 1.00 30.40 91 GLU D CA 1
ATOM 6185 C C . GLU E 1 89 ? -30.861 -58.936 68.391 1.00 34.12 91 GLU D C 1
ATOM 6186 O O . GLU E 1 89 ? -30.793 -59.736 69.337 1.00 31.69 91 GLU D O 1
ATOM 6192 N N . ARG E 1 90 ? -31.711 -57.905 68.397 1.00 30.51 92 ARG D N 1
ATOM 6193 C CA . ARG E 1 90 ? -32.647 -57.768 69.509 1.00 31.60 92 ARG D CA 1
ATOM 6194 C C . ARG E 1 90 ? -33.628 -58.934 69.542 1.00 34.42 92 ARG D C 1
ATOM 6195 O O . ARG E 1 90 ? -34.019 -59.401 70.622 1.00 29.39 92 ARG D O 1
ATOM 6203 N N . GLU E 1 91 ? -34.044 -59.414 68.364 1.00 31.67 93 GLU D N 1
ATOM 6204 C CA . GLU E 1 91 ? -34.891 -60.603 68.314 1.00 32.86 93 GLU D CA 1
ATOM 6205 C C . GLU E 1 91 ? -34.172 -61.820 68.893 1.00 30.74 93 GLU D C 1
ATOM 6206 O O . GLU E 1 91 ? -34.793 -62.644 69.580 1.00 29.99 93 GLU D O 1
ATOM 6212 N N . HIS E 1 92 ? -32.863 -61.952 68.633 1.00 28.30 94 HIS D N 1
ATOM 6213 C CA . HIS E 1 92 ? -32.087 -63.015 69.274 1.00 31.17 94 HIS D CA 1
ATOM 6214 C C . HIS E 1 92 ? -32.124 -62.876 70.791 1.00 29.39 94 HIS D C 1
ATOM 6215 O O . HIS E 1 92 ? -32.322 -63.859 71.510 1.00 28.40 94 HIS D O 1
ATOM 6222 N N . ALA E 1 93 ? -31.942 -61.652 71.294 1.00 29.33 95 ALA D N 1
ATOM 6223 C CA . ALA E 1 93 ? -32.020 -61.407 72.730 1.00 28.23 95 ALA D CA 1
ATOM 6224 C C . ALA E 1 93 ? -33.373 -61.838 73.295 1.00 31.23 95 ALA D C 1
ATOM 6225 O O . ALA E 1 93 ? -33.443 -62.514 74.326 1.00 27.43 95 ALA D O 1
ATOM 6227 N N . GLU E 1 94 ? -34.460 -61.470 72.614 1.00 29.53 96 GLU D N 1
ATOM 6228 C CA . GLU E 1 94 ? -35.803 -61.844 73.053 1.00 30.69 96 GLU D CA 1
ATOM 6229 C C . GLU E 1 94 ? -36.036 -63.352 73.003 1.00 30.52 96 GLU D C 1
ATOM 6230 O O . GLU E 1 94 ? -36.729 -63.905 73.868 1.00 29.65 96 GLU D O 1
ATOM 6236 N N . GLN E 1 95 ? -35.481 -64.030 72.006 1.00 26.97 97 GLN D N 1
ATOM 6237 C CA . GLN E 1 95 ? -35.596 -65.482 71.953 1.00 31.72 97 GLN D CA 1
ATOM 6238 C C . GLN E 1 95 ? -34.895 -66.142 73.136 1.00 30.98 97 GLN D C 1
ATOM 6239 O O . GLN E 1 95 ? -35.410 -67.107 73.712 1.00 27.58 97 GLN D O 1
ATOM 6245 N N . LEU E 1 96 ? -33.713 -65.639 73.511 1.00 30.00 98 LEU D N 1
ATOM 6246 C CA . LEU E 1 96 ? -33.011 -66.183 74.672 1.00 30.19 98 LEU D CA 1
ATOM 6247 C C . LEU E 1 96 ? -33.748 -65.890 75.978 1.00 27.87 98 LEU D C 1
ATOM 6248 O O . LEU E 1 96 ? -33.708 -66.704 76.907 1.00 26.99 98 LEU D O 1
ATOM 6253 N N . ILE E 1 97 ? -34.402 -64.732 76.084 1.00 28.83 99 ILE D N 1
ATOM 6254 C CA . ILE E 1 97 ? -35.237 -64.462 77.254 1.00 25.04 99 ILE D CA 1
ATOM 6255 C C . ILE E 1 97 ? -36.335 -65.508 77.363 1.00 28.50 99 ILE D C 1
ATOM 6256 O O . ILE E 1 97 ? -36.580 -66.075 78.437 1.00 26.27 99 ILE D O 1
ATOM 6261 N N . LYS E 1 98 ? -37.019 -65.773 76.246 1.00 27.70 100 LYS D N 1
ATOM 6262 C CA . LYS E 1 98 ? -38.081 -66.775 76.245 1.00 27.34 100 LYS D CA 1
ATOM 6263 C C . LYS E 1 98 ? -37.534 -68.160 76.561 1.00 26.61 100 LYS D C 1
ATOM 6264 O O . LYS E 1 98 ? -38.160 -68.923 77.307 1.00 28.81 100 LYS D O 1
ATOM 6270 N N . TYR E 1 99 ? -36.361 -68.498 76.013 1.00 27.09 101 TYR D N 1
ATOM 6271 C CA . TYR E 1 99 ? -35.747 -69.795 76.299 1.00 26.34 101 TYR D CA 1
ATOM 6272 C C . TYR E 1 99 ? -35.442 -69.941 77.786 1.00 28.24 101 TYR D C 1
ATOM 6273 O O . TYR E 1 99 ? -35.716 -70.987 78.392 1.00 28.55 101 TYR D O 1
ATOM 6282 N N . GLN E 1 100 ? -34.850 -68.904 78.387 1.00 27.39 102 GLN D N 1
ATOM 6283 C CA . GLN E 1 100 ? -34.561 -68.925 79.818 1.00 26.45 102 GLN D CA 1
ATOM 6284 C C . GLN E 1 100 ? -35.788 -69.333 80.632 1.00 28.09 102 GLN D C 1
ATOM 6285 O O . GLN E 1 100 ? -35.707 -70.194 81.513 1.00 27.83 102 GLN D O 1
ATOM 6291 N N . ASN E 1 101 ? -36.933 -68.707 80.358 1.00 26.69 103 ASN D N 1
ATOM 6292 C CA . ASN E 1 101 ? -38.159 -69.032 81.083 1.00 27.75 103 ASN D CA 1
ATOM 6293 C C . ASN E 1 101 ? -38.690 -70.418 80.733 1.00 26.26 103 ASN D C 1
ATOM 6294 O O . ASN E 1 101 ? -39.256 -71.094 81.603 1.00 28.21 103 ASN D O 1
ATOM 6299 N N . ILE E 1 102 ? -38.529 -70.861 79.481 1.00 27.30 104 ILE D N 1
ATOM 6300 C CA . ILE E 1 102 ? -38.901 -72.235 79.131 1.00 27.98 104 ILE D CA 1
ATOM 6301 C C . ILE E 1 102 ? -38.146 -73.228 80.011 1.00 31.23 104 ILE D C 1
ATOM 6302 O O . ILE E 1 102 ? -38.730 -74.186 80.539 1.00 29.72 104 ILE D O 1
ATOM 6307 N N . ARG E 1 103 ? -36.847 -73.000 80.213 1.00 27.87 105 ARG D N 1
ATOM 6308 C CA . ARG E 1 103 ? -36.060 -73.916 81.035 1.00 30.57 105 ARG D CA 1
ATOM 6309 C C . ARG E 1 103 ? -36.229 -73.665 82.523 1.00 28.93 105 ARG D C 1
ATOM 6310 O O . ARG E 1 103 ? -35.727 -74.453 83.330 1.00 30.25 105 ARG D O 1
ATOM 6318 N N . GLY E 1 104 ? -36.915 -72.594 82.907 1.00 30.00 106 GLY D N 1
ATOM 6319 C CA . GLY E 1 104 ? -37.132 -72.318 84.309 1.00 28.10 106 GLY D CA 1
ATOM 6320 C C . GLY E 1 104 ? -36.016 -71.554 84.985 1.00 31.56 106 GLY D C 1
ATOM 6321 O O . GLY E 1 104 ? -35.987 -71.499 86.218 1.00 31.95 106 GLY D O 1
ATOM 6322 N N . GLY E 1 105 ? -35.070 -71.000 84.225 1.00 30.09 107 GLY D N 1
ATOM 6323 C CA . GLY E 1 105 ? -34.136 -70.059 84.797 1.00 30.54 107 GLY D CA 1
ATOM 6324 C C . GLY E 1 105 ? -34.805 -68.715 84.983 1.00 30.96 107 GLY D C 1
ATOM 6325 O O . GLY E 1 105 ? -35.941 -68.497 84.562 1.00 31.86 107 GLY D O 1
ATOM 6326 N N . ARG E 1 106 ? -34.101 -67.800 85.636 1.00 31.48 108 ARG D N 1
ATOM 6327 C CA . ARG E 1 106 ? -34.638 -66.472 85.891 1.00 30.75 108 ARG D CA 1
ATOM 6328 C C . ARG E 1 106 ? -33.871 -65.442 85.078 1.00 30.77 108 ARG D C 1
ATOM 6329 O O . ARG E 1 106 ? -32.638 -65.386 85.129 1.00 28.49 108 ARG D O 1
ATOM 6337 N N . VAL E 1 107 ? -34.611 -64.654 84.304 1.00 30.26 109 VAL D N 1
ATOM 6338 C CA . VAL E 1 107 ? -34.003 -63.663 83.429 1.00 30.26 109 VAL D CA 1
ATOM 6339 C C . VAL E 1 107 ? -33.504 -62.493 84.271 1.00 29.36 109 VAL D C 1
ATOM 6340 O O . VAL E 1 107 ? -34.273 -61.848 84.992 1.00 30.28 109 VAL D O 1
ATOM 6344 N N . VAL E 1 108 ? -32.213 -62.206 84.164 1.00 30.45 110 VAL D N 1
ATOM 6345 C CA . VAL E 1 108 ? -31.608 -61.019 84.758 1.00 33.45 110 VAL D CA 1
ATOM 6346 C C . VAL E 1 108 ? -31.102 -60.168 83.601 1.00 32.54 110 VAL D C 1
ATOM 6347 O O . VAL E 1 108 ? -30.316 -60.650 82.778 1.00 32.18 110 VAL D O 1
ATOM 6351 N N . LEU E 1 109 ? -31.561 -58.917 83.521 1.00 32.18 111 LEU D N 1
ATOM 6352 C CA . LEU E 1 109 ? -31.201 -58.026 82.418 1.00 33.79 111 LEU D CA 1
ATOM 6353 C C . LEU E 1 109 ? -30.112 -57.069 82.895 1.00 34.64 111 LEU D C 1
ATOM 6354 O O . LEU E 1 109 ? -30.358 -56.219 83.753 1.00 41.02 111 LEU D O 1
ATOM 6359 N N . HIS E 1 110 ? -28.907 -57.219 82.346 1.00 36.55 112 HIS D N 1
ATOM 6360 C CA . HIS E 1 110 ? -27.717 -56.472 82.727 1.00 31.59 112 HIS D CA 1
ATOM 6361 C C . HIS E 1 110 ? -27.642 -55.154 81.968 1.00 32.00 112 HIS D C 1
ATOM 6362 O O . HIS E 1 110 ? -28.324 -54.977 80.951 1.00 29.93 112 HIS D O 1
ATOM 6369 N N . PRO E 1 111 ? -26.816 -54.202 82.426 1.00 32.32 113 PRO D N 1
ATOM 6370 C CA . PRO E 1 111 ? -26.780 -52.899 81.762 1.00 31.43 113 PRO D CA 1
ATOM 6371 C C . PRO E 1 111 ? -26.324 -53.033 80.317 1.00 28.23 113 PRO D C 1
ATOM 6372 O O . PRO E 1 111 ? -25.585 -53.947 79.948 1.00 31.63 113 PRO D O 1
ATOM 6376 N N . ILE E 1 112 ? -26.814 -52.134 79.486 1.00 29.66 114 ILE D N 1
ATOM 6377 C CA . ILE E 1 112 ? -26.403 -52.072 78.093 1.00 32.29 114 ILE D CA 1
ATOM 6378 C C . ILE E 1 112 ? -25.476 -50.875 77.953 1.00 36.32 114 ILE D C 1
ATOM 6379 O O . ILE E 1 112 ? -25.824 -49.756 78.353 1.00 34.05 114 ILE D O 1
ATOM 6384 N N . THR E 1 113 ? -24.278 -51.130 77.439 1.00 35.06 115 THR D N 1
ATOM 6385 C CA . THR E 1 113 ? -23.202 -50.155 77.375 1.00 32.77 115 THR D CA 1
ATOM 6386 C C . THR E 1 113 ? -23.447 -49.162 76.245 1.00 34.18 115 THR D C 1
ATOM 6387 O O . THR E 1 113 ? -24.039 -49.498 75.217 1.00 28.16 115 THR D O 1
ATOM 6391 N N . SER E 1 114 ? -22.997 -47.928 76.447 1.00 31.38 116 SER D N 1
ATOM 6392 C CA . SER E 1 114 ? -23.083 -46.909 75.401 1.00 33.69 116 SER D CA 1
ATOM 6393 C C . SER E 1 114 ? -22.150 -47.225 74.234 1.00 33.09 116 SER D C 1
ATOM 6394 O O . SER E 1 114 ? -20.937 -47.339 74.440 1.00 32.77 116 SER D O 1
ATOM 6397 N N . PRO E 1 115 ? -22.648 -47.377 73.012 1.00 33.26 117 PRO D N 1
ATOM 6398 C CA . PRO E 1 115 ? -21.768 -47.629 71.873 1.00 29.38 117 PRO D CA 1
ATOM 6399 C C . PRO E 1 115 ? -21.117 -46.318 71.400 1.00 31.12 117 PRO D C 1
ATOM 6400 O O . PRO E 1 115 ? -21.618 -45.243 71.710 1.00 31.09 117 PRO D O 1
ATOM 6404 N N . PRO E 1 116 ? -20.034 -46.407 70.629 1.00 34.26 118 PRO D N 1
ATOM 6405 C CA . PRO E 1 116 ? -19.510 -45.182 69.998 1.00 37.82 118 PRO D CA 1
ATOM 6406 C C . PRO E 1 116 ? -20.533 -44.580 69.052 1.00 33.11 118 PRO D C 1
ATOM 6407 O O . PRO E 1 116 ? -21.443 -45.249 68.557 1.00 33.41 118 PRO D O 1
ATOM 6411 N N . SER E 1 117 ? -20.396 -43.279 68.819 1.00 33.24 119 SER D N 1
ATOM 6412 C CA . SER E 1 117 ? -21.302 -42.605 67.898 1.00 34.67 119 SER D CA 1
ATOM 6413 C C . SER E 1 117 ? -20.692 -42.370 66.524 1.00 34.86 119 SER D C 1
ATOM 6414 O O . SER E 1 117 ? -21.421 -42.414 65.525 1.00 31.07 119 SER D O 1
ATOM 6417 N N . GLU E 1 118 ? -19.371 -42.168 66.455 1.00 32.46 120 GLU D N 1
ATOM 6418 C CA . GLU E 1 118 ? -18.673 -41.786 65.230 1.00 34.09 120 GLU D CA 1
ATOM 6419 C C . GLU E 1 118 ? -17.995 -43.000 64.609 1.00 35.97 120 GLU D C 1
ATOM 6420 O O . GLU E 1 118 ? -17.349 -43.786 65.311 1.00 35.70 120 GLU D O 1
ATOM 6426 N N . PHE E 1 119 ? -18.137 -43.146 63.300 1.00 32.73 121 PHE D N 1
ATOM 6427 C CA . PHE E 1 119 ? -17.508 -44.240 62.571 1.00 34.54 121 PHE D CA 1
ATOM 6428 C C . PHE E 1 119 ? -16.759 -43.695 61.371 1.00 35.11 121 PHE D C 1
ATOM 6429 O O . PHE E 1 119 ? -16.776 -44.268 60.280 1.00 36.02 121 PHE D O 1
ATOM 6437 N N . GLU E 1 120 ? -16.110 -42.550 61.566 1.00 36.14 122 GLU D N 1
ATOM 6438 C CA . GLU E 1 120 ? -15.316 -41.918 60.525 1.00 38.70 122 GLU D CA 1
ATOM 6439 C C . GLU E 1 120 ? -13.948 -42.578 60.449 1.00 40.00 122 GLU D C 1
ATOM 6440 O O . GLU E 1 120 ? -13.314 -42.824 61.477 1.00 43.57 122 GLU D O 1
ATOM 6446 N N . HIS E 1 121 ? -13.485 -42.860 59.231 1.00 39.51 123 HIS D N 1
ATOM 6447 C CA . HIS E 1 121 ? -12.170 -43.473 59.050 1.00 38.83 123 HIS D CA 1
ATOM 6448 C C . HIS E 1 121 ? -11.645 -43.030 57.686 1.00 41.70 123 HIS D C 1
ATOM 6449 O O . HIS E 1 121 ? -12.028 -43.605 56.663 1.00 40.25 123 HIS D O 1
ATOM 6456 N N . SER E 1 122 ? -10.758 -42.028 57.684 1.00 42.28 124 SER D N 1
ATOM 6457 C CA . SER E 1 122 ? -10.347 -41.400 56.427 1.00 44.32 124 SER D CA 1
ATOM 6458 C C . SER E 1 122 ? -9.577 -42.370 55.534 1.00 44.77 124 SER D C 1
ATOM 6459 O O . SER E 1 122 ? -9.744 -42.356 54.307 1.00 45.84 124 SER D O 1
ATOM 6462 N N . GLU E 1 123 ? -8.760 -43.242 56.130 1.00 45.66 125 GLU D N 1
ATOM 6463 C CA . GLU E 1 123 ? -7.963 -44.172 55.333 1.00 47.64 125 GLU D CA 1
ATOM 6464 C C . GLU E 1 123 ? -8.823 -45.272 54.715 1.00 45.34 125 GLU D C 1
ATOM 6465 O O . GLU E 1 123 ? -8.749 -45.524 53.508 1.00 39.62 125 GLU D O 1
ATOM 6471 N N . LYS E 1 124 ? -9.626 -45.962 55.525 1.00 43.26 126 LYS D N 1
ATOM 6472 C CA . LYS E 1 124 ? -10.476 -47.028 54.998 1.00 39.68 126 LYS D CA 1
ATOM 6473 C C . LYS E 1 124 ? -11.742 -46.512 54.323 1.00 36.69 126 LYS D C 1
ATOM 6474 O O . LYS E 1 124 ? -12.326 -47.230 53.500 1.00 34.51 126 LYS D O 1
ATOM 6480 N N . GLY E 1 125 ? -12.185 -45.298 54.653 1.00 35.39 127 GLY D N 1
ATOM 6481 C CA . GLY E 1 125 ? -13.523 -44.867 54.299 1.00 33.71 127 GLY D CA 1
ATOM 6482 C C . GLY E 1 125 ? -14.487 -45.341 55.370 1.00 34.92 127 GLY D C 1
ATOM 6483 O O . GLY E 1 125 ? -14.296 -46.432 55.923 1.00 32.78 127 GLY D O 1
ATOM 6484 N N . ASP E 1 126 ? -15.519 -44.542 55.675 1.00 31.25 128 ASP D N 1
ATOM 6485 C CA . ASP E 1 126 ? -16.439 -44.891 56.758 1.00 33.80 128 ASP D CA 1
ATOM 6486 C C . ASP E 1 126 ? -17.121 -46.232 56.507 1.00 32.57 128 ASP D C 1
ATOM 6487 O O . ASP E 1 126 ? -17.333 -47.010 57.442 1.00 30.68 128 ASP D O 1
ATOM 6492 N N . ALA E 1 127 ? -17.486 -46.509 55.252 1.00 32.35 129 ALA D N 1
ATOM 6493 C CA . ALA E 1 127 ? -18.282 -47.694 54.953 1.00 32.77 129 ALA D CA 1
ATOM 6494 C C . ALA E 1 127 ? -17.491 -48.970 55.219 1.00 31.28 129 ALA D C 1
ATOM 6495 O O . ALA E 1 127 ? -17.981 -49.884 55.889 1.00 30.23 129 ALA D O 1
ATOM 6497 N N . LEU E 1 128 ? -16.264 -49.048 54.699 1.00 29.52 130 LEU D N 1
ATOM 6498 C CA . LEU E 1 128 ? -15.450 -50.240 54.909 1.00 30.38 130 LEU D CA 1
ATOM 6499 C C . LEU E 1 128 ? -15.133 -50.424 56.387 1.00 30.28 130 LEU D C 1
ATOM 6500 O O . LEU E 1 128 ? -15.142 -51.550 56.902 1.00 29.85 130 LEU D O 1
ATOM 6505 N N . TYR E 1 129 ? -14.847 -49.325 57.083 1.00 30.60 131 TYR D N 1
ATOM 6506 C CA . TYR E 1 129 ? -14.540 -49.415 58.505 1.00 33.91 131 TYR D CA 1
ATOM 6507 C C . TYR E 1 129 ? -15.729 -49.954 59.288 1.00 30.82 131 TYR D C 1
ATOM 6508 O O . TYR E 1 129 ? -15.570 -50.823 60.150 1.00 29.87 131 TYR D O 1
ATOM 6517 N N . ALA E 1 130 ? -16.937 -49.469 58.976 1.00 28.90 132 ALA D N 1
ATOM 6518 C CA . ALA E 1 130 ? -18.136 -49.954 59.654 1.00 29.62 132 ALA D CA 1
ATOM 6519 C C . ALA E 1 130 ? -18.392 -51.431 59.362 1.00 30.13 132 ALA D C 1
ATOM 6520 O O . ALA E 1 130 ? -18.817 -52.179 60.249 1.00 29.85 132 ALA D O 1
ATOM 6522 N N . MET E 1 131 ? -18.165 -51.869 58.122 1.00 32.96 133 MET D N 1
ATOM 6523 C CA . MET E 1 131 ? -18.402 -53.276 57.802 1.00 30.59 133 MET D CA 1
ATOM 6524 C C . MET E 1 131 ? -17.403 -54.174 58.510 1.00 30.02 133 MET D C 1
ATOM 6525 O O . MET E 1 131 ? -17.755 -55.281 58.934 1.00 29.50 133 MET D O 1
ATOM 6530 N N . GLU E 1 132 ? -16.138 -53.744 58.578 1.00 31.39 134 GLU D N 1
ATOM 6531 C CA . GLU E 1 132 ? -15.134 -54.511 59.308 1.00 31.38 134 GLU D CA 1
ATOM 6532 C C . GLU E 1 132 ? -15.484 -54.576 60.783 1.00 32.39 134 GLU D C 1
ATOM 6533 O O . GLU E 1 132 ? -15.265 -55.602 61.435 1.00 29.30 134 GLU D O 1
ATOM 6539 N N . LEU E 1 133 ? -16.046 -53.494 61.332 1.00 31.52 135 LEU D N 1
ATOM 6540 C CA . LEU E 1 133 ? -16.474 -53.551 62.729 1.00 29.75 135 LEU D CA 1
ATOM 6541 C C . LEU E 1 133 ? -17.674 -54.486 62.904 1.00 32.41 135 LEU D C 1
ATOM 6542 O O . LEU E 1 133 ? -17.728 -55.258 63.869 1.00 31.15 135 LEU D O 1
ATOM 6547 N N . ALA E 1 134 ? -18.645 -54.438 61.982 1.00 32.06 136 ALA D N 1
ATOM 6548 C CA . ALA E 1 134 ? -19.764 -55.383 62.041 1.00 33.01 136 ALA D CA 1
ATOM 6549 C C . ALA E 1 134 ? -19.266 -56.821 61.995 1.00 32.25 136 ALA D C 1
ATOM 6550 O O . ALA E 1 134 ? -19.755 -57.679 62.735 1.00 31.52 136 ALA D O 1
ATOM 6552 N N . LEU E 1 135 ? -18.287 -57.102 61.128 1.00 32.54 137 LEU D N 1
ATOM 6553 C CA . LEU E 1 135 ? -17.720 -58.441 61.070 1.00 32.17 137 LEU D CA 1
ATOM 6554 C C . LEU E 1 135 ? -17.125 -58.848 62.415 1.00 31.69 137 LEU D C 1
ATOM 6555 O O . LEU E 1 135 ? -17.341 -59.973 62.882 1.00 31.48 137 LEU D O 1
ATOM 6560 N N . SER E 1 136 ? -16.380 -57.950 63.057 1.00 30.83 138 SER D N 1
ATOM 6561 C CA . SER E 1 136 ? -15.807 -58.292 64.356 1.00 35.14 138 SER D CA 1
ATOM 6562 C C . SER E 1 136 ? -16.895 -58.454 65.411 1.00 33.28 138 SER D C 1
ATOM 6563 O O . SER E 1 136 ? -16.778 -59.305 66.299 1.00 33.26 138 SER D O 1
ATOM 6566 N N . LEU E 1 137 ? -17.971 -57.670 65.305 1.00 33.07 139 LEU D N 1
ATOM 6567 C CA . LEU E 1 137 ? -19.141 -57.848 66.164 1.00 35.09 139 LEU D CA 1
ATOM 6568 C C . LEU E 1 137 ? -19.749 -59.237 66.010 1.00 35.80 139 LEU D C 1
ATOM 6569 O O . LEU E 1 137 ? -20.171 -59.850 66.997 1.00 35.00 139 LEU D O 1
ATOM 6574 N N . GLU E 1 138 ? -19.862 -59.723 64.769 1.00 32.49 140 GLU D N 1
ATOM 6575 C CA . GLU E 1 138 ? -20.468 -61.029 64.542 1.00 32.95 140 GLU D CA 1
ATOM 6576 C C . GLU E 1 138 ? -19.572 -62.152 65.046 1.00 31.31 140 GLU D C 1
ATOM 6577 O O . GLU E 1 138 ? -20.062 -63.146 65.592 1.00 31.38 140 GLU D O 1
ATOM 6583 N N . LYS E 1 139 ? -18.258 -62.010 64.872 1.00 28.37 141 LYS D N 1
ATOM 6584 C CA . LYS E 1 139 ? -17.342 -63.028 65.369 1.00 31.98 141 LYS D CA 1
ATOM 6585 C C . LYS E 1 139 ? -17.270 -63.029 66.893 1.00 32.77 141 LYS D C 1
ATOM 6586 O O . LYS E 1 139 ? -17.146 -64.099 67.500 1.00 31.35 141 LYS D O 1
ATOM 6592 N N . LEU E 1 140 ? -17.371 -61.858 67.530 1.00 30.92 142 LEU D N 1
ATOM 6593 C CA . LEU E 1 140 ? -17.449 -61.825 68.988 1.00 32.30 142 LEU D CA 1
ATOM 6594 C C . LEU E 1 140 ? -18.709 -62.529 69.481 1.00 34.83 142 LEU D C 1
ATOM 6595 O O . LEU E 1 140 ? -18.661 -63.328 70.425 1.00 35.38 142 LEU D O 1
ATOM 6600 N N . THR E 1 141 ? -19.853 -62.232 68.856 1.00 30.43 143 THR D N 1
ATOM 6601 C CA . THR E 1 141 ? -21.088 -62.920 69.205 1.00 30.57 143 THR D CA 1
ATOM 6602 C C . THR E 1 141 ? -20.939 -64.431 69.044 1.00 31.58 143 THR D C 1
ATOM 6603 O O . THR E 1 141 ? -21.396 -65.204 69.897 1.00 31.59 143 THR D O 1
ATOM 6607 N N . ASN E 1 142 ? -20.300 -64.862 67.953 1.00 30.20 144 ASN D N 1
ATOM 6608 C CA . ASN E 1 142 ? -20.079 -66.284 67.709 1.00 30.92 144 ASN D CA 1
ATOM 6609 C C . ASN E 1 142 ? -19.236 -66.906 68.814 1.00 31.18 144 ASN D C 1
ATOM 6610 O O . ASN E 1 142 ? -19.555 -67.991 69.310 1.00 28.25 144 ASN D O 1
ATOM 6615 N N . GLU E 1 143 ? -18.154 -66.228 69.215 1.00 29.58 145 GLU D N 1
ATOM 6616 C CA . GLU E 1 143 ? -17.317 -66.738 70.296 1.00 35.86 145 GLU D CA 1
ATOM 6617 C C . GLU E 1 143 ? -18.123 -66.909 71.576 1.00 33.07 145 GLU D C 1
ATOM 6618 O O . GLU E 1 143 ? -17.967 -67.902 72.292 1.00 29.12 145 GLU D O 1
ATOM 6624 N N . LYS E 1 144 ? -18.994 -65.945 71.873 1.00 31.87 146 LYS D N 1
ATOM 6625 C CA . LYS E 1 144 ? -19.833 -66.027 73.063 1.00 31.79 146 LYS D CA 1
ATOM 6626 C C . LYS E 1 144 ? -20.820 -67.187 72.968 1.00 32.16 146 LYS D C 1
ATOM 6627 O O . LYS E 1 144 ? -21.023 -67.923 73.946 1.00 28.00 146 LYS D O 1
ATOM 6633 N N . LEU E 1 145 ? -21.435 -67.374 71.791 1.00 29.33 147 LEU D N 1
ATOM 6634 C CA . LEU E 1 145 ? -22.338 -68.506 71.581 1.00 28.13 147 LEU D CA 1
ATOM 6635 C C . LEU E 1 145 ? -21.615 -69.837 71.766 1.00 30.42 147 LEU D C 1
ATOM 6636 O O . LEU E 1 145 ? -22.162 -70.771 72.368 1.00 28.53 147 LEU D O 1
ATOM 6641 N N . LEU E 1 146 ? -20.392 -69.952 71.236 1.00 28.28 148 LEU D N 1
ATOM 6642 C CA . LEU E 1 146 ? -19.615 -71.177 71.417 1.00 30.07 148 LEU D CA 1
ATOM 6643 C C . LEU E 1 146 ? -19.286 -71.411 72.890 1.00 29.66 148 LEU D C 1
ATOM 6644 O O . LEU E 1 146 ? -19.245 -72.558 73.344 1.00 30.42 148 LEU D O 1
ATOM 6649 N N . HIS E 1 147 ? -19.078 -70.336 73.654 1.00 28.59 149 HIS D N 1
ATOM 6650 C CA . HIS E 1 147 ? -18.906 -70.463 75.096 1.00 29.02 149 HIS D CA 1
ATOM 6651 C C . HIS E 1 147 ? -20.157 -71.037 75.769 1.00 32.53 149 HIS D C 1
ATOM 6652 O O . HIS E 1 147 ? -20.061 -71.966 76.586 1.00 29.46 149 HIS D O 1
ATOM 6659 N N . VAL E 1 148 ? -21.342 -70.484 75.460 1.00 32.51 150 VAL D N 1
ATOM 6660 C CA . VAL E 1 148 ? -22.591 -71.036 75.997 1.00 27.41 150 VAL D CA 1
ATOM 6661 C C . VAL E 1 148 ? -22.683 -72.525 75.691 1.00 30.17 150 VAL D C 1
ATOM 6662 O O . VAL E 1 148 ? -23.014 -73.339 76.561 1.00 30.43 150 VAL D O 1
ATOM 6666 N N . HIS E 1 149 ? -22.379 -72.896 74.444 1.00 27.49 151 HIS D N 1
ATOM 6667 C CA . HIS E 1 149 ? -22.423 -74.304 74.056 1.00 32.66 151 HIS D CA 1
ATOM 6668 C C . HIS E 1 149 ? -21.489 -75.149 74.925 1.00 30.91 151 HIS D C 1
ATOM 6669 O O . HIS E 1 149 ? -21.881 -76.223 75.395 1.00 30.76 151 HIS D O 1
ATOM 6676 N N . SER E 1 150 ? -20.260 -74.670 75.173 1.00 30.50 152 SER D N 1
ATOM 6677 C CA . SER E 1 150 ? -19.333 -75.433 76.015 1.00 34.29 152 SER D CA 1
ATOM 6678 C C . SER E 1 150 ? -19.851 -75.558 77.440 1.00 30.17 152 SER D C 1
ATOM 6679 O O . SER E 1 150 ? -19.681 -76.601 78.079 1.00 32.12 152 SER D O 1
ATOM 6682 N N . VAL E 1 151 ? -20.476 -74.502 77.961 1.00 31.58 153 VAL D N 1
ATOM 6683 C CA . VAL E 1 151 ? -21.101 -74.591 79.278 1.00 31.89 153 VAL D CA 1
ATOM 6684 C C . VAL E 1 151 ? -22.176 -75.676 79.281 1.00 32.98 153 VAL D C 1
ATOM 6685 O O . VAL E 1 151 ? -22.256 -76.487 80.211 1.00 32.53 153 VAL D O 1
ATOM 6689 N N . ALA E 1 152 ? -23.001 -75.722 78.230 1.00 28.73 154 ALA D N 1
ATOM 6690 C CA . ALA E 1 152 ? -24.025 -76.759 78.122 1.00 28.47 154 ALA D CA 1
ATOM 6691 C C . ALA E 1 152 ? -23.408 -78.159 78.140 1.00 33.28 154 ALA D C 1
ATOM 6692 O O . ALA E 1 152 ? -23.874 -79.050 78.862 1.00 32.17 154 ALA D O 1
ATOM 6694 N N . ASP E 1 153 ? -22.371 -78.378 77.328 1.00 33.21 155 ASP D N 1
ATOM 6695 C CA . ASP E 1 153 ? -21.759 -79.705 77.256 1.00 34.26 155 ASP D CA 1
ATOM 6696 C C . ASP E 1 153 ? -21.125 -80.096 78.590 1.00 33.70 155 ASP D C 1
ATOM 6697 O O . ASP E 1 153 ? -21.289 -81.228 79.059 1.00 33.83 155 ASP D O 1
ATOM 6702 N N . ARG E 1 154 ? -20.407 -79.173 79.230 1.00 32.62 156 ARG D N 1
ATOM 6703 C CA . ARG E 1 154 ? -19.773 -79.547 80.489 1.00 35.64 156 ARG D CA 1
ATOM 6704 C C . ARG E 1 154 ? -20.792 -79.794 81.595 1.00 37.00 156 ARG D C 1
ATOM 6705 O O . ARG E 1 154 ? -20.480 -80.501 82.554 1.00 33.86 156 ARG D O 1
ATOM 6713 N N . ASN E 1 155 ? -22.014 -79.274 81.473 1.00 35.17 157 ASN D N 1
ATOM 6714 C CA . ASN E 1 155 ? -23.065 -79.571 82.438 1.00 33.93 157 ASN D CA 1
ATOM 6715 C C . ASN E 1 155 ? -24.014 -80.656 81.952 1.00 31.04 157 ASN D C 1
ATOM 6716 O O . ASN E 1 155 ? -25.063 -80.867 82.568 1.00 33.71 157 ASN D O 1
ATOM 6721 N N . ASN E 1 156 ? -23.660 -81.357 80.877 1.00 30.27 158 ASN D N 1
ATOM 6722 C CA . ASN E 1 156 ? -24.474 -82.445 80.338 1.00 33.71 158 ASN D CA 1
ATOM 6723 C C . ASN E 1 156 ? -25.914 -81.988 80.099 1.00 32.30 158 ASN D C 1
ATOM 6724 O O . ASN E 1 156 ? -26.878 -82.619 80.536 1.00 32.72 158 ASN D O 1
ATOM 6729 N N . ASP E 1 157 ? -26.054 -80.871 79.384 1.00 32.63 159 ASP D N 1
ATOM 6730 C CA . ASP E 1 157 ? -27.358 -80.291 79.053 1.00 30.21 159 ASP D CA 1
ATOM 6731 C C . ASP E 1 157 ? -27.491 -80.375 77.541 1.00 29.97 159 ASP D C 1
ATOM 6732 O O . ASP E 1 157 ? -27.139 -79.423 76.827 1.00 28.67 159 ASP D O 1
ATOM 6737 N N . PRO E 1 158 ? -27.971 -81.501 77.005 1.00 26.75 160 PRO D N 1
ATOM 6738 C CA . PRO E 1 158 ? -28.033 -81.644 75.544 1.00 27.72 160 PRO D CA 1
ATOM 6739 C C . PRO E 1 158 ? -29.103 -80.792 74.896 1.00 27.57 160 PRO D C 1
ATOM 6740 O O . PRO E 1 158 ? -28.982 -80.472 73.709 1.00 27.51 160 PRO D O 1
ATOM 6744 N N . GLN E 1 159 ? -30.162 -80.442 75.623 1.00 26.34 161 GLN D N 1
ATOM 6745 C CA . GLN E 1 159 ? -31.190 -79.588 75.042 1.00 27.27 161 GLN D CA 1
ATOM 6746 C C . GLN E 1 159 ? -30.665 -78.171 74.861 1.00 28.49 161 GLN D C 1
ATOM 6747 O O . GLN E 1 159 ? -30.890 -77.550 73.816 1.00 29.17 161 GLN D O 1
ATOM 6753 N N . LEU E 1 160 ? -29.943 -77.647 75.858 1.00 25.92 162 LEU D N 1
ATOM 6754 C CA . LEU E 1 160 ? -29.340 -76.327 75.703 1.00 27.60 162 LEU D CA 1
ATOM 6755 C C . LEU E 1 160 ? -28.316 -76.325 74.574 1.00 29.05 162 LEU D C 1
ATOM 6756 O O . LEU E 1 160 ? -28.293 -75.407 73.748 1.00 29.00 162 LEU D O 1
ATOM 6761 N N . ALA E 1 161 ? -27.462 -77.354 74.519 1.00 30.77 163 ALA D N 1
ATOM 6762 C CA . ALA E 1 161 ? -26.481 -77.433 73.433 1.00 25.66 163 ALA D CA 1
ATOM 6763 C C . ALA E 1 161 ? -27.167 -77.444 72.071 1.00 30.04 163 ALA D C 1
ATOM 6764 O O . ALA E 1 161 ? -26.728 -76.757 71.133 1.00 32.12 163 ALA D O 1
ATOM 6766 N N . ASP E 1 162 ? -28.252 -78.211 71.943 1.00 28.87 164 ASP D N 1
ATOM 6767 C CA . ASP E 1 162 ? -28.965 -78.272 70.674 1.00 30.81 164 ASP D CA 1
ATOM 6768 C C . ASP E 1 162 ? -29.674 -76.960 70.358 1.00 29.87 164 ASP D C 1
ATOM 6769 O O . ASP E 1 162 ? -29.729 -76.543 69.197 1.00 26.74 164 ASP D O 1
ATOM 6774 N N . PHE E 1 163 ? -30.262 -76.320 71.370 1.00 28.72 165 PHE D N 1
ATOM 6775 C CA . PHE E 1 163 ? -30.887 -75.022 71.153 1.00 28.78 165 PHE D CA 1
ATOM 6776 C C . PHE E 1 163 ? -29.888 -74.029 70.556 1.00 30.11 165 PHE D C 1
ATOM 6777 O O . PHE E 1 163 ? -30.179 -73.357 69.556 1.00 28.97 165 PHE D O 1
ATOM 6785 N N . ILE E 1 164 ? -28.685 -73.960 71.129 1.00 29.15 166 ILE D N 1
ATOM 6786 C CA . ILE E 1 164 ? -27.659 -73.046 70.625 1.00 30.17 166 ILE D CA 1
ATOM 6787 C C . ILE E 1 164 ? -27.250 -73.426 69.198 1.00 30.60 166 ILE D C 1
ATOM 6788 O O . ILE E 1 164 ? -27.211 -72.578 68.298 1.00 30.66 166 ILE D O 1
ATOM 6793 N N . GLU E 1 165 ? -26.944 -74.709 68.976 1.00 29.89 167 GLU D N 1
ATOM 6794 C CA . GLU E 1 165 ? -26.582 -75.190 67.639 1.00 33.53 167 GLU D CA 1
ATOM 6795 C C . GLU E 1 165 ? -27.651 -74.858 66.608 1.00 33.10 167 GLU D C 1
ATOM 6796 O O . GLU E 1 165 ? -27.365 -74.274 65.554 1.00 30.89 167 GLU D O 1
ATOM 6802 N N . SER E 1 166 ? -28.891 -75.269 66.875 1.00 33.09 168 SER D N 1
ATOM 6803 C CA . SER E 1 166 ? -29.903 -75.247 65.829 1.00 33.85 168 SER D CA 1
ATOM 6804 C C . SER E 1 166 ? -30.519 -73.865 65.649 1.00 34.55 168 SER D C 1
ATOM 6805 O O . SER E 1 166 ? -30.908 -73.515 64.534 1.00 34.14 168 SER D O 1
ATOM 6808 N N . GLU E 1 167 ? -30.589 -73.050 66.701 1.00 33.64 169 GLU D N 1
ATOM 6809 C CA . GLU E 1 167 ? -31.225 -71.746 66.564 1.00 30.89 169 GLU D CA 1
ATOM 6810 C C . GLU E 1 167 ? -30.243 -70.591 66.383 1.00 36.28 169 GLU D C 1
ATOM 6811 O O . GLU E 1 167 ? -30.665 -69.516 65.940 1.00 36.01 169 GLU D O 1
ATOM 6817 N N . PHE E 1 168 ? -28.954 -70.778 66.693 1.00 27.33 170 PHE D N 1
ATOM 6818 C CA . PHE E 1 168 ? -27.995 -69.676 66.596 1.00 31.97 170 PHE D CA 1
ATOM 6819 C C . PHE E 1 168 ? -26.749 -69.982 65.773 1.00 33.42 170 PHE D C 1
ATOM 6820 O O . PHE E 1 168 ? -26.326 -69.129 64.991 1.00 30.64 170 PHE D O 1
ATOM 6828 N N . LEU E 1 169 ? -26.139 -71.164 65.928 1.00 30.22 171 LEU D N 1
ATOM 6829 C CA . LEU E 1 169 ? -24.781 -71.341 65.406 1.00 31.49 171 LEU D CA 1
ATOM 6830 C C . LEU E 1 169 ? -24.740 -71.301 63.877 1.00 30.93 171 LEU D C 1
ATOM 6831 O O . LEU E 1 169 ? -23.820 -70.717 63.297 1.00 29.33 171 LEU D O 1
ATOM 6836 N N . TYR E 1 170 ? -25.713 -71.926 63.209 1.00 29.56 172 TYR D N 1
ATOM 6837 C CA . TYR E 1 170 ? -25.701 -71.956 61.745 1.00 31.08 172 TYR D CA 1
ATOM 6838 C C . TYR E 1 170 ? -26.003 -70.576 61.162 1.00 32.37 172 TYR D C 1
ATOM 6839 O O . TYR E 1 170 ? -25.290 -70.100 60.271 1.00 30.68 172 TYR D O 1
ATOM 6848 N N . GLU E 1 171 ? -27.062 -69.915 61.645 1.00 31.27 173 GLU D N 1
ATOM 6849 C CA . GLU E 1 171 ? -27.314 -68.541 61.209 1.00 33.23 173 GLU D CA 1
ATOM 6850 C C . GLU E 1 171 ? -26.111 -67.640 61.470 1.00 33.07 173 GLU D C 1
ATOM 6851 O O . GLU E 1 171 ? -25.838 -66.726 60.683 1.00 28.85 173 GLU D O 1
ATOM 6857 N N . GLN E 1 172 ? -25.379 -67.874 62.568 1.00 29.42 174 GLN D N 1
ATOM 6858 C CA . GLN E 1 172 ? -24.237 -67.010 62.868 1.00 31.59 174 GLN D CA 1
ATOM 6859 C C . GLN E 1 172 ? -23.134 -67.139 61.816 1.00 27.76 174 GLN D C 1
ATOM 6860 O O . GLN E 1 172 ? -22.573 -66.125 61.381 1.00 29.84 174 GLN D O 1
ATOM 6866 N N . VAL E 1 173 ? -22.792 -68.364 61.391 1.00 30.84 175 VAL D N 1
ATOM 6867 C CA . VAL E 1 173 ? -21.706 -68.480 60.407 1.00 28.24 175 VAL D CA 1
ATOM 6868 C C . VAL E 1 173 ? -22.165 -67.996 59.041 1.00 29.07 175 VAL D C 1
ATOM 6869 O O . VAL E 1 173 ? -21.358 -67.464 58.264 1.00 29.37 175 VAL D O 1
ATOM 6873 N N . LYS E 1 174 ? -23.454 -68.148 58.717 1.00 29.75 176 LYS D N 1
ATOM 6874 C CA . LYS E 1 174 ? -23.948 -67.565 57.471 1.00 28.32 176 LYS D CA 1
ATOM 6875 C C . LYS E 1 174 ? -23.855 -66.048 57.512 1.00 28.59 176 LYS D C 1
ATOM 6876 O O . LYS E 1 174 ? -23.450 -65.417 56.535 1.00 28.79 176 LYS D O 1
ATOM 6882 N N . SER E 1 175 ? -24.193 -65.449 58.654 1.00 26.77 177 SER D N 1
ATOM 6883 C CA . SER E 1 175 ? -24.096 -64.000 58.785 1.00 29.59 177 SER D CA 1
ATOM 6884 C C . SER E 1 175 ? -22.639 -63.530 58.721 1.00 32.28 177 SER D C 1
ATOM 6885 O O . SER E 1 175 ? -22.333 -62.512 58.085 1.00 30.83 177 SER D O 1
ATOM 6888 N N . ILE E 1 176 ? -21.719 -64.275 59.340 1.00 32.59 178 ILE D N 1
ATOM 6889 C CA . ILE E 1 176 ? -20.300 -63.915 59.265 1.00 28.77 178 ILE D CA 1
ATOM 6890 C C . ILE E 1 176 ? -19.810 -63.943 57.818 1.00 30.54 178 ILE D C 1
ATOM 6891 O O . ILE E 1 176 ? -19.097 -63.032 57.369 1.00 28.71 178 ILE D O 1
ATOM 6896 N N . LYS E 1 177 ? -20.189 -64.977 57.055 1.00 27.49 179 LYS D N 1
ATOM 6897 C CA . LYS E 1 177 ? -19.729 -65.053 55.670 1.00 28.89 179 LYS D CA 1
ATOM 6898 C C . LYS E 1 177 ? -20.327 -63.930 54.834 1.00 27.40 179 LYS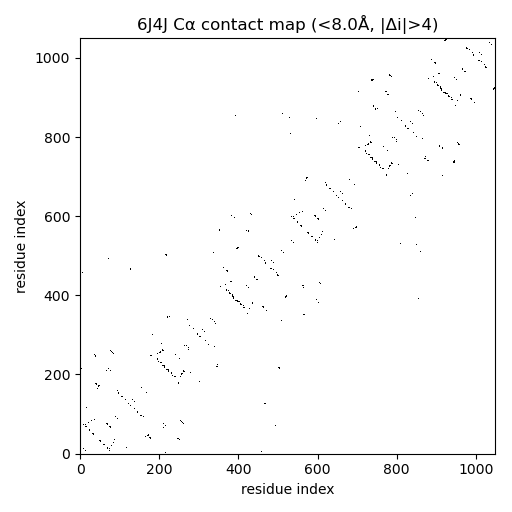 D C 1
ATOM 6899 O O . LYS E 1 177 ? -19.643 -63.354 53.982 1.00 29.65 179 LYS D O 1
ATOM 6905 N N . LYS E 1 178 ? -21.599 -63.601 55.071 1.00 29.06 180 LYS D N 1
ATOM 6906 C CA . LYS E 1 178 ? -22.240 -62.519 54.332 1.00 32.17 180 LYS D CA 1
ATOM 6907 C C . LYS E 1 178 ? -21.527 -61.187 54.563 1.00 32.83 180 LYS D C 1
ATOM 6908 O O . LYS E 1 178 ? -21.267 -60.435 53.617 1.00 30.78 180 LYS D O 1
ATOM 6914 N N . ILE E 1 179 ? -21.212 -60.874 55.822 1.00 27.86 181 ILE D N 1
ATOM 6915 C CA . ILE E 1 179 ? -20.558 -59.605 56.122 1.00 30.34 181 ILE D CA 1
ATOM 6916 C C . ILE E 1 179 ? -19.120 -59.592 55.607 1.00 29.08 181 ILE D C 1
ATOM 6917 O O . ILE E 1 179 ? -18.632 -58.564 55.116 1.00 31.80 181 ILE D O 1
ATOM 6922 N N . ALA E 1 180 ? -18.418 -60.725 55.708 1.00 28.43 182 ALA D N 1
ATOM 6923 C CA . ALA E 1 180 ? -17.089 -60.828 55.115 1.00 27.31 182 ALA D CA 1
ATOM 6924 C C . ALA E 1 180 ? -17.139 -60.572 53.609 1.00 30.41 182 ALA D C 1
ATOM 6925 O O . ALA E 1 180 ? -16.238 -59.936 53.053 1.00 27.70 182 ALA D O 1
ATOM 6927 N N . GLU E 1 181 ? -18.199 -61.038 52.936 1.00 28.30 183 GLU D N 1
ATOM 6928 C CA . GLU E 1 181 ? -18.358 -60.749 51.509 1.00 30.85 183 GLU D CA 1
ATOM 6929 C C . GLU E 1 181 ? -18.551 -59.253 51.259 1.00 30.84 183 GLU D C 1
ATOM 6930 O O . GLU E 1 181 ? -18.026 -58.712 50.279 1.00 30.34 183 GLU D O 1
ATOM 6936 N N . TYR E 1 182 ? -19.329 -58.578 52.120 1.00 26.74 184 TYR D N 1
ATOM 6937 C CA . TYR E 1 182 ? -19.462 -57.125 52.030 1.00 29.32 184 TYR D CA 1
ATOM 6938 C C . TYR E 1 182 ? -18.119 -56.423 52.243 1.00 31.42 184 TYR D C 1
ATOM 6939 O O . TYR E 1 182 ? -17.802 -55.450 51.544 1.00 31.80 184 TYR D O 1
ATOM 6948 N N . VAL E 1 183 ? -17.324 -56.887 53.213 1.00 27.58 185 VAL D N 1
ATOM 6949 C CA . VAL E 1 183 ? -15.975 -56.345 53.389 1.00 30.45 185 VAL D CA 1
ATOM 6950 C C . VAL E 1 183 ? -15.183 -56.467 52.096 1.00 28.75 185 VAL D C 1
ATOM 6951 O O . VAL E 1 183 ? -14.576 -55.497 51.623 1.00 31.02 185 VAL D O 1
ATOM 6955 N N . ALA E 1 184 ? -15.162 -57.671 51.510 1.00 28.67 186 ALA D N 1
ATOM 6956 C CA . ALA E 1 184 ? -14.397 -57.899 50.285 1.00 32.16 186 ALA D CA 1
ATOM 6957 C C . ALA E 1 184 ? -14.877 -57.004 49.138 1.00 30.65 186 ALA D C 1
ATOM 6958 O O . ALA E 1 184 ? -14.059 -56.444 48.393 1.00 27.56 186 ALA D O 1
ATOM 6960 N N . GLN E 1 185 ? -16.197 -56.873 48.974 1.00 28.33 187 GLN D N 1
ATOM 6961 C CA . GLN E 1 185 ? -16.751 -56.025 47.916 1.00 30.08 187 GLN D CA 1
ATOM 6962 C C . GLN E 1 185 ? -16.435 -54.549 48.149 1.00 29.11 187 GLN D C 1
ATOM 6963 O O . GLN E 1 185 ? -16.100 -53.827 47.205 1.00 29.73 187 GLN D O 1
ATOM 6969 N N . LEU E 1 186 ? -16.542 -54.078 49.398 1.00 29.13 188 LEU D N 1
ATOM 6970 C CA . LEU E 1 186 ? -16.203 -52.688 49.689 1.00 29.59 188 LEU D CA 1
ATOM 6971 C C . LEU E 1 186 ? -14.726 -52.411 49.442 1.00 30.92 188 LEU D C 1
ATOM 6972 O O . LEU E 1 186 ? -14.365 -51.320 48.988 1.00 33.52 188 LEU D O 1
ATOM 6977 N N . ARG E 1 187 ? -13.849 -53.380 49.746 1.00 30.11 189 ARG D N 1
ATOM 6978 C CA . ARG E 1 187 ? -12.439 -53.221 49.386 1.00 31.87 189 ARG D CA 1
ATOM 6979 C C . ARG E 1 187 ? -12.245 -53.178 47.875 1.00 33.11 189 ARG D C 1
ATOM 6980 O O . ARG E 1 187 ? -11.366 -52.466 47.382 1.00 35.48 189 ARG D O 1
ATOM 6988 N N . LEU E 1 188 ? -13.053 -53.925 47.127 1.00 30.29 190 LEU D N 1
ATOM 6989 C CA . LEU E 1 188 ? -12.881 -53.985 45.679 1.00 32.18 190 LEU D CA 1
ATOM 6990 C C . LEU E 1 188 ? -13.338 -52.704 44.989 1.00 30.51 190 LEU D C 1
ATOM 6991 O O . LEU E 1 188 ? -12.663 -52.226 44.071 1.00 33.77 190 LEU D O 1
ATOM 6996 N N . VAL E 1 189 ? -14.492 -52.155 45.379 1.00 30.17 191 VAL D N 1
ATOM 6997 C CA . VAL E 1 189 ? -15.044 -51.021 44.635 1.00 31.94 191 VAL D CA 1
ATOM 6998 C C . VAL E 1 189 ? -14.321 -49.717 44.947 1.00 32.69 191 VAL D C 1
ATOM 6999 O O . VAL E 1 189 ? -14.362 -48.786 44.131 1.00 31.45 191 VAL D O 1
ATOM 7003 N N . GLY E 1 190 ? -13.650 -49.626 46.095 1.00 34.33 192 GLY D N 1
ATOM 7004 C CA . GLY E 1 190 ? -12.898 -48.442 46.451 1.00 36.18 192 GLY D CA 1
ATOM 7005 C C . GLY E 1 190 ? -13.788 -47.309 46.934 1.00 34.98 192 GLY D C 1
ATOM 7006 O O . GLY E 1 190 ? -15.019 -47.343 46.847 1.00 33.25 192 GLY D O 1
ATOM 7007 N N . LYS E 1 191 ? -13.135 -46.265 47.427 1.00 34.18 193 LYS D N 1
ATOM 7008 C CA . LYS E 1 191 ? -13.835 -45.142 48.028 1.00 33.54 193 LYS D CA 1
ATOM 7009 C C . LYS E 1 191 ? -14.532 -44.290 46.963 1.00 35.76 193 LYS D C 1
ATOM 7010 O O . LYS E 1 191 ? -14.192 -44.318 45.777 1.00 37.91 193 LYS D O 1
ATOM 7016 N N . GLY E 1 192 ? -15.538 -43.552 47.395 1.00 31.23 194 GLY D N 1
ATOM 7017 C CA . GLY E 1 192 ? -16.206 -42.592 46.520 1.00 32.16 194 GLY D CA 1
ATOM 7018 C C . GLY E 1 192 ? -17.360 -43.231 45.756 1.00 32.14 194 GLY D C 1
ATOM 7019 O O . GLY E 1 192 ? -18.291 -43.786 46.370 1.00 29.64 194 GLY D O 1
ATOM 7020 N N . HIS E 1 193 ? -17.302 -43.144 44.422 1.00 29.32 195 HIS D N 1
ATOM 7021 C CA . HIS E 1 193 ? -18.348 -43.678 43.548 1.00 28.91 195 HIS D CA 1
ATOM 7022 C C . HIS E 1 193 ? -18.639 -45.151 43.845 1.00 28.46 195 HIS D C 1
ATOM 7023 O O . HIS E 1 193 ? -19.803 -45.569 43.913 1.00 30.65 195 HIS D O 1
ATOM 7030 N N . GLY E 1 194 ? -17.591 -45.957 44.017 1.00 28.68 196 GLY D N 1
ATOM 7031 C CA . GLY E 1 194 ? -17.799 -47.383 44.246 1.00 29.51 196 GLY D CA 1
ATOM 7032 C C . GLY E 1 194 ? -18.548 -47.679 45.533 1.00 31.21 196 GLY D C 1
ATOM 7033 O O . GLY E 1 194 ? -19.441 -48.537 45.563 1.00 28.90 196 GLY D O 1
ATOM 7034 N N . VAL E 1 195 ? -18.195 -46.979 46.620 1.00 29.01 197 VAL D N 1
ATOM 7035 C CA . VAL E 1 195 ? -18.910 -47.173 47.879 1.00 30.89 197 VAL D CA 1
ATOM 7036 C C . VAL E 1 195 ? -20.368 -46.776 47.730 1.00 27.64 197 VAL D C 1
ATOM 7037 O O . VAL E 1 195 ? -21.272 -47.473 48.212 1.00 28.76 197 VAL D O 1
ATOM 7041 N N . TRP E 1 196 ? -20.623 -45.630 47.088 1.00 28.02 198 TRP D N 1
ATOM 7042 C CA . TRP E 1 196 ? -21.996 -45.204 46.864 1.00 27.43 198 TRP D CA 1
ATOM 7043 C C . TRP E 1 196 ? -22.769 -46.260 46.078 1.00 27.94 198 TRP D C 1
ATOM 7044 O O . TRP E 1 196 ? -23.944 -46.526 46.365 1.00 27.15 198 TRP D O 1
ATOM 7055 N N . HIS E 1 197 ? -22.109 -46.888 45.097 1.00 27.47 199 HIS D N 1
ATOM 7056 C CA . HIS E 1 197 ? -22.763 -47.886 44.256 1.00 29.65 199 HIS D CA 1
ATOM 7057 C C . HIS E 1 197 ? -23.047 -49.165 45.037 1.00 31.20 199 HIS D C 1
ATOM 7058 O O . HIS E 1 197 ? -24.147 -49.723 44.952 1.00 29.07 199 HIS D O 1
ATOM 7065 N N . PHE E 1 198 ? -22.056 -49.652 45.793 1.00 30.48 200 PHE D N 1
ATOM 7066 C CA . PHE E 1 198 ? -22.293 -50.798 46.665 1.00 30.77 200 PHE D CA 1
ATOM 7067 C C . PHE E 1 198 ? -23.436 -50.519 47.634 1.00 30.65 200 PHE D C 1
ATOM 7068 O O . PHE E 1 198 ? -24.243 -51.411 47.931 1.00 31.38 200 PHE D O 1
ATOM 7076 N N . ASP E 1 199 ? -23.517 -49.284 48.135 1.00 27.31 201 ASP D N 1
ATOM 7077 C CA . ASP E 1 199 ? -24.602 -48.904 49.033 1.00 28.84 201 ASP D CA 1
ATOM 7078 C C . ASP E 1 199 ? -25.960 -49.009 48.345 1.00 31.38 201 ASP D C 1
ATOM 7079 O O . ASP E 1 199 ? -26.933 -49.471 48.953 1.00 34.28 201 ASP D O 1
ATOM 7084 N N . GLN E 1 200 ? -26.046 -48.587 47.072 1.00 32.65 202 GLN D N 1
ATOM 7085 C CA . GLN E 1 200 ? -27.294 -48.740 46.323 1.00 32.13 202 GLN D CA 1
ATOM 7086 C C . GLN E 1 200 ? -27.667 -50.212 46.173 1.00 30.10 202 GLN D C 1
ATOM 7087 O O . GLN E 1 200 ? -28.843 -50.569 46.276 1.00 35.54 202 GLN D O 1
ATOM 7093 N N . LYS E 1 201 ? -26.680 -51.084 45.934 1.00 33.61 203 LYS D N 1
ATOM 7094 C CA . LYS E 1 201 ? -26.965 -52.518 45.860 1.00 36.67 203 LYS D CA 1
ATOM 7095 C C . LYS E 1 201 ? -27.539 -53.029 47.179 1.00 39.35 203 LYS D C 1
ATOM 7096 O O . LYS E 1 201 ? -28.516 -53.788 47.197 1.00 36.97 203 LYS D O 1
ATOM 7102 N N . LEU E 1 202 ? -26.939 -52.615 48.299 1.00 34.92 204 LEU D N 1
ATOM 7103 C CA . LEU E 1 202 ? -27.445 -52.997 49.615 1.00 37.87 204 LEU D CA 1
ATOM 7104 C C . LEU E 1 202 ? -28.872 -52.501 49.818 1.00 41.91 204 LEU D C 1
ATOM 7105 O O . LEU E 1 202 ? -29.717 -53.210 50.378 1.00 42.98 204 LEU D O 1
ATOM 7110 N N . LEU E 1 203 ? -29.156 -51.286 49.346 1.00 40.49 205 LEU D N 1
ATOM 7111 C CA . LEU E 1 203 ? -30.461 -50.666 49.542 1.00 44.92 205 LEU D CA 1
ATOM 7112 C C . LEU E 1 203 ? -31.588 -51.483 48.914 1.00 51.25 205 LEU D C 1
ATOM 7113 O O . LEU E 1 203 ? -32.677 -51.591 49.489 1.00 52.11 205 LEU D O 1
ATOM 7118 N N . HIS E 1 204 ? -31.349 -52.068 47.743 1.00 49.83 206 HIS D N 1
ATOM 7119 C CA . HIS E 1 204 ? -32.412 -52.705 46.973 1.00 55.63 206 HIS D CA 1
ATOM 7120 C C . HIS E 1 204 ? -32.466 -54.221 47.128 1.00 60.71 206 HIS D C 1
ATOM 7121 O O . HIS E 1 204 ? -33.321 -54.859 46.507 1.00 70.00 206 HIS D O 1
ATOM 7128 N N . ASP E 1 205 ? -31.595 -54.808 47.940 1.00 58.72 207 ASP D N 1
ATOM 7129 C CA . ASP E 1 205 ? -31.637 -56.241 48.193 1.00 59.11 207 ASP D CA 1
ATOM 7130 C C . ASP E 1 205 ? -32.772 -56.604 49.146 1.00 68.40 207 ASP D C 1
ATOM 7131 O O . ASP E 1 205 ? -32.537 -57.143 50.231 1.00 71.28 207 ASP D O 1
ATOM 7136 N N . ASN F 1 31 ? -17.848 -33.015 57.717 1.00 53.73 33 ASN E N 1
ATOM 7137 C CA . ASN F 1 31 ? -18.388 -33.818 58.807 1.00 55.48 33 ASN E CA 1
ATOM 7138 C C . ASN F 1 31 ? -19.478 -33.060 59.572 1.00 48.61 33 ASN E C 1
ATOM 7139 O O . ASN F 1 31 ? -19.933 -33.510 60.623 1.00 55.69 33 ASN E O 1
ATOM 7144 N N . VAL F 1 32 ? -19.894 -31.916 59.029 1.00 43.94 34 VAL E N 1
ATOM 7145 C CA . VAL F 1 32 ? -20.911 -31.061 59.632 1.00 42.74 34 VAL E CA 1
ATOM 7146 C C . VAL F 1 32 ? -22.241 -31.289 58.918 1.00 40.22 34 VAL E C 1
ATOM 7147 O O . VAL F 1 32 ? -22.282 -31.609 57.722 1.00 36.97 34 VAL E O 1
ATOM 7151 N N . SER F 1 33 ? -23.344 -31.129 59.653 1.00 35.74 35 SER E N 1
ATOM 7152 C CA . SER F 1 33 ? -24.663 -31.316 59.062 1.00 34.28 35 SER E CA 1
ATOM 7153 C C . SER F 1 33 ? -25.007 -30.175 58.106 1.00 34.19 35 SER E C 1
ATOM 7154 O O . SER F 1 33 ? -24.932 -29.000 58.472 1.00 31.98 35 SER E O 1
ATOM 7157 N N . LEU F 1 34 ? -25.428 -30.520 56.886 1.00 33.27 36 LEU E N 1
ATOM 7158 C CA . LEU F 1 34 ? -25.899 -29.485 55.971 1.00 32.68 36 LEU E CA 1
ATOM 7159 C C . LEU F 1 34 ? -27.382 -29.179 56.139 1.00 31.02 36 LEU E C 1
ATOM 7160 O O . LEU F 1 34 ? -27.830 -28.119 55.705 1.00 31.00 36 LEU E O 1
ATOM 7165 N N . ALA F 1 35 ? -28.148 -30.065 56.770 1.00 30.18 37 ALA E N 1
ATOM 7166 C CA . ALA F 1 35 ? -29.576 -29.821 56.955 1.00 29.50 37 ALA E CA 1
ATOM 7167 C C . ALA F 1 35 ? -29.870 -28.906 58.137 1.00 30.31 37 ALA E C 1
ATOM 7168 O O . ALA F 1 35 ? -30.874 -28.189 58.113 1.00 29.65 37 ALA E O 1
ATOM 7170 N N . ARG F 1 36 ? -29.024 -28.924 59.171 1.00 28.73 38 ARG E N 1
ATOM 7171 C CA . ARG F 1 36 ? -29.365 -28.316 60.459 1.00 27.18 38 ARG E CA 1
ATOM 7172 C C . ARG F 1 36 ? -29.734 -26.840 60.325 1.00 30.72 38 ARG E C 1
ATOM 7173 O O . ARG F 1 36 ? -28.985 -26.054 59.742 1.00 30.47 38 ARG E O 1
ATOM 7181 N N . GLN F 1 37 ? -30.873 -26.454 60.903 1.00 29.00 39 GLN E N 1
ATOM 7182 C CA . GLN F 1 37 ? -31.313 -25.061 60.847 1.00 31.48 39 GLN E CA 1
ATOM 7183 C C . GLN F 1 37 ? -32.284 -24.803 61.991 1.00 30.13 39 GLN E C 1
ATOM 7184 O O . GLN F 1 37 ? -33.233 -25.570 62.178 1.00 29.77 39 GLN E O 1
ATOM 7190 N N . ASN F 1 38 ? -32.043 -23.732 62.753 1.00 28.44 40 ASN E N 1
ATOM 7191 C CA . ASN F 1 38 ? -32.899 -23.363 63.878 1.00 28.46 40 ASN E CA 1
ATOM 7192 C C . ASN F 1 38 ? -33.016 -24.501 64.894 1.00 29.93 40 ASN E C 1
ATOM 7193 O O . ASN F 1 38 ? -34.089 -24.759 65.445 1.00 27.84 40 ASN E O 1
ATOM 7198 N N . TYR F 1 39 ? -31.914 -25.211 65.134 1.00 29.75 41 TYR E N 1
ATOM 7199 C CA . TYR F 1 39 ? -31.932 -26.415 65.965 1.00 28.90 41 TYR E CA 1
ATOM 7200 C C . TYR F 1 39 ? -30.829 -26.260 67.004 1.00 31.54 41 TYR E C 1
ATOM 7201 O O . TYR F 1 39 ? -29.647 -26.419 66.684 1.00 28.18 41 TYR E O 1
ATOM 7210 N N . ALA F 1 40 ? -31.219 -25.936 68.234 1.00 28.34 42 ALA E N 1
ATOM 7211 C CA . ALA F 1 40 ? -30.261 -25.589 69.273 1.00 28.21 42 ALA E CA 1
ATOM 7212 C C . ALA F 1 40 ? -29.615 -26.842 69.844 1.00 31.04 42 ALA E C 1
ATOM 7213 O O . ALA F 1 40 ? -30.198 -27.933 69.822 1.00 29.02 42 ALA E O 1
ATOM 7215 N N . ASP F 1 41 ? -28.401 -26.674 70.374 1.00 27.97 43 ASP E N 1
ATOM 7216 C CA . ASP F 1 41 ? -27.750 -27.767 71.092 1.00 32.02 43 ASP E CA 1
ATOM 7217 C C . ASP F 1 41 ? -28.592 -28.215 72.278 1.00 30.66 43 ASP E C 1
ATOM 7218 O O . ASP F 1 41 ? -28.608 -29.395 72.629 1.00 29.80 43 ASP E O 1
ATOM 7223 N N . ASP F 1 42 ? -29.276 -27.268 72.916 1.00 30.03 44 ASP E N 1
ATOM 7224 C CA . ASP F 1 42 ? -30.242 -27.562 73.968 1.00 31.31 44 ASP E CA 1
ATOM 7225 C C . ASP F 1 42 ? -31.274 -28.590 73.499 1.00 30.15 44 ASP E C 1
ATOM 7226 O O . ASP F 1 42 ? -31.518 -29.602 74.168 1.00 29.15 44 ASP E O 1
ATOM 7231 N N . SER F 1 43 ? -31.869 -28.356 72.325 1.00 28.37 45 SER E N 1
ATOM 7232 C CA . SER F 1 43 ? -32.880 -29.271 71.790 1.00 30.20 45 SER E CA 1
ATOM 7233 C C . SER F 1 43 ? -32.272 -30.605 71.386 1.00 28.18 45 SER E C 1
ATOM 7234 O O . SER F 1 43 ? -32.865 -31.661 71.637 1.00 26.42 45 SER E O 1
ATOM 7237 N N . GLU F 1 44 ? -31.101 -30.568 70.736 1.00 27.73 46 GLU E N 1
ATOM 7238 C CA . GLU F 1 44 ? -30.397 -31.787 70.349 1.00 26.66 46 GLU E CA 1
ATOM 7239 C C . GLU F 1 44 ? -30.159 -32.697 71.552 1.00 28.29 46 GLU E C 1
ATOM 7240 O O . GLU F 1 44 ? -30.388 -33.911 71.479 1.00 26.26 46 GLU E O 1
ATOM 7246 N N . SER F 1 45 ? -29.703 -32.125 72.676 1.00 27.04 47 SER E N 1
ATOM 7247 C CA . SER F 1 45 ? -29.429 -32.935 73.863 1.00 28.46 47 SER E CA 1
ATOM 7248 C C . SER F 1 45 ? -30.715 -33.456 74.490 1.00 24.41 47 SER E C 1
ATOM 7249 O O . SER F 1 45 ? -30.749 -34.579 75.012 1.00 27.34 47 SER E O 1
ATOM 7252 N N . ALA F 1 46 ? -31.777 -32.649 74.481 1.00 28.28 48 ALA E N 1
ATOM 7253 C CA . ALA F 1 46 ? -33.041 -33.121 75.042 1.00 28.10 48 ALA E CA 1
ATOM 7254 C C . ALA F 1 46 ? -33.590 -34.304 74.246 1.00 27.37 48 ALA E C 1
ATOM 7255 O O . ALA F 1 46 ? -34.178 -35.225 74.824 1.00 28.90 48 ALA E O 1
ATOM 7257 N N . ILE F 1 47 ? -33.397 -34.309 72.921 1.00 28.25 49 ILE E N 1
ATOM 7258 C CA . ILE F 1 47 ? -33.847 -35.450 72.116 1.00 26.79 49 ILE E CA 1
ATOM 7259 C C . ILE F 1 47 ? -33.011 -36.691 72.426 1.00 26.35 49 ILE E C 1
ATOM 7260 O O . ILE F 1 47 ? -33.550 -37.795 72.578 1.00 27.70 49 ILE E O 1
ATOM 7265 N N . ASN F 1 48 ? -31.682 -36.537 72.535 1.00 24.28 50 ASN E N 1
ATOM 7266 C CA . ASN F 1 48 ? -30.848 -37.670 72.933 1.00 25.80 50 ASN E CA 1
ATOM 7267 C C . ASN F 1 48 ? -31.234 -38.192 74.316 1.00 26.53 50 ASN E C 1
ATOM 7268 O O . ASN F 1 48 ? -31.206 -39.403 74.552 1.00 29.17 50 ASN E O 1
ATOM 7273 N N . GLU F 1 49 ? -31.612 -37.299 75.239 1.00 26.34 51 GLU E N 1
ATOM 7274 C CA . GLU F 1 49 ? -32.093 -37.758 76.546 1.00 28.59 51 GLU E CA 1
ATOM 7275 C C . GLU F 1 49 ? -33.416 -38.509 76.411 1.00 27.94 51 GLU E C 1
ATOM 7276 O O . GLU F 1 49 ? -33.593 -39.569 77.017 1.00 26.95 51 GLU E O 1
ATOM 7282 N N . GLN F 1 50 ? -34.335 -38.002 75.585 1.00 24.96 52 GLN E N 1
ATOM 7283 C CA . GLN F 1 50 ? -35.617 -38.677 75.402 1.00 27.18 52 GLN E CA 1
ATOM 7284 C C . GLN F 1 50 ? -35.448 -40.055 74.763 1.00 25.59 52 GLN E C 1
ATOM 7285 O O . GLN F 1 50 ? -36.165 -40.996 75.112 1.00 27.56 52 GLN E O 1
ATOM 7291 N N . ILE F 1 51 ? -34.521 -40.194 73.809 1.00 28.63 53 ILE E N 1
ATOM 7292 C CA . ILE F 1 51 ? -34.201 -41.522 73.274 1.00 25.80 53 ILE E CA 1
ATOM 7293 C C . ILE F 1 51 ? -33.818 -42.467 74.405 1.00 29.28 53 ILE E C 1
ATOM 7294 O O . ILE F 1 51 ? -34.279 -43.613 74.468 1.00 28.73 53 ILE E O 1
ATOM 7299 N N . ASN F 1 52 ? -32.991 -41.989 75.336 1.00 26.53 54 ASN E N 1
ATOM 7300 C CA . ASN F 1 52 ? -32.560 -42.825 76.446 1.00 29.83 54 ASN E CA 1
ATOM 7301 C C . ASN F 1 52 ? -33.718 -43.154 77.390 1.00 26.83 54 ASN E C 1
ATOM 7302 O O . ASN F 1 52 ? -33.810 -44.274 77.901 1.00 29.19 54 ASN E O 1
ATOM 7307 N N . VAL F 1 53 ? -34.603 -42.195 77.645 1.00 26.56 55 VAL E N 1
ATOM 7308 C CA . VAL F 1 53 ? -35.770 -42.467 78.482 1.00 28.72 55 VAL E CA 1
ATOM 7309 C C . VAL F 1 53 ? -36.616 -43.577 77.867 1.00 30.84 55 VAL E C 1
ATOM 7310 O O . VAL F 1 53 ? -37.012 -44.532 78.551 1.00 29.17 55 VAL E O 1
ATOM 7314 N N . GLU F 1 54 ? -36.918 -43.462 76.566 1.00 26.99 56 GLU E N 1
ATOM 7315 C CA . GLU F 1 54 ? -37.739 -44.476 75.907 1.00 30.02 56 GLU E CA 1
ATOM 7316 C C . GLU F 1 54 ? -37.056 -45.839 75.933 1.00 28.24 56 GLU E C 1
ATOM 7317 O O . GLU F 1 54 ? -37.715 -46.861 76.131 1.00 29.05 56 GLU E O 1
ATOM 7323 N N . TYR F 1 55 ? -35.735 -45.871 75.735 1.00 27.59 57 TYR E N 1
ATOM 7324 C CA . TYR F 1 55 ? -35.009 -47.138 75.775 1.00 30.66 57 TYR E CA 1
ATOM 7325 C C . TYR F 1 55 ? -35.036 -47.760 77.161 1.00 28.99 57 TYR E C 1
ATOM 7326 O O . TYR F 1 55 ? -35.229 -48.973 77.293 1.00 28.40 57 TYR E O 1
ATOM 7335 N N . ASN F 1 56 ? -34.842 -46.954 78.208 1.00 24.68 58 ASN E N 1
ATOM 7336 C CA . ASN F 1 56 ? -34.899 -47.496 79.561 1.00 30.97 58 ASN E CA 1
ATOM 7337 C C . ASN F 1 56 ? -36.299 -48.002 79.903 1.00 29.35 58 ASN E C 1
ATOM 7338 O O . ASN F 1 56 ? -36.445 -49.066 80.511 1.00 28.13 58 ASN E O 1
ATOM 7343 N N . VAL F 1 57 ? -37.339 -47.256 79.528 1.00 27.49 59 VAL E N 1
ATOM 7344 C CA . VAL F 1 57 ? -38.697 -47.718 79.801 1.00 27.54 59 VAL E CA 1
ATOM 7345 C C . VAL F 1 57 ? -38.983 -49.000 79.023 1.00 28.72 59 VAL E C 1
ATOM 7346 O O . VAL F 1 57 ? -39.561 -49.947 79.562 1.00 30.74 59 VAL E O 1
ATOM 7350 N N . SER F 1 58 ? -38.545 -49.062 77.761 1.00 26.70 60 SER E N 1
ATOM 7351 C CA . SER F 1 58 ? -38.674 -50.285 76.975 1.00 31.68 60 SER E CA 1
ATOM 7352 C C . SER F 1 58 ? -38.015 -51.468 77.679 1.00 31.87 60 SER E C 1
ATOM 7353 O O . SER F 1 58 ? -38.571 -52.572 77.708 1.00 28.62 60 SER E O 1
ATOM 7356 N N . TYR F 1 59 ? -36.824 -51.245 78.246 1.00 26.91 61 TYR E N 1
ATOM 7357 C CA . TYR F 1 59 ? -36.091 -52.290 78.952 1.00 27.35 61 TYR E CA 1
ATOM 7358 C C . TYR F 1 59 ? -36.824 -52.719 80.224 1.00 29.31 61 TYR E C 1
ATOM 7359 O O . TYR F 1 59 ? -36.874 -53.910 80.538 1.00 27.23 61 TYR E O 1
ATOM 7368 N N . VAL F 1 60 ? -37.400 -51.768 80.970 1.00 25.82 62 VAL E N 1
ATOM 7369 C CA . VAL F 1 60 ? -38.190 -52.135 82.144 1.00 29.19 62 VAL E CA 1
ATOM 7370 C C . VAL F 1 60 ? -39.404 -52.961 81.728 1.00 29.14 62 VAL E C 1
ATOM 7371 O O . VAL F 1 60 ? -39.747 -53.948 82.383 1.00 27.26 62 VAL E O 1
ATOM 7375 N N . TYR F 1 61 ? -40.082 -52.564 80.642 1.00 26.23 63 TYR E N 1
ATOM 7376 C CA . TYR F 1 61 ? -41.213 -53.354 80.158 1.00 28.39 63 TYR E CA 1
ATOM 7377 C C . TYR F 1 61 ? -40.783 -54.759 79.757 1.00 29.65 63 TYR E C 1
ATOM 7378 O O . TYR F 1 61 ? -41.567 -55.707 79.867 1.00 30.23 63 TYR E O 1
ATOM 7387 N N . HIS F 1 62 ? -39.551 -54.917 79.272 1.00 27.93 64 HIS E N 1
ATOM 7388 C CA . HIS F 1 62 ? -39.094 -56.261 78.955 1.00 29.27 64 HIS E CA 1
ATOM 7389 C C . HIS F 1 62 ? -38.794 -57.080 80.205 1.00 30.43 64 HIS E C 1
ATOM 7390 O O . HIS F 1 62 ? -39.008 -58.298 80.205 1.00 29.98 64 HIS E O 1
ATOM 7397 N N . ALA F 1 63 ? -38.302 -56.446 81.274 1.00 25.58 65 ALA E N 1
ATOM 7398 C CA . ALA F 1 63 ? -38.165 -57.165 82.543 1.00 28.32 65 ALA E CA 1
ATOM 7399 C C . ALA F 1 63 ? -39.526 -57.573 83.091 1.00 31.55 65 ALA E C 1
ATOM 7400 O O . ALA F 1 63 ? -39.671 -58.654 83.681 1.00 29.33 65 ALA E O 1
ATOM 7402 N N . LEU F 1 64 ? -40.535 -56.714 82.921 1.00 30.73 66 LEU E N 1
ATOM 7403 C CA . LEU F 1 64 ? -41.883 -57.079 83.341 1.00 28.47 66 LEU E CA 1
ATOM 7404 C C . LEU F 1 64 ? -42.400 -58.257 82.524 1.00 29.82 66 LEU E C 1
ATOM 7405 O O . LEU F 1 64 ? -42.985 -59.193 83.076 1.00 29.28 66 LEU E O 1
ATOM 7410 N N . PHE F 1 65 ? -42.171 -58.243 81.209 1.00 28.92 67 PHE E N 1
ATOM 7411 C CA . PHE F 1 65 ? -42.510 -59.415 80.405 1.00 31.34 67 PHE E CA 1
ATOM 7412 C C . PHE F 1 65 ? -41.807 -60.664 80.935 1.00 31.64 67 PHE E C 1
ATOM 7413 O O . PHE F 1 65 ? -42.433 -61.717 81.104 1.00 30.06 67 PHE E O 1
ATOM 7421 N N . ALA F 1 66 ? -40.501 -60.561 81.206 1.00 25.04 68 ALA E N 1
ATOM 7422 C CA . ALA F 1 66 ? -39.737 -61.737 81.611 1.00 26.60 68 ALA E CA 1
ATOM 7423 C C . ALA F 1 66 ? -40.227 -62.297 82.941 1.00 29.57 68 ALA E C 1
ATOM 7424 O O . ALA F 1 66 ? -40.139 -63.505 83.171 1.00 31.94 68 ALA E O 1
ATOM 7426 N N . TYR F 1 67 ? -40.748 -61.440 83.825 1.00 29.85 69 TYR E N 1
ATOM 7427 C CA . TYR F 1 67 ? -41.267 -61.914 85.104 1.00 28.64 69 TYR E CA 1
ATOM 7428 C C . TYR F 1 67 ? -42.592 -62.652 84.922 1.00 32.03 69 TYR E C 1
ATOM 7429 O O . TYR F 1 67 ? -42.772 -63.764 85.435 1.00 29.54 69 TYR E O 1
ATOM 7438 N N . PHE F 1 68 ? -43.533 -62.059 84.185 1.00 28.51 70 PHE E N 1
ATOM 7439 C CA . PHE F 1 68 ? -44.846 -62.683 84.082 1.00 31.46 70 PHE E CA 1
ATOM 7440 C C . PHE F 1 68 ? -44.871 -63.860 83.113 1.00 31.49 70 PHE E C 1
ATOM 7441 O O . PHE F 1 68 ? -45.830 -64.645 83.146 1.00 30.20 70 PHE E O 1
ATOM 7449 N N . ASP F 1 69 ? -43.821 -64.017 82.301 1.00 28.17 71 ASP E N 1
ATOM 7450 C CA . ASP F 1 69 ? -43.583 -65.174 81.441 1.00 32.47 71 ASP E CA 1
ATOM 7451 C C . ASP F 1 69 ? -42.982 -66.374 82.193 1.00 30.47 71 ASP E C 1
ATOM 7452 O O . ASP F 1 69 ? -42.827 -67.446 81.599 1.00 29.52 71 ASP E O 1
ATOM 7457 N N . ARG F 1 70 ? -42.624 -66.224 83.468 1.00 28.08 72 ARG E N 1
ATOM 7458 C CA . ARG F 1 70 ? -42.137 -67.355 84.255 1.00 28.93 72 ARG E CA 1
ATOM 7459 C C . ARG F 1 70 ? -43.229 -68.403 84.438 1.00 31.61 72 ARG E C 1
ATOM 7460 O O . ARG F 1 70 ? -44.413 -68.077 84.555 1.00 29.48 72 ARG E O 1
ATOM 7468 N N . ASP F 1 71 ? -42.824 -69.678 84.495 1.00 31.09 73 ASP E N 1
ATOM 7469 C CA . ASP F 1 71 ? -43.824 -70.747 84.574 1.00 30.02 73 ASP E CA 1
ATOM 7470 C C . ASP F 1 71 ? -44.618 -70.693 85.875 1.00 27.75 73 ASP E C 1
ATOM 7471 O O . ASP F 1 71 ? -45.785 -71.103 85.903 1.00 30.56 73 ASP E O 1
ATOM 7476 N N . ASN F 1 72 ? -44.028 -70.190 86.950 1.00 28.22 74 ASN E N 1
ATOM 7477 C CA . ASN F 1 72 ? -44.717 -70.148 88.236 1.00 31.03 74 ASN E CA 1
ATOM 7478 C C . ASN F 1 72 ? -45.517 -68.863 88.434 1.00 31.55 74 ASN E C 1
ATOM 7479 O O . ASN F 1 72 ? -46.197 -68.725 89.453 1.00 30.29 74 ASN E O 1
ATOM 7484 N N . ILE F 1 73 ? -45.451 -67.926 87.489 1.00 29.39 75 ILE E N 1
ATOM 7485 C CA . ILE F 1 73 ? -46.274 -66.722 87.532 1.00 29.11 75 ILE E CA 1
ATOM 7486 C C . ILE F 1 73 ? -47.415 -66.897 86.534 1.00 32.27 75 ILE E C 1
ATOM 7487 O O . ILE F 1 73 ? -48.596 -66.824 86.899 1.00 28.48 75 ILE E O 1
ATOM 7492 N N . ALA F 1 74 ? -47.062 -67.124 85.263 1.00 27.26 76 ALA E N 1
ATOM 7493 C CA . ALA F 1 74 ? -47.981 -67.685 84.268 1.00 29.07 76 ALA E CA 1
ATOM 7494 C C . ALA F 1 74 ? -49.179 -66.772 83.994 1.00 35.21 76 ALA E C 1
ATOM 7495 O O . ALA F 1 74 ? -50.307 -67.241 83.802 1.00 30.05 76 ALA E O 1
ATOM 7497 N N . LEU F 1 75 ? -48.939 -65.458 83.972 1.00 31.16 77 LEU E N 1
ATOM 7498 C CA . LEU F 1 75 ? -49.955 -64.478 83.574 1.00 32.15 77 LEU E CA 1
ATOM 7499 C C . LEU F 1 75 ? -49.646 -64.052 82.139 1.00 33.65 77 LEU E C 1
ATOM 7500 O O . LEU F 1 75 ? -48.919 -63.085 81.898 1.00 33.68 77 LEU E O 1
ATOM 7505 N N . LYS F 1 76 ? -50.212 -64.796 81.180 1.00 32.33 78 LYS E N 1
ATOM 7506 C CA . LYS F 1 76 ? -49.873 -64.644 79.768 1.00 34.03 78 LYS E CA 1
ATOM 7507 C C . LYS F 1 76 ? -50.361 -63.316 79.200 1.00 33.53 78 LYS E C 1
ATOM 7508 O O . LYS F 1 76 ? -49.724 -62.754 78.304 1.00 28.99 78 LYS E O 1
ATOM 7514 N N . GLY F 1 77 ? -51.513 -62.825 79.665 1.00 32.59 79 GLY E N 1
ATOM 7515 C CA . GLY F 1 77 ? -52.006 -61.549 79.163 1.00 33.36 79 GLY E CA 1
ATOM 7516 C C . GLY F 1 77 ? -51.126 -60.388 79.591 1.00 32.18 79 GLY E C 1
ATOM 7517 O O . GLY F 1 77 ? -50.791 -59.511 78.785 1.00 30.81 79 GLY E O 1
ATOM 7518 N N . LEU F 1 78 ? -50.759 -60.362 80.874 1.00 31.04 80 LEU E N 1
ATOM 7519 C CA . LEU F 1 78 ? -49.802 -59.383 81.376 1.00 30.92 80 LEU E CA 1
ATOM 7520 C C . LEU F 1 78 ? -48.493 -59.459 80.612 1.00 31.45 80 LEU E C 1
ATOM 7521 O O . LEU F 1 78 ? -47.943 -58.436 80.194 1.00 35.12 80 LEU E O 1
ATOM 7526 N N . ALA F 1 79 ? -47.971 -60.675 80.428 1.00 31.76 81 ALA E N 1
ATOM 7527 C CA . ALA F 1 79 ? -46.712 -60.844 79.713 1.00 30.52 81 ALA E CA 1
ATOM 7528 C C . ALA F 1 79 ? -46.815 -60.290 78.299 1.00 33.57 81 ALA E C 1
ATOM 7529 O O . ALA F 1 79 ? -45.922 -59.570 77.831 1.00 32.97 81 ALA E O 1
ATOM 7531 N N . LYS F 1 80 ? -47.906 -60.611 77.602 1.00 30.91 82 LYS E N 1
ATOM 7532 C CA . LYS F 1 80 ? -48.083 -60.087 76.250 1.00 29.71 82 LYS E CA 1
ATOM 7533 C C . LYS F 1 80 ? -48.205 -58.566 76.254 1.00 29.98 82 LYS E C 1
ATOM 7534 O O . LYS F 1 80 ? -47.585 -57.888 75.427 1.00 31.91 82 LYS E O 1
ATOM 7540 N N . PHE F 1 81 ? -48.984 -58.008 77.186 1.00 30.16 83 PHE E N 1
ATOM 7541 C CA . PHE F 1 81 ? -49.139 -56.555 77.229 1.00 30.97 83 PHE E CA 1
ATOM 7542 C C . PHE F 1 81 ? -47.799 -55.863 77.463 1.00 34.39 83 PHE E C 1
ATOM 7543 O O . PHE F 1 81 ? -47.478 -54.865 76.807 1.00 32.29 83 PHE E O 1
ATOM 7551 N N . PHE F 1 82 ? -47.000 -56.382 78.397 1.00 29.13 84 PHE E N 1
ATOM 7552 C CA . PHE F 1 82 ? -45.726 -55.740 78.699 1.00 30.29 84 PHE E CA 1
ATOM 7553 C C . PHE F 1 82 ? -44.725 -55.918 77.565 1.00 28.52 84 PHE E C 1
ATOM 7554 O O . PHE F 1 82 ? -43.920 -55.020 77.309 1.00 30.34 84 PHE E O 1
ATOM 7562 N N . LYS F 1 83 ? -44.748 -57.066 76.879 1.00 27.90 85 LYS E N 1
ATOM 7563 C CA . LYS F 1 83 ? -43.867 -57.259 75.725 1.00 30.49 85 LYS E CA 1
ATOM 7564 C C . LYS F 1 83 ? -44.214 -56.290 74.596 1.00 34.51 85 LYS E C 1
ATOM 7565 O O . LYS F 1 83 ? -43.324 -55.714 73.961 1.00 29.82 85 LYS E O 1
ATOM 7571 N N . GLU F 1 84 ? -45.509 -56.121 74.312 1.00 32.91 86 GLU E N 1
ATOM 7572 C CA . GLU F 1 84 ? -45.916 -55.172 73.281 1.00 34.26 86 GLU E CA 1
ATOM 7573 C C . GLU F 1 84 ? -45.649 -53.736 73.712 1.00 31.17 86 GLU E C 1
ATOM 7574 O O . GLU F 1 84 ? -45.296 -52.901 72.878 1.00 32.93 86 GLU E O 1
ATOM 7580 N N . SER F 1 85 ? -45.783 -53.440 75.005 1.00 28.48 87 SER E N 1
ATOM 7581 C CA . SER F 1 85 ? -45.369 -52.136 75.509 1.00 31.19 87 SER E CA 1
ATOM 7582 C C . SER F 1 85 ? -43.871 -51.915 75.310 1.00 33.20 87 SER E C 1
ATOM 7583 O O . SER F 1 85 ? -43.442 -50.821 74.921 1.00 30.91 87 SER E O 1
ATOM 7586 N N . SER F 1 86 ? -43.060 -52.948 75.565 1.00 29.75 88 SER E N 1
ATOM 7587 C CA . SER F 1 86 ? -41.624 -52.841 75.335 1.00 30.75 88 SER E CA 1
ATOM 7588 C C . SER F 1 86 ? -41.317 -52.547 73.869 1.00 32.58 88 SER E C 1
ATOM 7589 O O . SER F 1 86 ? -40.448 -51.721 73.559 1.00 27.48 88 SER E O 1
ATOM 7592 N N . GLU F 1 87 ? -42.014 -53.221 72.953 1.00 32.81 89 GLU E N 1
ATOM 7593 C CA . GLU F 1 87 ? -41.811 -52.949 71.534 1.00 36.12 89 GLU E CA 1
ATOM 7594 C C . GLU F 1 87 ? -42.245 -51.528 71.175 1.00 35.76 89 GLU E C 1
ATOM 7595 O O . GLU F 1 87 ? -41.540 -50.827 70.445 1.00 36.39 89 GLU E O 1
ATOM 7601 N N . GLU F 1 88 ? -43.387 -51.076 71.693 1.00 34.27 90 GLU E N 1
ATOM 7602 C CA . GLU F 1 88 ? -43.857 -49.727 71.385 1.00 39.11 90 GLU E CA 1
ATOM 7603 C C . GLU F 1 88 ? -42.866 -48.651 71.848 1.00 38.91 90 GLU E C 1
ATOM 7604 O O . GLU F 1 88 ? -42.610 -47.678 71.124 1.00 36.79 90 GLU E O 1
ATOM 7610 N N . GLU F 1 89 ? -42.324 -48.787 73.062 1.00 31.87 91 GLU E N 1
ATOM 7611 C CA . GLU F 1 89 ? -41.398 -47.777 73.575 1.00 32.27 91 GLU E CA 1
ATOM 7612 C C . GLU F 1 89 ? -40.091 -47.781 72.790 1.00 33.14 91 GLU E C 1
ATOM 7613 O O . GLU F 1 89 ? -39.473 -46.725 72.587 1.00 32.48 91 GLU E O 1
ATOM 7619 N N . ARG F 1 90 ? -39.648 -48.961 72.348 1.00 31.16 92 ARG E N 1
ATOM 7620 C CA . ARG F 1 90 ? -38.476 -49.026 71.484 1.00 29.66 92 ARG E CA 1
ATOM 7621 C C . ARG F 1 90 ? -38.730 -48.339 70.145 1.00 32.47 92 ARG E C 1
ATOM 7622 O O . ARG F 1 90 ? -37.840 -47.669 69.614 1.00 30.97 92 ARG E O 1
ATOM 7630 N N . GLU F 1 91 ? -39.927 -48.512 69.569 1.00 31.25 93 GLU E N 1
ATOM 7631 C CA . GLU F 1 91 ? -40.250 -47.812 68.321 1.00 34.89 93 GLU E CA 1
ATOM 7632 C C . GLU F 1 91 ? -40.297 -46.301 68.525 1.00 31.57 93 GLU E C 1
ATOM 7633 O O . GLU F 1 91 ? -39.955 -45.538 67.611 1.00 30.81 93 GLU E O 1
ATOM 7639 N N . HIS F 1 92 ? -40.693 -45.845 69.715 1.00 29.11 94 HIS E N 1
ATOM 7640 C CA . HIS F 1 92 ? -40.596 -44.418 70.021 1.00 29.85 94 HIS E CA 1
ATOM 7641 C C . HIS F 1 92 ? -39.144 -43.953 69.996 1.00 29.42 94 HIS E C 1
ATOM 7642 O O . HIS F 1 92 ? -38.824 -42.915 69.407 1.00 30.06 94 HIS E O 1
ATOM 7649 N N . ALA F 1 93 ? -38.249 -44.714 70.631 1.00 29.95 95 ALA E N 1
ATOM 7650 C CA . ALA F 1 93 ? -36.822 -44.388 70.597 1.00 30.92 95 ALA E CA 1
ATOM 7651 C C . ALA F 1 93 ? -36.300 -44.316 69.165 1.00 29.30 95 ALA E C 1
ATOM 7652 O O . ALA F 1 93 ? -35.577 -43.381 68.801 1.00 28.16 95 ALA E O 1
ATOM 7654 N N . GLU F 1 94 ? -36.676 -45.282 68.326 1.00 31.06 96 GLU E N 1
ATOM 7655 C CA . GLU F 1 94 ? -36.189 -45.282 66.946 1.00 32.26 96 GLU E CA 1
ATOM 7656 C C . GLU F 1 94 ? -36.766 -44.113 66.146 1.00 29.04 96 GLU E C 1
ATOM 7657 O O . GLU F 1 94 ? -36.087 -43.547 65.279 1.00 29.50 96 GLU E O 1
ATOM 7663 N N . GLN F 1 95 ? -38.011 -43.728 66.431 1.00 26.61 97 GLN E N 1
ATOM 7664 C CA . GLN F 1 95 ? -38.585 -42.557 65.777 1.00 29.33 97 GLN E CA 1
ATOM 7665 C C . GLN F 1 95 ? -37.843 -41.284 66.168 1.00 28.60 97 GLN E C 1
ATOM 7666 O O . GLN F 1 95 ? -37.659 -40.390 65.341 1.00 28.11 97 GLN E O 1
ATOM 7672 N N . LEU F 1 96 ? -37.425 -41.173 67.433 1.00 28.28 98 LEU E N 1
ATOM 7673 C CA . LEU F 1 96 ? -36.683 -39.988 67.860 1.00 28.69 98 LEU E CA 1
ATOM 7674 C C . LEU F 1 96 ? -35.276 -39.967 67.280 1.00 28.57 98 LEU E C 1
ATOM 7675 O O . LEU F 1 96 ? -34.740 -38.889 66.991 1.00 30.81 98 LEU E O 1
ATOM 7680 N N . ILE F 1 97 ? -34.661 -41.142 67.117 1.00 28.29 99 ILE E N 1
ATOM 7681 C CA . ILE F 1 97 ? -33.368 -41.230 66.446 1.00 27.60 99 ILE E CA 1
ATOM 7682 C C . ILE F 1 97 ? -33.476 -40.687 65.026 1.00 29.53 99 ILE E C 1
ATOM 7683 O O . ILE F 1 97 ? -32.653 -39.871 64.589 1.00 28.39 99 ILE E O 1
ATOM 7688 N N . LYS F 1 98 ? -34.499 -41.133 64.284 1.00 28.95 100 LYS E N 1
ATOM 7689 C CA . LYS F 1 98 ? -34.695 -40.649 62.920 1.00 30.20 100 LYS E CA 1
ATOM 7690 C C . LYS F 1 98 ? -34.985 -39.153 62.898 1.00 27.65 100 LYS E C 1
ATOM 7691 O O . LYS F 1 98 ? -34.513 -38.437 62.007 1.00 29.67 100 LYS E O 1
ATOM 7697 N N . TYR F 1 99 ? -35.771 -38.664 63.860 1.00 27.18 101 TYR E N 1
ATOM 7698 C CA . TYR F 1 99 ? -36.043 -37.231 63.943 1.00 27.56 101 TYR E CA 1
ATOM 7699 C C . TYR F 1 99 ? -34.759 -36.430 64.168 1.00 28.05 101 TYR E C 1
ATOM 7700 O O . TYR F 1 99 ? -34.512 -35.421 63.492 1.00 27.26 101 TYR E O 1
ATOM 7709 N N . GLN F 1 100 ? -33.937 -36.860 65.131 1.00 26.94 102 GLN E N 1
ATOM 7710 C CA . GLN F 1 100 ? -32.643 -36.217 65.365 1.00 25.31 102 GLN E CA 1
ATOM 7711 C C . GLN F 1 100 ? -31.882 -36.023 64.057 1.00 28.11 102 GLN E C 1
ATOM 7712 O O . GLN F 1 100 ? -31.394 -34.925 63.757 1.00 25.36 102 GLN E O 1
ATOM 7718 N N . ASN F 1 101 ? -31.800 -37.080 63.243 1.00 27.65 103 ASN E N 1
ATOM 7719 C CA . ASN F 1 101 ? -31.050 -36.967 61.995 1.00 26.09 103 ASN E CA 1
ATOM 7720 C C . ASN F 1 101 ? -31.763 -36.088 60.974 1.00 25.13 103 ASN E C 1
ATOM 7721 O O . ASN F 1 101 ? -31.097 -35.416 60.180 1.00 28.46 103 ASN E O 1
ATOM 7726 N N . ILE F 1 102 ? -33.098 -36.082 60.966 1.00 22.91 104 ILE E N 1
ATOM 7727 C CA . ILE F 1 102 ? -33.826 -35.153 60.103 1.00 27.78 104 ILE E CA 1
ATOM 7728 C C . ILE F 1 102 ? -33.441 -33.708 60.418 1.00 27.54 104 ILE E C 1
ATOM 7729 O O . ILE F 1 102 ? -33.205 -32.901 59.507 1.00 26.64 104 ILE E O 1
ATOM 7734 N N . ARG F 1 103 ? -33.350 -33.357 61.710 1.00 26.74 105 ARG E N 1
ATOM 7735 C CA . ARG F 1 103 ? -32.993 -31.986 62.063 1.00 27.70 105 ARG E CA 1
ATOM 7736 C C . ARG F 1 103 ? -31.491 -31.719 61.989 1.00 27.98 105 ARG E C 1
ATOM 7737 O O . ARG F 1 103 ? -31.069 -30.562 62.125 1.00 27.66 105 ARG E O 1
ATOM 7745 N N . GLY F 1 104 ? -30.675 -32.742 61.785 1.00 26.34 106 GLY E N 1
ATOM 7746 C CA . GLY F 1 104 ? -29.245 -32.533 61.705 1.00 28.31 106 GLY E CA 1
ATOM 7747 C C . GLY F 1 104 ? -28.531 -32.517 63.034 1.00 28.95 106 GLY E C 1
ATOM 7748 O O . GLY F 1 104 ? -27.399 -32.030 63.100 1.00 28.80 106 GLY E O 1
ATOM 7749 N N . GLY F 1 105 ? -29.160 -33.019 64.104 1.00 29.62 107 GLY E N 1
ATOM 7750 C CA . GLY F 1 105 ? -28.439 -33.287 65.332 1.00 30.92 107 GLY E CA 1
ATOM 7751 C C . GLY F 1 105 ? -27.688 -34.600 65.233 1.00 31.28 107 GLY E C 1
ATOM 7752 O O . GLY F 1 105 ? -27.879 -35.374 64.297 1.00 31.90 107 GLY E O 1
ATOM 7753 N N . ARG F 1 106 ? -26.798 -34.842 66.194 1.00 33.52 108 ARG E N 1
ATOM 7754 C CA . ARG F 1 106 ? -26.049 -36.095 66.252 1.00 30.25 108 ARG E CA 1
ATOM 7755 C C . ARG F 1 106 ? -26.657 -36.991 67.312 1.00 29.38 108 ARG E C 1
ATOM 7756 O O . ARG F 1 106 ? -26.837 -36.566 68.457 1.00 29.78 108 ARG E O 1
ATOM 7764 N N . VAL F 1 107 ? -26.955 -38.231 66.936 1.00 28.42 109 VAL E N 1
ATOM 7765 C CA . VAL F 1 107 ? -27.545 -39.187 67.872 1.00 27.84 109 VAL E CA 1
ATOM 7766 C C . VAL F 1 107 ? -26.453 -39.730 68.780 1.00 29.05 109 VAL E C 1
ATOM 7767 O O . VAL F 1 107 ? -25.429 -40.232 68.305 1.00 27.99 109 VAL E O 1
ATOM 7771 N N . VAL F 1 108 ? -26.666 -39.630 70.087 1.00 30.03 110 VAL E N 1
ATOM 7772 C CA . VAL F 1 108 ? -25.819 -40.282 71.077 1.00 32.47 110 VAL E CA 1
ATOM 7773 C C . VAL F 1 108 ? -26.692 -41.256 71.852 1.00 31.28 110 VAL E C 1
ATOM 7774 O O . VAL F 1 108 ? -27.746 -40.873 72.371 1.00 30.80 110 VAL E O 1
ATOM 7778 N N . LEU F 1 109 ? -26.264 -42.509 71.919 1.00 30.01 111 LEU E N 1
ATOM 7779 C CA . LEU F 1 109 ? -27.016 -43.555 72.596 1.00 31.45 111 LEU E CA 1
ATOM 7780 C C . LEU F 1 109 ? -26.364 -43.804 73.952 1.00 31.22 111 LEU E C 1
ATOM 7781 O O . LEU F 1 109 ? -25.237 -44.304 74.022 1.00 36.27 111 LEU E O 1
ATOM 7786 N N . HIS F 1 110 ? -27.065 -43.441 75.023 1.00 31.16 112 HIS E N 1
ATOM 7787 C CA . HIS F 1 110 ? -26.536 -43.490 76.383 1.00 31.64 112 HIS E CA 1
ATOM 7788 C C . HIS F 1 110 ? -26.755 -44.870 76.990 1.00 35.47 112 HIS E C 1
ATOM 7789 O O . HIS F 1 110 ? -27.530 -45.677 76.463 1.00 31.73 112 HIS E O 1
ATOM 7796 N N . PRO F 1 111 ? -26.083 -45.185 78.113 1.00 34.61 113 PRO E N 1
ATOM 7797 C CA . PRO F 1 111 ? -26.260 -46.511 78.712 1.00 33.97 113 PRO E CA 1
ATOM 7798 C C . PRO F 1 111 ? -27.717 -46.757 79.069 1.00 36.69 113 PRO E C 1
ATOM 7799 O O . PRO F 1 111 ? -28.483 -45.827 79.334 1.00 30.48 113 PRO E O 1
ATOM 7803 N N . ILE F 1 112 ? -28.106 -48.027 79.028 1.00 34.67 114 ILE E N 1
ATOM 7804 C CA . ILE F 1 112 ? -29.431 -48.452 79.454 1.00 34.19 114 ILE E CA 1
ATOM 7805 C C . ILE F 1 112 ? -29.252 -49.208 80.762 1.00 36.19 114 ILE E C 1
ATOM 7806 O O . ILE F 1 112 ? -28.521 -50.208 80.817 1.00 34.09 114 ILE E O 1
ATOM 7811 N N . THR F 1 113 ? -29.887 -48.715 81.819 1.00 32.82 115 THR E N 1
ATOM 7812 C CA . THR F 1 113 ? -29.638 -49.252 83.148 1.00 35.27 115 THR E CA 1
ATOM 7813 C C . THR F 1 113 ? -30.369 -50.572 83.352 1.00 33.31 115 THR E C 1
ATOM 7814 O O . THR F 1 113 ? -31.416 -50.834 82.754 1.00 34.96 115 THR E O 1
ATOM 7818 N N . SER F 1 114 ? -29.795 -51.408 84.197 1.00 33.95 116 SER E N 1
ATOM 7819 C CA . SER F 1 114 ? -30.376 -52.706 84.515 1.00 34.62 116 SER E CA 1
ATOM 7820 C C . SER F 1 114 ? -31.689 -52.522 85.278 1.00 34.87 116 SER E C 1
ATOM 7821 O O . SER F 1 114 ? -31.703 -51.842 86.307 1.00 35.66 116 SER E O 1
ATOM 7824 N N . PRO F 1 115 ? -32.807 -53.066 84.808 1.00 34.07 117 PRO E N 1
ATOM 7825 C CA . PRO F 1 115 ? -34.069 -52.921 85.542 1.00 30.36 117 PRO E CA 1
ATOM 7826 C C . PRO F 1 115 ? -34.180 -53.975 86.635 1.00 35.15 117 PRO E C 1
ATOM 7827 O O . PRO F 1 115 ? -33.426 -54.958 86.637 1.00 31.89 117 PRO E O 1
ATOM 7831 N N . PRO F 1 116 ? -35.115 -53.819 87.572 1.00 38.04 118 PRO E N 1
ATOM 7832 C CA . PRO F 1 116 ? -35.331 -54.896 88.549 1.00 38.13 118 PRO E CA 1
ATOM 7833 C C . PRO F 1 116 ? -35.831 -56.144 87.843 1.00 36.01 118 PRO E C 1
ATOM 7834 O O . PRO F 1 116 ? -36.408 -56.080 86.756 1.00 34.95 118 PRO E O 1
ATOM 7838 N N . SER F 1 117 ? -35.553 -57.298 88.442 1.00 34.57 119 SER E N 1
ATOM 7839 C CA . SER F 1 117 ? -36.067 -58.548 87.901 1.00 37.67 119 SER E CA 1
ATOM 7840 C C . SER F 1 117 ? -37.330 -59.030 88.599 1.00 38.42 119 SER E C 1
ATOM 7841 O O . SER F 1 117 ? -38.120 -59.746 87.979 1.00 35.12 119 SER E O 1
ATOM 7844 N N . GLU F 1 118 ? -37.551 -58.643 89.858 1.00 36.55 120 GLU E N 1
ATOM 7845 C CA . GLU F 1 118 ? -38.629 -59.188 90.681 1.00 35.43 120 GLU E CA 1
ATOM 7846 C C . GLU F 1 118 ? -39.749 -58.170 90.842 1.00 36.83 120 GLU E C 1
ATOM 7847 O O . GLU F 1 118 ? -39.500 -57.002 91.160 1.00 38.28 120 GLU E O 1
ATOM 7853 N N . PHE F 1 119 ? -40.981 -58.623 90.644 1.00 34.05 121 PHE E N 1
ATOM 7854 C CA . PHE F 1 119 ? -42.153 -57.772 90.770 1.00 37.09 121 PHE E CA 1
ATOM 7855 C C . PHE F 1 119 ? -43.189 -58.442 91.666 1.00 36.36 121 PHE E C 1
ATOM 7856 O O . PHE F 1 119 ? -44.400 -58.330 91.458 1.00 39.65 121 PHE E O 1
ATOM 7864 N N . GLU F 1 120 ? -42.709 -59.155 92.683 1.00 38.05 122 GLU E N 1
ATOM 7865 C CA . GLU F 1 120 ? -43.577 -59.781 93.669 1.00 42.71 122 GLU E CA 1
ATOM 7866 C C . GLU F 1 120 ? -44.039 -58.763 94.705 1.00 43.75 122 GLU E C 1
ATOM 7867 O O . GLU F 1 120 ? -43.251 -57.949 95.190 1.00 45.63 122 GLU E O 1
ATOM 7873 N N . HIS F 1 121 ? -45.327 -58.811 95.047 1.00 41.88 123 HIS E N 1
ATOM 7874 C CA . HIS F 1 121 ? -45.884 -57.894 96.042 1.00 42.31 123 HIS E CA 1
ATOM 7875 C C . HIS F 1 121 ? -47.074 -58.587 96.695 1.00 43.40 123 HIS E C 1
ATOM 7876 O O . HIS F 1 121 ? -48.131 -58.722 96.073 1.00 38.18 123 HIS E O 1
ATOM 7883 N N . SER F 1 122 ? -46.905 -59.009 97.951 1.00 46.57 124 SER E N 1
ATOM 7884 C CA . SER F 1 122 ? -47.895 -59.881 98.583 1.00 50.07 124 SER E CA 1
ATOM 7885 C C . SER F 1 122 ? -49.230 -59.171 98.804 1.00 47.40 124 SER E C 1
ATOM 7886 O O . SER F 1 122 ? -50.291 -59.752 98.549 1.00 48.33 124 SER E O 1
ATOM 7889 N N . GLU F 1 123 ? -49.195 -57.917 99.260 1.00 45.55 125 GLU E N 1
ATOM 7890 C CA . GLU F 1 123 ? -50.427 -57.224 99.635 1.00 46.52 125 GLU E CA 1
ATOM 7891 C C . GLU F 1 123 ? -51.203 -56.757 98.414 1.00 41.35 125 GLU E C 1
ATOM 7892 O O . GLU F 1 123 ? -52.420 -56.941 98.338 1.00 42.70 125 GLU E O 1
ATOM 7898 N N . LYS F 1 124 ? -50.535 -56.119 97.455 1.00 43.98 126 LYS E N 1
ATOM 7899 C CA . LYS F 1 124 ? -51.234 -55.709 96.237 1.00 40.24 126 LYS E CA 1
ATOM 7900 C C . LYS F 1 124 ? -51.468 -56.883 95.289 1.00 38.01 126 LYS E C 1
ATOM 7901 O O . LYS F 1 124 ? -52.437 -56.872 94.518 1.00 36.42 126 LYS E O 1
ATOM 7907 N N . GLY F 1 125 ? -50.612 -57.903 95.336 1.00 35.34 127 GLY E N 1
ATOM 7908 C CA . GLY F 1 125 ? -50.589 -58.888 94.274 1.00 34.18 127 GLY E CA 1
ATOM 7909 C C . GLY F 1 125 ? -49.645 -58.401 93.191 1.00 33.56 127 GLY E C 1
ATOM 7910 O O . GLY F 1 125 ? -49.596 -57.195 92.934 1.00 32.25 127 GLY E O 1
ATOM 7911 N N . ASP F 1 126 ? -48.887 -59.317 92.573 1.00 30.34 128 ASP E N 1
ATOM 7912 C CA . ASP F 1 126 ? -47.910 -58.941 91.551 1.00 35.00 128 ASP E CA 1
ATOM 7913 C C . ASP F 1 126 ? -48.544 -58.150 90.414 1.00 32.60 128 ASP E C 1
ATOM 7914 O O . ASP F 1 126 ? -47.946 -57.192 89.908 1.00 31.11 128 ASP E O 1
ATOM 7919 N N . ALA F 1 127 ? -49.735 -58.560 89.971 1.00 27.87 129 ALA E N 1
ATOM 7920 C CA . ALA F 1 127 ? -50.338 -57.955 88.784 1.00 29.32 129 ALA E CA 1
ATOM 7921 C C . ALA F 1 127 ? -50.664 -56.485 89.016 1.00 28.34 129 ALA E C 1
ATOM 7922 O O . ALA F 1 127 ? -50.326 -55.630 88.191 1.00 28.24 129 ALA E O 1
ATOM 7924 N N . LEU F 1 128 ? -51.328 -56.172 90.136 1.00 29.93 130 LEU E N 1
ATOM 7925 C CA . LEU F 1 128 ? -51.660 -54.781 90.441 1.00 28.89 130 LEU E CA 1
ATOM 7926 C C . LEU F 1 128 ? -50.399 -53.945 90.657 1.00 30.94 130 LEU E C 1
ATOM 7927 O O . LEU F 1 128 ? -50.290 -52.828 90.138 1.00 30.06 130 LEU E O 1
ATOM 7932 N N . TYR F 1 129 ? -49.435 -54.471 91.418 1.00 32.01 131 TYR E N 1
ATOM 7933 C CA . TYR F 1 129 ? -48.164 -53.773 91.602 1.00 33.54 131 TYR E CA 1
ATOM 7934 C C . TYR F 1 129 ? -47.492 -53.464 90.264 1.00 31.46 131 TYR E C 1
ATOM 7935 O O . TYR F 1 129 ? -47.088 -52.323 90.010 1.00 32.93 131 TYR E O 1
ATOM 7944 N N . ALA F 1 130 ? -47.367 -54.464 89.387 1.00 28.56 132 ALA E N 1
ATOM 7945 C CA . ALA F 1 130 ? -46.711 -54.233 88.096 1.00 30.37 132 ALA E CA 1
ATOM 7946 C C . ALA F 1 130 ? -47.450 -53.193 87.260 1.00 30.11 132 ALA E C 1
ATOM 7947 O O . ALA F 1 130 ? -46.822 -52.392 86.549 1.00 28.55 132 ALA E O 1
ATOM 7949 N N . MET F 1 131 ? -48.787 -53.188 87.319 1.00 29.16 133 MET E N 1
ATOM 7950 C CA . MET F 1 131 ? -49.548 -52.223 86.523 1.00 31.16 133 MET E CA 1
ATOM 7951 C C . MET F 1 131 ? -49.397 -50.815 87.081 1.00 28.51 133 MET E C 1
ATOM 7952 O O . MET F 1 131 ? -49.368 -49.837 86.322 1.00 28.05 133 MET E O 1
ATOM 7957 N N . GLU F 1 132 ? -49.330 -50.688 88.409 1.00 29.46 134 GLU E N 1
ATOM 7958 C CA . GLU F 1 132 ? -49.068 -49.382 89.004 1.00 30.56 134 GLU E CA 1
ATOM 7959 C C . GLU F 1 132 ? -47.661 -48.905 88.677 1.00 30.67 134 GLU E C 1
ATOM 7960 O O . GLU F 1 132 ? -47.437 -47.700 88.511 1.00 30.57 134 GLU E O 1
ATOM 7966 N N . LEU F 1 133 ? -46.704 -49.826 88.570 1.00 29.43 135 LEU E N 1
ATOM 7967 C CA . LEU F 1 133 ? -45.371 -49.426 88.138 1.00 31.74 135 LEU E CA 1
ATOM 7968 C C . LEU F 1 133 ? -45.387 -48.984 86.678 1.00 31.44 135 LEU E C 1
ATOM 7969 O O . LEU F 1 133 ? -44.776 -47.965 86.330 1.00 31.88 135 LEU E O 1
ATOM 7974 N N . ALA F 1 134 ? -46.095 -49.725 85.813 1.00 30.51 136 ALA E N 1
ATOM 7975 C CA . ALA F 1 134 ? -46.247 -49.297 84.423 1.00 30.42 136 ALA E CA 1
ATOM 7976 C C . ALA F 1 134 ? -46.845 -47.897 84.338 1.00 29.62 136 ALA E C 1
ATOM 7977 O O . ALA F 1 134 ? -46.382 -47.062 83.549 1.00 32.18 136 ALA E O 1
ATOM 7979 N N . LEU F 1 135 ? -47.874 -47.622 85.140 1.00 30.26 137 LEU E N 1
ATOM 7980 C CA . LEU F 1 135 ? -48.492 -46.298 85.156 1.00 30.98 137 LEU E CA 1
ATOM 7981 C C . LEU F 1 135 ? -47.480 -45.212 85.517 1.00 31.80 137 LEU E C 1
ATOM 7982 O O . LEU F 1 135 ? -47.431 -44.160 84.875 1.00 31.69 137 LEU E O 1
ATOM 7987 N N . SER F 1 136 ? -46.663 -45.440 86.549 1.00 31.70 138 SER E N 1
ATOM 7988 C CA . SER F 1 136 ? -45.678 -44.421 86.899 1.00 32.52 138 SER E CA 1
ATOM 7989 C C . SER F 1 136 ? -44.582 -44.318 85.837 1.00 33.67 138 SER E C 1
ATOM 7990 O O . SER F 1 136 ? -44.056 -43.226 85.606 1.00 33.15 138 SER E O 1
ATOM 7993 N N . LEU F 1 137 ? -44.255 -45.427 85.155 1.00 30.93 139 LEU E N 1
ATOM 7994 C CA . LEU F 1 137 ? -43.343 -45.356 84.015 1.00 33.72 139 LEU E CA 1
ATOM 7995 C C . LEU F 1 137 ? -43.883 -44.429 82.929 1.00 33.19 139 LEU E C 1
ATOM 7996 O O . LEU F 1 137 ? -43.134 -43.635 82.347 1.00 34.16 139 LEU E O 1
ATOM 8001 N N . GLU F 1 138 ? -45.177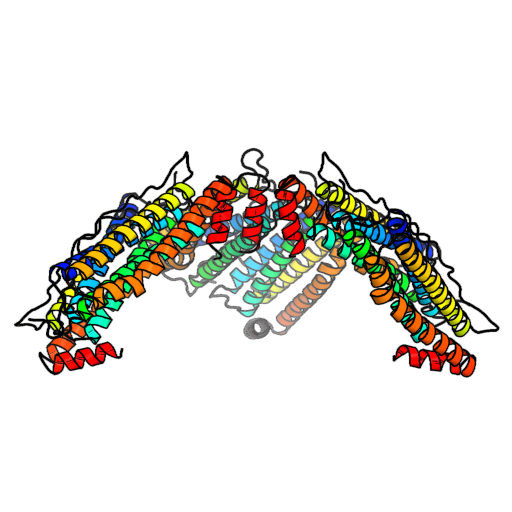 -44.542 82.621 1.00 30.73 140 GLU E N 1
ATOM 8002 C CA . GLU F 1 138 ? -45.767 -43.738 81.556 1.00 31.47 140 GLU E CA 1
ATOM 8003 C C . GLU F 1 138 ? -45.856 -42.275 81.956 1.00 30.52 140 GLU E C 1
ATOM 8004 O O . GLU F 1 138 ? -45.681 -41.384 81.115 1.00 30.57 140 GLU E O 1
ATOM 8010 N N . LYS F 1 139 ? -46.154 -42.011 83.229 1.00 29.69 141 LYS E N 1
ATOM 8011 C CA . LYS F 1 139 ? -46.199 -40.640 83.707 1.00 30.31 141 LYS E CA 1
ATOM 8012 C C . LYS F 1 139 ? -44.811 -40.021 83.768 1.00 31.24 141 LYS E C 1
ATOM 8013 O O . LYS F 1 139 ? -44.667 -38.819 83.524 1.00 29.94 141 LYS E O 1
ATOM 8019 N N . LEU F 1 140 ? -43.786 -40.811 84.121 1.00 30.98 142 LEU E N 1
ATOM 8020 C CA . LEU F 1 140 ? -42.421 -40.299 84.077 1.00 35.57 142 LEU E CA 1
ATOM 8021 C C . LEU F 1 140 ? -42.013 -39.969 82.648 1.00 31.95 142 LEU E C 1
ATOM 8022 O O . LEU F 1 140 ? -41.387 -38.933 82.392 1.00 32.65 142 LEU E O 1
ATOM 8027 N N . THR F 1 141 ? -42.356 -40.845 81.704 1.00 32.88 143 THR E N 1
ATOM 8028 C CA . THR F 1 141 ? -42.093 -40.556 80.302 1.00 29.27 143 THR E CA 1
ATOM 8029 C C . THR F 1 141 ? -42.797 -39.275 79.874 1.00 33.27 143 THR E C 1
ATOM 8030 O O . THR F 1 141 ? -42.208 -38.434 79.178 1.00 29.81 143 THR E O 1
ATOM 8034 N N . ASN F 1 142 ? -44.058 -39.105 80.294 1.00 31.29 144 ASN E N 1
ATOM 8035 C CA . ASN F 1 142 ? -44.806 -37.900 79.942 1.00 31.48 144 ASN E CA 1
ATOM 8036 C C . ASN F 1 142 ? -44.124 -36.656 80.503 1.00 28.75 144 ASN E C 1
ATOM 8037 O O . ASN F 1 142 ? -44.012 -35.628 79.825 1.00 29.45 144 ASN E O 1
ATOM 8042 N N . GLU F 1 143 ? -43.654 -36.742 81.743 1.00 29.04 145 GLU E N 1
ATOM 8043 C CA . GLU F 1 143 ? -42.947 -35.627 82.349 1.00 30.82 145 GLU E CA 1
ATOM 8044 C C . GLU F 1 143 ? -41.717 -35.256 81.532 1.00 30.52 145 GLU E C 1
ATOM 8045 O O . GLU F 1 143 ? -41.437 -34.071 81.315 1.00 28.80 145 GLU E O 1
ATOM 8051 N N . LYS F 1 144 ? -40.974 -36.262 81.068 1.00 27.83 146 LYS E N 1
ATOM 8052 C CA . LYS F 1 144 ? -39.808 -36.008 80.228 1.00 32.94 146 LYS E CA 1
ATOM 8053 C C . LYS F 1 144 ? -40.209 -35.390 78.893 1.00 32.07 146 LYS E C 1
ATOM 8054 O O . LYS F 1 144 ? -39.544 -34.468 78.411 1.00 31.25 146 LYS E O 1
ATOM 8060 N N . LEU F 1 145 ? -41.294 -35.883 78.282 1.00 28.22 147 LEU E N 1
ATOM 8061 C CA . LEU F 1 145 ? -41.775 -35.318 77.022 1.00 24.04 147 LEU E CA 1
ATOM 8062 C C . LEU F 1 145 ? -42.165 -33.854 77.178 1.00 27.71 147 LEU E C 1
ATOM 8063 O O . LEU F 1 145 ? -41.852 -33.024 76.317 1.00 26.64 147 LEU E O 1
ATOM 8068 N N . LEU F 1 146 ? -42.891 -33.524 78.254 1.00 28.37 148 LEU E N 1
ATOM 8069 C CA . LEU F 1 146 ? -43.263 -32.131 78.501 1.00 29.57 148 LEU E CA 1
ATOM 8070 C C . LEU F 1 146 ? -42.035 -31.243 78.668 1.00 29.61 148 LEU E C 1
ATOM 8071 O O . LEU F 1 146 ? -42.066 -30.070 78.285 1.00 30.09 148 LEU E O 1
ATOM 8076 N N . HIS F 1 147 ? -40.949 -31.775 79.232 1.00 30.25 149 HIS E N 1
ATOM 8077 C CA . HIS F 1 147 ? -39.719 -30.995 79.312 1.00 26.55 149 HIS E CA 1
ATOM 8078 C C . HIS F 1 147 ? -39.125 -30.754 77.921 1.00 30.49 149 HIS E C 1
ATOM 8079 O O . HIS F 1 147 ? -38.694 -29.634 77.615 1.00 28.39 149 HIS E O 1
ATOM 8086 N N . VAL F 1 148 ? -39.107 -31.782 77.057 1.00 27.70 150 VAL E N 1
ATOM 8087 C CA . VAL F 1 148 ? -38.631 -31.588 75.684 1.00 28.67 150 VAL E CA 1
ATOM 8088 C C . VAL F 1 148 ? -39.450 -30.503 74.988 1.00 28.32 150 VAL E C 1
ATOM 8089 O O . VAL F 1 148 ? -38.907 -29.661 74.260 1.00 28.73 150 VAL E O 1
ATOM 8093 N N . HIS F 1 149 ? -40.769 -30.501 75.200 1.00 25.84 151 HIS E N 1
ATOM 8094 C CA . HIS F 1 149 ? -41.599 -29.465 74.600 1.00 27.33 151 HIS E CA 1
ATOM 8095 C C . HIS F 1 149 ? -41.222 -28.079 75.121 1.00 29.03 151 HIS E C 1
ATOM 8096 O O . HIS F 1 149 ? -41.165 -27.116 74.352 1.00 28.33 151 HIS E O 1
ATOM 8103 N N . SER F 1 150 ? -40.958 -27.953 76.428 1.00 29.46 152 SER E N 1
ATOM 8104 C CA . SER F 1 150 ? -40.543 -26.651 76.942 1.00 32.13 152 SER E CA 1
ATOM 8105 C C . SER F 1 150 ? -39.162 -26.261 76.424 1.00 28.18 152 SER E C 1
ATOM 8106 O O . SER F 1 150 ? -38.891 -25.071 76.216 1.00 29.61 152 SER E O 1
ATOM 8109 N N . VAL F 1 151 ? -38.286 -27.237 76.178 1.00 26.53 153 VAL E N 1
ATOM 8110 C CA . VAL F 1 151 ? -37.003 -26.936 75.542 1.00 26.86 153 VAL E CA 1
ATOM 8111 C C . VAL F 1 151 ? -37.232 -26.348 74.152 1.00 30.69 153 VAL E C 1
ATOM 8112 O O . VAL F 1 151 ? -36.628 -25.333 73.777 1.00 30.67 153 VAL E O 1
ATOM 8116 N N . ALA F 1 152 ? -38.122 -26.971 73.373 1.00 27.09 154 ALA E N 1
ATOM 8117 C CA . ALA F 1 152 ? -38.456 -26.451 72.047 1.00 26.76 154 ALA E CA 1
ATOM 8118 C C . ALA F 1 152 ? -38.977 -25.022 72.123 1.00 29.12 154 ALA E C 1
ATOM 8119 O O . ALA F 1 152 ? -38.535 -24.146 71.364 1.00 29.88 154 ALA E O 1
ATOM 8121 N N . ASP F 1 153 ? -39.943 -24.777 73.018 1.00 28.16 155 ASP E N 1
ATOM 8122 C CA . ASP F 1 153 ? -40.523 -23.443 73.171 1.00 29.48 155 ASP E CA 1
ATOM 8123 C C . ASP F 1 153 ? -39.453 -22.406 73.510 1.00 33.45 155 ASP E C 1
ATOM 8124 O O . ASP F 1 153 ? -39.403 -21.329 72.905 1.00 32.27 155 ASP E O 1
ATOM 8129 N N . ARG F 1 154 ? -38.585 -22.710 74.482 1.00 28.49 156 ARG E N 1
ATOM 8130 C CA . ARG F 1 154 ? -37.630 -21.703 74.940 1.00 31.71 156 ARG E CA 1
ATOM 8131 C C . ARG F 1 154 ? -36.542 -21.417 73.913 1.00 33.48 156 ARG E C 1
ATOM 8132 O O . ARG F 1 154 ? -35.862 -20.395 74.034 1.00 31.46 156 ARG E O 1
ATOM 8140 N N . ASN F 1 155 ? -36.374 -22.278 72.904 1.00 33.34 157 ASN E N 1
ATOM 8141 C CA . ASN F 1 155 ? -35.468 -22.020 71.792 1.00 33.07 157 ASN E CA 1
ATOM 8142 C C . ASN F 1 155 ? -36.204 -21.596 70.521 1.00 33.33 157 ASN E C 1
ATOM 8143 O O . ASN F 1 155 ? -35.611 -21.633 69.434 1.00 33.00 157 ASN E O 1
ATOM 8148 N N . ASN F 1 156 ? -37.474 -21.218 70.631 1.00 31.41 158 ASN E N 1
ATOM 8149 C CA . ASN F 1 156 ? -38.309 -20.850 69.487 1.00 33.38 158 ASN E CA 1
ATOM 8150 C C . ASN F 1 156 ? -38.137 -21.848 68.344 1.00 31.47 158 ASN E C 1
ATOM 8151 O O . ASN F 1 156 ? -37.748 -21.508 67.227 1.00 30.54 158 ASN E O 1
ATOM 8156 N N . ASP F 1 157 ? -38.415 -23.116 68.653 1.00 31.33 159 ASP E N 1
ATOM 8157 C CA . ASP F 1 157 ? -38.309 -24.210 67.685 1.00 29.45 159 ASP E CA 1
ATOM 8158 C C . ASP F 1 157 ? -39.717 -24.766 67.519 1.00 27.62 159 ASP E C 1
ATOM 8159 O O . ASP F 1 157 ? -40.073 -25.770 68.151 1.00 27.47 159 ASP E O 1
ATOM 8164 N N . PRO F 1 158 ? -40.562 -24.127 66.709 1.00 26.14 160 PRO E N 1
ATOM 8165 C CA . PRO F 1 158 ? -41.943 -24.609 66.597 1.00 27.47 160 PRO E CA 1
ATOM 8166 C C . PRO F 1 158 ? -42.051 -25.933 65.868 1.00 29.07 160 PRO E C 1
ATOM 8167 O O . PRO F 1 158 ? -43.025 -26.663 66.085 1.00 29.61 160 PRO E O 1
ATOM 8171 N N . GLN F 1 159 ? -41.076 -26.291 65.031 1.00 26.13 161 GLN E N 1
ATOM 8172 C CA . GLN F 1 159 ? -41.130 -27.602 64.396 1.00 29.62 161 GLN E CA 1
ATOM 8173 C C . GLN F 1 159 ? -40.932 -28.712 65.427 1.00 30.65 161 GLN E C 1
ATOM 8174 O O . GLN F 1 159 ? -41.687 -29.692 65.443 1.00 27.93 161 GLN E O 1
ATOM 8180 N N . LEU F 1 160 ? -39.930 -28.566 66.308 1.00 27.12 162 LEU E N 1
ATOM 8181 C CA . LEU F 1 160 ? -39.726 -29.553 67.368 1.00 27.06 162 LEU E CA 1
ATOM 8182 C C . LEU F 1 160 ? -40.931 -29.619 68.294 1.00 29.90 162 LEU E C 1
ATOM 8183 O O . LEU F 1 160 ? -41.385 -30.709 68.659 1.00 30.96 162 LEU E O 1
ATOM 8188 N N . ALA F 1 161 ? -41.457 -28.459 68.698 1.00 27.34 163 ALA E N 1
ATOM 8189 C CA . ALA F 1 161 ? -42.640 -28.440 69.556 1.00 28.38 163 ALA E CA 1
ATOM 8190 C C . ALA F 1 161 ? -43.794 -29.231 68.939 1.00 30.67 163 ALA E C 1
ATOM 8191 O O . ALA F 1 161 ? -44.435 -30.051 69.611 1.00 32.01 163 ALA E O 1
ATOM 8193 N N . ASP F 1 162 ? -44.073 -28.995 67.658 1.00 28.36 164 ASP E N 1
ATOM 8194 C CA . ASP F 1 162 ? -45.180 -29.693 67.014 1.00 32.65 164 ASP E CA 1
ATOM 8195 C C . ASP F 1 162 ? -44.880 -31.173 66.786 1.00 32.45 164 ASP E C 1
ATOM 8196 O O . ASP F 1 162 ? -45.791 -32.003 66.858 1.00 29.00 164 ASP E O 1
ATOM 8201 N N . PHE F 1 163 ? -43.626 -31.533 66.505 1.00 29.64 165 PHE E N 1
ATOM 8202 C CA . PHE F 1 163 ? -43.283 -32.949 66.447 1.00 29.61 165 PHE E CA 1
ATOM 8203 C C . PHE F 1 163 ? -43.615 -33.648 67.769 1.00 29.89 165 PHE E C 1
ATOM 8204 O O . PHE F 1 163 ? -44.244 -34.714 67.787 1.00 28.36 165 PHE E O 1
ATOM 8212 N N . ILE F 1 164 ? -43.225 -33.043 68.892 1.00 28.61 166 ILE E N 1
ATOM 8213 C CA . ILE F 1 164 ? -43.508 -33.641 70.202 1.00 30.46 166 ILE E CA 1
ATOM 8214 C C . ILE F 1 164 ? -45.022 -33.739 70.436 1.00 29.55 166 ILE E C 1
ATOM 8215 O O . ILE F 1 164 ? -45.546 -34.800 70.789 1.00 27.72 166 ILE E O 1
ATOM 8220 N N . GLU F 1 165 ? -45.742 -32.635 70.223 1.00 27.96 167 GLU E N 1
ATOM 8221 C CA . GLU F 1 165 ? -47.200 -32.630 70.367 1.00 30.94 167 GLU E CA 1
ATOM 8222 C C . GLU F 1 165 ? -47.868 -33.677 69.483 1.00 32.65 167 GLU E C 1
ATOM 8223 O O . GLU F 1 165 ? -48.723 -34.443 69.944 1.00 31.92 167 GLU E O 1
ATOM 8229 N N . SER F 1 166 ? -47.523 -33.692 68.190 1.00 33.15 168 SER E N 1
ATOM 8230 C CA . SER F 1 166 ? -48.270 -34.492 67.222 1.00 33.31 168 SER E CA 1
ATOM 8231 C C . SER F 1 166 ? -47.892 -35.962 67.283 1.00 34.63 168 SER E C 1
ATOM 8232 O O . SER F 1 166 ? -48.746 -36.827 67.074 1.00 34.27 168 SER E O 1
ATOM 8235 N N . GLU F 1 167 ? -46.622 -36.270 67.538 1.00 31.30 169 GLU E N 1
ATOM 8236 C CA . GLU F 1 167 ? -46.192 -37.658 67.538 1.00 31.44 169 GLU E CA 1
ATOM 8237 C C . GLU F 1 167 ? -46.168 -38.291 68.920 1.00 32.80 169 GLU E C 1
ATOM 8238 O O . GLU F 1 167 ? -46.162 -39.522 69.009 1.00 31.63 169 GLU E O 1
ATOM 8244 N N . PHE F 1 168 ? -46.153 -37.499 69.995 1.00 28.71 170 PHE E N 1
ATOM 8245 C CA . PHE F 1 168 ? -45.965 -38.166 71.285 1.00 29.77 170 PHE E CA 1
ATOM 8246 C C . PHE F 1 168 ? -46.981 -37.787 72.353 1.00 29.85 170 PHE E C 1
ATOM 8247 O O . PHE F 1 168 ? -47.448 -38.670 73.072 1.00 33.66 170 PHE E O 1
ATOM 8255 N N . LEU F 1 169 ? -47.352 -36.510 72.472 1.00 30.00 171 LEU E N 1
ATOM 8256 C CA . LEU F 1 169 ? -48.033 -36.072 73.693 1.00 30.13 171 LEU E CA 1
ATOM 8257 C C . LEU F 1 169 ? -49.453 -36.615 73.779 1.00 30.58 171 LEU E C 1
ATOM 8258 O O . LEU F 1 169 ? -49.907 -36.981 74.865 1.00 29.98 171 LEU E O 1
ATOM 8263 N N . TYR F 1 170 ? -50.183 -36.633 72.658 1.00 29.39 172 TYR E N 1
ATOM 8264 C CA . TYR F 1 170 ? -51.543 -37.178 72.680 1.00 32.77 172 TYR E CA 1
ATOM 8265 C C . TYR F 1 170 ? -51.525 -38.688 72.899 1.00 30.17 172 TYR E C 1
ATOM 8266 O O . TYR F 1 170 ? -52.277 -39.204 73.734 1.00 31.01 172 TYR E O 1
ATOM 8275 N N . GLU F 1 171 ? -50.666 -39.422 72.173 1.00 30.77 173 GLU E N 1
ATOM 8276 C CA . GLU F 1 171 ? -50.573 -40.865 72.413 1.00 31.85 173 GLU E CA 1
ATOM 8277 C C . GLU F 1 171 ? -50.188 -41.156 73.855 1.00 32.77 173 GLU E C 1
ATOM 8278 O O . GLU F 1 171 ? -50.661 -42.132 74.448 1.00 30.53 173 GLU E O 1
ATOM 8284 N N . GLN F 1 172 ? -49.353 -40.295 74.449 1.00 29.71 174 GLN E N 1
ATOM 8285 C CA . GLN F 1 172 ? -48.929 -40.506 75.829 1.00 29.28 174 GLN E CA 1
ATOM 8286 C C . GLN F 1 172 ? -50.091 -40.359 76.814 1.00 28.13 174 GLN E C 1
ATOM 8287 O O . GLN F 1 172 ? -50.219 -41.173 77.734 1.00 29.94 174 GLN E O 1
ATOM 8293 N N . VAL F 1 173 ? -50.939 -39.330 76.673 1.00 26.93 175 VAL E N 1
ATOM 8294 C CA . VAL F 1 173 ? -52.042 -39.241 77.644 1.00 27.14 175 VAL E CA 1
ATOM 8295 C C . VAL F 1 173 ? -53.065 -40.351 77.397 1.00 28.62 175 VAL E C 1
ATOM 8296 O O . VAL F 1 173 ? -53.710 -40.834 78.337 1.00 30.02 175 VAL E O 1
ATOM 8300 N N . LYS F 1 174 ? -53.204 -40.808 76.156 1.00 29.30 176 LYS E N 1
ATOM 8301 C CA . LYS F 1 174 ? -54.090 -41.938 75.904 1.00 31.70 176 LYS E CA 1
ATOM 8302 C C . LYS F 1 174 ? -53.563 -43.207 76.562 1.00 30.94 176 LYS E C 1
ATOM 8303 O O . LYS F 1 174 ? -54.336 -43.990 77.126 1.00 28.93 176 LYS E O 1
ATOM 8309 N N . SER F 1 175 ? -52.250 -43.434 76.482 1.00 27.00 177 SER E N 1
ATOM 8310 C CA . SER F 1 175 ? -51.656 -44.602 77.118 1.00 28.08 177 SER E CA 1
ATOM 8311 C C . SER F 1 175 ? -51.752 -44.526 78.644 1.00 32.19 177 SER E C 1
ATOM 8312 O O . SER F 1 175 ? -52.045 -45.533 79.298 1.00 32.58 177 SER E O 1
ATOM 8315 N N . ILE F 1 176 ? -51.516 -43.345 79.229 1.00 28.73 178 ILE E N 1
ATOM 8316 C CA . ILE F 1 176 ? -51.668 -43.180 80.678 1.00 27.16 178 ILE E CA 1
ATOM 8317 C C . ILE F 1 176 ? -53.091 -43.507 81.123 1.00 27.83 178 ILE E C 1
ATOM 8318 O O . ILE F 1 176 ? -53.301 -44.141 82.167 1.00 26.85 178 ILE E O 1
ATOM 8323 N N . LYS F 1 177 ? -54.095 -43.041 80.374 1.00 26.68 179 LYS E N 1
ATOM 8324 C CA . LYS F 1 177 ? -55.470 -43.332 80.763 1.00 27.77 179 LYS E CA 1
ATOM 8325 C C . LYS F 1 177 ? -55.769 -44.820 80.636 1.00 25.21 179 LYS E C 1
ATOM 8326 O O . LYS F 1 177 ? -56.450 -45.393 81.490 1.00 29.53 179 LYS E O 1
ATOM 8332 N N . LYS F 1 178 ? -55.276 -45.459 79.571 1.00 28.94 180 LYS E N 1
ATOM 8333 C CA . LYS F 1 178 ? -55.505 -46.889 79.401 1.00 30.09 180 LYS E CA 1
ATOM 8334 C C . LYS F 1 178 ? -54.929 -47.674 80.569 1.00 30.15 180 LYS E C 1
ATOM 8335 O O . LYS F 1 178 ? -55.567 -48.599 81.085 1.00 29.95 180 LYS E O 1
ATOM 8341 N N . ILE F 1 179 ? -53.728 -47.306 81.015 1.00 28.62 181 ILE E N 1
ATOM 8342 C CA . ILE F 1 179 ? -53.085 -48.054 82.087 1.00 29.19 181 ILE E CA 1
ATOM 8343 C C . ILE F 1 179 ? -53.734 -47.746 83.434 1.00 28.78 181 ILE E C 1
ATOM 8344 O O . ILE F 1 179 ? -53.898 -48.642 84.272 1.00 29.57 181 ILE E O 1
ATOM 8349 N N . ALA F 1 180 ? -54.137 -46.489 83.663 1.00 27.01 182 ALA E N 1
ATOM 8350 C CA . ALA F 1 180 ? -54.903 -46.184 84.868 1.00 26.24 182 ALA E CA 1
ATOM 8351 C C . ALA F 1 180 ? -56.220 -46.958 84.906 1.00 27.21 182 ALA E C 1
ATOM 8352 O O . ALA F 1 180 ? -56.691 -47.337 85.988 1.00 27.72 182 ALA E O 1
ATOM 8354 N N . GLU F 1 181 ? -56.834 -47.187 83.742 1.00 27.04 183 GLU E N 1
ATOM 8355 C CA . GLU F 1 181 ? -58.028 -48.026 83.684 1.00 29.69 183 GLU E CA 1
ATOM 8356 C C . GLU F 1 181 ? -57.704 -49.468 84.062 1.00 27.94 183 GLU E C 1
ATOM 8357 O O . GLU F 1 181 ? -58.476 -50.108 84.779 1.00 28.90 183 GLU E O 1
ATOM 8363 N N . TYR F 1 182 ? -56.566 -49.999 83.589 1.00 27.69 184 TYR E N 1
ATOM 8364 C CA . TYR F 1 182 ? -56.158 -51.347 83.991 1.00 28.90 184 TYR E CA 1
ATOM 8365 C C . TYR F 1 182 ? -55.903 -51.429 85.499 1.00 30.86 184 TYR E C 1
ATOM 8366 O O . TYR F 1 182 ? -56.238 -52.433 86.142 1.00 30.02 184 TYR E O 1
ATOM 8375 N N . VAL F 1 183 ? -55.288 -50.396 86.079 1.00 29.63 185 VAL E N 1
ATOM 8376 C CA . VAL F 1 183 ? -55.078 -50.384 87.527 1.00 27.78 185 VAL E CA 1
ATOM 8377 C C . VAL F 1 183 ? -56.418 -50.452 88.255 1.00 30.40 185 VAL E C 1
ATOM 8378 O O . VAL F 1 183 ? -56.595 -51.233 89.200 1.00 30.69 185 VAL E O 1
ATOM 8382 N N . ALA F 1 184 ? -57.374 -49.619 87.834 1.00 26.68 186 ALA E N 1
ATOM 8383 C CA . ALA F 1 184 ? -58.694 -49.625 88.460 1.00 28.69 186 ALA E CA 1
ATOM 8384 C C . ALA F 1 184 ? -59.362 -50.989 88.335 1.00 28.25 186 ALA E C 1
ATOM 8385 O O . ALA F 1 184 ? -59.996 -51.463 89.282 1.00 28.72 186 ALA E O 1
ATOM 8387 N N . GLN F 1 185 ? -59.245 -51.632 87.167 1.00 28.39 187 GLN E N 1
ATOM 8388 C CA . GLN F 1 185 ? -59.885 -52.932 86.976 1.00 27.77 187 GLN E CA 1
ATOM 8389 C C . GLN F 1 185 ? -59.220 -54.006 87.825 1.00 30.62 187 GLN E C 1
ATOM 8390 O O . GLN F 1 185 ? -59.907 -54.873 88.386 1.00 28.57 187 GLN E O 1
ATOM 8396 N N . LEU F 1 186 ? -57.886 -53.953 87.941 1.00 25.95 188 LEU E N 1
ATOM 8397 C CA . LEU F 1 186 ? -57.172 -54.897 88.795 1.00 29.13 188 LEU E CA 1
ATOM 8398 C C . LEU F 1 186 ? -57.514 -54.714 90.268 1.00 31.39 188 LEU E C 1
ATOM 8399 O O . LEU F 1 186 ? -57.550 -55.702 91.011 1.00 31.51 188 LEU E O 1
ATOM 8404 N N . ARG F 1 187 ? -57.750 -53.470 90.721 1.00 30.57 189 ARG E N 1
ATOM 8405 C CA . ARG F 1 187 ? -58.227 -53.268 92.090 1.00 30.28 189 ARG E CA 1
ATOM 8406 C C . ARG F 1 187 ? -59.642 -53.798 92.275 1.00 33.25 189 ARG E C 1
ATOM 8407 O O . ARG F 1 187 ? -59.987 -54.253 93.366 1.00 33.92 189 ARG E O 1
ATOM 8415 N N . LEU F 1 188 ? -60.479 -53.721 91.234 1.00 30.74 190 LEU E N 1
ATOM 8416 C CA . LEU F 1 188 ? -61.875 -54.124 91.375 1.00 32.70 190 LEU E CA 1
ATOM 8417 C C . LEU F 1 188 ? -62.017 -55.644 91.464 1.00 31.13 190 LEU E C 1
ATOM 8418 O O . LEU F 1 188 ? -62.807 -56.153 92.273 1.00 31.90 190 LEU E O 1
ATOM 8423 N N . VAL F 1 189 ? -61.279 -56.387 90.635 1.00 31.08 191 VAL E N 1
ATOM 8424 C CA . VAL F 1 189 ? -61.504 -57.829 90.546 1.00 31.80 191 VAL E CA 1
ATOM 8425 C C . VAL F 1 189 ? -60.844 -58.596 91.690 1.00 31.20 191 VAL E C 1
ATOM 8426 O O . VAL F 1 189 ? -61.225 -59.746 91.958 1.00 30.89 191 VAL E O 1
ATOM 8430 N N . GLY F 1 190 ? -59.880 -57.999 92.376 1.00 30.21 192 GLY E N 1
ATOM 8431 C CA . GLY F 1 190 ? -59.248 -58.643 93.508 1.00 32.52 192 GLY E CA 1
ATOM 8432 C C . GLY F 1 190 ? -58.286 -59.736 93.078 1.00 34.44 192 GLY E C 1
ATOM 8433 O O . GLY F 1 190 ? -58.219 -60.141 91.914 1.00 34.58 192 GLY E O 1
ATOM 8434 N N . LYS F 1 191 ? -57.542 -60.238 94.055 1.00 29.79 193 LYS E N 1
ATOM 8435 C CA . LYS F 1 191 ? -56.503 -61.219 93.802 1.00 37.04 193 LYS E CA 1
ATOM 8436 C C . LYS F 1 191 ? -57.103 -62.594 93.510 1.00 33.18 193 LYS E C 1
ATOM 8437 O O . LYS F 1 191 ? -58.261 -62.883 93.822 1.00 33.11 193 LYS E O 1
ATOM 8443 N N . GLY F 1 192 ? -56.296 -63.434 92.890 1.00 31.97 194 GLY E N 1
ATOM 8444 C CA . GLY F 1 192 ? -56.680 -64.816 92.623 1.00 30.65 194 GLY E CA 1
ATOM 8445 C C . GLY F 1 192 ? -57.432 -64.944 91.302 1.00 30.63 194 GLY E C 1
ATOM 8446 O O . GLY F 1 192 ? -56.911 -64.570 90.250 1.00 27.61 194 GLY E O 1
ATOM 8447 N N . HIS F 1 193 ? -58.653 -65.487 91.375 1.00 28.73 195 HIS E N 1
ATOM 8448 C CA . HIS F 1 193 ? -59.493 -65.699 90.198 1.00 29.52 195 HIS E CA 1
ATOM 8449 C C . HIS F 1 193 ? -59.676 -64.409 89.405 1.00 27.08 195 HIS E C 1
ATOM 8450 O O . HIS F 1 193 ? -59.566 -64.409 88.174 1.00 25.90 195 HIS E O 1
ATOM 8457 N N . GLY F 1 194 ? -59.958 -63.295 90.091 1.00 29.91 196 GLY E N 1
ATOM 8458 C CA . GLY F 1 194 ? -60.185 -62.040 89.373 1.00 27.94 196 GLY E CA 1
ATOM 8459 C C . GLY F 1 194 ? -58.983 -61.606 88.552 1.00 26.91 196 GLY E C 1
ATOM 8460 O O . GLY F 1 194 ? -59.120 -61.205 87.391 1.00 28.21 196 GLY E O 1
ATOM 8461 N N . VAL F 1 195 ? -57.786 -61.698 89.133 1.00 32.34 197 VAL E N 1
ATOM 8462 C CA . VAL F 1 195 ? -56.573 -61.317 88.412 1.00 28.92 197 VAL E CA 1
ATOM 8463 C C . VAL F 1 195 ? -56.358 -62.213 87.197 1.00 28.21 197 VAL E C 1
ATOM 8464 O O . VAL F 1 195 ? -56.026 -61.738 86.105 1.00 28.22 197 VAL E O 1
ATOM 8468 N N . TRP F 1 196 ? -56.543 -63.524 87.364 1.00 30.52 198 TRP E N 1
ATOM 8469 C CA . TRP F 1 196 ? -56.381 -64.431 86.236 1.00 27.60 198 TRP E CA 1
ATOM 8470 C C . TRP F 1 196 ? -57.374 -64.094 85.131 1.00 31.50 198 TRP E C 1
ATOM 8471 O O . TRP F 1 196 ? -57.040 -64.161 83.941 1.00 29.75 198 TRP E O 1
ATOM 8482 N N . HIS F 1 197 ? -58.597 -63.712 85.512 1.00 28.75 199 HIS E N 1
ATOM 8483 C CA . HIS F 1 197 ? -59.633 -63.392 84.535 1.00 28.62 199 HIS E CA 1
ATOM 8484 C C . HIS F 1 197 ? -59.315 -62.092 83.803 1.00 29.92 199 HIS E C 1
ATOM 8485 O O . HIS F 1 197 ? -59.453 -62.014 82.577 1.00 28.84 199 HIS E O 1
ATOM 8492 N N . PHE F 1 198 ? -58.903 -61.051 84.547 1.00 28.58 200 PHE E N 1
ATOM 8493 C CA . PHE F 1 198 ? -58.445 -59.820 83.902 1.00 31.77 200 PHE E CA 1
ATOM 8494 C C . PHE F 1 198 ? -57.316 -60.115 82.921 1.00 31.64 200 PHE E C 1
ATOM 8495 O O . PHE F 1 198 ? -57.279 -59.570 81.811 1.00 28.25 200 PHE E O 1
ATOM 8503 N N . ASP F 1 199 ? -56.381 -60.973 83.325 1.00 29.96 201 ASP E N 1
ATOM 8504 C CA . ASP F 1 199 ? -55.273 -61.357 82.459 1.00 31.25 201 ASP E CA 1
ATOM 8505 C C . ASP F 1 199 ? -55.764 -62.003 81.159 1.00 32.69 201 ASP E C 1
ATOM 8506 O O . ASP F 1 199 ? -55.220 -61.733 80.081 1.00 33.13 201 ASP E O 1
ATOM 8511 N N . GLN F 1 200 ? -56.781 -62.866 81.241 1.00 29.84 202 GLN E N 1
ATOM 8512 C CA . GLN F 1 200 ? -57.323 -63.480 80.029 1.00 33.34 202 GLN E CA 1
ATOM 8513 C C . GLN F 1 200 ? -57.927 -62.433 79.102 1.00 33.11 202 GLN E C 1
ATOM 8514 O O . GLN F 1 200 ? -57.816 -62.544 77.877 1.00 36.38 202 GLN E O 1
ATOM 8520 N N . LYS F 1 201 ? -58.577 -61.412 79.668 1.00 33.74 203 LYS E N 1
ATOM 8521 C CA . LYS F 1 201 ? -59.126 -60.333 78.851 1.00 32.74 203 LYS E CA 1
ATOM 8522 C C . LYS F 1 201 ? -58.012 -59.578 78.138 1.00 39.23 203 LYS E C 1
ATOM 8523 O O . LYS F 1 201 ? -58.128 -59.253 76.949 1.00 39.60 203 LYS E O 1
ATOM 8529 N N . LEU F 1 202 ? -56.922 -59.294 78.857 1.00 35.55 204 LEU E N 1
ATOM 8530 C CA . LEU F 1 202 ? -55.747 -58.677 78.255 1.00 34.42 204 LEU E CA 1
ATOM 8531 C C . LEU F 1 202 ? -55.188 -59.548 77.141 1.00 39.75 204 LEU E C 1
ATOM 8532 O O . LEU F 1 202 ? -54.824 -59.049 76.070 1.00 42.04 204 LEU E O 1
ATOM 8537 N N . LEU F 1 203 ? -55.148 -60.861 77.372 1.00 36.36 205 LEU E N 1
ATOM 8538 C CA . LEU F 1 203 ? -54.569 -61.792 76.415 1.00 41.60 205 LEU E CA 1
ATOM 8539 C C . LEU F 1 203 ? -55.310 -61.777 75.088 1.00 50.02 205 LEU E C 1
ATOM 8540 O O . LEU F 1 203 ? -54.701 -62.015 74.041 1.00 55.72 205 LEU E O 1
ATOM 8545 N N . HIS F 1 204 ? -56.608 -61.484 75.104 1.00 49.81 206 HIS E N 1
ATOM 8546 C CA . HIS F 1 204 ? -57.424 -61.519 73.898 1.00 54.73 206 HIS E CA 1
ATOM 8547 C C . HIS F 1 204 ? -57.717 -60.135 73.323 1.00 57.25 206 HIS E C 1
ATOM 8548 O O . HIS F 1 204 ? -58.425 -60.039 72.316 1.00 64.81 206 HIS E O 1
ATOM 8555 N N . ASP F 1 205 ? -57.187 -59.071 73.924 1.00 56.40 207 ASP E N 1
ATOM 8556 C CA . ASP F 1 205 ? -57.350 -57.726 73.377 1.00 59.07 207 ASP E CA 1
ATOM 8557 C C . ASP F 1 205 ? -56.565 -57.573 72.072 1.00 66.02 207 ASP E C 1
ATOM 8558 O O . ASP F 1 205 ? -56.084 -56.480 71.745 1.00 72.15 207 ASP E O 1
#

InterPro domains:
  IPR001519 Ferritin [PTHR11431] (80-254)
  IPR008331 Ferritin/DPS domain [PF00210] (94-236)
  IPR009040 Ferritin-like diiron domain [PS50905] (85-238)
  IPR009078 Ferritin-like superfamily [SSF47240] (77-252)
  IPR012347 Ferritin-like [G3DSA:1.20.1260.10] (54-255)

Foldseek 3Di:
DAFPQADLQDPLLLVLLLVLLQLLLLLLQQLQLQLVQCPDPVNVLVLSNVVSNVSSVVSNVVSVVSCVVCVNNRHDHDHDDHDHHDNDQQDPPLGSVLSVLVVNLVSLVVSLVSLVVSLVSCVVSVNVVSNVCSVPVPNVVSVVVNVVSVVVNVQSVVQDPDPSSSVSSVVSNVD/DAFPQADLQDPLLLVLLLVLLQLLQLQLQQLQLQLVQCPDPVNVLVLSNVVSNVSSVVSNVVSVVSVVVCVNNRHDHDHDDHDDY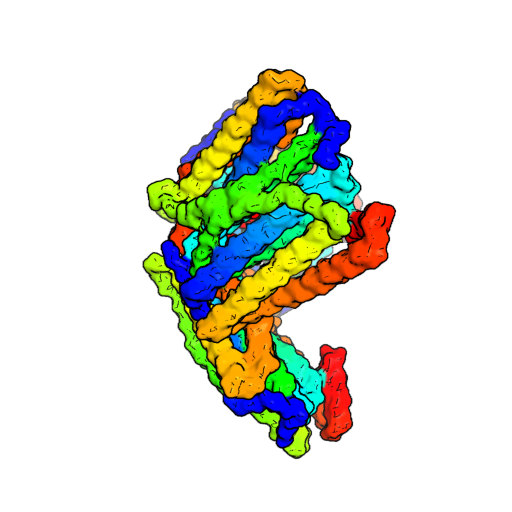DNDQQDPPLGSVLSVLVVNLVSLVVSLVSLVVSLVSCVVSVNVVSNVCSVPVPNVVSVVVNVVSVVVNVQSVVQDPDPSSSVSSVVSNVD/DFFPQADLQDPLLLVLLLVLLLLLLLLLQQLQLQLVQCVDPVNVLVLSNVVSNVSSVVSNVVSVVSCVVCVNNRHDHDHDDHDHYDNDQQDPPLGSQLSVLVVNLVSLVVSLVSLVVSLVSCVVSVNVVSNVCSVPVPNVVSVVVNVVSVVVNVQSVVQDPDPSSSVSSVVSNVD/DADPQADLQDPLLLVLLLVLLLLLQLLLQQLQLQLVQCVDPVNVLQLSNVVSNVSSVVSNVVSVVSVVVCVNNRHDHDHDDHDHHDNDQQDPPLGSVLSVLVVNLVSLVVSLVSLVVSLVSCVVSVNVVSNVCSVPVPNVVSVVVNVVSVVVSVQSVVQDPDPSSSVSSVVSNVD/DAFPQADLQDPVLLVLLLVLLQLLLQLLQQLQLQLVACPDPVNVLVLSNVVSNVSSVVSNVVSVVSCVVCVNNRHDHDHDDHDHHDNDQQDPVLGSQLSVLVVNLVSLVVSLVSLVVSLVVCVVSVNVVSNVCSVPVPNVVSVVVNVVSVVVNVQSVVQDPDPSSSVVSVVSNVD/DAFPQADLADPLLLVLLLVLLQLLQQLLQQLQLQLVQCPDPVNVLQLSNVVSNVSSVVSNVVSVVSCVVCVNNRRDHDHDDHDHHDNDQQDVPLGSVLSVLVVNLVSLVVSLVSLVVSLVSCVVSVNVVSNVCSVVVPNVVSVVVNVVSVVVSVQSVVQDPDPSSSVSSVVSNVD

Solvent-accessible surface area: 43900 Å² total; per-residue (Å²): 150,97,15,46,4,71,37,65,13,30,98,86,0,26,54,4,0,10,83,2,1,26,24,1,13,31,4,9,10,24,1,7,5,0,7,4,7,0,33,12,52,44,39,56,21,127,0,0,5,60,23,0,64,87,13,7,104,94,8,22,91,29,0,33,54,0,0,94,2,0,2,26,8,2,0,48,5,58,5,71,74,6,96,54,12,76,30,94,1,118,56,99,137,82,12,31,3,21,70,0,0,28,37,0,31,69,21,4,117,86,0,24,114,68,0,87,75,1,33,53,5,0,83,153,52,119,2,20,6,0,6,10,6,0,66,67,66,5,32,138,89,6,74,98,27,24,133,82,2,39,72,22,10,58,62,3,159,155,64,29,119,51,141,15,18,130,111,9,1,53,77,7,54,150,110,156,99,17,158,54,80,147,90,13,32,100,51,0,24,72,11,0,11,71,0,1,19,12,0,16,32,5,8,10,23,1,1,4,0,7,5,6,0,16,10,1,28,26,2,9,76,0,0,6,58,25,0,50,86,12,1,81,76,5,29,86,27,0,33,58,0,0,78,7,0,7,124,24,2,0,47,5,54,5,69,78,6,96,46,14,79,33,96,3,122,44,84,122,77,11,28,2,22,74,0,0,32,44,0,34,66,20,4,119,85,1,25,119,64,0,92,94,3,33,54,1,0,84,146,39,116,2,99,89,0,8,71,26,0,75,68,73,4,35,142,86,8,74,91,20,26,132,80,3,40,74,19,10,60,59,4,156,154,62,29,123,17,37,16,12,2,73,9,2,25,90,6,44,145,113,140,108,15,160,52,83,145,91,12,30,98,91,0,25,51,3,0,9,91,3,1,27,23,0,16,29,8,11,8,23,0,8,4,0,11,4,7,0,11,10,1,27,28,2,10,70,0,0,5,67,26,0,36,88,16,6,79,84,8,19,82,24,0,22,55,0,0,86,7,0,5,123,25,3,1,50,5,63,7,70,80,7,89,49,13,78,30,96,2,117,44,99,129,74,11,28,3,20,68,0,0,31,44,0,13,64,25,5,50,73,0,5,103,83,0,32,79,2,11,39,11,0,88,168,50,120,1,91,90,0,7,68,26,0,23,57,76,3,1,54,92,7,10,78,33,4,16,93,3,1,12,11,0,12,4,4,135,58,10,30,120,15,25,2,13,1,20,0,1,17,34,6,50,139,99,151,101,16,38,5,68,43,64,14,34,99,92,0,26,52,2,0,11,89,2,1,29,23,0,17,31,4,10,10,24,0,7,4,0,6,5,7,1,30,12,53,34,30,56,20,123,0,0,5,72,20,0,53,93,17,5,74,85,8,28,86,26,0,33,56,0,0,89,2,0,1,27,9,2,0,46,5,60,5,73,73,5,89,53,13,78,32,94,2,124,40,90,124,76,12,28,2,21,74,0,0,35,46,0,30,59,18,4,116,78,0,24,105,67,1,87,79,1,31,48,8,0,87,160,46,118,2,19,6,0,7,12,4,0,68,70,65,5,34,134,96,7,73,102,27,25,133,85,3,40,75,23,9,59,63,3,152,154,64,30,122,52,144,15,17,133,111,10,2,52,85,7,50,142,114,150,98,24,154,53,82,147,91,13,33,100,92,0,28,55,3,0,10,91,3,1,27,21,0,17,32,6,9,11,25,1,7,4,0,10,4,7,0,34,11,50,45,35,54,22,128,0,0,6,78,30,0,50,93,16,5,85,86,7,26,79,27,0,36,51,0,0,96,7,0,8,124,25,5,2,95,6,58,6,67,79,6,93,44,12,77,30,95,2,111,54,100,147,80,12,30,2,23,69,0,0,29,42,0,15,55,19,8,50,80,0,6,95,68,0,31,78,2,12,50,7,0,87,166,47,118,2,92,89,0,6,68,24,0,24,64,80,5,1,53,94,7,10,76,33,4,16,95,4,0,9,17,0,12,6,3,131,60,9,30,122,52,112,2,16,132,29,0,2,52,39,9,51,141,113,147,104,15,153,52,80,144,90,13,32,99,52,0,23,69,12,0,10,68,1,1,20,11,0,17,28,4,10,10,24,0,9,5,0,11,4,5,0,31,12,53,50,36,55,20,114,0,0,5,66,24,0,81,87,15,5,86,79,8,22,79,26,0,25,61,0,0,105,9,0,7,124,25,2,0,47,5,55,5,66,75,7,91,55,13,78,31,80,2,121,50,82,134,76,12,29,3,21,74,0,0,35,44,0,33,59,20,4,118,84,1,23,125,69,0,93,94,4,33,51,1,0,85,150,43,119,2,98,91,0,8,72,26,0,72,73,74,4,31,144,90,8,74,89,29,25,134,88,3,40,71,20,9,58,64,3,154,154,63,31,122,53,143,15,18,132,112,10,1,47,84,7,49,143,108